Protein 5EP9 (pdb70)

Structure (mmCIF, N/CA/C/O backbone):
data_5EP9
#
_entry.id   5EP9
#
_cell.length_a   52.207
_cell.length_b   120.557
_cell.length_c   102.879
_cell.angle_alpha   90.00
_cell.angle_beta   92.54
_cell.angle_gamma   90.00
#
_symmetry.space_group_name_H-M   'P 1 21 1'
#
loop_
_entity.id
_entity.type
_entity.pdbx_description
1 polymer 'SnoN,Epimerase SnoN'
2 non-polymer '2-OXOGLUTARIC ACID'
3 non-polymer 'FE (III) ION'
4 non-polymer 'ACETATE ION'
5 water water
#
loop_
_atom_site.group_PDB
_atom_site.id
_atom_site.type_symbol
_atom_site.label_atom_id
_atom_site.label_alt_id
_atom_site.label_comp_id
_atom_site.label_asym_id
_atom_site.label_entity_id
_atom_site.label_seq_id
_atom_site.pdbx_PDB_ins_code
_atom_site.Cartn_x
_atom_site.Cartn_y
_atom_site.Cartn_z
_atom_site.occupancy
_atom_site.B_iso_or_equiv
_atom_site.auth_seq_id
_atom_site.auth_comp_id
_atom_site.auth_asym_id
_atom_site.auth_atom_id
_atom_site.pdbx_PDB_model_num
ATOM 1 N N . ASP A 1 29 ? 61.347 -15.716 115.218 1.00 90.82 17 ASP A N 1
ATOM 2 C CA . ASP A 1 29 ? 60.201 -16.625 115.554 1.00 93.16 17 ASP A CA 1
ATOM 3 C C . ASP A 1 29 ? 59.013 -16.308 114.613 1.00 94.61 17 ASP A C 1
ATOM 4 O O . ASP A 1 29 ? 58.212 -15.403 114.915 1.00 89.44 17 ASP A O 1
ATOM 9 N N . PRO A 1 30 ? 58.879 -17.052 113.479 1.00 96.10 18 PRO A N 1
ATOM 10 C CA . PRO A 1 30 ? 57.772 -16.752 112.515 1.00 91.31 18 PRO A CA 1
ATOM 11 C C . PRO A 1 30 ? 56.312 -16.806 113.105 1.00 82.54 18 PRO A C 1
ATOM 12 O O . PRO A 1 30 ? 55.477 -15.994 112.712 1.00 81.88 18 PRO A O 1
ATOM 16 N N . ALA A 1 31 ? 56.072 -17.690 114.077 1.00 75.29 19 ALA A N 1
ATOM 17 C CA . ALA A 1 31 ? 54.773 -17.803 114.809 1.00 70.63 19 ALA A CA 1
ATOM 18 C C . ALA A 1 31 ? 54.328 -16.516 115.525 1.00 63.93 19 ALA A C 1
ATOM 19 O O . ALA A 1 31 ? 53.187 -16.072 115.407 1.00 57.84 19 ALA A O 1
ATOM 21 N N . ALA A 1 32 ? 55.226 -16.011 116.354 1.00 60.39 20 ALA A N 1
ATOM 22 C CA . ALA A 1 32 ? 55.014 -14.763 117.118 1.00 61.02 20 ALA A CA 1
ATOM 23 C C . ALA A 1 32 ? 54.872 -13.514 116.205 1.00 55.83 20 ALA A C 1
ATOM 24 O O . ALA A 1 32 ? 54.109 -12.626 116.482 1.00 55.39 20 ALA A O 1
ATOM 26 N N . LEU A 1 33 ? 55.606 -13.529 115.104 1.00 55.11 21 LEU A N 1
ATOM 27 C CA . LEU A 1 33 ? 55.503 -12.511 114.074 1.00 51.53 21 LEU A CA 1
ATOM 28 C C . LEU A 1 33 ? 54.097 -12.586 113.339 1.00 47.31 21 LEU A C 1
ATOM 29 O O . LEU A 1 33 ? 53.493 -11.584 113.063 1.00 41.88 21 LEU A O 1
ATOM 34 N N . GLU A 1 34 ? 53.628 -13.776 113.079 1.00 46.52 22 GLU A N 1
ATOM 35 C CA . GLU A 1 34 ? 52.304 -13.978 112.494 1.00 51.57 22 GLU A CA 1
ATOM 36 C C . GLU A 1 34 ? 51.205 -13.471 113.419 1.00 47.34 22 GLU A C 1
ATOM 37 O O . GLU A 1 34 ? 50.251 -12.846 113.004 1.00 44.65 22 GLU A O 1
ATOM 43 N N . ARG A 1 35 ? 51.395 -13.717 114.699 1.00 49.23 23 ARG A N 1
ATOM 44 C CA . ARG A 1 35 ? 50.444 -13.268 115.765 1.00 50.83 23 ARG A CA 1
ATOM 45 C C . ARG A 1 35 ? 50.426 -11.785 115.894 1.00 43.24 23 ARG A C 1
ATOM 46 O O . ARG A 1 35 ? 49.374 -11.153 115.974 1.00 41.82 23 ARG A O 1
ATOM 54 N N . LEU A 1 36 ? 51.589 -11.250 115.765 1.00 40.48 24 LEU A N 1
ATOM 55 C CA . LEU A 1 36 ? 51.759 -9.797 115.797 1.00 39.89 24 LEU A CA 1
ATOM 56 C C . LEU A 1 36 ? 51.088 -9.084 114.625 1.00 37.61 24 LEU A C 1
ATOM 57 O O . LEU A 1 36 ? 50.396 -8.072 114.777 1.00 35.64 24 LEU A O 1
ATOM 62 N N . ALA A 1 37 ? 51.307 -9.635 113.432 1.00 37.40 25 ALA A N 1
ATOM 63 C CA . ALA A 1 37 ? 50.687 -9.111 112.216 1.00 35.92 25 ALA A CA 1
ATOM 64 C C . ALA A 1 37 ? 49.123 -9.229 112.318 1.00 33.57 25 ALA A C 1
ATOM 65 O O . ALA A 1 37 ? 48.410 -8.400 111.806 1.00 30.79 25 ALA A O 1
ATOM 67 N N . ALA A 1 38 ? 48.669 -10.326 112.844 1.00 33.20 26 ALA A N 1
ATOM 68 C CA . ALA A 1 38 ? 47.241 -10.585 112.942 1.00 35.09 26 ALA A CA 1
ATOM 69 C C . ALA A 1 38 ? 46.584 -9.555 113.894 1.00 36.12 26 ALA A C 1
ATOM 70 O O . ALA A 1 38 ? 45.543 -9.015 113.603 1.00 38.86 26 ALA A O 1
ATOM 72 N N . ARG A 1 39 ? 47.258 -9.265 114.987 1.00 37.82 27 ARG A N 1
ATOM 73 C CA . ARG A 1 39 ? 46.891 -8.175 115.879 1.00 38.86 27 ARG A CA 1
ATOM 74 C C . ARG A 1 39 ? 46.857 -6.843 115.177 1.00 35.72 27 ARG A C 1
ATOM 75 O O . ARG A 1 39 ? 45.853 -6.110 115.262 1.00 36.43 27 ARG A O 1
ATOM 83 N N . TYR A 1 40 ? 47.911 -6.540 114.442 1.00 33.51 28 TYR A N 1
ATOM 84 C CA . TYR A 1 40 ? 47.926 -5.292 113.602 1.00 31.65 28 TYR A CA 1
ATOM 85 C C . TYR A 1 40 ? 46.693 -5.193 112.629 1.00 30.06 28 TYR A C 1
ATOM 86 O O . TYR A 1 40 ? 46.033 -4.182 112.508 1.00 28.66 28 TYR A O 1
ATOM 95 N N . ARG A 1 41 ? 46.390 -6.270 111.952 1.00 31.75 29 ARG A N 1
ATOM 96 C CA . ARG A 1 41 ? 45.306 -6.283 110.986 1.00 33.18 29 ARG A CA 1
ATOM 97 C C . ARG A 1 41 ? 43.928 -6.116 111.665 1.00 33.34 29 ARG A C 1
ATOM 98 O O . ARG A 1 41 ? 43.100 -5.368 111.173 1.00 35.13 29 ARG A O 1
ATOM 106 N N . ARG A 1 42 ? 43.722 -6.819 112.761 1.00 34.21 30 ARG A N 1
ATOM 107 C CA . ARG A 1 42 ? 42.461 -6.787 113.557 1.00 36.59 30 ARG A CA 1
ATOM 108 C C . ARG A 1 42 ? 42.267 -5.445 114.251 1.00 32.34 30 ARG A C 1
ATOM 109 O O . ARG A 1 42 ? 41.265 -4.818 114.124 1.00 31.66 30 ARG A O 1
ATOM 117 N N . ASP A 1 43 ? 43.301 -4.939 114.826 1.00 29.80 31 ASP A N 1
ATOM 118 C CA . ASP A 1 43 ? 43.179 -3.723 115.633 1.00 29.13 31 ASP A CA 1
ATOM 119 C C . ASP A 1 43 ? 43.507 -2.430 114.985 1.00 26.32 31 ASP A C 1
ATOM 120 O O . ASP A 1 43 ? 43.047 -1.362 115.420 1.00 25.11 31 ASP A O 1
ATOM 125 N N . GLY A 1 44 ? 44.422 -2.477 114.031 1.00 26.01 32 GLY A N 1
ATOM 126 C CA . GLY A 1 44 ? 44.876 -1.263 113.337 1.00 24.99 32 GLY A CA 1
ATOM 127 C C . GLY A 1 44 ? 46.079 -0.615 113.974 1.00 25.52 32 GLY A C 1
ATOM 128 O O . GLY A 1 44 ? 46.483 0.467 113.565 1.00 24.32 32 GLY A O 1
ATOM 129 N N . TYR A 1 45 ? 46.585 -1.252 115.025 1.00 26.43 33 TYR A N 1
ATOM 130 C CA . TYR A 1 45 ? 47.819 -0.853 115.657 1.00 26.52 33 TYR A CA 1
ATOM 131 C C . TYR A 1 45 ? 48.422 -2.038 116.309 1.00 26.54 33 TYR A C 1
ATOM 132 O O . TYR A 1 45 ? 47.743 -3.001 116.602 1.00 26.59 33 TYR A O 1
ATOM 141 N N . VAL A 1 46 ? 49.691 -1.914 116.656 1.00 26.29 34 VAL A N 1
ATOM 142 C CA . VAL A 1 46 ? 50.322 -2.912 117.519 1.00 28.46 34 VAL A CA 1
ATOM 143 C C . VAL A 1 46 ? 51.451 -2.312 118.312 1.00 28.08 34 VAL A C 1
ATOM 144 O O . VAL A 1 46 ? 52.165 -1.372 117.814 1.00 30.29 34 VAL A O 1
ATOM 148 N N . HIS A 1 47 ? 51.643 -2.830 119.507 1.00 26.82 35 HIS A N 1
ATOM 149 C CA . HIS A 1 47 ? 52.736 -2.463 120.375 1.00 27.30 35 HIS A CA 1
ATOM 150 C C . HIS A 1 47 ? 53.842 -3.495 120.207 1.00 27.99 35 HIS A C 1
ATOM 151 O O . HIS A 1 47 ? 53.610 -4.680 120.364 1.00 27.92 35 HIS A O 1
ATOM 158 N N . VAL A 1 48 ? 55.065 -3.016 120.023 1.00 27.43 36 VAL A N 1
ATOM 159 C CA . VAL A 1 48 ? 56.260 -3.895 119.967 1.00 30.93 36 VAL A CA 1
ATOM 160 C C . VAL A 1 48 ? 57.265 -3.443 120.997 1.00 29.87 36 VAL A C 1
ATOM 161 O O . VAL A 1 48 ? 57.906 -2.423 120.804 1.00 32.09 36 VAL A O 1
ATOM 165 N N . PRO A 1 49 ? 57.423 -4.198 122.054 1.00 30.29 37 PRO A N 1
ATOM 166 C CA . PRO A 1 49 ? 58.456 -3.776 123.049 1.00 32.43 37 PRO A CA 1
ATOM 167 C C . PRO A 1 49 ? 59.928 -3.979 122.611 1.00 31.86 37 PRO A C 1
ATOM 168 O O . PRO A 1 49 ? 60.207 -4.847 121.849 1.00 31.98 37 PRO A O 1
ATOM 172 N N . GLY A 1 50 ? 60.803 -3.085 123.055 1.00 32.17 38 GLY A N 1
ATOM 173 C CA . GLY A 1 50 ? 62.252 -3.279 122.952 1.00 32.34 38 GLY A CA 1
ATOM 174 C C . GLY A 1 50 ? 62.701 -3.394 121.496 1.00 32.93 38 GLY A C 1
ATOM 175 O O .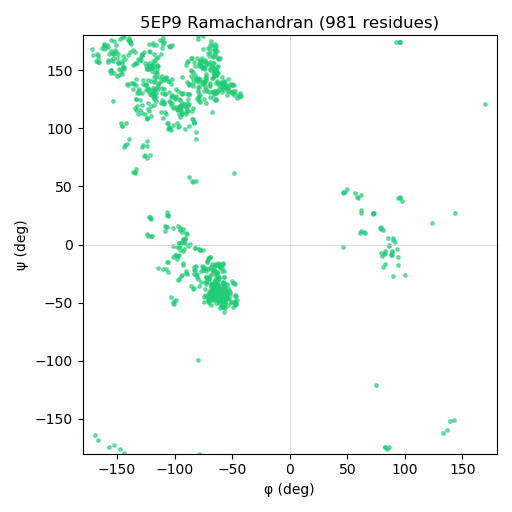 GLY A 1 50 ? 63.461 -4.209 121.138 1.00 31.07 38 GLY A O 1
ATOM 176 N N . VAL A 1 51 ? 62.144 -2.545 120.655 1.00 33.02 39 VAL A N 1
ATOM 177 C CA . VAL A 1 51 ? 62.556 -2.551 119.269 1.00 34.53 39 VAL A CA 1
ATOM 178 C C . VAL A 1 51 ? 63.997 -1.937 119.127 1.00 35.01 39 VAL A C 1
ATOM 179 O O . VAL A 1 51 ? 64.747 -2.333 118.262 1.00 36.37 39 VAL A O 1
ATOM 183 N N . LEU A 1 52 ? 64.314 -0.964 119.961 1.00 31.39 40 LEU A N 1
ATOM 184 C CA . LEU A 1 52 ? 65.638 -0.425 120.112 1.00 32.43 40 LEU A CA 1
ATOM 185 C C . LEU A 1 52 ? 66.277 -0.905 121.382 1.00 32.95 40 LEU A C 1
ATOM 186 O O . LEU A 1 52 ? 65.607 -1.055 122.420 1.00 31.82 40 LEU A O 1
ATOM 191 N N . ASP A 1 53 ? 67.576 -1.195 121.309 1.00 32.41 41 ASP A N 1
ATOM 192 C CA . ASP A 1 53 ? 68.270 -1.559 122.534 1.00 32.08 41 ASP A CA 1
ATOM 193 C C . ASP A 1 53 ? 68.595 -0.301 123.352 1.00 31.02 41 ASP A C 1
ATOM 194 O O . ASP A 1 53 ? 68.342 0.804 122.871 1.00 29.77 41 ASP A O 1
ATOM 199 N N . ALA A 1 54 ? 69.237 -0.461 124.515 1.00 31.37 42 ALA A N 1
ATOM 200 C CA . ALA A 1 54 ? 69.468 0.683 125.409 1.00 31.54 42 ALA A CA 1
ATOM 201 C C . ALA A 1 54 ? 70.498 1.703 124.772 1.00 32.35 42 ALA A C 1
ATOM 202 O O . ALA A 1 54 ? 70.318 2.916 124.920 1.00 32.50 42 ALA A O 1
ATOM 204 N N . GLY A 1 55 ? 71.537 1.174 124.153 1.00 32.46 43 GLY A N 1
ATOM 205 C CA . GLY A 1 55 ? 72.496 2.041 123.473 1.00 33.95 43 GLY A CA 1
ATOM 206 C C . GLY A 1 55 ? 71.904 2.879 122.329 1.00 32.99 43 GLY A C 1
ATOM 207 O O . GLY A 1 55 ? 72.233 4.071 122.140 1.00 33.01 43 GLY A O 1
ATOM 208 N N . GLU A 1 56 ? 71.040 2.234 121.574 1.00 32.14 44 GLU A N 1
ATOM 209 C CA . GLU A 1 56 ? 70.353 2.903 120.473 1.00 31.76 44 GLU A CA 1
ATOM 210 C C . GLU A 1 56 ? 69.470 3.957 120.970 1.00 31.53 44 GLU A C 1
ATOM 211 O O . GLU A 1 56 ? 69.447 5.081 120.432 1.00 31.12 44 GLU A O 1
ATOM 217 N N . VAL A 1 57 ? 68.689 3.620 122.011 1.00 30.25 45 VAL A N 1
ATOM 218 C CA . VAL A 1 57 ? 67.877 4.643 122.611 1.00 29.81 45 VAL A CA 1
ATOM 219 C C . VAL A 1 57 ? 68.754 5.892 123.012 1.00 30.34 45 VAL A C 1
ATOM 220 O O . VAL A 1 57 ? 68.476 7.046 122.726 1.00 30.66 45 VAL A O 1
ATOM 224 N N . ALA A 1 58 ? 69.796 5.638 123.740 1.00 33.09 46 ALA A N 1
ATOM 225 C CA . ALA A 1 58 ? 70.713 6.762 124.231 1.00 35.01 46 ALA A CA 1
ATOM 226 C C . ALA A 1 58 ? 71.376 7.591 123.102 1.00 35.09 46 ALA A C 1
ATOM 227 O O . ALA A 1 58 ? 71.308 8.851 123.122 1.00 33.75 46 ALA A O 1
ATOM 229 N N . GLU A 1 59 ? 71.775 6.898 122.076 1.00 33.95 47 GLU A N 1
ATOM 230 C CA . GLU A 1 59 ? 72.094 7.599 120.807 1.00 34.63 47 GLU A CA 1
ATOM 231 C C . GLU A 1 59 ? 70.972 8.480 120.107 1.00 31.99 47 GLU A C 1
ATOM 232 O O . GLU A 1 59 ? 71.170 9.703 119.860 1.00 31.13 47 GLU A O 1
ATOM 238 N N . TYR A 1 60 ? 69.809 7.887 119.855 1.00 29.75 48 TYR A N 1
ATOM 239 C CA . TYR A 1 60 ? 68.716 8.609 119.165 1.00 29.47 48 TYR A CA 1
ATOM 240 C C . TYR A 1 60 ? 68.175 9.707 120.082 1.00 30.69 48 TYR A C 1
ATOM 241 O O . TYR A 1 60 ? 67.814 10.756 119.646 1.00 29.94 48 TYR A O 1
ATOM 250 N N . LEU A 1 61 ? 68.136 9.458 121.382 1.00 32.60 49 LEU A N 1
ATOM 251 C CA . LEU A 1 61 ? 67.605 10.435 122.326 1.00 33.07 49 LEU A CA 1
ATOM 252 C C . LEU A 1 61 ? 68.474 11.678 122.308 1.00 34.13 49 LEU A C 1
ATOM 253 O O . LEU A 1 61 ? 67.987 12.782 122.230 1.00 33.57 49 LEU A O 1
ATOM 258 N N . ALA A 1 62 ? 69.796 11.494 122.343 1.00 35.05 50 ALA A N 1
ATOM 259 C CA . ALA A 1 62 ? 70.679 12.656 122.369 1.00 35.01 50 ALA A CA 1
ATOM 260 C C . ALA A 1 62 ? 70.476 13.434 121.117 1.00 35.16 50 ALA A C 1
ATOM 261 O O . ALA A 1 62 ? 70.618 14.655 121.113 1.00 36.03 50 ALA A O 1
ATOM 263 N N . GLU A 1 63 ? 70.382 12.734 120.018 1.00 34.75 51 GLU A N 1
ATOM 264 C CA . GLU A 1 63 ? 70.293 13.426 118.712 1.00 34.92 51 GLU A CA 1
ATOM 265 C C . GLU A 1 63 ? 68.874 14.169 118.655 1.00 33.76 51 GLU A C 1
ATOM 266 O O . GLU A 1 63 ? 68.788 15.285 118.180 1.00 32.48 51 GLU A O 1
ATOM 272 N N . ALA A 1 64 ? 67.845 13.523 119.154 1.00 32.24 52 ALA A N 1
ATOM 273 C CA . ALA A 1 64 ? 66.516 14.190 119.277 1.00 32.98 52 ALA A CA 1
ATOM 274 C C . ALA A 1 64 ? 66.608 15.474 120.052 1.00 34.09 52 ALA A C 1
ATOM 275 O O . ALA A 1 64 ? 66.153 16.532 119.568 1.00 32.59 52 ALA A O 1
ATOM 277 N N . ARG A 1 65 ? 67.315 15.410 121.175 1.00 35.25 53 ARG A N 1
ATOM 278 C CA . ARG A 1 65 ? 67.473 16.634 122.012 1.00 37.20 53 ARG A CA 1
ATOM 279 C C . ARG A 1 65 ? 68.283 17.724 121.345 1.00 35.99 53 ARG A C 1
ATOM 280 O O . ARG A 1 65 ? 67.938 18.907 121.431 1.00 35.57 53 ARG A O 1
ATOM 288 N N . ARG A 1 66 ? 69.337 17.295 120.671 1.00 34.27 54 ARG A N 1
ATOM 289 C CA . ARG A 1 66 ? 70.204 18.220 119.958 1.00 35.38 54 ARG A CA 1
ATOM 290 C C . ARG A 1 66 ? 69.438 18.965 118.860 1.00 33.84 54 ARG A C 1
ATOM 291 O O . ARG A 1 66 ? 69.561 20.148 118.721 1.00 32.89 54 ARG A O 1
ATOM 299 N N . LEU A 1 67 ? 68.650 18.230 118.100 1.00 32.93 55 LEU A N 1
ATOM 300 C CA . LEU A 1 67 ? 67.889 18.813 117.017 1.00 33.28 55 LEU A CA 1
ATOM 301 C C . LEU A 1 67 ? 66.838 19.839 117.568 1.00 34.76 55 LEU A C 1
ATOM 302 O O . LEU A 1 67 ? 66.701 20.925 117.059 1.00 33.98 55 LEU A O 1
ATOM 307 N N . LEU A 1 68 ? 66.119 19.434 118.598 1.00 34.07 56 LEU A N 1
ATOM 308 C CA . LEU A 1 68 ? 65.097 20.309 119.199 1.00 35.32 56 LEU A CA 1
ATOM 309 C C . LEU A 1 68 ? 65.664 21.573 119.753 1.00 38.84 56 LEU A C 1
ATOM 310 O O . LEU A 1 68 ? 65.075 22.634 119.617 1.00 40.07 56 LEU A O 1
ATOM 315 N N . ALA A 1 69 ? 66.859 21.482 120.340 1.00 40.94 57 ALA A N 1
ATOM 316 C CA . ALA A 1 69 ? 67.515 22.616 120.981 1.00 42.30 57 ALA A CA 1
ATOM 317 C C . ALA A 1 69 ? 68.291 23.491 120.010 1.00 44.56 57 ALA A C 1
ATOM 318 O O . ALA A 1 69 ? 68.260 24.696 120.131 1.00 46.98 57 ALA A O 1
ATOM 320 N N . HIS A 1 70 ? 68.948 22.906 119.030 1.00 45.95 58 HIS A N 1
ATOM 321 C CA . HIS A 1 70 ? 69.913 23.633 118.178 1.00 49.46 58 HIS A CA 1
ATOM 322 C C . HIS A 1 70 ? 69.444 23.908 116.760 1.00 47.83 58 HIS A C 1
ATOM 323 O O . HIS A 1 70 ? 69.944 24.793 116.100 1.00 46.97 58 HIS A O 1
ATOM 330 N N . GLU A 1 71 ? 68.480 23.148 116.280 1.00 45.80 59 GLU A N 1
ATOM 331 C CA . GLU A 1 71 ? 67.918 23.330 114.933 1.00 47.82 59 GLU A CA 1
ATOM 332 C C . GLU A 1 71 ? 66.467 23.887 114.996 1.00 47.31 59 GLU A C 1
ATOM 333 O O . GLU A 1 71 ? 65.866 24.057 116.021 1.00 46.03 59 GLU A O 1
ATOM 339 N N . GLU A 1 72 ? 65.916 24.111 113.826 1.00 47.53 60 GLU A N 1
ATOM 340 C CA . GLU A 1 72 ? 64.514 24.469 113.669 1.00 46.13 60 GLU A CA 1
ATOM 341 C C . GLU A 1 72 ? 63.558 23.408 114.021 1.00 42.12 60 GLU A C 1
ATOM 342 O O . GLU A 1 72 ? 63.629 22.321 113.497 1.00 39.97 60 GLU A O 1
ATOM 348 N N . SER A 1 73 ? 62.582 23.793 114.823 1.00 39.45 61 SER A N 1
ATOM 349 C CA . SER A 1 73 ? 61.424 22.989 115.041 1.00 37.42 61 SER A CA 1
ATOM 350 C C . SER A 1 73 ? 60.147 23.750 114.659 1.00 38.66 61 SER A C 1
ATOM 351 O O . SER A 1 73 ? 60.164 24.961 114.400 1.00 39.42 61 SER A O 1
ATOM 354 N N . VAL A 1 74 ? 59.054 23.023 114.680 1.00 37.97 62 VAL A N 1
ATOM 355 C CA . VAL A 1 74 ? 57.750 23.563 114.350 1.00 40.59 62 VAL A CA 1
ATOM 356 C C . VAL A 1 74 ? 56.776 23.359 115.539 1.00 38.85 62 VAL A C 1
ATOM 357 O O . VAL A 1 74 ? 56.715 22.327 116.166 1.00 37.43 62 VAL A O 1
ATOM 361 N N . ARG A 1 75 ? 56.095 24.433 115.901 1.00 40.00 63 ARG A N 1
ATOM 362 C CA . ARG A 1 75 ? 55.037 24.332 116.925 1.00 38.85 63 ARG A CA 1
ATOM 363 C C . ARG A 1 75 ? 53.663 23.947 116.249 1.00 38.11 63 ARG A C 1
ATOM 364 O O . ARG A 1 75 ? 53.176 24.661 115.416 1.00 36.56 63 ARG A O 1
ATOM 372 N N . TRP A 1 76 ? 53.114 22.826 116.670 1.00 37.00 64 TRP A N 1
ATOM 373 C CA . TRP A 1 76 ? 51.721 22.450 116.477 1.00 40.47 64 TRP A CA 1
ATOM 374 C C . TRP A 1 76 ? 50.890 22.940 117.683 1.00 40.79 64 TRP A C 1
ATOM 375 O O . TRP A 1 76 ? 50.917 22.395 118.787 1.00 37.08 64 TRP A O 1
ATOM 386 N N . GLY A 1 77 ? 50.243 24.056 117.444 1.00 44.53 65 GLY A N 1
ATOM 387 C CA . GLY A 1 77 ? 49.497 24.783 118.442 1.00 50.26 65 GLY A CA 1
ATOM 388 C C . GLY A 1 77 ? 48.037 24.642 118.033 1.00 54.59 65 GLY A C 1
ATOM 389 O O . GLY A 1 77 ? 47.706 24.214 116.955 1.00 53.18 65 GLY A O 1
ATOM 390 N N . SER A 1 78 ? 47.184 24.944 118.977 1.00 63.21 66 SER A N 1
ATOM 391 C CA . SER A 1 78 ? 45.704 25.049 118.770 1.00 68.03 66 SER A CA 1
ATOM 392 C C . SER A 1 78 ? 45.273 26.180 119.674 1.00 69.75 66 SER A C 1
ATOM 393 O O . SER A 1 78 ? 46.105 26.815 120.331 1.00 69.40 66 SER A O 1
ATOM 396 N N . GLY A 1 79 ? 43.990 26.457 119.681 1.00 78.77 67 GLY A N 1
ATOM 397 C CA . GLY A 1 79 ? 43.402 27.457 120.643 1.00 80.10 67 GLY A CA 1
ATOM 398 C C . GLY A 1 79 ? 43.618 26.991 122.069 1.00 77.39 67 GLY A C 1
ATOM 399 O O . GLY A 1 79 ? 44.037 27.770 122.925 1.00 77.67 67 GLY A O 1
ATOM 400 N N . ALA A 1 80 ? 43.414 25.679 122.259 1.00 76.83 68 ALA A N 1
ATOM 401 C CA . ALA A 1 80 ? 43.651 24.952 123.547 1.00 74.94 68 ALA A CA 1
ATOM 402 C C . ALA A 1 80 ? 45.074 25.137 124.120 1.00 71.40 68 ALA A C 1
ATOM 403 O O . ALA A 1 80 ? 45.253 25.173 125.367 1.00 72.52 68 ALA A O 1
ATOM 405 N N . GLY A 1 81 ? 46.067 25.256 123.220 1.00 62.13 69 GLY A N 1
ATOM 406 C CA . GLY A 1 81 ? 47.489 25.463 123.610 1.00 55.22 69 GLY A CA 1
ATOM 407 C C . GLY A 1 81 ? 48.420 24.641 122.743 1.00 46.57 69 GLY A C 1
ATOM 408 O O . GLY A 1 81 ? 48.084 24.277 121.641 1.00 42.85 69 GLY A O 1
ATOM 409 N N . THR A 1 82 ? 49.556 24.273 123.304 1.00 41.27 70 THR A N 1
ATOM 410 C CA . THR A 1 82 ? 50.550 23.548 122.563 1.00 36.90 70 THR A CA 1
ATOM 411 C C . THR A 1 82 ? 50.387 22.031 122.610 1.00 34.43 70 THR A C 1
ATOM 412 O O . THR A 1 82 ? 50.666 21.346 123.585 1.00 33.20 70 THR A O 1
ATOM 416 N N . VAL A 1 83 ? 50.121 21.545 121.421 1.00 32.89 71 VAL A N 1
ATOM 417 C CA . VAL A 1 83 ? 49.945 20.138 121.158 1.00 31.86 71 VAL A CA 1
ATOM 418 C C . VAL A 1 83 ? 51.302 19.487 121.191 1.00 33.04 71 VAL A C 1
ATOM 419 O O . VAL A 1 83 ? 51.490 18.451 121.818 1.00 31.52 71 VAL A O 1
ATOM 423 N N . MET A 1 84 ? 52.229 20.085 120.471 1.00 34.62 72 MET A N 1
ATOM 424 C CA . MET A 1 84 ? 53.597 19.589 120.408 1.00 36.57 72 MET A CA 1
ATOM 425 C C . MET A 1 84 ? 54.548 20.535 119.676 1.00 35.76 72 MET A C 1
ATOM 426 O O . MET A 1 84 ? 54.121 21.402 118.937 1.00 35.95 72 MET A O 1
ATOM 431 N N . ASP A 1 85 ? 55.831 20.235 119.823 1.00 34.43 73 ASP A N 1
ATOM 432 C CA . ASP A 1 85 ? 56.885 20.821 118.958 1.00 34.34 73 ASP A CA 1
ATOM 433 C C . ASP A 1 85 ? 57.465 19.632 118.219 1.00 32.73 73 ASP A C 1
ATOM 434 O O . ASP A 1 85 ? 57.581 18.533 118.809 1.00 30.77 73 ASP A O 1
ATOM 439 N N . TYR A 1 86 ? 57.832 19.842 116.962 1.00 30.81 74 TYR A N 1
ATOM 440 C CA . TYR A 1 86 ? 58.425 18.782 116.207 1.00 31.24 74 TYR A CA 1
ATOM 441 C C . TYR A 1 86 ? 59.452 19.281 115.239 1.00 31.23 74 TYR A C 1
ATOM 442 O O . TYR A 1 86 ? 59.441 20.448 114.778 1.00 31.29 74 TYR A O 1
ATOM 451 N N . VAL A 1 87 ? 60.382 18.421 115.000 1.00 29.78 75 VAL A N 1
ATOM 452 C CA . VAL A 1 87 ? 61.361 18.663 113.944 1.00 31.32 75 VAL A CA 1
ATOM 453 C C . VAL A 1 87 ? 60.823 17.947 112.720 1.00 30.61 75 VAL A C 1
ATOM 454 O O . VAL A 1 87 ? 60.722 16.727 112.721 1.00 29.35 75 VAL A O 1
ATOM 458 N N . ALA A 1 88 ? 60.561 18.714 111.665 1.00 32.09 76 ALA A N 1
ATOM 459 C CA . ALA A 1 88 ? 59.944 18.228 110.405 1.00 33.03 76 ALA A CA 1
ATOM 460 C C . ALA A 1 88 ? 61.017 17.644 109.498 1.00 34.06 76 ALA A C 1
ATOM 461 O O . ALA A 1 88 ? 62.142 18.133 109.461 1.00 31.93 76 ALA A O 1
ATOM 463 N N . ASP A 1 89 ? 60.668 16.536 108.875 1.00 34.74 77 ASP A N 1
ATOM 464 C CA . ASP A 1 89 ? 61.535 15.880 107.905 1.00 36.97 77 ASP A CA 1
ATOM 465 C C . ASP A 1 89 ? 62.970 15.690 108.467 1.00 35.99 77 ASP A C 1
ATOM 466 O O . ASP A 1 89 ? 63.965 16.035 107.813 1.00 34.97 77 ASP A O 1
ATOM 471 N N . ALA A 1 90 ? 63.037 15.189 109.687 1.00 33.08 78 ALA A N 1
ATOM 472 C CA . ALA A 1 90 ? 64.267 15.206 110.455 1.00 34.24 78 ALA A CA 1
ATOM 473 C C . ALA A 1 90 ? 65.385 14.383 109.837 1.00 35.01 78 ALA A C 1
ATOM 474 O O . ALA A 1 90 ? 66.570 14.737 109.951 1.00 36.57 78 ALA A O 1
ATOM 476 N N . GLN A 1 91 ? 64.969 13.407 109.058 1.00 34.54 79 GLN A N 1
ATOM 477 C CA . GLN A 1 91 ? 65.894 12.573 108.329 1.00 36.40 79 GLN A CA 1
ATOM 478 C C . GLN A 1 91 ? 66.670 13.253 107.253 1.00 38.47 79 GLN A C 1
ATOM 479 O O . GLN A 1 91 ? 67.649 12.765 106.879 1.00 38.42 79 GLN A O 1
ATOM 485 N N . LEU A 1 92 ? 66.190 14.354 106.746 1.00 40.95 80 LEU A N 1
ATOM 486 C CA . LEU A 1 92 ? 66.885 15.067 105.653 1.00 43.48 80 LEU A CA 1
ATOM 487 C C . LEU A 1 92 ? 68.112 15.780 106.143 1.00 45.12 80 LEU A C 1
ATOM 488 O O . LEU A 1 92 ? 69.055 15.835 105.445 1.00 46.46 80 LEU A O 1
ATOM 493 N N . GLY A 1 93 ? 68.064 16.353 107.322 1.00 44.14 81 GLY A N 1
ATOM 494 C CA . GLY A 1 93 ? 69.204 17.070 107.928 1.00 46.08 81 GLY A CA 1
ATOM 495 C C . GLY A 1 93 ? 70.073 16.273 108.936 1.00 44.07 81 GLY A C 1
ATOM 496 O O . GLY A 1 93 ? 71.168 16.641 109.209 1.00 49.66 81 GLY A O 1
ATOM 497 N N . SER A 1 94 ? 69.641 15.107 109.325 1.00 40.60 82 SER A N 1
ATOM 498 C CA . SER A 1 94 ? 70.354 14.309 110.293 1.00 39.54 82 SER A CA 1
ATOM 499 C C . SER A 1 94 ? 70.513 12.879 109.838 1.00 38.80 82 SER A C 1
ATOM 500 O O . SER A 1 94 ? 69.556 12.145 109.739 1.00 38.61 82 SER A O 1
ATOM 503 N N . ASP A 1 95 ? 71.712 12.504 109.561 1.00 41.19 83 ASP A N 1
ATOM 504 C CA . ASP A 1 95 ? 71.983 11.109 109.227 1.00 43.02 83 ASP A CA 1
ATOM 505 C C . ASP A 1 95 ? 71.413 10.157 110.419 1.00 42.07 83 ASP A C 1
ATOM 506 O O . ASP A 1 95 ? 71.032 9.035 110.143 1.00 38.67 83 ASP A O 1
ATOM 511 N N . THR A 1 96 ? 71.586 10.580 111.661 1.00 38.63 84 THR A N 1
ATOM 512 C CA . THR A 1 96 ? 71.419 9.763 112.763 1.00 36.30 84 THR A CA 1
ATOM 513 C C . THR A 1 96 ? 69.835 9.448 112.777 1.00 36.05 84 THR A C 1
ATOM 514 O O . THR A 1 96 ? 69.440 8.312 112.777 1.00 32.13 84 THR A O 1
ATOM 518 N N . MET A 1 97 ? 69.046 10.466 112.557 1.00 34.54 85 MET A N 1
ATOM 519 C CA . MET A 1 97 ? 67.696 10.253 112.315 1.00 38.08 85 MET A CA 1
ATOM 520 C C . MET A 1 97 ? 67.319 9.444 111.048 1.00 37.89 85 MET A C 1
ATOM 521 O O . MET A 1 97 ? 66.371 8.632 111.085 1.00 34.31 85 MET A O 1
ATOM 526 N N . ARG A 1 98 ? 68.067 9.588 109.992 1.00 35.85 86 ARG A N 1
ATOM 527 C CA . ARG A 1 98 ? 67.842 8.729 108.873 1.00 38.48 86 ARG A CA 1
ATOM 528 C C . ARG A 1 98 ? 68.122 7.287 109.213 1.00 38.18 86 ARG A C 1
ATOM 529 O O . ARG A 1 98 ? 67.446 6.400 108.634 1.00 37.71 86 ARG A O 1
ATOM 537 N N . ARG A 1 99 ? 69.163 7.032 110.012 1.00 36.80 87 ARG A N 1
ATOM 538 C CA . ARG A 1 99 ? 69.423 5.632 110.405 1.00 38.61 87 ARG A CA 1
ATOM 539 C C . ARG A 1 99 ? 68.248 5.086 111.200 1.00 35.08 87 ARG A C 1
ATOM 540 O O . ARG A 1 99 ? 67.891 3.926 111.095 1.00 33.92 87 ARG A O 1
ATOM 548 N N . LEU A 1 100 ? 67.670 5.909 112.038 1.00 33.20 88 LEU A N 1
ATOM 549 C CA . LEU A 1 100 ? 66.468 5.453 112.788 1.00 32.73 88 LEU A CA 1
ATOM 550 C C . LEU A 1 100 ? 65.266 5.187 111.851 1.00 32.84 88 LEU A C 1
ATOM 551 O O . LEU A 1 100 ? 64.509 4.230 112.035 1.00 32.68 88 LEU A O 1
ATOM 556 N N . ALA A 1 101 ? 65.058 6.100 110.916 1.00 32.25 89 ALA A N 1
ATOM 557 C CA . ALA A 1 101 ? 63.978 6.007 109.919 1.00 31.24 89 ALA A CA 1
ATOM 558 C C . ALA A 1 101 ? 64.033 4.747 109.073 1.00 31.43 89 ALA A C 1
ATOM 559 O O . ALA A 1 101 ? 63.010 4.157 108.737 1.00 31.55 89 ALA A O 1
ATOM 561 N N . THR A 1 102 ? 65.251 4.307 108.797 1.00 32.02 90 THR A N 1
ATOM 562 C CA . THR A 1 102 ? 65.519 3.083 108.049 1.00 32.86 90 THR A CA 1
ATOM 563 C C . THR A 1 102 ? 66.083 1.936 108.888 1.00 32.19 90 THR A C 1
ATOM 564 O O . THR A 1 102 ? 66.537 0.961 108.372 1.00 32.12 90 THR A O 1
ATOM 568 N N . HIS A 1 103 ? 65.978 2.034 110.202 1.00 32.77 91 HIS A N 1
ATOM 569 C CA . HIS A 1 103 ? 66.404 1.025 111.094 1.00 34.27 91 HIS A CA 1
ATOM 570 C C . HIS A 1 103 ? 66.003 -0.367 110.599 1.00 36.40 91 HIS A C 1
ATOM 571 O O . HIS A 1 103 ? 64.813 -0.622 110.328 1.00 38.23 91 HIS A O 1
ATOM 578 N N . PRO A 1 104 ? 66.917 -1.303 110.569 1.00 36.79 92 PRO A N 1
ATOM 579 C CA . PRO A 1 104 ? 66.562 -2.599 109.957 1.00 38.66 92 PRO A CA 1
ATOM 580 C C . PRO A 1 104 ? 65.434 -3.367 110.605 1.00 37.92 92 PRO A C 1
ATOM 581 O O . PRO A 1 104 ? 64.681 -4.038 109.915 1.00 37.43 92 PRO A O 1
ATOM 585 N N . ARG A 1 105 ? 65.407 -3.360 111.902 1.00 37.98 93 ARG A N 1
ATOM 586 C CA . ARG A 1 105 ? 64.382 -4.070 112.610 1.00 40.73 93 ARG A CA 1
ATOM 587 C C . ARG A 1 105 ? 63.004 -3.418 112.487 1.00 35.82 93 ARG A C 1
ATOM 588 O O . ARG A 1 105 ? 62.011 -4.089 112.313 1.00 34.08 93 ARG A O 1
ATOM 596 N N . ILE A 1 106 ? 62.954 -2.106 112.635 1.00 32.47 94 ILE A N 1
ATOM 597 C CA . ILE A 1 106 ? 61.728 -1.360 112.469 1.00 32.29 94 ILE A CA 1
ATOM 598 C C . ILE A 1 106 ? 61.176 -1.552 111.048 1.00 33.82 94 ILE A C 1
ATOM 599 O O . ILE A 1 106 ? 59.973 -1.786 110.816 1.00 32.13 94 ILE A O 1
ATOM 604 N N . ALA A 1 107 ? 62.109 -1.508 110.079 1.00 33.17 95 ALA A N 1
ATOM 605 C CA . ALA A 1 107 ? 61.748 -1.575 108.658 1.00 31.93 95 ALA A CA 1
ATOM 606 C C . ALA A 1 107 ? 61.220 -2.926 108.358 1.00 32.46 95 ALA A C 1
ATOM 607 O O . ALA A 1 107 ? 60.205 -3.081 107.628 1.00 30.40 95 ALA A O 1
ATOM 609 N N . ALA A 1 108 ? 61.925 -3.943 108.845 1.00 31.74 96 ALA A N 1
ATOM 610 C CA . ALA A 1 108 ? 61.450 -5.308 108.615 1.00 33.12 96 ALA A CA 1
ATOM 611 C C . ALA A 1 108 ? 60.013 -5.563 109.228 1.00 33.09 96 ALA A C 1
ATOM 612 O O . ALA A 1 108 ? 59.211 -6.244 108.608 1.00 32.89 96 ALA A O 1
ATOM 614 N N . LEU A 1 109 ? 59.775 -5.048 110.422 1.00 32.95 97 LEU A N 1
ATOM 615 C CA . LEU A 1 109 ? 58.491 -5.165 111.046 1.00 33.64 97 LEU A CA 1
ATOM 616 C C . LEU A 1 109 ? 57.416 -4.466 110.218 1.00 31.63 97 LEU A C 1
ATOM 617 O O . LEU A 1 109 ? 56.410 -5.031 109.965 1.00 30.04 97 LEU A O 1
ATOM 622 N N . ALA A 1 110 ? 57.686 -3.243 109.813 1.00 30.48 98 ALA A N 1
ATOM 623 C CA . ALA A 1 110 ? 56.778 -2.492 109.039 1.00 30.99 98 ALA A CA 1
ATOM 624 C C . ALA A 1 110 ? 56.363 -3.227 107.761 1.00 32.87 98 ALA A C 1
ATOM 625 O O . ALA A 1 110 ? 55.172 -3.268 107.407 1.00 31.08 98 ALA A O 1
ATOM 627 N N . GLU A 1 111 ? 57.338 -3.779 107.057 1.00 33.05 99 GLU A N 1
ATOM 628 C CA . GLU A 1 111 ? 57.045 -4.442 105.828 1.00 34.22 99 GLU A CA 1
ATOM 629 C C . GLU A 1 111 ? 56.263 -5.707 106.074 1.00 34.38 99 GLU A C 1
ATOM 630 O O . GLU A 1 111 ? 55.370 -6.008 105.260 1.00 35.68 99 GLU A O 1
ATOM 636 N N . TYR A 1 112 ? 56.595 -6.453 107.113 1.00 33.33 100 TYR A N 1
ATOM 637 C CA . TYR A 1 112 ? 55.856 -7.638 107.430 1.00 35.24 100 TYR A CA 1
ATOM 638 C C . TYR A 1 112 ? 54.383 -7.236 107.786 1.00 34.69 100 TYR A C 1
ATOM 639 O O . TYR A 1 112 ? 53.464 -7.827 107.345 1.00 35.07 100 TYR A O 1
ATOM 648 N N . LEU A 1 113 ? 54.194 -6.196 108.571 1.00 35.50 101 LEU A N 1
ATOM 649 C CA . LEU A 1 113 ? 52.858 -5.780 108.991 1.00 34.62 101 LEU A CA 1
ATOM 650 C C . LEU A 1 113 ? 52.029 -5.266 107.836 1.00 36.92 101 LEU A C 1
ATOM 651 O O . LEU A 1 113 ? 50.844 -5.572 107.724 1.00 35.26 101 LEU A O 1
ATOM 656 N N . ALA A 1 114 ? 52.656 -4.463 106.973 1.00 36.31 102 ALA A N 1
ATOM 657 C CA . ALA A 1 114 ? 51.975 -3.911 105.843 1.00 36.77 102 ALA A CA 1
ATOM 658 C C . ALA A 1 114 ? 51.665 -4.961 104.809 1.00 38.40 102 ALA A C 1
ATOM 659 O O . ALA A 1 114 ? 50.789 -4.788 104.035 1.00 40.16 102 ALA A O 1
ATOM 661 N N . GLY A 1 115 ? 52.485 -5.989 104.720 1.00 39.26 103 GLY A N 1
ATOM 662 C CA . GLY A 1 115 ? 52.342 -7.025 103.735 1.00 40.34 103 GLY A CA 1
ATOM 663 C C . GLY A 1 115 ? 52.895 -6.684 102.366 1.00 43.52 103 GLY A C 1
ATOM 664 O O . GLY A 1 115 ? 52.584 -7.375 101.421 1.00 47.05 103 GLY A O 1
ATOM 665 N N . SER A 1 116 ? 53.667 -5.618 102.225 1.00 42.73 104 SER A N 1
ATOM 666 C CA . SER A 1 116 ? 54.260 -5.234 100.908 1.00 43.45 104 SER A CA 1
ATOM 667 C C . SER A 1 116 ? 55.593 -4.475 101.105 1.00 39.60 104 SER A C 1
ATOM 668 O O . SER A 1 116 ? 55.879 -3.992 102.200 1.00 38.76 104 SER A O 1
ATOM 671 N N . PRO A 1 117 ? 56.348 -4.300 100.041 1.00 37.86 105 PRO A N 1
ATOM 672 C CA . PRO A 1 117 ? 57.511 -3.439 100.128 1.00 36.95 105 PRO A CA 1
ATOM 673 C C . PRO A 1 117 ? 57.095 -2.007 100.361 1.00 36.08 105 PRO A C 1
ATOM 674 O O . PRO A 1 117 ? 56.032 -1.581 99.901 1.00 36.19 105 PRO A O 1
ATOM 678 N N . LEU A 1 118 ? 57.934 -1.312 101.117 1.00 34.78 106 LEU A N 1
ATOM 679 C CA . LEU A 1 118 ? 57.674 -0.002 101.553 1.00 33.20 106 LEU A CA 1
ATOM 680 C C . LEU A 1 118 ? 58.815 0.944 101.244 1.00 33.76 106 LEU A C 1
ATOM 681 O O . LEU A 1 118 ? 59.933 0.542 101.043 1.00 35.09 106 LEU A O 1
ATOM 686 N N . ARG A 1 119 ? 58.469 2.218 101.294 1.00 33.62 107 ARG A N 1
ATOM 687 C CA . ARG A 1 119 ? 59.378 3.347 101.260 1.00 33.66 107 ARG A CA 1
ATOM 688 C C . ARG A 1 119 ? 59.160 4.248 102.454 1.00 32.69 107 ARG A C 1
ATOM 689 O O . ARG A 1 119 ? 58.075 4.295 103.044 1.00 30.62 107 ARG A O 1
ATOM 697 N N . LEU A 1 120 ? 60.218 4.953 102.820 1.00 32.09 108 LEU A N 1
ATOM 698 C CA . LEU A 1 120 ? 60.120 5.980 103.852 1.00 32.05 108 LEU A CA 1
ATOM 699 C C . LEU A 1 120 ? 59.542 7.218 103.197 1.00 31.94 108 LEU A C 1
ATOM 700 O O . LEU A 1 120 ? 59.997 7.631 102.161 1.00 30.46 108 LEU A O 1
ATOM 705 N N . PHE A 1 121 ? 58.565 7.844 103.903 1.00 30.64 109 PHE A N 1
ATOM 706 C CA . PHE A 1 121 ? 57.981 9.130 103.489 1.00 30.78 109 PHE A CA 1
ATOM 707 C C . PHE A 1 121 ? 58.537 10.270 104.278 1.00 30.89 109 PHE A C 1
ATOM 708 O O . PHE A 1 121 ? 58.971 11.296 103.746 1.00 33.37 109 PHE A O 1
ATOM 716 N N . LYS A 1 122 ? 58.516 10.095 105.569 1.00 32.12 110 LYS A N 1
ATOM 717 C CA . LYS A 1 122 ? 59.190 11.077 106.480 1.00 34.86 110 LYS A CA 1
ATOM 718 C C . LYS A 1 122 ? 59.381 10.561 107.900 1.00 33.13 110 LYS A C 1
ATOM 719 O O . LYS A 1 122 ? 58.684 9.607 108.347 1.00 32.37 110 LYS A O 1
ATOM 725 N N . LEU A 1 123 ? 60.362 11.149 108.589 1.00 30.69 111 LEU A N 1
ATOM 726 C CA . LEU A 1 123 ? 60.492 10.991 110.025 1.00 28.80 111 LEU A CA 1
ATOM 727 C C . LEU A 1 123 ? 60.373 12.329 110.702 1.00 29.32 111 LEU A C 1
ATOM 728 O O . LEU A 1 123 ? 61.041 13.284 110.299 1.00 29.08 111 LEU A O 1
ATOM 733 N N . GLU A 1 124 ? 59.594 12.367 111.769 1.00 29.40 112 GLU A N 1
ATOM 734 C CA . GLU A 1 124 ? 59.575 13.558 112.676 1.00 31.46 112 GLU A CA 1
ATOM 735 C C . GLU A 1 124 ? 60.052 13.286 114.080 1.00 29.94 112 GLU A C 1
ATOM 736 O O . GLU A 1 124 ? 59.840 12.213 114.589 1.00 30.25 112 GLU A O 1
ATOM 742 N N . VAL A 1 125 ? 60.666 14.270 114.727 1.00 29.90 113 VAL A N 1
ATOM 743 C CA . VAL A 1 125 ? 61.014 14.167 116.113 1.00 28.08 113 VAL A CA 1
ATOM 744 C C . VAL A 1 125 ? 59.944 14.892 116.905 1.00 28.52 113 VAL A C 1
ATOM 745 O O . VAL A 1 125 ? 59.759 16.059 116.658 1.00 28.80 113 VAL A O 1
ATOM 749 N N . LEU A 1 126 ? 59.341 14.246 117.913 1.00 27.53 114 LEU A N 1
ATOM 750 C CA . LEU A 1 126 ? 58.204 14.840 118.611 1.00 29.44 114 LEU A CA 1
ATOM 751 C C . LEU A 1 126 ? 58.542 15.141 120.044 1.00 29.35 114 LEU A C 1
ATOM 752 O O . LEU A 1 126 ? 59.129 14.332 120.704 1.00 27.93 114 LEU A O 1
ATOM 757 N N . LEU A 1 127 ? 58.134 16.316 120.492 1.00 29.54 115 LEU A N 1
ATOM 758 C CA . LEU A 1 127 ? 58.279 16.760 121.870 1.00 30.04 115 LEU A CA 1
ATOM 759 C C . LEU A 1 127 ? 56.935 17.301 122.435 1.00 29.19 115 LEU A C 1
ATOM 760 O O . LEU A 1 127 ? 56.356 18.208 121.878 1.00 29.40 115 LEU A O 1
ATOM 765 N N . LYS A 1 128 ? 56.511 16.731 123.535 1.00 29.07 116 LYS A N 1
ATOM 766 C CA . LYS A 1 128 ? 55.523 17.337 124.421 1.00 31.65 116 LYS A CA 1
ATOM 767 C C . LYS A 1 128 ? 56.092 17.593 125.752 1.00 30.98 116 LYS A C 1
ATOM 768 O O . LYS A 1 128 ? 56.613 16.715 126.399 1.00 31.70 116 LYS A O 1
ATOM 774 N N . GLU A 1 129 ? 55.989 18.823 126.160 1.00 33.97 117 GLU A N 1
ATOM 775 C CA . GLU A 1 129 ? 56.463 19.233 127.445 1.00 37.69 117 GLU A CA 1
ATOM 776 C C . GLU A 1 129 ? 55.799 20.478 127.916 1.00 39.00 117 GLU A C 1
ATOM 777 O O . GLU A 1 129 ? 55.236 21.226 127.145 1.00 38.79 117 GLU A O 1
ATOM 783 N N . ASN A 1 130 ? 55.833 20.637 129.232 1.00 44.31 118 ASN A N 1
ATOM 784 C CA . ASN A 1 130 ? 55.360 21.882 129.907 1.00 49.40 118 ASN A CA 1
ATOM 785 C C . ASN A 1 130 ? 56.478 22.930 130.025 1.00 55.31 118 ASN A C 1
ATOM 786 O O . ASN A 1 130 ? 57.555 22.631 130.498 1.00 55.54 118 ASN A O 1
ATOM 791 N N . LYS A 1 131 ? 56.218 24.114 129.534 1.00 62.05 119 LYS A N 1
ATOM 792 C CA . LYS A 1 131 ? 57.153 25.226 129.644 1.00 71.02 119 LYS A CA 1
ATOM 793 C C . LYS A 1 131 ? 56.456 26.196 130.562 1.00 79.24 119 LYS A C 1
ATOM 794 O O . LYS A 1 131 ? 55.266 26.040 130.911 1.00 79.42 119 LYS A O 1
ATOM 800 N N . GLU A 1 132 ? 57.188 27.252 130.863 1.00 86.46 120 GLU A N 1
ATOM 801 C CA . GLU A 1 132 ? 56.633 28.393 131.545 1.00 92.47 120 GLU A CA 1
ATOM 802 C C . GLU A 1 132 ? 55.559 29.114 130.758 1.00 84.44 120 GLU A C 1
ATOM 803 O O . GLU A 1 132 ? 55.779 29.537 129.663 1.00 83.85 120 GLU A O 1
ATOM 809 N N . LYS A 1 133 ? 54.403 29.244 131.364 1.00 82.70 121 LYS A N 1
ATOM 810 C CA . LYS A 1 133 ? 53.219 29.873 130.735 1.00 84.75 121 LYS A CA 1
ATOM 811 C C . LYS A 1 133 ? 52.719 29.162 129.476 1.00 76.97 121 LYS A C 1
ATOM 812 O O . LYS A 1 133 ? 51.800 29.662 128.806 1.00 83.28 121 LYS A O 1
ATOM 818 N N . ASP A 1 134 ? 53.245 27.975 129.210 1.00 65.89 122 ASP A N 1
ATOM 819 C CA . ASP A 1 134 ? 52.820 27.182 128.067 1.00 56.46 122 ASP A CA 1
ATOM 820 C C . ASP A 1 134 ? 52.713 25.709 128.427 1.00 49.14 122 ASP A C 1
ATOM 821 O O . ASP A 1 134 ? 53.615 24.918 128.272 1.00 44.69 122 ASP A O 1
ATOM 826 N N . ALA A 1 135 ? 51.540 25.331 128.847 1.00 46.71 123 ALA A N 1
ATOM 827 C CA . ALA A 1 135 ? 51.252 23.945 129.206 1.00 43.28 123 ALA A CA 1
ATOM 828 C C . ALA A 1 135 ? 51.006 23.115 127.954 1.00 40.11 123 ALA A C 1
ATOM 829 O O . ALA A 1 135 ? 50.379 23.526 127.013 1.00 39.99 123 ALA A O 1
ATOM 831 N N . SER A 1 136 ? 51.535 21.923 128.007 1.00 38.38 124 SER A N 1
ATOM 832 C CA . SER A 1 136 ? 51.215 20.842 127.107 1.00 38.07 124 SER A CA 1
ATOM 833 C C . SER A 1 136 ? 49.687 20.571 127.125 1.00 37.29 124 SER A C 1
ATOM 834 O O . SER A 1 136 ? 49.108 20.469 128.169 1.00 37.50 124 SER A O 1
ATOM 837 N N . VAL A 1 137 ? 49.132 20.318 125.942 1.00 36.28 125 VAL A N 1
ATOM 838 C CA . VAL A 1 137 ? 47.752 19.888 125.760 1.00 36.03 125 VAL A CA 1
ATOM 839 C C . VAL A 1 137 ? 47.708 18.551 125.015 1.00 33.42 125 VAL A C 1
ATOM 840 O O . VAL A 1 137 ? 48.727 18.133 124.436 1.00 32.75 125 VAL A O 1
ATOM 844 N N . PRO A 1 138 ? 46.535 17.880 125.009 1.00 31.87 126 PRO A N 1
ATOM 845 C CA . PRO A 1 138 ? 46.433 16.598 124.290 1.00 30.89 126 PRO A CA 1
ATOM 846 C C . PRO A 1 138 ? 46.574 16.728 122.774 1.00 30.90 126 PRO A C 1
ATOM 847 O O . PRO A 1 138 ? 46.357 17.803 122.192 1.00 31.40 126 PRO A O 1
ATOM 851 N N . THR A 1 139 ? 46.864 15.636 122.158 1.00 28.66 127 THR A N 1
ATOM 852 C CA . THR A 1 139 ? 46.714 15.509 120.737 1.00 29.95 127 THR A CA 1
ATOM 853 C C . THR A 1 139 ? 45.271 14.995 120.472 1.00 32.13 127 THR A C 1
ATOM 854 O O . THR A 1 139 ? 44.976 13.875 120.813 1.00 30.73 127 THR A O 1
ATOM 858 N N . ALA A 1 140 ? 44.426 15.815 119.830 1.00 33.24 128 ALA A N 1
ATOM 859 C CA . ALA A 1 140 ? 43.064 15.462 119.520 1.00 32.70 128 ALA A CA 1
ATOM 860 C C . ALA A 1 140 ? 42.937 14.227 118.562 1.00 31.90 128 ALA A C 1
ATOM 861 O O . ALA A 1 140 ? 43.816 13.950 117.742 1.00 31.38 128 ALA A O 1
ATOM 863 N N . PRO A 1 141 ? 41.866 13.430 118.722 1.00 33.05 129 PRO A N 1
ATOM 864 C CA . PRO A 1 141 ? 41.657 12.237 117.913 1.00 30.95 129 PRO A CA 1
ATOM 865 C C . PRO A 1 141 ? 41.612 12.521 116.415 1.00 30.22 129 PRO A C 1
ATOM 866 O O . PRO A 1 141 ? 41.057 13.476 115.982 1.00 29.06 129 PRO A O 1
ATOM 870 N N . HIS A 1 142 ? 42.309 11.716 115.643 1.00 30.55 130 HIS A N 1
ATOM 871 C CA . HIS A 1 142 ? 42.314 11.869 114.230 1.00 29.79 130 HIS A CA 1
ATOM 872 C C . HIS A 1 142 ? 42.739 10.563 113.622 1.00 29.11 130 HIS A C 1
ATOM 873 O O . HIS A 1 142 ? 43.238 9.670 114.302 1.00 29.93 130 HIS A O 1
ATOM 880 N N . HIS A 1 143 ? 42.634 10.482 112.316 1.00 30.50 131 HIS A N 1
ATOM 881 C CA . HIS A 1 143 ? 43.403 9.504 111.542 1.00 33.12 131 HIS A CA 1
ATOM 882 C C . HIS A 1 143 ? 44.311 10.152 110.564 1.00 31.78 131 HIS A C 1
ATOM 883 O O . HIS A 1 143 ? 44.144 11.268 110.259 1.00 30.25 131 HIS A O 1
ATOM 890 N N . ASP A 1 144 ? 45.350 9.457 110.144 1.00 31.10 132 ASP A N 1
ATOM 891 C CA . ASP A 1 144 ? 46.465 10.197 109.510 1.00 32.12 132 ASP A CA 1
ATOM 892 C C . ASP A 1 144 ? 46.293 10.330 107.995 1.00 32.94 132 ASP A C 1
ATOM 893 O O . ASP A 1 144 ? 46.820 11.254 107.386 1.00 31.82 132 ASP A O 1
ATOM 898 N N . ALA A 1 145 ? 45.540 9.401 107.411 1.00 33.65 133 ALA A N 1
ATOM 899 C CA . ALA A 1 145 ? 45.494 9.243 105.932 1.00 36.33 133 ALA A CA 1
ATOM 900 C C . ALA A 1 145 ? 45.189 10.462 105.111 1.00 39.13 133 ALA A C 1
ATOM 901 O O . ALA A 1 145 ? 45.785 10.710 104.076 1.00 38.38 133 ALA A O 1
ATOM 903 N N . PHE A 1 146 ? 44.287 11.261 105.598 1.00 43.13 134 PHE A N 1
ATOM 904 C CA . PHE A 1 146 ? 43.814 12.395 104.822 1.00 50.05 134 PHE A CA 1
ATOM 905 C C . PHE A 1 146 ? 44.830 13.509 104.700 1.00 46.46 134 PHE A C 1
ATOM 906 O O . PHE A 1 146 ? 44.739 14.314 103.815 1.00 47.21 134 PHE A O 1
ATOM 914 N N . ALA A 1 147 ? 45.866 13.468 105.515 1.00 42.58 135 ALA A N 1
ATOM 915 C CA . ALA A 1 147 ? 46.915 14.437 105.426 1.00 42.54 135 ALA A CA 1
ATOM 916 C C . ALA A 1 147 ? 48.144 13.993 104.590 1.00 41.37 135 ALA A C 1
ATOM 917 O O . ALA A 1 147 ? 49.143 14.733 104.496 1.00 40.01 135 ALA A O 1
ATOM 919 N N . PHE A 1 148 ? 48.093 12.760 104.095 1.00 37.56 136 PHE A N 1
ATOM 920 C CA . PHE A 1 148 ? 49.193 12.154 103.296 1.00 34.80 136 PHE A CA 1
ATOM 921 C C . PHE A 1 148 ? 48.974 12.446 101.792 1.00 35.63 136 PHE A C 1
ATOM 922 O O . PHE A 1 148 ? 47.981 12.010 101.203 1.00 34.54 136 PHE A O 1
ATOM 930 N N . PRO A 1 149 ? 49.842 13.265 101.186 1.00 36.16 137 PRO A N 1
ATOM 931 C CA . PRO A 1 149 ? 49.730 13.566 99.795 1.00 37.62 137 PRO A CA 1
ATOM 932 C C . PRO A 1 149 ? 50.328 12.484 98.863 1.00 37.22 137 PRO A C 1
ATOM 933 O O . PRO A 1 149 ? 51.122 12.768 97.965 1.00 37.27 137 PRO A O 1
ATOM 937 N N . PHE A 1 150 ? 49.873 11.255 99.038 1.00 36.68 138 PHE A N 1
ATOM 938 C CA . PHE A 1 150 ? 50.233 10.213 98.099 1.00 36.27 138 PHE A CA 1
ATOM 939 C C . PHE A 1 150 ? 49.064 9.228 97.921 1.00 36.91 138 PHE A C 1
ATOM 940 O O . PHE A 1 150 ? 48.169 9.093 98.763 1.00 37.70 138 PHE A O 1
ATOM 948 N N . SER A 1 151 ? 49.175 8.498 96.844 1.00 36.33 139 SER A N 1
ATOM 949 C CA . SER A 1 151 ? 48.122 7.638 96.286 1.00 35.81 139 SER A CA 1
ATOM 950 C C . SER A 1 151 ? 47.739 6.490 97.197 1.00 33.94 139 SER A C 1
ATOM 951 O O . SER A 1 151 ? 46.617 6.096 97.221 1.00 33.33 139 SER A O 1
ATOM 954 N N . THR A 1 152 ? 48.687 6.011 98.009 1.00 32.92 140 THR A N 1
ATOM 955 C CA . THR A 1 152 ? 48.451 4.862 98.894 1.00 32.60 140 THR A CA 1
ATOM 956 C C . THR A 1 152 ? 48.291 5.246 100.359 1.00 31.45 140 THR A C 1
ATOM 957 O O . THR A 1 152 ? 48.560 4.488 101.246 1.00 31.82 140 THR A O 1
ATOM 961 N N . ALA A 1 153 ? 47.883 6.486 100.562 1.00 31.77 141 ALA A N 1
ATOM 962 C CA . ALA A 1 153 ? 47.663 7.039 101.891 1.00 32.77 141 ALA A CA 1
ATOM 963 C C . ALA A 1 153 ? 46.837 6.142 102.814 1.00 32.50 141 ALA A C 1
ATOM 964 O O . ALA A 1 153 ? 47.174 5.971 103.985 1.00 30.41 141 ALA A O 1
ATOM 966 N N . GLY A 1 154 ? 45.769 5.599 102.233 1.00 33.55 142 GLY A N 1
ATOM 967 C CA . GLY A 1 154 ? 44.862 4.691 102.870 1.00 33.35 142 GLY A CA 1
ATOM 968 C C . GLY A 1 154 ? 45.459 3.411 103.431 1.00 36.14 142 GLY A C 1
ATOM 969 O O . GLY A 1 154 ? 44.805 2.756 104.249 1.00 37.66 142 GLY A O 1
ATOM 970 N N . THR A 1 155 ? 46.697 3.038 103.037 1.00 33.72 143 THR A N 1
ATOM 971 C CA . THR A 1 155 ? 47.339 1.827 103.598 1.00 32.38 143 THR A CA 1
ATOM 972 C C . THR A 1 155 ? 48.716 2.127 104.230 1.00 31.13 143 THR A C 1
ATOM 973 O O . THR A 1 155 ? 49.411 1.223 104.645 1.00 28.52 143 THR A O 1
ATOM 977 N N . ALA A 1 156 ? 49.036 3.398 104.354 1.00 30.43 144 ALA A N 1
ATOM 978 C CA . ALA A 1 156 ? 50.269 3.782 105.010 1.00 29.47 144 ALA A CA 1
ATOM 979 C C . ALA A 1 156 ? 50.253 3.397 106.474 1.00 30.51 144 ALA A C 1
ATOM 980 O O . ALA A 1 156 ? 49.213 3.021 107.093 1.00 28.51 144 ALA A O 1
ATOM 982 N N . LEU A 1 157 ? 51.418 3.407 107.028 1.00 29.71 145 LEU A N 1
ATOM 983 C CA . LEU A 1 157 ? 51.568 3.135 108.485 1.00 29.69 145 LEU A CA 1
ATOM 984 C C . LEU A 1 157 ? 52.691 3.941 109.144 1.00 28.95 145 LEU A C 1
ATOM 985 O O . LEU A 1 157 ? 53.700 4.288 108.489 1.00 28.09 145 LEU A O 1
ATOM 990 N N . THR A 1 158 ? 52.508 4.166 110.440 1.00 27.63 146 THR A N 1
ATOM 991 C CA . THR A 1 158 ? 53.368 5.006 111.222 1.00 27.57 146 THR A CA 1
ATOM 992 C C . THR A 1 158 ? 54.041 4.211 112.382 1.00 27.29 146 THR A C 1
ATOM 993 O O . THR A 1 158 ? 53.374 3.551 113.105 1.00 28.84 146 THR A O 1
ATOM 997 N N . ALA A 1 159 ? 55.369 4.280 112.489 1.00 25.51 147 ALA A N 1
ATOM 998 C CA . ALA A 1 159 ? 56.132 3.772 113.636 1.00 25.26 147 ALA A CA 1
ATOM 999 C C . ALA A 1 159 ? 56.435 4.891 114.624 1.00 25.40 147 ALA A C 1
ATOM 1000 O O . ALA A 1 159 ? 57.078 5.871 114.267 1.00 26.14 147 ALA A O 1
ATOM 1002 N N . TRP A 1 160 ? 55.922 4.770 115.850 1.00 25.58 148 TRP A N 1
ATOM 1003 C CA . TRP A 1 160 ? 56.099 5.791 116.873 1.00 26.41 148 TRP A CA 1
ATOM 1004 C C . TRP A 1 160 ? 57.001 5.170 117.922 1.00 27.35 148 TRP A C 1
ATOM 1005 O O . TRP A 1 160 ? 56.634 4.186 118.566 1.00 27.50 148 TRP A O 1
ATOM 1016 N N . VAL A 1 161 ? 58.195 5.725 118.039 1.00 27.08 149 VAL A N 1
ATOM 1017 C CA . VAL A 1 161 ? 59.258 5.076 118.858 1.00 26.41 149 VAL A CA 1
ATOM 1018 C C . VAL A 1 161 ? 59.473 5.919 120.097 1.00 26.29 149 VAL A C 1
ATOM 1019 O O . VAL A 1 161 ? 59.823 7.124 119.970 1.00 26.48 149 VAL A O 1
ATOM 1023 N N . ALA A 1 162 ? 59.321 5.319 121.255 1.00 24.93 150 ALA A N 1
ATOM 1024 C CA . ALA A 1 162 ? 59.553 6.023 122.481 1.00 26.25 150 ALA A CA 1
ATOM 1025 C C . ALA A 1 162 ? 61.082 6.123 122.777 1.00 26.64 150 ALA A C 1
ATOM 1026 O O . ALA A 1 162 ? 61.732 5.111 122.807 1.00 26.52 150 ALA A O 1
ATOM 1028 N N . LEU A 1 163 ? 61.574 7.354 122.950 1.00 26.21 151 LEU A N 1
ATOM 1029 C CA . LEU A 1 163 ? 62.951 7.580 123.308 1.00 28.54 151 LEU A CA 1
ATOM 1030 C C . LEU A 1 163 ? 63.155 7.781 124.818 1.00 29.72 151 LEU A C 1
ATOM 1031 O O . LEU A 1 163 ? 64.276 7.812 125.278 1.00 31.13 151 LEU A O 1
ATOM 1036 N N . VAL A 1 164 ? 62.050 7.903 125.565 1.00 30.10 152 VAL A N 1
ATOM 1037 C CA . VAL A 1 164 ? 62.035 7.878 127.005 1.00 31.39 152 VAL A CA 1
ATOM 1038 C C . VAL A 1 164 ? 60.837 7.055 127.421 1.00 30.09 152 VAL A C 1
ATOM 1039 O O . VAL A 1 164 ? 60.018 6.683 126.608 1.00 29.83 152 VAL A O 1
ATOM 1043 N N . ASP A 1 165 ? 60.719 6.827 128.718 1.00 29.31 153 ASP A N 1
ATOM 1044 C CA . ASP A 1 165 ? 59.527 6.171 129.297 1.00 29.39 153 ASP A CA 1
ATOM 1045 C C . ASP A 1 165 ? 58.316 7.076 129.099 1.00 29.10 153 ASP A C 1
ATOM 1046 O O . ASP A 1 165 ? 58.363 8.275 129.321 1.00 28.99 153 ASP A O 1
ATOM 1051 N N . VAL A 1 166 ? 57.230 6.509 128.568 1.00 29.99 154 VAL A N 1
ATOM 1052 C CA . VAL A 1 166 ? 56.009 7.265 128.285 1.00 29.69 154 VAL A CA 1
ATOM 1053 C C . VAL A 1 166 ? 54.817 6.616 128.988 1.00 29.14 154 VAL A C 1
ATOM 1054 O O . VAL A 1 166 ? 54.068 5.883 128.388 1.00 28.45 154 VAL A O 1
ATOM 1058 N N . PRO A 1 167 ? 54.715 6.783 130.277 1.00 29.56 155 PRO A N 1
ATOM 1059 C CA . PRO A 1 167 ? 53.528 6.310 130.920 1.00 30.51 155 PRO A CA 1
ATOM 1060 C C . PRO A 1 167 ? 52.357 7.177 130.462 1.00 29.68 155 PRO A C 1
ATOM 1061 O O . PRO A 1 167 ? 52.559 8.228 129.876 1.00 28.94 155 PRO A O 1
ATOM 1065 N N . VAL A 1 168 ? 51.186 6.792 130.903 1.00 30.19 156 VAL A N 1
ATOM 1066 C CA . VAL A 1 168 ? 49.958 7.503 130.598 1.00 30.53 156 VAL A CA 1
ATOM 1067 C C . VAL A 1 168 ? 50.120 8.985 130.832 1.00 30.37 156 VAL A C 1
ATOM 1068 O O . VAL A 1 168 ? 49.809 9.791 129.936 1.00 31.07 156 VAL A O 1
ATOM 1072 N N . GLU A 1 169 ? 50.574 9.350 131.986 1.00 31.83 157 GLU A N 1
ATOM 1073 C CA . GLU A 1 169 ? 50.570 10.752 132.331 1.00 35.64 157 GLU A CA 1
ATOM 1074 C C . GLU A 1 169 ? 51.572 11.625 131.579 1.00 34.73 157 GLU A C 1
ATOM 1075 O O . GLU A 1 169 ? 51.509 12.876 131.629 1.00 33.65 157 GLU A O 1
ATOM 1081 N N . ARG A 1 170 ? 52.489 10.980 130.876 1.00 32.95 158 ARG A N 1
ATOM 1082 C CA . ARG A 1 170 ? 53.479 11.708 130.050 1.00 32.63 158 ARG A CA 1
ATOM 1083 C C . ARG A 1 170 ? 53.010 11.884 128.610 1.00 31.30 158 ARG A C 1
ATOM 1084 O O . ARG A 1 170 ? 53.694 12.456 127.783 1.00 30.82 158 ARG A O 1
ATOM 1092 N N . GLY A 1 171 ? 51.763 11.441 128.330 1.00 31.17 159 GLY A N 1
ATOM 1093 C CA . GLY A 1 171 ? 51.101 11.664 127.032 1.00 29.05 159 GLY A CA 1
ATOM 1094 C C . GLY A 1 171 ? 51.171 10.531 126.049 1.00 27.58 159 GLY A C 1
ATOM 1095 O O . GLY A 1 171 ? 51.463 10.759 124.855 1.00 28.14 159 GLY A O 1
ATOM 1096 N N . CYS A 1 172 ? 51.076 9.310 126.503 1.00 26.48 160 CYS A N 1
ATOM 1097 C CA . CYS A 1 172 ? 51.106 8.194 125.597 1.00 27.17 160 CYS A CA 1
ATOM 1098 C C . CYS A 1 172 ? 49.890 8.278 124.718 1.00 27.61 160 CYS A C 1
ATOM 1099 O O . CYS A 1 172 ? 48.959 9.060 124.966 1.00 28.47 160 CYS A O 1
ATOM 1102 N N . MET A 1 173 ? 49.867 7.399 123.735 1.00 27.90 161 MET A N 1
ATOM 1103 C CA . MET A 1 173 ? 48.759 7.344 122.743 1.00 29.47 161 MET A CA 1
ATOM 1104 C C . MET A 1 173 ? 47.612 6.433 123.159 1.00 28.21 161 MET A C 1
ATOM 1105 O O . MET A 1 173 ? 47.810 5.482 123.901 1.00 28.34 161 MET A O 1
ATOM 1110 N N . THR A 1 174 ? 46.467 6.737 122.564 1.00 27.12 162 THR A N 1
ATOM 1111 C CA . THR A 1 174 ? 45.246 5.927 122.618 1.00 26.87 162 THR A CA 1
ATOM 1112 C C . THR A 1 174 ? 44.813 5.639 121.197 1.00 26.81 162 THR A C 1
ATOM 1113 O O . THR A 1 174 ? 44.857 6.516 120.347 1.00 28.09 162 THR A O 1
ATOM 1117 N N . PHE A 1 175 ? 44.383 4.401 120.956 1.00 26.13 163 PHE A N 1
ATOM 1118 C CA . PHE A 1 175 ? 43.957 3.958 119.671 1.00 26.20 163 PHE A CA 1
ATOM 1119 C C . PHE A 1 175 ? 42.550 3.403 119.745 1.00 26.98 163 PHE A C 1
ATOM 1120 O O . PHE A 1 175 ? 42.123 2.904 120.811 1.00 25.71 163 PHE A O 1
ATOM 1128 N N . VAL A 1 176 ? 41.787 3.491 118.654 1.00 27.91 164 VAL A N 1
ATOM 1129 C CA . VAL A 1 176 ? 40.395 2.873 118.650 1.00 27.54 164 VAL A CA 1
ATOM 1130 C C . VAL A 1 176 ? 40.459 1.636 117.811 1.00 28.33 164 VAL A C 1
ATOM 1131 O O . VAL A 1 176 ? 40.562 1.726 116.583 1.00 29.88 164 VAL A O 1
ATOM 1135 N N . PRO A 1 177 ? 40.474 0.460 118.435 1.00 28.41 165 PRO A N 1
ATOM 1136 C CA . PRO A 1 177 ? 40.799 -0.722 117.659 1.00 28.18 165 PRO A CA 1
ATOM 1137 C C . PRO A 1 177 ? 39.712 -0.982 116.662 1.00 28.53 165 PRO A C 1
ATOM 1138 O O . PRO A 1 177 ? 38.505 -0.800 116.992 1.00 28.54 165 PRO A O 1
ATOM 1142 N N . GLY A 1 178 ? 40.096 -1.452 115.472 1.00 26.04 166 GLY A N 1
ATOM 1143 C CA . GLY A 1 178 ? 39.091 -1.702 114.413 1.00 26.10 166 GLY A CA 1
ATOM 1144 C C . GLY A 1 178 ? 38.653 -0.464 113.654 1.00 26.38 166 GLY A C 1
ATOM 1145 O O . GLY A 1 178 ? 37.938 -0.578 112.667 1.00 28.79 166 GLY A O 1
ATOM 1146 N N . SER A 1 179 ? 39.030 0.726 114.097 1.00 25.83 167 SER A N 1
ATOM 1147 C CA . SER A 1 179 ? 38.518 1.959 113.475 1.00 27.26 167 SER A CA 1
ATOM 1148 C C . SER A 1 179 ? 39.064 2.161 112.050 1.00 27.86 167 SER A C 1
ATOM 1149 O O . SER A 1 179 ? 38.491 2.835 111.221 1.00 29.75 167 SER A O 1
ATOM 1152 N N . HIS A 1 180 ? 40.159 1.503 111.768 1.00 27.51 168 HIS A N 1
ATOM 1153 C CA . HIS A 1 180 ? 40.749 1.477 110.415 1.00 28.81 168 HIS A CA 1
ATOM 1154 C C . HIS A 1 180 ? 39.932 0.740 109.380 1.00 31.39 168 HIS A C 1
ATOM 1155 O O . HIS A 1 180 ? 40.195 0.857 108.210 1.00 30.94 168 HIS A O 1
ATOM 1162 N N . LEU A 1 181 ? 38.980 -0.081 109.844 1.00 33.61 169 LEU A N 1
ATOM 1163 C CA . LEU A 1 181 ? 38.088 -0.839 108.960 1.00 34.56 169 LEU A CA 1
ATOM 1164 C C . LEU A 1 181 ? 36.767 -0.174 108.714 1.00 35.59 169 LEU A C 1
ATOM 1165 O O . LEU A 1 181 ? 35.943 -0.716 108.043 1.00 35.89 169 LEU A O 1
ATOM 1170 N N . LEU A 1 182 ? 36.565 0.996 109.275 1.00 37.68 170 LEU A N 1
ATOM 1171 C CA . LEU A 1 182 ? 35.330 1.732 109.137 1.00 38.82 170 LEU A CA 1
ATOM 1172 C C . LEU A 1 182 ? 35.349 2.410 107.767 1.00 42.60 170 LEU A C 1
ATOM 1173 O O . LEU A 1 182 ? 36.411 2.671 107.238 1.00 41.42 170 LEU A O 1
ATOM 1178 N N . PRO A 1 183 ? 34.142 2.692 107.173 1.00 45.79 171 PRO A N 1
ATOM 1179 C CA . PRO A 1 183 ? 34.075 3.494 105.978 1.00 46.27 171 PRO A CA 1
ATOM 1180 C C . PRO A 1 183 ? 34.519 4.913 106.225 1.00 46.31 171 PRO A C 1
ATOM 1181 O O . PRO A 1 183 ? 34.648 5.333 107.345 1.00 45.06 171 PRO A O 1
ATOM 1185 N N . ASP A 1 184 ? 34.746 5.657 105.153 1.00 50.10 172 ASP A N 1
ATOM 1186 C CA . ASP A 1 184 ? 35.114 7.094 105.252 1.00 54.25 172 ASP A CA 1
ATOM 1187 C C . ASP A 1 184 ? 34.105 7.946 105.960 1.00 58.23 172 ASP A C 1
ATOM 1188 O O . ASP A 1 184 ? 32.923 7.753 105.800 1.00 54.88 172 ASP A O 1
ATOM 1193 N N . PRO A 1 185 ? 34.603 8.944 106.707 1.00 64.56 173 PRO A N 1
ATOM 1194 C CA . PRO A 1 185 ? 33.675 9.948 107.197 1.00 71.07 173 PRO A CA 1
ATOM 1195 C C . PRO A 1 185 ? 33.175 10.626 105.956 1.00 77.00 173 PRO A C 1
ATOM 1196 O O . PRO A 1 185 ? 33.926 10.658 104.966 1.00 85.54 173 PRO A O 1
ATOM 1200 N N . ASP A 1 186 ? 31.956 11.141 105.972 1.00 87.06 174 ASP A N 1
ATOM 1201 C CA . ASP A 1 186 ? 31.377 11.776 104.750 1.00 100.69 174 ASP A CA 1
ATOM 1202 C C . ASP A 1 186 ? 31.984 13.192 104.486 1.00 108.22 174 ASP A C 1
ATOM 1203 O O . ASP A 1 186 ? 31.690 13.829 103.463 1.00 118.86 174 ASP A O 1
ATOM 1208 N N . THR A 1 187 ? 32.828 13.639 105.430 1.00 110.78 175 THR A N 1
ATOM 1209 C CA . THR A 1 187 ? 33.755 14.781 105.303 1.00 108.37 175 THR A CA 1
ATOM 1210 C C . THR A 1 187 ? 35.013 14.336 104.515 1.00 103.67 175 THR A C 1
ATOM 1211 O O . THR A 1 187 ? 35.048 14.338 103.298 1.00 95.65 175 THR A O 1
ATOM 1215 N N . GLY A 1 194 ? 37.466 13.926 110.528 1.00 65.48 182 GLY A N 1
ATOM 1216 C CA . GLY A 1 194 ? 36.240 13.155 110.827 1.00 67.04 182 GLY A CA 1
ATOM 1217 C C . GLY A 1 194 ? 36.277 11.959 111.798 1.00 65.17 182 GLY A C 1
ATOM 1218 O O . GLY A 1 194 ? 35.398 11.075 111.735 1.00 68.66 182 GLY A O 1
ATOM 1219 N N . ALA A 1 195 ? 37.213 11.964 112.753 1.00 62.73 183 ALA A N 1
ATOM 1220 C CA . ALA A 1 195 ? 37.155 11.048 113.883 1.00 56.21 183 ALA A CA 1
ATOM 1221 C C . ALA A 1 195 ? 35.872 11.211 114.710 1.00 54.86 183 ALA A C 1
ATOM 1222 O O . ALA A 1 195 ? 35.418 12.317 115.053 1.00 50.63 183 ALA A O 1
ATOM 1224 N N . PHE A 1 196 ? 35.349 10.051 115.083 1.00 50.83 184 PHE A N 1
ATOM 1225 C CA . PHE A 1 196 ? 34.097 9.924 115.905 1.00 49.90 184 PHE A CA 1
ATOM 1226 C C . PHE A 1 196 ? 32.875 10.481 115.242 1.00 48.41 184 PHE A C 1
ATOM 1227 O O . PHE A 1 196 ? 31.993 10.875 115.922 1.00 51.93 184 PHE A O 1
ATOM 1235 N N . THR A 1 197 ? 32.837 10.503 113.902 1.00 49.00 185 THR A N 1
ATOM 1236 C CA . THR A 1 197 ? 31.616 10.985 113.134 1.00 50.43 185 THR A CA 1
ATOM 1237 C C . THR A 1 197 ? 30.821 9.846 112.492 1.00 48.52 185 THR A C 1
ATOM 1238 O O . THR A 1 197 ? 29.780 10.038 112.083 1.00 50.61 185 THR A O 1
ATOM 1242 N N . ARG A 1 198 ? 31.350 8.654 112.377 1.00 48.71 186 ARG A N 1
ATOM 1243 C CA . ARG A 1 198 ? 30.641 7.561 111.761 1.00 47.61 186 ARG A CA 1
ATOM 1244 C C . ARG A 1 198 ? 29.701 6.912 112.768 1.00 49.53 186 ARG A C 1
ATOM 1245 O O . ARG A 1 198 ? 29.889 7.027 113.973 1.00 49.89 186 ARG A O 1
ATOM 1253 N N . PRO A 1 199 ? 28.620 6.295 112.266 1.00 54.08 187 PRO A N 1
ATOM 1254 C CA . PRO A 1 199 ? 27.573 5.838 113.208 1.00 55.94 187 PRO A CA 1
ATOM 1255 C C . PRO A 1 199 ? 28.096 4.675 114.053 1.00 53.35 187 PRO A C 1
ATOM 1256 O O . PRO A 1 199 ? 28.882 3.848 113.576 1.00 52.12 187 PRO A O 1
ATOM 1260 N N . GLY A 1 200 ? 27.814 4.729 115.342 1.00 54.22 188 GLY A N 1
ATOM 1261 C CA . GLY A 1 200 ? 28.405 3.744 116.280 1.00 53.77 188 GLY A CA 1
ATOM 1262 C C . GLY A 1 200 ? 29.836 3.992 116.750 1.00 50.55 188 GLY A C 1
ATOM 1263 O O . GLY A 1 200 ? 30.264 3.405 117.713 1.00 54.30 188 GLY A O 1
ATOM 1264 N N . GLU A 1 201 ? 30.613 4.809 116.039 1.00 46.28 189 GLU A N 1
ATOM 1265 C CA . GLU A 1 201 ? 32.048 5.003 116.375 1.00 40.76 189 GLU A CA 1
ATOM 1266 C C . GLU A 1 201 ? 32.333 5.467 117.822 1.00 36.85 189 GLU A C 1
ATOM 1267 O O . GLU A 1 201 ? 33.274 5.038 118.392 1.00 34.57 189 GLU A O 1
ATOM 1273 N N . ILE A 1 202 ? 31.529 6.381 118.363 1.00 38.09 190 ILE A N 1
ATOM 1274 C CA . ILE A 1 202 ? 31.759 6.868 119.710 1.00 38.07 190 ILE A CA 1
ATOM 1275 C C . ILE A 1 202 ? 31.661 5.705 120.759 1.00 38.08 190 ILE A C 1
ATOM 1276 O O . ILE A 1 202 ? 32.183 5.856 121.896 1.00 36.89 190 ILE A O 1
ATOM 1281 N N . TRP A 1 203 ? 30.834 4.643 120.413 1.00 37.33 191 TRP A N 1
ATOM 1282 C CA . TRP A 1 203 ? 30.580 3.474 121.314 1.00 36.73 191 TRP A CA 1
ATOM 1283 C C . TRP A 1 203 ? 31.808 2.462 121.278 1.00 36.67 191 TRP A C 1
ATOM 1284 O O . TRP A 1 203 ? 31.816 1.494 122.000 1.00 37.00 191 TRP A O 1
ATOM 1295 N N . MET A 1 204 ? 32.766 2.697 120.452 1.00 33.32 192 MET A N 1
ATOM 1296 C CA . MET A 1 204 ? 33.901 1.784 120.319 1.00 35.41 192 MET A CA 1
ATOM 1297 C C . MET A 1 204 ? 35.102 1.933 121.331 1.00 32.64 192 MET A C 1
ATOM 1298 O O . MET A 1 204 ? 35.437 3.012 121.715 1.00 32.74 192 MET A O 1
ATOM 1303 N N . PRO A 1 205 ? 35.576 0.811 121.814 1.00 33.16 193 PRO A N 1
ATOM 1304 C CA . PRO A 1 205 ? 36.385 0.969 122.951 1.00 33.92 193 PRO A CA 1
ATOM 1305 C C . PRO A 1 205 ? 37.716 1.540 122.572 1.00 32.74 193 PRO A C 1
ATOM 1306 O O . PRO A 1 205 ? 38.086 1.530 121.382 1.00 31.84 193 PRO A O 1
ATOM 1310 N N . ARG A 1 206 ? 38.382 2.136 123.516 1.00 31.07 194 ARG A N 1
ATOM 1311 C CA . ARG A 1 206 ? 39.643 2.775 123.261 1.00 31.01 194 ARG A CA 1
ATOM 1312 C C . ARG A 1 206 ? 40.737 2.245 124.125 1.00 30.12 194 ARG A C 1
ATOM 1313 O O . ARG A 1 206 ? 40.500 2.002 125.256 1.00 31.92 194 ARG A O 1
ATOM 1321 N N . VAL A 1 207 ? 41.925 2.105 123.578 1.00 27.64 195 VAL A N 1
ATOM 1322 C CA . VAL A 1 207 ? 43.021 1.453 124.245 1.00 28.56 195 VAL A CA 1
ATOM 1323 C C . VAL A 1 207 ? 44.213 2.380 124.327 1.00 26.84 195 VAL A C 1
ATOM 1324 O O . VAL A 1 207 ? 44.716 2.837 123.353 1.00 26.71 195 VAL A O 1
ATOM 1328 N N . THR A 1 208 ? 44.559 2.703 125.551 1.00 27.86 196 THR A N 1
ATOM 1329 C CA . THR A 1 208 ? 45.631 3.564 125.899 1.00 28.02 196 THR A CA 1
ATOM 1330 C C . THR A 1 208 ? 46.825 2.671 126.150 1.00 27.52 196 THR A C 1
ATOM 1331 O O . THR A 1 208 ? 46.799 1.732 126.913 1.00 26.83 196 THR A O 1
ATOM 1335 N N . VAL A 1 209 ? 47.932 3.051 125.515 1.00 28.18 197 VAL A N 1
ATOM 1336 C CA . VAL A 1 209 ? 49.139 2.221 125.447 1.00 28.63 197 VAL A CA 1
ATOM 1337 C C . VAL A 1 209 ? 50.363 2.924 125.967 1.00 28.05 197 VAL A C 1
ATOM 1338 O O . VAL A 1 209 ? 51.134 3.489 125.198 1.00 28.29 197 VAL A O 1
ATOM 1342 N N . PRO A 1 210 ? 50.599 2.804 127.237 1.00 28.17 198 PRO A N 1
ATOM 1343 C CA . PRO A 1 210 ? 51.895 3.306 127.721 1.00 27.90 198 PRO A CA 1
ATOM 1344 C C . PRO A 1 210 ? 53.073 2.481 127.166 1.00 28.45 198 PRO A C 1
ATOM 1345 O O . PRO A 1 210 ? 52.928 1.291 126.893 1.00 29.86 198 PRO A O 1
ATOM 1349 N N . LEU A 1 211 ? 54.198 3.152 127.046 1.00 28.39 199 LEU A N 1
ATOM 1350 C CA . LEU A 1 211 ? 55.393 2.555 126.393 1.00 29.95 199 LEU A CA 1
ATOM 1351 C C . LEU A 1 211 ? 56.611 2.808 127.245 1.00 29.39 199 LEU A C 1
ATOM 1352 O O . LEU A 1 211 ? 56.816 3.936 127.676 1.00 28.51 199 LEU A O 1
ATOM 1357 N N . ARG A 1 212 ? 57.438 1.791 127.392 1.00 29.99 200 ARG A N 1
ATOM 1358 C CA . ARG A 1 212 ? 58.808 2.013 127.885 1.00 32.93 200 ARG A CA 1
ATOM 1359 C C . ARG A 1 212 ? 59.743 2.570 126.802 1.00 30.37 200 ARG A C 1
ATOM 1360 O O . ARG A 1 212 ? 59.515 2.361 125.600 1.00 27.39 200 ARG A O 1
ATOM 1368 N N . ALA A 1 213 ? 60.820 3.238 127.238 1.00 30.25 201 ALA A N 1
ATOM 1369 C CA . ALA A 1 213 ? 61.859 3.672 126.316 1.00 29.45 201 ALA A CA 1
ATOM 1370 C C . ALA A 1 213 ? 62.261 2.508 125.446 1.00 28.98 201 ALA A C 1
ATOM 1371 O O . ALA A 1 213 ? 62.530 1.420 125.946 1.00 29.25 201 ALA A O 1
ATOM 1373 N N . GLY A 1 214 ? 62.334 2.747 124.130 1.00 29.28 202 GLY A N 1
ATOM 1374 C CA . GLY A 1 214 ? 62.780 1.751 123.133 1.00 30.55 202 GLY A CA 1
ATOM 1375 C C . GLY A 1 214 ? 61.688 0.878 122.588 1.00 29.83 202 GLY A C 1
ATOM 1376 O O . GLY A 1 214 ? 61.932 0.063 121.708 1.00 29.18 202 GLY A O 1
ATOM 1377 N N . ASP A 1 215 ? 60.507 0.973 123.181 1.00 29.87 203 ASP A N 1
ATOM 1378 C CA . ASP A 1 215 ? 59.287 0.348 122.591 1.00 28.71 203 ASP A CA 1
ATOM 1379 C C . ASP A 1 215 ? 58.807 1.175 121.453 1.00 27.45 203 ASP A C 1
ATOM 1380 O O . ASP A 1 215 ? 59.085 2.406 121.355 1.00 27.43 203 ASP A O 1
ATOM 1385 N N . CYS A 1 216 ? 58.049 0.545 120.564 1.00 27.54 204 CYS A N 1
ATOM 1386 C CA . CYS A 1 216 ? 57.284 1.342 119.593 1.00 26.77 204 CYS A CA 1
ATOM 1387 C C . CYS A 1 216 ? 55.878 0.823 119.448 1.00 26.40 204 CYS A C 1
ATOM 1388 O O . CYS A 1 216 ? 55.516 -0.303 119.887 1.00 25.24 204 CYS A O 1
ATOM 1391 N N . THR A 1 217 ? 55.099 1.663 118.808 1.00 25.19 205 THR A N 1
ATOM 1392 C CA . THR A 1 217 ? 53.860 1.238 118.186 1.00 26.25 205 THR A CA 1
ATOM 1393 C C . THR A 1 217 ? 53.972 1.394 116.666 1.00 26.23 205 THR A C 1
ATOM 1394 O O . THR A 1 217 ? 54.735 2.227 116.178 1.00 23.29 205 THR A O 1
ATOM 1398 N N . PHE A 1 218 ? 53.188 0.563 115.973 1.00 26.52 206 PHE A N 1
ATOM 1399 C CA . PHE A 1 218 ? 52.812 0.785 114.602 1.00 27.61 206 PHE A CA 1
ATOM 1400 C C . PHE A 1 218 ? 51.333 1.021 114.536 1.00 29.05 206 PHE A C 1
ATOM 1401 O O . PHE A 1 218 ? 50.549 0.312 115.185 1.00 31.62 206 PHE A O 1
ATOM 1409 N N . HIS A 1 219 ? 50.926 2.051 113.798 1.00 28.63 207 HIS A N 1
ATOM 1410 C CA . HIS A 1 219 ? 49.499 2.229 113.500 1.00 27.75 207 HIS A CA 1
ATOM 1411 C C . HIS A 1 219 ? 49.211 2.533 112.044 1.00 27.19 207 HIS A C 1
ATOM 1412 O O . HIS A 1 219 ? 49.870 3.351 111.366 1.00 24.94 207 HIS A O 1
ATOM 1419 N N . HIS A 1 220 ? 48.118 1.952 111.628 1.00 26.20 208 HIS A N 1
ATOM 1420 C CA . HIS A 1 220 ? 47.532 2.150 110.286 1.00 26.91 208 HIS A CA 1
ATOM 1421 C C . HIS A 1 220 ? 47.023 3.576 110.096 1.00 26.06 208 HIS A C 1
ATOM 1422 O O . HIS A 1 220 ? 46.561 4.234 110.987 1.00 25.23 208 HIS A O 1
ATOM 1429 N N . ALA A 1 221 ? 47.112 4.038 108.877 1.00 27.44 209 ALA A N 1
ATOM 1430 C CA . ALA A 1 221 ? 46.748 5.406 108.494 1.00 28.38 209 ALA A CA 1
ATOM 1431 C C . ALA A 1 221 ? 45.253 5.737 108.652 1.00 30.05 209 ALA A C 1
ATOM 1432 O O . ALA A 1 221 ? 44.892 6.909 108.618 1.00 29.40 209 ALA A O 1
ATOM 1434 N N . ARG A 1 222 ? 44.435 4.710 108.729 1.00 30.32 210 ARG A N 1
ATOM 1435 C CA A ARG A 1 222 ? 42.990 4.868 108.999 0.50 32.04 210 ARG A CA 1
ATOM 1436 C CA B ARG A 1 222 ? 42.995 4.872 109.007 0.50 32.00 210 ARG A CA 1
ATOM 1437 C C . ARG A 1 222 ? 42.594 4.650 110.483 1.00 32.33 210 ARG A C 1
ATOM 1438 O O . ARG A 1 222 ? 41.445 4.861 110.856 1.00 30.20 210 ARG A O 1
ATOM 1453 N N . THR A 1 223 ? 43.570 4.283 111.338 1.00 30.33 211 THR A N 1
ATOM 1454 C CA . THR A 1 223 ? 43.249 4.063 112.753 1.00 28.50 211 THR A CA 1
ATOM 1455 C C . THR A 1 223 ? 43.105 5.382 113.491 1.00 29.39 211 THR A C 1
ATOM 1456 O O . THR A 1 223 ? 43.990 6.219 113.421 1.00 28.01 211 THR A O 1
ATOM 1460 N N . VAL A 1 224 ? 41.998 5.561 114.201 1.00 29.12 212 VAL A N 1
ATOM 1461 C CA . VAL A 1 224 ? 41.804 6.743 115.000 1.00 28.23 212 VAL A CA 1
ATOM 1462 C C . VAL A 1 224 ? 42.686 6.641 116.244 1.00 27.41 212 VAL A C 1
ATOM 1463 O O . VAL A 1 224 ? 42.736 5.609 116.895 1.00 27.06 212 VAL A O 1
ATOM 1467 N N . HIS A 1 225 ? 43.404 7.718 116.518 1.00 26.67 213 HIS A N 1
ATOM 1468 C CA . HIS A 1 225 ? 44.328 7.783 117.603 1.00 25.67 213 HIS A CA 1
ATOM 1469 C C . HIS A 1 225 ? 44.422 9.189 118.126 1.00 25.31 213 HIS A C 1
ATOM 1470 O O . HIS A 1 225 ? 44.089 10.168 117.491 1.00 26.03 213 HIS A O 1
ATOM 1477 N N . SER A 1 226 ? 44.826 9.250 119.379 1.00 26.38 214 SER A N 1
ATOM 1478 C CA . SER A 1 226 ? 45.014 10.501 120.089 1.00 26.78 214 SER A CA 1
ATOM 1479 C C . SER A 1 226 ? 46.152 10.345 121.082 1.00 26.93 214 SER A C 1
ATOM 1480 O O . SER A 1 226 ? 46.725 9.272 121.212 1.00 29.43 214 SER A O 1
ATOM 1483 N N . ALA A 1 227 ? 46.403 11.367 121.876 1.00 27.11 215 ALA A N 1
ATOM 1484 C CA . ALA A 1 227 ? 47.406 11.281 122.899 1.00 27.87 215 ALA A CA 1
ATOM 1485 C C . ALA A 1 227 ? 47.105 12.238 123.987 1.00 28.96 215 ALA A C 1
ATOM 1486 O O . ALA A 1 227 ? 46.536 13.344 123.753 1.00 30.34 215 ALA A O 1
ATOM 1488 N N . GLY A 1 228 ? 47.529 11.866 125.179 1.00 29.14 216 GLY A N 1
ATOM 1489 C CA . GLY A 1 228 ? 47.291 12.748 126.357 1.00 29.96 216 GLY A CA 1
ATOM 1490 C C . GLY A 1 228 ? 48.218 13.937 126.354 1.00 30.32 216 GLY A C 1
ATOM 1491 O O . GLY A 1 228 ? 49.195 14.031 125.590 1.00 28.32 216 GLY A O 1
ATOM 1492 N N . ALA A 1 229 ? 47.895 14.885 127.224 1.00 31.56 217 ALA A N 1
ATOM 1493 C CA . ALA A 1 229 ? 48.823 15.965 127.577 1.00 33.77 217 ALA A CA 1
ATOM 1494 C C . ALA A 1 229 ? 49.976 15.338 128.322 1.00 34.49 217 ALA A C 1
ATOM 1495 O O . ALA A 1 229 ? 49.836 14.298 128.977 1.00 36.28 217 ALA A O 1
ATOM 1497 N N . ASN A 1 230 ? 51.128 15.959 128.252 1.00 33.36 218 ASN A N 1
ATOM 1498 C CA . ASN A 1 230 ? 52.156 15.620 129.219 1.00 34.25 218 ASN A CA 1
ATOM 1499 C C . ASN A 1 230 ? 51.907 16.415 130.502 1.00 37.15 218 ASN A C 1
ATOM 1500 O O . ASN A 1 230 ? 52.114 17.627 130.506 1.00 39.31 218 ASN A O 1
ATOM 1505 N N . SER A 1 231 ? 51.413 15.748 131.545 1.00 36.66 219 SER A N 1
ATOM 1506 C CA . SER A 1 231 ? 51.272 16.396 132.834 1.00 39.50 219 SER A CA 1
ATOM 1507 C C . SER A 1 231 ? 52.440 16.178 133.815 1.00 40.22 219 SER A C 1
ATOM 1508 O O . SER A 1 231 ? 52.343 16.511 134.895 1.00 40.60 219 SER A O 1
ATOM 1511 N N . THR A 1 232 ? 53.579 15.685 133.355 1.00 39.68 220 THR A N 1
ATOM 1512 C CA . THR A 1 232 ? 54.764 15.544 134.175 1.00 39.60 220 THR A CA 1
ATOM 1513 C C . THR A 1 232 ? 55.788 16.642 133.853 1.00 41.49 220 THR A C 1
ATOM 1514 O O . THR A 1 232 ? 55.695 17.344 132.859 1.00 41.36 220 THR A O 1
ATOM 1518 N N . ASP A 1 233 ? 56.805 16.690 134.683 1.00 44.72 221 ASP A N 1
ATOM 1519 C CA . ASP A 1 233 ? 57.968 17.546 134.500 1.00 48.37 221 ASP A CA 1
ATOM 1520 C C . ASP A 1 233 ? 59.019 17.018 133.570 1.00 46.14 221 ASP A C 1
ATOM 1521 O O . ASP A 1 233 ? 59.967 17.653 133.439 1.00 47.60 221 ASP A O 1
ATOM 1526 N N . GLU A 1 234 ? 58.887 15.834 133.036 1.00 45.31 222 GLU A N 1
ATOM 1527 C CA . GLU A 1 234 ? 59.900 15.217 132.180 1.00 46.34 222 GLU A CA 1
ATOM 1528 C C . GLU A 1 234 ? 59.322 15.244 130.747 1.00 42.95 222 GLU A C 1
ATOM 1529 O O . GLU A 1 234 ? 58.199 14.839 130.502 1.00 38.36 222 GLU A O 1
ATOM 1535 N N . PRO A 1 235 ? 60.114 15.744 129.800 1.00 40.26 223 PRO A N 1
ATOM 1536 C CA . PRO A 1 235 ? 59.594 15.837 128.445 1.00 36.49 223 PRO A CA 1
ATOM 1537 C C . PRO A 1 235 ? 59.285 14.505 127.818 1.00 32.94 223 PRO A C 1
ATOM 1538 O O . PRO A 1 235 ? 59.890 13.487 128.117 1.00 36.08 223 PRO A O 1
ATOM 1542 N N . ARG A 1 236 ? 58.261 14.486 127.002 1.00 30.76 224 ARG A N 1
ATOM 1543 C CA . ARG A 1 236 ? 57.914 13.321 126.219 1.00 28.55 224 ARG A CA 1
ATOM 1544 C C . ARG A 1 236 ? 58.704 13.464 124.875 1.00 28.15 224 ARG A C 1
ATOM 1545 O O . ARG A 1 236 ? 58.492 14.413 124.126 1.00 27.62 224 ARG A O 1
ATOM 1553 N N . LEU A 1 237 ? 59.530 12.484 124.575 1.00 27.99 225 LEU A N 1
ATOM 1554 C CA . LEU A 1 237 ? 60.376 12.506 123.381 1.00 28.49 225 LEU A CA 1
ATOM 1555 C C . LEU A 1 237 ? 60.279 11.202 122.649 1.00 27.55 225 LEU A C 1
ATOM 1556 O O . LEU A 1 237 ? 60.346 10.098 123.282 1.00 25.96 225 LEU A O 1
ATOM 1561 N N . SER A 1 238 ? 60.070 11.332 121.333 1.00 26.42 226 SER A N 1
ATOM 1562 C CA . SER A 1 238 ? 59.821 10.170 120.499 1.00 26.73 226 SER A CA 1
ATOM 1563 C C . SER A 1 238 ? 60.081 10.554 119.090 1.00 26.64 226 SER A C 1
ATOM 1564 O O . SER A 1 238 ? 60.199 11.762 118.756 1.00 26.51 226 SER A O 1
ATOM 1567 N N . THR A 1 239 ? 60.048 9.557 118.247 1.00 25.84 227 THR A N 1
ATOM 1568 C CA . THR A 1 239 ? 59.981 9.816 116.837 1.00 27.58 227 THR A CA 1
ATOM 1569 C C . THR A 1 239 ? 58.769 9.163 116.222 1.00 27.41 227 THR A C 1
ATOM 1570 O O . THR A 1 239 ? 58.406 8.096 116.653 1.00 27.31 227 THR A O 1
ATOM 1574 N N . SER A 1 240 ? 58.347 9.730 115.091 1.00 27.24 228 SER A N 1
ATOM 1575 C CA . SER A 1 240 ? 57.251 9.210 114.293 1.00 28.86 228 SER A CA 1
ATOM 1576 C C . SER A 1 240 ? 57.599 9.175 112.828 1.00 28.59 228 SER A C 1
ATOM 1577 O O . SER A 1 240 ? 57.929 10.186 112.240 1.00 28.88 228 SER A O 1
ATOM 1580 N N . ALA A 1 241 ? 57.614 7.977 112.278 1.00 27.42 229 ALA A N 1
ATOM 1581 C CA . ALA A 1 241 ? 57.986 7.772 110.924 1.00 28.89 229 ALA A CA 1
ATOM 1582 C C . ALA A 1 241 ? 56.832 7.177 110.136 1.00 28.04 229 ALA A C 1
ATOM 1583 O O . ALA A 1 241 ? 56.267 6.181 110.535 1.00 29.04 229 ALA A O 1
ATOM 1585 N N . VAL A 1 242 ? 56.570 7.754 108.982 1.00 28.08 230 VAL A N 1
ATOM 1586 C CA . VAL A 1 242 ? 55.529 7.301 108.044 1.00 27.73 230 VAL A CA 1
ATOM 1587 C C . VAL A 1 242 ? 56.183 6.533 106.884 1.00 28.02 230 VAL A C 1
ATOM 1588 O O . VAL A 1 242 ? 57.109 7.003 106.274 1.00 29.00 230 VAL A O 1
ATOM 1592 N N . TYR A 1 243 ? 55.754 5.314 106.756 1.00 27.41 231 TYR A N 1
ATOM 1593 C CA . TYR A 1 243 ? 56.089 4.417 105.677 1.00 28.25 231 TYR A CA 1
ATOM 1594 C C . TYR A 1 243 ? 54.875 4.206 104.711 1.00 29.18 231 TYR A C 1
ATOM 1595 O O . TYR A 1 243 ? 53.690 4.167 105.123 1.00 27.09 231 TYR A O 1
ATOM 1604 N N . MET A 1 244 ? 55.205 4.083 103.451 1.00 28.70 232 MET A N 1
ATOM 1605 C CA . MET A 1 244 ? 54.234 4.035 102.378 1.00 30.27 232 MET A CA 1
ATOM 1606 C C . MET A 1 244 ? 54.604 2.917 101.461 1.00 32.78 232 MET A C 1
ATOM 1607 O O . MET A 1 244 ? 55.748 2.555 101.321 1.00 32.91 232 MET A O 1
ATOM 1612 N N . ASP A 1 245 ? 53.597 2.436 100.762 1.00 34.83 233 ASP A N 1
ATOM 1613 C CA . ASP A 1 245 ? 53.782 1.456 99.688 1.00 37.88 233 ASP A CA 1
ATOM 1614 C C . ASP A 1 245 ? 54.851 1.905 98.718 1.00 37.85 233 ASP A C 1
ATOM 1615 O O . ASP A 1 245 ? 54.885 3.078 98.332 1.00 38.08 233 ASP A O 1
ATOM 1620 N N . ALA A 1 246 ? 55.695 0.978 98.316 1.00 37.09 234 ALA A N 1
ATOM 1621 C CA . ALA A 1 246 ? 56.743 1.299 97.370 1.00 39.76 234 ALA A CA 1
ATOM 1622 C C . ALA A 1 246 ? 56.229 1.806 95.998 1.00 41.09 234 ALA A C 1
ATOM 1623 O O . ALA A 1 246 ? 56.964 2.431 95.285 1.00 42.54 234 ALA A O 1
ATOM 1625 N N . THR A 1 247 ? 54.986 1.526 95.667 1.00 40.41 235 THR A N 1
ATOM 1626 C CA . THR A 1 247 ? 54.368 2.096 94.456 1.00 42.93 235 THR A CA 1
ATOM 1627 C C . THR A 1 247 ? 53.656 3.447 94.654 1.00 41.79 235 THR A C 1
ATOM 1628 O O . THR A 1 247 ? 52.938 3.893 93.815 1.00 42.39 235 THR A O 1
ATOM 1632 N N . ALA A 1 248 ? 53.818 4.052 95.802 1.00 40.17 236 ALA A N 1
ATOM 1633 C CA . ALA A 1 248 ? 53.230 5.342 96.046 1.00 39.08 236 ALA A CA 1
ATOM 1634 C C . ALA A 1 248 ? 53.570 6.393 94.997 1.00 39.91 236 ALA A C 1
ATOM 1635 O O . ALA A 1 248 ? 54.706 6.560 94.633 1.00 41.99 236 ALA A O 1
ATOM 1637 N N . ALA A 1 249 ? 52.531 7.113 94.614 1.00 38.96 237 ALA A N 1
ATOM 1638 C CA . ALA A 1 249 ? 52.621 8.270 93.773 1.00 41.13 237 ALA A CA 1
ATOM 1639 C C . ALA A 1 249 ? 52.059 9.515 94.399 1.00 40.30 237 ALA A C 1
ATOM 1640 O O . ALA A 1 249 ? 51.143 9.458 95.188 1.00 39.07 237 ALA A O 1
ATOM 1642 N N . TYR A 1 250 ? 52.607 10.655 93.936 1.00 41.11 238 TYR A N 1
ATOM 1643 C CA . TYR A 1 250 ? 52.205 11.948 94.478 1.00 41.55 238 TYR A CA 1
ATOM 1644 C C . TYR A 1 250 ? 50.700 12.187 94.220 1.00 41.14 238 TYR A C 1
ATOM 1645 O O . TYR A 1 250 ? 50.245 12.046 93.093 1.00 43.18 238 TYR A O 1
ATOM 1654 N N . ARG A 1 251 ? 50.021 12.625 95.249 1.00 38.97 239 ARG A N 1
ATOM 1655 C CA . ARG A 1 251 ? 48.609 12.990 95.149 1.00 40.44 239 ARG A CA 1
ATOM 1656 C C . ARG A 1 251 ? 48.289 14.148 96.059 1.00 40.80 239 ARG A C 1
ATOM 1657 O O . ARG A 1 251 ? 48.148 13.944 97.254 1.00 39.64 239 ARG A O 1
ATOM 1665 N N . PRO A 1 252 ? 48.174 15.369 95.532 1.00 44.71 240 PRO A N 1
ATOM 1666 C CA . PRO A 1 252 ? 47.953 16.502 96.424 1.00 47.15 240 PRO A CA 1
ATOM 1667 C C . PRO A 1 252 ? 46.640 16.405 97.232 1.00 47.93 240 PRO A C 1
ATOM 1668 O O . PRO A 1 252 ? 45.653 15.928 96.739 1.00 47.59 240 PRO A O 1
ATOM 1672 N N . THR A 1 253 ? 46.720 16.747 98.492 1.00 46.97 241 THR A N 1
ATOM 1673 C CA . THR A 1 253 ? 45.531 16.875 99.354 1.00 49.06 241 THR A CA 1
ATOM 1674 C C . THR A 1 253 ? 44.777 18.143 99.053 1.00 53.62 241 THR A C 1
ATOM 1675 O O . THR A 1 253 ? 43.615 18.252 99.359 1.00 57.99 241 THR A O 1
ATOM 1679 N N . GLY A 1 254 ? 45.428 19.107 98.416 1.00 58.33 242 GLY A N 1
ATOM 1680 C CA . GLY A 1 254 ? 44.855 20.447 98.188 1.00 60.38 242 GLY A CA 1
ATOM 1681 C C . GLY A 1 254 ? 45.150 21.411 99.329 1.00 61.80 242 GLY A C 1
ATOM 1682 O O . GLY A 1 254 ? 44.808 22.575 99.265 1.00 68.18 242 GLY A O 1
ATOM 1683 N N . ILE A 1 255 ? 45.747 20.909 100.393 1.00 63.21 243 ILE A N 1
ATOM 1684 C CA . ILE A 1 255 ? 46.254 21.753 101.473 1.00 64.05 243 ILE A CA 1
ATOM 1685 C C . ILE A 1 255 ? 47.730 22.047 101.205 1.00 62.56 243 ILE A C 1
ATOM 1686 O O . ILE A 1 255 ? 48.565 21.159 101.346 1.00 60.75 243 ILE A O 1
ATOM 1691 N N . ALA A 1 256 ? 48.038 23.298 100.932 1.00 63.45 244 ALA A N 1
ATOM 1692 C CA . ALA A 1 256 ? 49.408 23.760 100.586 1.00 63.08 244 ALA A CA 1
ATOM 1693 C C . ALA A 1 256 ? 50.479 23.249 101.539 1.00 59.88 244 ALA A C 1
ATOM 1694 O O . ALA A 1 256 ? 51.464 22.673 101.131 1.00 56.41 244 ALA A O 1
ATOM 1696 N N . PHE A 1 257 ? 50.231 23.416 102.818 1.00 59.79 245 PHE A N 1
ATOM 1697 C CA . PHE A 1 257 ? 51.156 23.022 103.871 1.00 59.38 245 PHE A CA 1
ATOM 1698 C C . PHE A 1 257 ? 51.510 21.516 103.845 1.00 56.70 245 PHE A C 1
ATOM 1699 O O . PHE A 1 257 ? 52.644 21.123 104.075 1.00 55.01 245 PHE A O 1
ATOM 1707 N N . LEU A 1 258 ? 50.540 20.677 103.545 1.00 54.98 246 LEU A N 1
ATOM 1708 C CA . LEU A 1 258 ? 50.770 19.204 103.451 1.00 52.00 246 LEU A CA 1
ATOM 1709 C C . LEU A 1 258 ? 51.330 18.746 102.089 1.00 50.96 246 LEU A C 1
ATOM 1710 O O . LEU A 1 258 ? 52.021 17.767 101.966 1.00 47.82 246 LEU A O 1
ATOM 1715 N N . ASP A 1 259 ? 51.058 19.516 101.057 1.00 50.82 247 ASP A N 1
ATOM 1716 C CA . ASP A 1 259 ? 51.436 19.139 99.680 1.00 50.56 247 ASP A CA 1
ATOM 1717 C C . ASP A 1 259 ? 52.873 19.470 99.321 1.00 51.61 247 ASP A C 1
ATOM 1718 O O . ASP A 1 259 ? 53.408 18.900 98.410 1.00 52.03 247 ASP A O 1
ATOM 1723 N N . ASP A 1 260 ? 53.458 20.408 100.050 1.00 54.84 248 ASP A N 1
ATOM 1724 C CA . ASP A 1 260 ? 54.790 20.986 99.753 1.00 57.59 248 ASP A CA 1
ATOM 1725 C C . ASP A 1 260 ? 55.833 20.121 100.406 1.00 54.25 248 ASP A C 1
ATOM 1726 O O . ASP A 1 260 ? 55.951 20.114 101.592 1.00 57.37 248 ASP A O 1
ATOM 1731 N N . LEU A 1 261 ? 56.484 19.287 99.637 1.00 52.79 249 LEU A N 1
ATOM 1732 C CA . LEU A 1 261 ? 57.380 18.286 100.197 1.00 48.16 249 LEU A CA 1
ATOM 1733 C C . LEU A 1 261 ? 58.773 18.864 100.011 1.00 49.64 249 LEU A C 1
ATOM 1734 O O . LEU A 1 261 ? 59.227 19.074 98.880 1.00 51.50 249 LEU A O 1
ATOM 1739 N N . PRO A 1 262 ? 59.488 19.099 101.116 1.00 48.65 250 PRO A N 1
ATOM 1740 C CA . PRO A 1 262 ? 60.865 19.577 100.972 1.00 48.37 250 PRO A CA 1
ATOM 1741 C C . PRO A 1 262 ? 61.792 18.462 100.460 1.00 47.95 250 PRO A C 1
ATOM 1742 O O . PRO A 1 262 ? 61.495 17.266 100.561 1.00 45.26 250 PRO A O 1
ATOM 1746 N N . GLY A 1 263 ? 62.875 18.915 99.853 1.00 51.84 251 GLY A N 1
ATOM 1747 C CA . GLY A 1 263 ? 63.956 18.048 99.345 1.00 52.00 251 GLY A CA 1
ATOM 1748 C C . GLY A 1 263 ? 63.592 17.267 98.096 1.00 52.52 251 GLY A C 1
ATOM 1749 O O . GLY A 1 263 ? 64.113 16.180 97.896 1.00 55.29 251 GLY A O 1
ATOM 1750 N N . THR A 1 264 ? 62.669 17.796 97.294 1.00 52.68 252 THR A N 1
ATOM 1751 C CA . THR A 1 264 ? 62.141 17.104 96.099 1.00 55.26 252 THR A CA 1
ATOM 1752 C C . THR A 1 264 ? 62.378 17.880 94.842 1.00 61.79 252 THR A C 1
ATOM 1753 O O . THR A 1 264 ? 61.641 17.688 93.899 1.00 66.25 252 THR A O 1
ATOM 1757 N N . GLY A 1 265 ? 63.361 18.786 94.848 1.00 64.90 253 GLY A N 1
ATOM 1758 C CA . GLY A 1 265 ? 63.659 19.653 93.698 1.00 70.03 253 GLY A CA 1
ATOM 1759 C C . GLY A 1 265 ? 63.027 21.037 93.702 1.00 73.36 253 GLY A C 1
ATOM 1760 O O . GLY A 1 265 ? 62.220 21.383 94.553 1.00 74.29 253 GLY A O 1
ATOM 1761 N N . ALA A 1 266 ? 63.407 21.836 92.716 1.00 81.58 254 ALA A N 1
ATOM 1762 C CA . ALA A 1 266 ? 62.921 23.246 92.594 1.00 85.03 254 ALA A CA 1
ATOM 1763 C C . ALA A 1 266 ? 61.432 23.288 92.203 1.00 86.64 254 ALA A C 1
ATOM 1764 O O . ALA A 1 266 ? 60.649 24.015 92.817 1.00 85.12 254 ALA A O 1
ATOM 1766 N N . ASP A 1 267 ? 61.071 22.471 91.202 1.00 88.88 255 ASP A N 1
ATOM 1767 C CA . ASP A 1 267 ? 59.691 22.418 90.630 1.00 91.41 255 ASP A CA 1
ATOM 1768 C C . ASP A 1 267 ? 58.698 21.715 91.557 1.00 87.50 255 ASP A C 1
ATOM 1769 O O . ASP A 1 267 ? 59.065 20.687 92.143 1.00 80.37 255 ASP A O 1
ATOM 1774 N N . PRO A 1 268 ? 57.436 22.257 91.706 1.00 86.59 256 PRO A N 1
ATOM 1775 C CA . PRO A 1 268 ? 56.490 21.428 92.497 1.00 80.62 256 PRO A CA 1
ATOM 1776 C C . PRO A 1 268 ? 56.269 20.027 91.817 1.00 76.64 256 PRO A C 1
ATOM 1777 O O . PRO A 1 268 ? 56.562 19.847 90.621 1.00 74.47 256 PRO A O 1
ATOM 1781 N N . LEU A 1 269 ? 55.788 19.056 92.588 1.00 70.83 257 LEU A N 1
ATOM 1782 C CA . LEU A 1 269 ? 55.569 17.729 92.045 1.00 68.05 257 LEU A CA 1
ATOM 1783 C C . LEU A 1 269 ? 54.242 17.662 91.326 1.00 66.97 257 LEU A C 1
ATOM 1784 O O . LEU A 1 269 ? 53.270 18.310 91.703 1.00 62.72 257 LEU A O 1
ATOM 1789 N N . ARG A 1 270 ? 54.227 16.864 90.276 1.00 67.44 258 ARG A N 1
ATOM 1790 C CA . ARG A 1 270 ? 53.020 16.677 89.478 1.00 70.78 258 ARG A CA 1
ATOM 1791 C C . ARG A 1 270 ? 52.225 15.483 90.130 1.00 64.57 258 ARG A C 1
ATOM 1792 O O . ARG A 1 270 ? 52.804 14.476 90.548 1.00 59.32 258 ARG A O 1
ATOM 1800 N N . GLU A 1 271 ? 50.901 15.620 90.188 1.00 61.02 259 GLU A N 1
ATOM 1801 C CA . GLU A 1 271 ? 50.028 14.475 90.473 1.00 57.90 259 GLU A CA 1
ATOM 1802 C C . GLU A 1 271 ? 50.341 13.238 89.622 1.00 56.06 259 GLU A C 1
ATOM 1803 O O . GLU A 1 271 ? 50.456 13.331 88.388 1.00 58.79 259 GLU A O 1
ATOM 1809 N N . GLY A 1 272 ? 50.506 12.104 90.291 1.00 51.74 260 GLY A N 1
ATOM 1810 C CA . GLY A 1 272 ? 50.857 10.818 89.711 1.00 53.39 260 GLY A CA 1
ATOM 1811 C C . GLY A 1 272 ? 52.328 10.432 89.650 1.00 54.05 260 GLY A C 1
ATOM 1812 O O . GLY A 1 272 ? 52.710 9.303 89.438 1.00 56.26 260 GLY A O 1
ATOM 1813 N N . ALA A 1 273 ? 53.172 11.481 90.112 1.00 52.94 261 ALA A N 1
ATOM 1814 C CA . ALA A 1 273 ? 54.652 11.349 89.952 1.00 52.86 261 ALA A CA 1
ATOM 1815 C C . ALA A 1 273 ? 55.110 10.357 90.932 1.00 50.97 261 ALA A C 1
ATOM 1816 O O . ALA A 1 273 ? 54.692 10.443 92.063 1.00 48.37 261 ALA A O 1
ATOM 1818 N N . PRO A 1 274 ? 55.969 9.390 90.541 1.00 52.50 262 PRO A N 1
ATOM 1819 C CA . PRO A 1 274 ? 56.275 8.405 91.535 1.00 49.75 262 PRO A CA 1
ATOM 1820 C C . PRO A 1 274 ? 57.196 9.004 92.590 1.00 49.53 262 PRO A C 1
ATOM 1821 O O . PRO A 1 274 ? 57.903 9.976 92.331 1.00 46.29 262 PRO A O 1
ATOM 1825 N N . LEU A 1 275 ? 57.088 8.475 93.821 1.00 46.61 263 LEU A N 1
ATOM 1826 C CA . LEU A 1 275 ? 57.937 8.926 94.871 1.00 45.43 263 LEU A CA 1
ATOM 1827 C C . LEU A 1 275 ? 59.011 7.853 94.993 1.00 45.55 263 LEU A C 1
ATOM 1828 O O . LEU A 1 275 ? 58.781 6.797 95.613 1.00 43.88 263 LEU A O 1
ATOM 1833 N N . THR A 1 276 ? 60.188 8.172 94.457 1.00 48.54 264 THR A N 1
ATOM 1834 C CA . THR A 1 276 ? 61.324 7.234 94.395 1.00 49.54 264 THR A CA 1
ATOM 1835 C C . THR A 1 276 ? 62.659 7.925 94.668 1.00 50.23 264 THR A C 1
ATOM 1836 O O . THR A 1 276 ? 62.713 9.132 94.919 1.00 52.35 264 THR A O 1
ATOM 1840 N N . GLY A 1 277 ? 63.718 7.111 94.713 1.00 50.49 265 GLY A N 1
ATOM 1841 C CA . GLY A 1 277 ? 65.046 7.589 94.992 1.00 50.18 265 GLY A CA 1
ATOM 1842 C C . GLY A 1 277 ? 65.352 7.713 96.480 1.00 50.26 265 GLY A C 1
ATOM 1843 O O . GLY A 1 277 ? 64.548 7.337 97.348 1.00 49.09 265 GLY A O 1
ATOM 1844 N N . ASP A 1 278 ? 66.527 8.226 96.754 1.00 50.24 266 ASP A N 1
ATOM 1845 C CA . ASP A 1 278 ? 67.077 8.622 98.077 1.00 51.73 266 ASP A CA 1
ATOM 1846 C C . ASP A 1 278 ? 66.201 9.443 98.942 1.00 45.55 266 ASP A C 1
ATOM 1847 O O . ASP A 1 278 ? 66.267 9.338 100.143 1.00 46.92 266 ASP A O 1
ATOM 1852 N N . ARG A 1 279 ? 65.414 10.294 98.345 1.00 44.08 267 ARG A N 1
ATOM 1853 C CA . ARG A 1 279 ? 64.466 11.121 99.094 1.00 43.75 267 ARG A CA 1
ATOM 1854 C C . ARG A 1 279 ? 63.285 10.312 99.725 1.00 40.69 267 ARG A C 1
ATOM 1855 O O . ARG A 1 279 ? 62.720 10.674 100.714 1.00 39.75 267 ARG A O 1
ATOM 1863 N N . PHE A 1 280 ? 62.966 9.180 99.101 1.00 41.16 268 PHE A N 1
ATOM 1864 C CA . PHE A 1 280 ? 61.817 8.291 99.500 1.00 38.51 268 PHE A CA 1
ATOM 1865 C C . PHE A 1 280 ? 62.256 6.858 99.464 1.00 39.27 268 PHE A C 1
ATOM 1866 O O . PHE A 1 280 ? 61.784 6.074 98.651 1.00 39.58 268 PHE A O 1
ATOM 1874 N N . PRO A 1 281 ? 63.240 6.512 100.311 1.00 39.47 269 PRO A N 1
ATOM 1875 C CA . PRO A 1 281 ? 64.008 5.298 100.023 1.00 40.11 269 PRO A CA 1
ATOM 1876 C C . PRO A 1 281 ? 63.219 4.050 100.289 1.00 38.92 269 PRO A C 1
ATOM 1877 O O . PRO A 1 281 ? 62.518 3.942 101.315 1.00 36.83 269 PRO A O 1
ATOM 1881 N N . LEU A 1 282 ? 63.467 3.060 99.468 1.00 39.21 270 LEU A N 1
ATOM 1882 C CA . LEU A 1 282 ? 63.075 1.711 99.753 1.00 40.37 270 LEU A CA 1
ATOM 1883 C C . LEU A 1 282 ? 63.640 1.282 101.131 1.00 41.66 270 LEU A C 1
ATOM 1884 O O . LEU A 1 282 ? 64.773 1.529 101.427 1.00 40.54 270 LEU A O 1
ATOM 1889 N N . LEU A 1 283 ? 62.828 0.636 101.964 1.00 40.56 271 LEU A N 1
ATOM 1890 C CA . LEU A 1 283 ? 63.309 0.098 103.223 1.00 41.78 271 LEU A CA 1
ATOM 1891 C C . LEU A 1 283 ? 64.143 -1.143 103.084 1.00 48.05 271 LEU A C 1
ATOM 1892 O O . LEU A 1 283 ? 64.835 -1.510 103.982 1.00 50.34 271 LEU A O 1
ATOM 1897 N N . ARG A 1 284 ? 64.039 -1.850 101.987 1.00 56.41 272 ARG A N 1
ATOM 1898 C CA . ARG A 1 284 ? 64.857 -3.029 101.780 1.00 64.70 272 ARG A CA 1
ATOM 1899 C C . ARG A 1 284 ? 65.466 -2.983 100.370 1.00 66.97 272 ARG A C 1
ATOM 1900 O O . ARG A 1 284 ? 64.772 -2.756 99.427 1.00 62.07 272 ARG A O 1
ATOM 1908 N N . ARG A 1 285 ? 66.775 -3.190 100.253 1.00 73.22 273 ARG A N 1
ATOM 1909 C CA . ARG A 1 285 ? 67.459 -3.154 98.952 1.00 79.98 273 ARG A CA 1
ATOM 1910 C C . ARG A 1 285 ? 66.750 -4.142 97.976 1.00 82.86 273 ARG A C 1
ATOM 1911 O O . ARG A 1 285 ? 66.501 -5.300 98.343 1.00 81.03 273 ARG A O 1
ATOM 1919 N N . PRO A 1 286 ? 66.364 -3.684 96.752 1.00 89.19 274 PRO A N 1
ATOM 1920 C CA . PRO A 1 286 ? 65.692 -4.669 95.877 1.00 92.58 274 PRO A CA 1
ATOM 1921 C C . PRO A 1 286 ? 66.763 -5.644 95.269 1.00 93.27 274 PRO A C 1
ATOM 1922 O O . PRO A 1 286 ? 67.923 -5.244 94.952 1.00 85.87 274 PRO A O 1
ATOM 1926 N N . GLN A 1 287 ? 66.386 -6.923 95.206 1.00 94.70 275 GLN A N 1
ATOM 1927 C CA . GLN A 1 287 ? 67.352 -8.009 94.949 1.00 100.06 275 GLN A CA 1
ATOM 1928 C C . GLN A 1 287 ? 67.719 -8.035 93.469 1.00 97.57 275 GLN A C 1
ATOM 1929 O O . GLN A 1 287 ? 66.878 -7.831 92.605 1.00 92.47 275 GLN A O 1
ATOM 1935 N N . THR A 1 288 ? 68.987 -8.235 93.178 1.00 99.12 276 THR A N 1
ATOM 1936 C CA . THR A 1 288 ? 69.393 -8.453 91.793 1.00 103.06 276 THR A CA 1
ATOM 1937 C C . THR A 1 288 ? 69.622 -9.952 91.580 1.00 101.71 276 THR A C 1
ATOM 1938 O O . THR A 1 288 ? 69.722 -10.407 90.397 1.00 100.67 276 THR A O 1
ATOM 1942 N N . ARG A 1 289 ? 69.624 -10.689 92.721 1.00 98.01 277 ARG A N 1
ATOM 1943 C CA . ARG A 1 289 ? 70.130 -12.082 92.859 1.00 101.31 277 ARG A CA 1
ATOM 1944 C C . ARG A 1 289 ? 68.992 -13.064 93.109 1.00 100.85 277 ARG A C 1
ATOM 1945 O O . ARG A 1 289 ? 68.247 -12.927 94.097 1.00 99.09 277 ARG A O 1
ATOM 1953 N N . GLN A 1 290 ? 68.932 -14.074 92.240 1.00 102.28 278 GLN A N 1
ATOM 1954 C CA . GLN A 1 290 ? 67.762 -14.902 92.032 1.00 102.60 278 GLN A CA 1
ATOM 1955 C C . GLN A 1 290 ? 68.224 -16.281 91.527 1.00 99.78 278 GLN A C 1
ATOM 1956 O O . GLN A 1 290 ? 68.903 -16.341 90.510 1.00 97.26 278 GLN A O 1
ATOM 1962 N N . PRO A 1 291 ? 67.848 -17.386 92.225 1.00 95.94 279 PRO A N 1
ATOM 1963 C CA . PRO A 1 291 ? 68.033 -18.773 91.665 1.00 95.83 279 PRO A CA 1
ATOM 1964 C C . PRO A 1 291 ? 67.557 -19.013 90.225 1.00 93.35 279 PRO A C 1
ATOM 1965 O O . PRO A 1 291 ? 68.376 -19.329 89.359 1.00 92.99 279 PRO A O 1
ATOM 1969 N N . ASP B 1 29 ? 59.547 -17.945 90.255 1.00 89.42 17 ASP B N 1
ATOM 1970 C CA . ASP B 1 29 ? 60.388 -16.747 89.939 1.00 91.34 17 ASP B CA 1
ATOM 1971 C C . ASP B 1 29 ? 59.978 -15.585 90.877 1.00 91.59 17 ASP B C 1
ATOM 1972 O O . ASP B 1 29 ? 59.022 -14.852 90.574 1.00 93.66 17 ASP B O 1
ATOM 1977 N N . PRO B 1 30 ? 60.692 -15.397 92.016 1.00 88.12 18 PRO B N 1
ATOM 1978 C CA . PRO B 1 30 ? 60.277 -14.329 92.986 1.00 83.25 18 PRO B CA 1
ATOM 1979 C C . PRO B 1 30 ? 60.214 -12.874 92.409 1.00 76.73 18 PRO B C 1
ATOM 1980 O O . PRO B 1 30 ? 59.363 -12.077 92.814 1.00 70.30 18 PRO B O 1
ATOM 1984 N N . ALA B 1 31 ? 61.098 -12.568 91.458 1.00 72.68 19 ALA B N 1
ATOM 1985 C CA . ALA B 1 31 ? 61.138 -11.240 90.754 1.00 69.51 19 ALA B CA 1
ATOM 1986 C C . ALA B 1 31 ? 59.817 -10.897 90.029 1.00 64.92 19 ALA B C 1
ATOM 1987 O O . ALA B 1 31 ? 59.325 -9.789 90.098 1.00 56.59 19 ALA B O 1
ATOM 1989 N N . ALA B 1 32 ? 59.384 -11.837 89.208 1.00 63.48 20 ALA B N 1
ATOM 1990 C CA . ALA B 1 32 ? 58.180 -11.687 88.370 1.00 61.47 20 ALA B CA 1
ATOM 1991 C C . ALA B 1 32 ? 56.926 -11.639 89.250 1.00 54.83 20 ALA B C 1
ATOM 1992 O O . ALA B 1 32 ? 55.989 -10.967 88.943 1.00 50.92 20 ALA B O 1
ATOM 1994 N N . LEU B 1 33 ? 56.972 -12.383 90.343 1.00 54.03 21 LEU B N 1
ATOM 1995 C CA . LEU B 1 33 ? 55.929 -12.414 91.352 1.00 53.72 21 LEU B CA 1
ATOM 1996 C C . LEU B 1 33 ? 55.863 -11.022 92.071 1.00 52.00 21 LEU B C 1
ATOM 1997 O O . LEU B 1 33 ? 54.821 -10.451 92.315 1.00 46.98 21 LEU B O 1
ATOM 2002 N N . GLU B 1 34 ? 57.002 -10.446 92.333 1.00 52.70 22 GLU B N 1
ATOM 2003 C CA . GLU B 1 34 ? 57.070 -9.084 92.902 1.00 55.69 22 GLU B CA 1
ATOM 2004 C C . GLU B 1 34 ? 56.498 -8.041 91.959 1.00 50.78 22 GLU B C 1
ATOM 2005 O O . GLU B 1 34 ? 55.798 -7.112 92.376 1.00 46.55 22 GLU B O 1
ATOM 2011 N N . ARG B 1 35 ? 56.827 -8.197 90.687 1.00 47.82 23 ARG B N 1
ATOM 2012 C CA . ARG B 1 35 ? 56.331 -7.301 89.650 1.00 49.46 23 ARG B CA 1
ATOM 2013 C C . ARG B 1 35 ? 54.792 -7.408 89.535 1.00 45.57 23 ARG B C 1
ATOM 2014 O O . ARG B 1 35 ? 54.106 -6.410 89.390 1.00 40.56 23 ARG B O 1
ATOM 2022 N N . LEU B 1 36 ? 54.317 -8.633 89.608 1.00 41.46 24 LEU B N 1
ATOM 2023 C CA . LEU B 1 36 ? 52.928 -8.934 89.554 1.00 42.04 24 LEU B CA 1
ATOM 2024 C C . LEU B 1 36 ? 52.125 -8.288 90.730 1.00 38.73 24 LEU B C 1
ATOM 2025 O O . LEU B 1 36 ? 51.100 -7.685 90.543 1.00 38.56 24 LEU B O 1
ATOM 2030 N N . ALA B 1 37 ? 52.660 -8.433 91.913 1.00 37.37 25 ALA B N 1
ATOM 2031 C CA . ALA B 1 37 ? 52.107 -7.837 93.125 1.00 36.50 25 ALA B CA 1
ATOM 2032 C C . ALA B 1 37 ? 52.145 -6.311 93.042 1.00 36.48 25 ALA B C 1
ATOM 2033 O O . ALA B 1 37 ? 51.216 -5.622 93.514 1.00 34.29 25 ALA B O 1
ATOM 2035 N N . ALA B 1 38 ? 53.234 -5.771 92.509 1.00 34.88 26 ALA B N 1
ATOM 2036 C CA A ALA B 1 38 ? 53.348 -4.309 92.387 0.50 36.25 26 ALA B CA 1
ATOM 2037 C CA B ALA B 1 38 ? 53.348 -4.308 92.387 0.50 36.25 26 ALA B CA 1
ATOM 2038 C C . ALA B 1 38 ? 52.273 -3.794 91.403 1.00 36.03 26 ALA B C 1
ATOM 2039 O O . ALA B 1 38 ? 51.627 -2.748 91.640 1.00 34.18 26 ALA B O 1
ATOM 2042 N N . ARG B 1 39 ? 52.063 -4.532 90.319 1.00 37.24 27 ARG B N 1
ATOM 2043 C CA . ARG B 1 39 ? 50.933 -4.229 89.360 1.00 39.67 27 ARG B CA 1
ATOM 2044 C C . ARG B 1 39 ? 49.604 -4.265 90.074 1.00 35.83 27 ARG B C 1
ATOM 2045 O O . ARG B 1 39 ? 48.781 -3.353 89.953 1.00 35.83 27 ARG B O 1
ATOM 2053 N N . TYR B 1 40 ? 49.391 -5.300 90.865 1.00 35.10 28 TYR B N 1
ATOM 2054 C CA . TYR B 1 40 ? 48.125 -5.398 91.648 1.00 34.09 28 TYR B CA 1
ATOM 2055 C C . TYR B 1 40 ? 47.907 -4.198 92.572 1.00 34.06 28 TYR B C 1
ATOM 2056 O O . TYR B 1 40 ? 46.820 -3.638 92.665 1.00 34.62 28 TYR B O 1
ATOM 2065 N N . ARG B 1 41 ? 48.934 -3.795 93.254 1.00 35.05 29 ARG B N 1
ATOM 2066 C CA . ARG B 1 41 ? 48.856 -2.688 94.185 1.00 37.17 29 ARG B CA 1
ATOM 2067 C C . ARG B 1 41 ? 48.592 -1.343 93.514 1.00 36.98 29 ARG B C 1
ATOM 2068 O O . ARG B 1 41 ? 47.725 -0.580 93.953 1.00 35.01 29 ARG B O 1
ATOM 2076 N N . ARG B 1 42 ? 49.275 -1.106 92.398 1.00 37.21 30 ARG B N 1
ATOM 2077 C CA A ARG B 1 42 ? 49.097 0.096 91.562 0.50 38.62 30 ARG B CA 1
ATOM 2078 C CA B ARG B 1 42 ? 49.111 0.092 91.568 0.50 37.59 30 ARG B CA 1
ATOM 2079 C C . ARG B 1 42 ? 47.736 0.113 90.863 1.00 36.35 30 ARG B C 1
ATOM 2080 O O . ARG B 1 42 ? 47.022 1.095 90.922 1.00 37.25 30 ARG B O 1
ATOM 2095 N N . ASP B 1 43 ? 47.365 -0.982 90.230 1.00 34.10 31 ASP B N 1
ATOM 2096 C CA . ASP B 1 43 ? 46.171 -0.980 89.396 1.00 34.57 31 ASP B CA 1
ATOM 2097 C C . ASP B 1 43 ? 44.867 -1.428 90.064 1.00 33.84 31 ASP B C 1
ATOM 2098 O O . ASP B 1 43 ? 43.772 -1.078 89.597 1.00 34.44 31 ASP B O 1
ATOM 2103 N N . GLY B 1 44 ? 44.971 -2.255 91.084 1.00 32.63 32 GLY B N 1
ATOM 2104 C CA . GLY B 1 44 ? 43.809 -2.826 91.735 1.00 31.30 32 GLY B CA 1
ATOM 2105 C C . GLY B 1 44 ? 43.258 -4.074 91.094 1.00 30.48 32 GLY B C 1
ATOM 2106 O O . GLY B 1 44 ? 42.232 -4.605 91.513 1.00 31.52 32 GLY B O 1
ATOM 2107 N N . TYR B 1 45 ? 43.948 -4.561 90.107 1.00 30.13 33 TYR B N 1
ATOM 2108 C CA . TYR B 1 45 ? 43.653 -5.856 89.499 1.00 29.93 33 TYR B CA 1
ATOM 2109 C C . TYR B 1 45 ? 44.937 -6.375 88.816 1.00 28.79 33 TYR B C 1
ATOM 2110 O O . TYR B 1 45 ? 45.823 -5.599 88.555 1.00 27.83 33 TYR B O 1
ATOM 2119 N N . VAL B 1 46 ? 44.950 -7.660 88.501 1.00 28.13 34 VAL B N 1
ATOM 2120 C CA . VAL B 1 46 ? 45.997 -8.254 87.677 1.00 30.66 34 VAL B CA 1
ATOM 2121 C C . VAL B 1 46 ? 45.493 -9.531 86.981 1.00 31.48 34 VAL B C 1
ATOM 2122 O O . VAL B 1 46 ? 44.598 -10.239 87.461 1.00 32.98 34 VAL B O 1
ATOM 2126 N N . HIS B 1 47 ? 46.021 -9.768 85.802 1.00 32.69 35 HIS B N 1
ATOM 2127 C CA . HIS B 1 47 ? 45.729 -10.883 84.941 1.00 33.17 35 HIS B CA 1
ATOM 2128 C C . HIS B 1 47 ? 46.847 -11.878 85.066 1.00 33.54 35 HIS B C 1
ATOM 2129 O O . HIS B 1 47 ? 48.011 -11.503 84.931 1.00 34.25 35 HIS B O 1
ATOM 2136 N N . VAL B 1 48 ? 46.508 -13.116 85.322 1.00 33.47 36 VAL B N 1
ATOM 2137 C CA . VAL B 1 48 ? 47.482 -14.196 85.404 1.00 34.24 36 VAL B CA 1
ATOM 2138 C C . VAL B 1 48 ? 47.118 -15.318 84.432 1.00 36.12 36 VAL B C 1
ATOM 2139 O O . VAL B 1 48 ? 46.143 -16.024 84.632 1.00 36.40 36 VAL B O 1
ATOM 2143 N N . PRO B 1 49 ? 47.884 -15.473 83.369 1.00 38.02 37 PRO B N 1
ATOM 2144 C CA . PRO B 1 49 ? 47.521 -16.489 82.422 1.00 39.11 37 PRO B CA 1
ATOM 2145 C C . PRO B 1 49 ? 47.857 -17.887 82.902 1.00 39.17 37 PRO B C 1
ATOM 2146 O O . PRO B 1 49 ? 48.763 -18.070 83.657 1.00 39.49 37 PRO B O 1
ATOM 2150 N N . GLY B 1 50 ? 47.093 -18.869 82.435 1.00 39.96 38 GLY B N 1
ATOM 2151 C CA . GLY B 1 50 ? 47.456 -20.270 82.627 1.00 40.01 38 GLY B CA 1
ATOM 2152 C C . GLY B 1 50 ? 47.578 -20.655 84.097 1.00 40.65 38 GLY B C 1
ATOM 2153 O O . GLY B 1 50 ? 48.446 -21.369 84.482 1.00 40.86 38 GLY B O 1
ATOM 2154 N N . VAL B 1 51 ? 46.697 -20.163 84.924 1.00 38.07 39 VAL B N 1
ATOM 2155 C CA . VAL B 1 51 ? 46.711 -20.552 86.313 1.00 39.20 39 VAL B CA 1
ATOM 2156 C C . VAL B 1 51 ? 46.199 -22.009 86.503 1.00 38.95 39 VAL B C 1
ATOM 2157 O O . VAL B 1 51 ? 46.681 -22.727 87.383 1.00 40.06 39 VAL B O 1
ATOM 2161 N N . LEU B 1 52 ? 45.267 -22.434 85.638 1.00 36.47 40 LEU B N 1
ATOM 2162 C CA . LEU B 1 52 ? 44.882 -23.828 85.482 1.00 35.29 40 LEU B CA 1
ATOM 2163 C C . LEU B 1 52 ? 45.494 -24.439 84.255 1.00 36.39 40 LEU B C 1
ATOM 2164 O O . LEU B 1 52 ? 45.511 -23.805 83.223 1.00 36.18 40 LEU B O 1
ATOM 2169 N N . ASP B 1 53 ? 45.899 -25.709 84.324 1.00 37.75 41 ASP B N 1
ATOM 2170 C CA . ASP B 1 53 ? 46.298 -26.426 83.101 1.00 39.86 41 ASP B CA 1
ATOM 2171 C C . ASP B 1 53 ? 45.059 -26.917 82.346 1.00 39.96 41 ASP B C 1
ATOM 2172 O O . ASP B 1 53 ? 43.910 -26.724 82.822 1.00 41.39 41 ASP B O 1
ATOM 2177 N N . ALA B 1 54 ? 45.250 -27.522 81.180 1.00 39.07 42 ALA B N 1
ATOM 2178 C CA . ALA B 1 54 ? 44.119 -27.927 80.282 1.00 39.78 42 ALA B CA 1
ATOM 2179 C C . ALA B 1 54 ? 43.190 -29.003 80.903 1.00 40.50 42 ALA B C 1
ATOM 2180 O O . ALA B 1 54 ? 41.954 -28.947 80.791 1.00 40.50 42 ALA B O 1
ATOM 2182 N N . GLY B 1 55 ? 43.807 -29.960 81.593 1.00 41.15 43 GLY B N 1
ATOM 2183 C CA . GLY B 1 55 ? 43.077 -31.028 82.306 1.00 41.74 43 GLY B CA 1
ATOM 2184 C C . GLY B 1 55 ? 42.203 -30.453 83.453 1.00 40.63 43 GLY B C 1
ATOM 2185 O O . GLY B 1 55 ? 41.033 -30.887 83.664 1.00 40.93 43 GLY B O 1
ATOM 2186 N N . GLU B 1 56 ? 42.757 -29.477 84.164 1.00 38.04 44 GLU B N 1
ATOM 2187 C CA . GLU B 1 56 ? 42.057 -28.822 85.251 1.00 38.10 44 GLU B CA 1
ATOM 2188 C C . GLU B 1 56 ? 40.867 -28.036 84.741 1.00 37.27 44 GLU B C 1
ATOM 2189 O O . GLU B 1 56 ? 39.782 -28.100 85.295 1.00 34.86 44 GLU B O 1
ATOM 2195 N N . VAL B 1 57 ? 41.094 -27.334 83.651 1.00 37.19 45 VAL B N 1
ATOM 2196 C CA . VAL B 1 57 ? 40.025 -26.608 83.023 1.00 37.53 45 VAL B CA 1
ATOM 2197 C C . VAL B 1 57 ? 38.881 -27.557 82.649 1.00 37.11 45 VAL B C 1
ATOM 2198 O O . VAL B 1 57 ? 37.715 -27.347 82.983 1.00 37.45 45 VAL B O 1
ATOM 2202 N N . ALA B 1 58 ? 39.208 -28.616 81.991 1.00 36.36 46 ALA B N 1
ATOM 2203 C CA . ALA B 1 58 ? 38.174 -29.561 81.607 1.00 37.06 46 ALA B CA 1
ATOM 2204 C C . ALA B 1 58 ? 37.381 -30.102 82.815 1.00 36.86 46 ALA B C 1
ATOM 2205 O O . ALA B 1 58 ? 36.188 -30.311 82.746 1.00 35.98 46 ALA B O 1
ATOM 2207 N N . GLU B 1 59 ? 38.105 -30.462 83.859 1.00 37.84 47 GLU B N 1
ATOM 2208 C CA . GLU B 1 59 ? 37.500 -30.920 85.110 1.00 38.65 47 GLU B CA 1
ATOM 2209 C C . GLU B 1 59 ? 36.515 -29.875 85.680 1.00 37.44 47 GLU B C 1
ATOM 2210 O O . GLU B 1 59 ? 35.355 -30.181 86.011 1.00 36.27 47 GLU B O 1
ATOM 2216 N N . TYR B 1 60 ? 37.021 -28.664 85.855 1.00 35.29 48 TYR B N 1
ATOM 2217 C CA . TYR B 1 60 ? 36.216 -27.635 86.514 1.00 35.51 48 TYR B CA 1
ATOM 2218 C C . TYR B 1 60 ? 35.050 -27.208 85.590 1.00 35.91 48 TYR B C 1
ATOM 2219 O O . TYR B 1 60 ? 33.960 -26.962 86.066 1.00 36.19 48 TYR B O 1
ATOM 2228 N N . LEU B 1 61 ? 35.282 -27.242 84.292 1.00 36.71 49 LEU B N 1
ATOM 2229 C CA . LEU B 1 61 ? 34.270 -26.868 83.351 1.00 36.14 49 LEU B CA 1
ATOM 2230 C C . LEU B 1 61 ? 33.133 -27.864 83.432 1.00 37.19 49 LEU B C 1
ATOM 2231 O O . LEU B 1 61 ? 31.978 -27.471 83.506 1.00 35.95 49 LEU B O 1
ATOM 2236 N N . ALA B 1 62 ? 33.458 -29.163 83.443 1.00 37.73 50 ALA B N 1
ATOM 2237 C CA . ALA B 1 62 ? 32.423 -30.169 83.505 1.00 39.70 50 ALA B CA 1
ATOM 2238 C C . ALA B 1 62 ? 31.602 -30.018 84.749 1.00 40.13 50 ALA B C 1
ATOM 2239 O O . ALA B 1 62 ? 30.403 -30.225 84.743 1.00 41.41 50 ALA B O 1
ATOM 2241 N N . GLU B 1 63 ? 32.279 -29.789 85.852 1.00 40.04 51 GLU B N 1
ATOM 2242 C CA . GLU B 1 63 ? 31.588 -29.631 87.127 1.00 40.06 51 GLU B CA 1
ATOM 2243 C C . GLU B 1 63 ? 30.702 -28.359 87.104 1.00 38.41 51 GLU B C 1
ATOM 2244 O O . GLU B 1 63 ? 29.576 -28.370 87.638 1.00 38.34 51 GLU B O 1
ATOM 2250 N N . ALA B 1 64 ? 31.217 -27.281 86.535 1.00 36.08 52 ALA B N 1
ATOM 2251 C CA . ALA B 1 64 ? 30.405 -26.065 86.401 1.00 36.05 52 ALA B CA 1
ATOM 2252 C C . ALA B 1 64 ? 29.130 -26.342 85.660 1.00 37.70 52 ALA B C 1
ATOM 2253 O O . ALA B 1 64 ? 28.031 -25.955 86.097 1.00 37.55 52 ALA B O 1
ATOM 2255 N N . ARG B 1 65 ? 29.246 -27.082 84.583 1.00 38.63 53 ARG B N 1
ATOM 2256 C CA . ARG B 1 65 ? 28.066 -27.414 83.747 1.00 41.73 53 ARG B CA 1
ATOM 2257 C C . ARG B 1 65 ? 27.072 -28.311 84.506 1.00 44.20 53 ARG B C 1
ATOM 2258 O O . ARG B 1 65 ? 25.830 -28.103 84.403 1.00 45.33 53 ARG B O 1
ATOM 2266 N N . ARG B 1 66 ? 27.627 -29.274 85.263 1.00 42.91 54 ARG B N 1
ATOM 2267 C CA . ARG B 1 66 ? 26.873 -30.228 86.035 1.00 43.88 54 ARG B CA 1
ATOM 2268 C C . ARG B 1 66 ? 26.064 -29.511 87.108 1.00 43.76 54 ARG B C 1
ATOM 2269 O O . ARG B 1 66 ? 24.867 -29.735 87.294 1.00 43.50 54 ARG B O 1
ATOM 2277 N N . LEU B 1 67 ? 26.697 -28.568 87.759 1.00 43.50 55 LEU B N 1
ATOM 2278 C CA . LEU B 1 67 ? 25.985 -27.787 88.792 1.00 44.72 55 LEU B CA 1
ATOM 2279 C C . LEU B 1 67 ? 24.869 -26.885 88.222 1.00 46.07 55 LEU B C 1
ATOM 2280 O O . LEU B 1 67 ? 23.766 -26.824 88.761 1.00 46.59 55 LEU B O 1
ATOM 2285 N N . LEU B 1 68 ? 25.166 -26.207 87.124 1.00 45.65 56 LEU B N 1
ATOM 2286 C CA . LEU B 1 68 ? 24.208 -25.338 86.471 1.00 47.19 56 LEU B CA 1
ATOM 2287 C C . LEU B 1 68 ? 22.998 -26.169 85.988 1.00 51.64 56 LEU B C 1
ATOM 2288 O O . LEU B 1 68 ? 21.886 -25.702 86.061 1.00 54.34 56 LEU B O 1
ATOM 2293 N N . ALA B 1 69 ? 23.214 -27.397 85.568 1.00 53.37 57 ALA B N 1
ATOM 2294 C CA . ALA B 1 69 ? 22.135 -28.234 85.068 1.00 56.20 57 ALA B CA 1
ATOM 2295 C C . ALA B 1 69 ? 21.372 -29.009 86.133 1.00 60.25 57 ALA B C 1
ATOM 2296 O O . ALA B 1 69 ? 20.192 -29.215 86.002 1.00 60.71 57 ALA B O 1
ATOM 2298 N N . HIS B 1 70 ? 22.049 -29.464 87.159 1.00 64.75 58 HIS B N 1
ATOM 2299 C CA . HIS B 1 70 ? 21.477 -30.432 88.141 1.00 69.12 58 HIS B CA 1
ATOM 2300 C C . HIS B 1 70 ? 21.126 -29.787 89.468 1.00 70.37 58 HIS B C 1
ATOM 2301 O O . HIS B 1 70 ? 20.307 -30.286 90.177 1.00 73.47 58 HIS B O 1
ATOM 2308 N N . GLU B 1 71 ? 21.748 -28.680 89.794 1.00 72.35 59 GLU B N 1
ATOM 2309 C CA . GLU B 1 71 ? 21.513 -27.981 91.089 1.00 76.21 59 GLU B CA 1
ATOM 2310 C C . GLU B 1 71 ? 20.767 -26.648 90.890 1.00 73.50 59 GLU B C 1
ATOM 2311 O O . GLU B 1 71 ? 20.566 -26.158 89.776 1.00 69.77 59 GLU B O 1
ATOM 2317 N N . GLU B 1 72 ? 20.404 -26.063 92.011 1.00 73.14 60 GLU B N 1
ATOM 2318 C CA . GLU B 1 72 ? 19.720 -24.813 92.003 1.00 75.11 60 GLU B CA 1
ATOM 2319 C C . GLU B 1 72 ? 20.658 -23.577 91.825 1.00 69.73 60 GLU B C 1
ATOM 2320 O O . GLU B 1 72 ? 21.816 -23.496 92.251 1.00 68.81 60 GLU B O 1
ATOM 2326 N N . SER B 1 73 ? 20.117 -22.661 91.060 1.00 66.44 61 SER B N 1
ATOM 2327 C CA . SER B 1 73 ? 20.833 -21.570 90.488 1.00 66.40 61 SER B CA 1
ATOM 2328 C C . SER B 1 73 ? 20.054 -20.321 90.738 1.00 63.79 61 SER B C 1
ATOM 2329 O O . SER B 1 73 ? 18.889 -20.388 91.018 1.00 66.68 61 SER B O 1
ATOM 2332 N N . VAL B 1 74 ? 20.723 -19.184 90.656 1.00 59.30 62 VAL B N 1
ATOM 2333 C CA . VAL B 1 74 ? 20.110 -17.905 90.890 1.00 57.50 62 VAL B CA 1
ATOM 2334 C C . VAL B 1 74 ? 20.227 -17.058 89.623 1.00 55.69 62 VAL B C 1
ATOM 2335 O O . VAL B 1 74 ? 21.308 -16.919 89.024 1.00 55.97 62 VAL B O 1
ATOM 2339 N N . ARG B 1 75 ? 19.109 -16.505 89.206 1.00 53.23 63 ARG B N 1
ATOM 2340 C CA . ARG B 1 75 ? 19.073 -15.573 88.107 1.00 55.51 63 ARG B CA 1
ATOM 2341 C C . ARG B 1 75 ? 19.130 -14.127 88.620 1.00 55.51 63 ARG B C 1
ATOM 2342 O O . ARG B 1 75 ? 18.282 -13.659 89.362 1.00 52.89 63 ARG B O 1
ATOM 2350 N N . TRP B 1 76 ? 20.186 -13.447 88.195 1.00 55.62 64 TRP B N 1
ATOM 2351 C CA . TRP B 1 76 ? 20.339 -11.991 88.351 1.00 57.26 64 TRP B CA 1
ATOM 2352 C C . TRP B 1 76 ? 19.879 -11.388 87.023 1.00 61.67 64 TRP B C 1
ATOM 2353 O O . TRP B 1 76 ? 20.569 -11.417 86.012 1.00 58.90 64 TRP B O 1
ATOM 2364 N N . GLY B 1 77 ? 18.660 -10.898 87.069 1.00 69.38 65 GLY B N 1
ATOM 2365 C CA . GLY B 1 77 ? 17.966 -10.382 85.942 1.00 76.75 65 GLY B CA 1
ATOM 2366 C C . GLY B 1 77 ? 17.833 -8.895 86.135 1.00 82.68 65 GLY B C 1
ATOM 2367 O O . GLY B 1 77 ? 18.172 -8.316 87.180 1.00 80.77 65 GLY B O 1
ATOM 2368 N N . SER B 1 78 ? 17.402 -8.297 85.042 1.00 88.93 66 SER B N 1
ATOM 2369 C CA . SER B 1 78 ? 17.045 -6.875 84.969 1.00 90.20 66 SER B CA 1
ATOM 2370 C C . SER B 1 78 ? 15.891 -6.830 83.991 1.00 88.59 66 SER B C 1
ATOM 2371 O O . SER B 1 78 ? 15.449 -7.868 83.458 1.00 88.06 66 SER B O 1
ATOM 2374 N N . GLY B 1 79 ? 15.375 -5.642 83.772 1.00 94.07 67 GLY B N 1
ATOM 2375 C CA . GLY B 1 79 ? 14.309 -5.435 82.721 1.00 100.05 67 GLY B CA 1
ATOM 2376 C C . GLY B 1 79 ? 14.815 -5.825 81.314 1.00 98.54 67 GLY B C 1
ATOM 2377 O O . GLY B 1 79 ? 14.094 -6.440 80.529 1.00 94.06 67 GLY B O 1
ATOM 2378 N N . ALA B 1 80 ? 16.085 -5.484 81.052 1.00 94.76 68 ALA B N 1
ATOM 2379 C CA . ALA B 1 80 ? 16.809 -5.754 79.768 1.00 90.86 68 ALA B CA 1
ATOM 2380 C C . ALA B 1 80 ? 16.902 -7.253 79.330 1.00 86.93 68 ALA B C 1
ATOM 2381 O O . ALA B 1 80 ? 16.980 -7.579 78.139 1.00 83.32 68 ALA B O 1
ATOM 2383 N N . GLY B 1 81 ? 16.961 -8.130 80.327 1.00 81.22 69 GLY B N 1
ATOM 2384 C CA . GLY B 1 81 ? 17.362 -9.528 80.156 1.00 74.71 69 GLY B CA 1
ATOM 2385 C C . GLY B 1 81 ? 18.182 -9.961 81.369 1.00 67.43 69 GLY B C 1
ATOM 2386 O O . GLY B 1 81 ? 18.039 -9.465 82.475 1.00 63.15 69 GLY B O 1
ATOM 2387 N N . THR B 1 82 ? 19.068 -10.895 81.142 1.00 62.58 70 THR B N 1
ATOM 2388 C CA . THR B 1 82 ? 19.731 -11.579 82.244 1.00 59.39 70 THR B CA 1
ATOM 2389 C C . THR B 1 82 ? 21.182 -11.073 82.402 1.00 54.47 70 THR B C 1
ATOM 2390 O O . THR B 1 82 ? 21.968 -11.157 81.475 1.00 53.04 70 THR B O 1
ATOM 2394 N N . VAL B 1 83 ? 21.534 -10.581 83.577 1.00 51.94 71 VAL B N 1
ATOM 2395 C CA . VAL B 1 83 ? 22.913 -10.179 83.846 1.00 49.90 71 VAL B CA 1
ATOM 2396 C C . VAL B 1 83 ? 23.740 -11.460 83.908 1.00 47.93 71 VAL B C 1
ATOM 2397 O O . VAL B 1 83 ? 24.828 -11.550 83.310 1.00 48.13 71 VAL B O 1
ATOM 2401 N N . MET B 1 84 ? 23.240 -12.410 84.674 1.00 47.03 72 MET B N 1
ATOM 2402 C CA . MET B 1 84 ? 23.838 -13.722 84.780 1.00 46.11 72 MET B CA 1
ATOM 2403 C C . MET B 1 84 ? 22.969 -14.705 85.543 1.00 45.31 72 MET B C 1
ATOM 2404 O O . MET B 1 84 ? 22.126 -14.349 86.318 1.00 42.98 72 MET B O 1
ATOM 2409 N N . ASP B 1 85 ? 23.309 -15.970 85.355 1.00 46.33 73 ASP B N 1
ATOM 2410 C CA . ASP B 1 85 ? 22.901 -17.029 86.249 1.00 45.81 73 ASP B CA 1
ATOM 2411 C C . ASP B 1 85 ? 24.114 -17.456 87.024 1.00 41.62 73 ASP B C 1
ATOM 2412 O O . ASP B 1 85 ? 25.221 -17.532 86.490 1.00 40.08 73 ASP B O 1
ATOM 2417 N N . TYR B 1 86 ? 23.907 -17.776 88.280 1.00 41.42 74 TYR B N 1
ATOM 2418 C CA . TYR B 1 86 ? 24.974 -18.268 89.115 1.00 42.31 74 TYR B CA 1
ATOM 2419 C C . TYR B 1 86 ? 24.569 -19.329 90.108 1.00 41.92 74 TYR B C 1
ATOM 2420 O O . TYR B 1 86 ? 23.412 -19.392 90.575 1.00 42.76 74 TYR B O 1
ATOM 2429 N N . VAL B 1 87 ? 25.549 -20.177 90.425 1.00 38.80 75 VAL B N 1
ATOM 2430 C CA . VAL B 1 87 ? 25.392 -21.120 91.512 1.00 39.83 75 VAL B CA 1
ATOM 2431 C C . VAL B 1 87 ? 26.039 -20.477 92.734 1.00 38.80 75 VAL B C 1
ATOM 2432 O O . VAL B 1 87 ? 27.244 -20.242 92.739 1.00 36.91 75 VAL B O 1
ATOM 2436 N N . ALA B 1 88 ? 25.234 -20.215 93.742 1.00 37.94 76 ALA B N 1
ATOM 2437 C CA . ALA B 1 88 ? 25.667 -19.521 94.945 1.00 37.98 76 ALA B CA 1
ATOM 2438 C C . ALA B 1 88 ? 26.378 -20.489 95.892 1.00 38.05 76 ALA B C 1
ATOM 2439 O O . ALA B 1 88 ? 25.981 -21.654 96.006 1.00 36.81 76 ALA B O 1
ATOM 2441 N N . ASP B 1 89 ? 27.419 -20.009 96.544 1.00 38.06 77 ASP B N 1
ATOM 2442 C CA . ASP B 1 89 ? 28.130 -20.813 97.585 1.00 39.62 77 ASP B CA 1
ATOM 2443 C C . ASP B 1 89 ? 28.387 -22.235 97.071 1.00 38.25 77 ASP B C 1
ATOM 2444 O O . ASP B 1 89 ? 28.243 -23.213 97.744 1.00 36.05 77 ASP B O 1
ATOM 2449 N N . ALA B 1 90 ? 28.845 -22.299 95.825 1.00 37.34 78 ALA B N 1
ATOM 2450 C CA . ALA B 1 90 ? 28.993 -23.569 95.128 1.00 38.96 78 ALA B CA 1
ATOM 2451 C C . ALA B 1 90 ? 29.916 -24.559 95.853 1.00 38.39 78 ALA B C 1
ATOM 2452 O O . ALA B 1 90 ? 29.775 -25.766 95.724 1.00 40.15 78 ALA B O 1
ATOM 2454 N N . GLN B 1 91 ? 30.903 -24.010 96.541 1.00 36.90 79 GLN B N 1
ATOM 2455 C CA . GLN B 1 91 ? 31.866 -24.810 97.292 1.00 38.57 79 GLN B CA 1
ATOM 2456 C C . GLN B 1 91 ? 31.254 -25.601 98.408 1.00 41.09 79 GLN B C 1
ATOM 2457 O O . GLN B 1 91 ? 31.850 -26.561 98.816 1.00 44.66 79 GLN B O 1
ATOM 2463 N N . LEU B 1 92 ? 30.104 -25.191 98.925 1.00 41.32 80 LEU B N 1
ATOM 2464 C CA . LEU B 1 92 ? 29.440 -25.969 100.017 1.00 43.89 80 LEU B CA 1
ATOM 2465 C C . LEU B 1 92 ? 28.882 -27.283 99.561 1.00 43.51 80 LEU B C 1
ATOM 2466 O O . LEU B 1 92 ? 28.971 -28.233 100.283 1.00 43.06 80 LEU B O 1
ATOM 2471 N N . GLY B 1 93 ? 28.246 -27.296 98.387 1.00 43.44 81 GLY B N 1
ATOM 2472 C CA . GLY B 1 93 ? 27.640 -28.521 97.893 1.00 44.47 81 GLY B CA 1
ATOM 2473 C C . GLY B 1 93 ? 28.580 -29.318 96.987 1.00 44.46 81 GLY B C 1
ATOM 2474 O O . GLY B 1 93 ? 28.386 -30.495 96.790 1.00 44.72 81 GLY B O 1
ATOM 2475 N N . SER B 1 94 ? 29.642 -28.705 96.492 1.00 42.08 82 SER B N 1
ATOM 2476 C CA . SER B 1 94 ? 30.545 -29.414 95.561 1.00 42.88 82 SER B CA 1
ATOM 2477 C C . SER B 1 94 ? 31.983 -29.429 96.106 1.00 41.18 82 SER B C 1
ATOM 2478 O O . SER B 1 94 ? 32.655 -28.439 96.106 1.00 37.31 82 SER B O 1
ATOM 2481 N N . ASP B 1 95 ? 32.479 -30.601 96.427 1.00 43.47 83 ASP B N 1
ATOM 2482 C CA . ASP B 1 95 ? 33.946 -30.786 96.723 1.00 44.28 83 ASP B CA 1
ATOM 2483 C C . ASP B 1 95 ? 34.846 -30.314 95.587 1.00 41.68 83 ASP B C 1
ATOM 2484 O O . ASP B 1 95 ? 35.901 -29.739 95.801 1.00 40.22 83 ASP B O 1
ATOM 2489 N N . THR B 1 96 ? 34.435 -30.598 94.367 1.00 41.02 84 THR B N 1
ATOM 2490 C CA . THR B 1 96 ? 35.226 -30.219 93.197 1.00 38.87 84 THR B CA 1
ATOM 2491 C C . THR B 1 96 ? 35.386 -28.698 93.167 1.00 38.12 84 THR B C 1
ATOM 2492 O O . THR B 1 96 ? 36.521 -28.153 93.063 1.00 34.95 84 THR B O 1
ATOM 2496 N N . MET B 1 97 ? 34.296 -28.002 93.359 1.00 36.32 85 MET B N 1
ATOM 2497 C CA . MET B 1 97 ? 34.397 -26.537 93.432 1.00 36.82 85 MET B CA 1
ATOM 2498 C C . MET B 1 97 ? 35.177 -26.047 94.637 1.00 35.81 85 MET B C 1
ATOM 2499 O O . MET B 1 97 ? 35.892 -25.053 94.578 1.00 34.05 85 MET B O 1
ATOM 2504 N N . ARG B 1 98 ? 35.122 -26.768 95.723 1.00 36.84 86 ARG B N 1
ATOM 2505 C CA . ARG B 1 98 ? 35.909 -26.382 96.899 1.00 38.89 86 ARG B CA 1
ATOM 2506 C C . ARG B 1 98 ? 37.389 -26.587 96.576 1.00 39.78 86 ARG B C 1
ATOM 2507 O O . ARG B 1 98 ? 38.196 -25.828 97.071 1.00 37.59 86 ARG B O 1
ATOM 2515 N N . ARG B 1 99 ? 37.750 -27.636 95.796 1.00 39.55 87 ARG B N 1
ATOM 2516 C CA . ARG B 1 99 ? 39.188 -27.803 95.373 1.00 39.75 87 ARG B CA 1
ATOM 2517 C C . ARG B 1 99 ? 39.631 -26.634 94.510 1.00 38.24 87 ARG B C 1
ATOM 2518 O O . ARG B 1 99 ? 40.735 -26.146 94.620 1.00 37.39 87 ARG B O 1
ATOM 2526 N N . LEU B 1 100 ? 38.741 -26.128 93.677 1.00 36.65 88 LEU B N 1
ATOM 2527 C CA . LEU B 1 100 ? 39.085 -24.944 92.886 1.00 35.48 88 LEU B CA 1
ATOM 2528 C C . LEU B 1 100 ? 39.233 -23.682 93.750 1.00 35.53 88 LEU B C 1
ATOM 2529 O O . LEU B 1 100 ? 40.103 -22.850 93.556 1.00 34.02 88 LEU B O 1
ATOM 2534 N N . ALA B 1 101 ? 38.279 -23.506 94.657 1.00 37.78 89 ALA B N 1
ATOM 2535 C CA . ALA B 1 101 ? 38.252 -22.373 95.624 1.00 36.99 89 ALA B CA 1
ATOM 2536 C C . ALA B 1 101 ? 39.542 -22.318 96.483 1.00 36.08 89 ALA B C 1
ATOM 2537 O O . ALA B 1 101 ? 40.017 -21.241 96.792 1.00 33.69 89 ALA B O 1
ATOM 2539 N N . THR B 1 102 ? 40.062 -23.495 96.809 1.00 34.90 90 THR B N 1
ATOM 2540 C CA . THR B 1 102 ? 41.315 -23.640 97.596 1.00 37.11 90 THR B CA 1
ATOM 2541 C C . THR B 1 102 ? 42.538 -24.103 96.773 1.00 37.93 90 THR B C 1
ATOM 2542 O O . THR B 1 102 ? 43.540 -24.479 97.306 1.00 38.61 90 THR B O 1
ATOM 2546 N N . HIS B 1 103 ? 42.424 -24.021 95.464 1.00 38.29 91 HIS B N 1
ATOM 2547 C CA . HIS B 1 103 ? 43.511 -24.384 94.575 1.00 39.58 91 HIS B CA 1
ATOM 2548 C C . HIS B 1 103 ? 44.860 -23.838 95.067 1.00 39.47 91 HIS B C 1
ATOM 2549 O O . HIS B 1 103 ? 44.968 -22.654 95.289 1.00 37.05 91 HIS B O 1
ATOM 2556 N N . PRO B 1 104 ? 45.867 -24.684 95.206 1.00 40.91 92 PRO B N 1
ATOM 2557 C CA . PRO B 1 104 ? 47.119 -24.192 95.787 1.00 44.00 92 PRO B CA 1
ATOM 2558 C C . PRO B 1 104 ? 47.794 -23.034 95.089 1.00 43.36 92 PRO B C 1
ATOM 2559 O O . PRO B 1 104 ? 48.348 -22.187 95.732 1.00 42.20 92 PRO B O 1
ATOM 2563 N N . ARG B 1 105 ? 47.788 -23.045 93.770 1.00 43.03 93 ARG B N 1
ATOM 2564 C CA . ARG B 1 105 ? 48.411 -21.987 92.996 1.00 43.26 93 ARG B CA 1
ATOM 2565 C C . ARG B 1 105 ? 47.623 -20.658 93.055 1.00 39.76 93 ARG B C 1
ATOM 2566 O O . ARG B 1 105 ? 48.169 -19.609 93.230 1.00 37.59 93 ARG B O 1
ATOM 2574 N N . ILE B 1 106 ? 46.316 -20.737 92.911 1.00 37.59 94 ILE B N 1
ATOM 2575 C CA . ILE B 1 106 ? 45.446 -19.586 93.056 1.00 37.04 94 ILE B CA 1
ATOM 2576 C C . ILE B 1 106 ? 45.576 -18.982 94.473 1.00 33.69 94 ILE B C 1
ATOM 2577 O O . ILE B 1 106 ? 45.659 -17.772 94.665 1.00 31.33 94 ILE B O 1
ATOM 2582 N N . ALA B 1 107 ? 45.591 -19.865 95.441 1.00 33.08 95 ALA B N 1
ATOM 2583 C CA . ALA B 1 107 ? 45.629 -19.485 96.858 1.00 33.96 95 ALA B CA 1
ATOM 2584 C C . ALA B 1 107 ? 46.929 -18.821 97.200 1.00 34.62 95 ALA B C 1
ATOM 2585 O O . ALA B 1 107 ? 46.953 -17.785 97.858 1.00 35.30 95 ALA B O 1
ATOM 2587 N N . ALA B 1 108 ? 48.015 -19.419 96.733 1.00 35.62 96 ALA B N 1
ATOM 2588 C CA . ALA B 1 108 ? 49.370 -18.793 96.952 1.00 37.62 96 ALA B CA 1
ATOM 2589 C C . ALA B 1 108 ? 49.492 -17.426 96.292 1.00 36.45 96 ALA B C 1
ATOM 2590 O O . ALA B 1 108 ? 50.008 -16.515 96.878 1.00 37.31 96 ALA B O 1
ATOM 2592 N N . LEU B 1 109 ? 48.960 -17.295 95.079 1.00 35.73 97 LEU B N 1
ATOM 2593 C CA . LEU B 1 109 ? 48.902 -15.991 94.391 1.00 35.52 97 LEU B CA 1
ATOM 2594 C C . LEU B 1 109 ? 48.059 -14.969 95.156 1.00 33.26 97 LEU B C 1
ATOM 2595 O O . LEU B 1 109 ? 48.513 -13.889 95.403 1.00 32.76 97 LEU B O 1
ATOM 2600 N N . ALA B 1 110 ? 46.879 -15.362 95.564 1.00 31.71 98 ALA B N 1
ATOM 2601 C CA . ALA B 1 110 ? 46.006 -14.439 96.336 1.00 32.98 98 ALA B CA 1
ATOM 2602 C C . ALA B 1 110 ? 46.695 -13.928 97.606 1.00 32.85 98 ALA B C 1
ATOM 2603 O O . ALA B 1 110 ? 46.651 -12.742 97.920 1.00 32.41 98 ALA B O 1
ATOM 2605 N N . GLU B 1 111 ? 47.332 -14.837 98.331 1.00 34.00 99 GLU B N 1
ATOM 2606 C CA . GLU B 1 111 ? 47.970 -14.432 99.576 1.00 35.18 99 GLU B CA 1
ATOM 2607 C C . GLU B 1 111 ? 49.150 -13.522 99.294 1.00 36.01 99 GLU B C 1
ATOM 2608 O O . GLU B 1 111 ? 49.372 -12.582 100.058 1.00 36.59 99 GLU B O 1
ATOM 2614 N N . TYR B 1 112 ? 49.899 -13.816 98.240 1.00 34.78 100 TYR B N 1
ATOM 2615 C CA . TYR B 1 112 ? 51.012 -12.973 97.891 1.00 36.53 100 TYR B CA 1
ATOM 2616 C C . TYR B 1 112 ? 50.533 -11.589 97.474 1.00 35.73 100 TYR B C 1
ATOM 2617 O O . TYR B 1 112 ? 51.046 -10.588 97.940 1.00 35.62 100 TYR B O 1
ATOM 2626 N N . LEU B 1 113 ? 49.499 -11.527 96.689 1.00 32.87 101 LEU B N 1
ATOM 2627 C CA . LEU B 1 113 ? 48.958 -10.250 96.306 1.00 33.48 101 LEU B CA 1
ATOM 2628 C C . LEU B 1 113 ? 48.380 -9.456 97.461 1.00 34.32 101 LEU B C 1
ATOM 2629 O O . LEU B 1 113 ? 48.516 -8.240 97.543 1.00 32.41 101 LEU B O 1
ATOM 2634 N N . ALA B 1 114 ? 47.648 -10.139 98.288 1.00 34.16 102 ALA B N 1
ATOM 2635 C CA . ALA B 1 114 ? 46.986 -9.457 99.410 1.00 36.59 102 ALA B CA 1
ATOM 2636 C C . ALA B 1 114 ? 48.001 -9.052 100.476 1.00 39.21 102 ALA B C 1
ATOM 2637 O O . ALA B 1 114 ? 47.751 -8.150 101.208 1.00 39.61 102 ALA B O 1
ATOM 2639 N N . GLY B 1 115 ? 49.107 -9.783 100.582 1.00 40.07 103 GLY B N 1
ATOM 2640 C CA . GLY B 1 115 ? 50.127 -9.502 101.561 1.00 42.59 103 GLY B CA 1
ATOM 2641 C C . GLY B 1 115 ? 49.811 -10.009 102.972 1.00 43.95 103 GLY B C 1
ATOM 2642 O O . GLY B 1 115 ? 50.472 -9.615 103.897 1.00 43.72 103 GLY B O 1
ATOM 2643 N N . SER B 1 116 ? 48.833 -10.883 103.115 1.00 40.67 104 SER B N 1
ATOM 2644 C CA . SER B 1 116 ? 48.465 -11.430 104.410 1.00 42.88 104 SER B CA 1
ATOM 2645 C C . SER B 1 116 ? 47.849 -12.834 104.236 1.00 39.62 104 SER B C 1
ATOM 2646 O O . SER B 1 116 ? 47.395 -13.190 103.146 1.00 40.20 104 SER B O 1
ATOM 2649 N N . PRO B 1 117 ? 47.765 -13.594 105.319 1.00 37.04 105 PRO B N 1
ATOM 2650 C CA . PRO B 1 117 ? 47.010 -14.833 105.280 1.00 37.96 105 PRO B CA 1
ATOM 2651 C C . PRO B 1 117 ? 45.530 -14.552 105.025 1.00 36.75 105 PRO B C 1
ATOM 2652 O O . PRO B 1 117 ? 44.988 -13.512 105.432 1.00 34.94 105 PRO B O 1
ATOM 2656 N N . LEU B 1 118 ? 44.939 -15.481 104.299 1.00 37.68 106 LEU B N 1
ATOM 2657 C CA . LEU B 1 118 ? 43.574 -15.357 103.794 1.00 37.81 106 LEU B CA 1
ATOM 2658 C C . LEU B 1 118 ? 42.735 -16.561 104.114 1.00 37.35 106 LEU B C 1
ATOM 2659 O O . LEU B 1 118 ? 43.266 -17.634 104.402 1.00 37.85 106 LEU B O 1
ATOM 2664 N N . ARG B 1 119 ? 41.430 -16.307 104.084 1.00 36.44 107 ARG B N 1
ATOM 2665 C CA . ARG B 1 119 ? 40.426 -17.314 104.157 1.00 36.51 107 ARG B CA 1
ATOM 2666 C C . ARG B 1 119 ? 39.535 -17.218 102.936 1.00 36.18 107 ARG B C 1
ATOM 2667 O O . ARG B 1 119 ? 39.355 -16.170 102.333 1.00 34.01 107 ARG B O 1
ATOM 2675 N N . LEU B 1 120 ? 38.938 -18.339 102.595 1.00 36.71 108 LEU B N 1
ATOM 2676 C CA . LEU B 1 120 ? 37.866 -18.386 101.571 1.00 35.34 108 LEU B CA 1
ATOM 2677 C C . LEU B 1 120 ? 36.541 -17.934 102.195 1.00 35.18 108 LEU B C 1
ATOM 2678 O O . LEU B 1 120 ? 36.200 -18.398 103.264 1.00 35.55 108 LEU B O 1
ATOM 2683 N N . PHE B 1 121 ? 35.852 -17.053 101.501 1.00 33.60 109 PHE B N 1
ATOM 2684 C CA . PHE B 1 121 ? 34.508 -16.551 101.922 1.00 34.07 109 PHE B CA 1
ATOM 2685 C C . PHE B 1 121 ? 33.434 -17.283 101.119 1.00 34.09 109 PHE B C 1
ATOM 2686 O O . PHE B 1 121 ? 32.483 -17.783 101.640 1.00 34.67 109 PHE B O 1
ATOM 2694 N N . LYS B 1 122 ? 33.617 -17.279 99.810 1.00 34.22 110 LYS B N 1
ATOM 2695 C CA . LYS B 1 122 ? 32.720 -18.012 98.921 1.00 35.79 110 LYS B CA 1
ATOM 2696 C C . LYS B 1 122 ? 33.270 -18.158 97.476 1.00 34.28 110 LYS B C 1
ATOM 2697 O O . LYS B 1 122 ? 34.134 -17.442 97.048 1.00 32.63 110 LYS B O 1
ATOM 2703 N N . LEU B 1 123 ? 32.748 -19.184 96.809 1.00 34.91 111 LEU B N 1
ATOM 2704 C CA . LEU B 1 123 ? 32.933 -19.385 95.376 1.00 34.95 111 LEU B CA 1
ATOM 2705 C C . LEU B 1 123 ? 31.614 -19.459 94.701 1.00 34.22 111 LEU B C 1
ATOM 2706 O O . LEU B 1 123 ? 30.716 -20.162 95.167 1.00 35.92 111 LEU B O 1
ATOM 2711 N N . GLU B 1 124 ? 31.502 -18.732 93.600 1.00 34.62 112 GLU B N 1
ATOM 2712 C CA . GLU B 1 124 ? 30.300 -18.808 92.724 1.00 38.01 112 GLU B CA 1
ATOM 2713 C C . GLU B 1 124 ? 30.598 -19.299 91.336 1.00 36.76 112 GLU B C 1
ATOM 2714 O O . GLU B 1 124 ? 31.669 -19.020 90.825 1.00 36.93 112 GLU B O 1
ATOM 2720 N N . VAL B 1 125 ? 29.687 -20.068 90.747 1.00 35.58 113 VAL B N 1
ATOM 2721 C CA . VAL B 1 125 ? 29.802 -20.486 89.340 1.00 34.43 113 VAL B CA 1
ATOM 2722 C C . VAL B 1 125 ? 28.990 -19.546 88.503 1.00 34.32 113 VAL B C 1
ATOM 2723 O O . VAL B 1 125 ? 27.839 -19.397 88.760 1.00 36.24 113 VAL B O 1
ATOM 2727 N N . LEU B 1 126 ? 29.574 -18.924 87.493 1.00 35.30 114 LEU B N 1
ATOM 2728 C CA . LEU B 1 126 ? 28.918 -17.816 86.751 1.00 36.14 114 LEU B CA 1
ATOM 2729 C C . LEU B 1 126 ? 28.668 -18.174 85.319 1.00 37.70 114 LEU B C 1
ATOM 2730 O O . LEU B 1 126 ? 29.549 -18.744 84.676 1.00 36.73 114 LEU B O 1
ATOM 2735 N N . LEU B 1 127 ? 27.462 -17.858 84.845 1.00 37.71 115 LEU B N 1
ATOM 2736 C CA . LEU B 1 127 ? 27.021 -18.159 83.487 1.00 39.28 115 LEU B CA 1
ATOM 2737 C C . LEU B 1 127 ? 26.376 -16.932 82.846 1.00 41.28 115 LEU B C 1
ATOM 2738 O O . LEU B 1 127 ? 25.407 -16.398 83.387 1.00 39.83 115 LEU B O 1
ATOM 2743 N N . LYS B 1 128 ? 26.955 -16.463 81.731 1.00 41.85 116 LYS B N 1
ATOM 2744 C CA . LYS B 1 128 ? 26.290 -15.487 80.852 1.00 43.17 116 LYS B CA 1
ATOM 2745 C C . LYS B 1 128 ? 26.077 -16.170 79.515 1.00 45.73 116 LYS B C 1
ATOM 2746 O O . LYS B 1 128 ? 27.002 -16.654 78.902 1.00 44.96 116 LYS B O 1
ATOM 2752 N N . GLU B 1 129 ? 24.837 -16.201 79.090 1.00 47.23 117 GLU B N 1
ATOM 2753 C CA . GLU B 1 129 ? 24.481 -16.755 77.806 1.00 51.43 117 GLU B CA 1
ATOM 2754 C C . GLU B 1 129 ? 23.200 -16.130 77.289 1.00 53.30 117 GLU B C 1
ATOM 2755 O O . GLU B 1 129 ? 22.375 -15.655 78.081 1.00 53.29 117 GLU B O 1
ATOM 2761 N N . ASN B 1 130 ? 23.033 -16.213 75.980 1.00 54.88 118 ASN B N 1
ATOM 2762 C CA . ASN B 1 130 ? 21.738 -15.873 75.323 1.00 60.20 118 ASN B CA 1
ATOM 2763 C C . ASN B 1 130 ? 20.791 -17.042 75.247 1.00 65.41 118 ASN B C 1
ATOM 2764 O O . ASN B 1 130 ? 21.168 -18.123 74.812 1.00 67.38 118 ASN B O 1
ATOM 2769 N N . LYS B 1 131 ? 19.559 -16.822 75.686 1.00 71.51 119 LYS B N 1
ATOM 2770 C CA . LYS B 1 131 ? 18.472 -17.799 75.536 1.00 76.27 119 LYS B CA 1
ATOM 2771 C C . LYS B 1 131 ? 17.440 -17.131 74.633 1.00 82.62 119 LYS B C 1
ATOM 2772 O O . LYS B 1 131 ? 17.539 -15.925 74.311 1.00 79.23 119 LYS B O 1
ATOM 2778 N N . GLU B 1 132 ? 16.449 -17.930 74.232 1.00 89.89 120 GLU B N 1
ATOM 2779 C CA . GLU B 1 132 ? 15.295 -17.426 73.474 1.00 93.68 120 GLU B CA 1
ATOM 2780 C C . GLU B 1 132 ? 14.474 -16.437 74.345 1.00 88.48 120 GLU B C 1
ATOM 2781 O O . GLU B 1 132 ? 14.120 -16.716 75.485 1.00 84.32 120 GLU B O 1
ATOM 2787 N N . LYS B 1 133 ? 14.282 -15.237 73.811 1.00 89.50 121 LYS B N 1
ATOM 2788 C CA . LYS B 1 133 ? 13.573 -14.112 74.494 1.00 93.68 121 LYS B CA 1
ATOM 2789 C C . LYS B 1 133 ? 14.245 -13.565 75.746 1.00 90.14 121 LYS B C 1
ATOM 2790 O O . LYS B 1 133 ? 13.648 -12.784 76.471 1.00 90.58 121 LYS B O 1
ATOM 2796 N N . ASP B 1 134 ? 15.488 -13.968 75.996 1.00 84.97 122 ASP B N 1
ATOM 2797 C CA . ASP B 1 134 ? 16.201 -13.579 77.228 1.00 78.23 122 ASP B CA 1
ATOM 2798 C C . ASP B 1 134 ? 17.687 -13.371 76.890 1.00 72.17 122 ASP B C 1
ATOM 2799 O O . ASP B 1 134 ? 18.527 -14.288 76.963 1.00 74.51 122 ASP B O 1
ATOM 2804 N N . ALA B 1 135 ? 17.966 -12.175 76.420 1.00 65.84 123 ALA B N 1
ATOM 2805 C CA . ALA B 1 135 ? 19.299 -11.843 75.982 1.00 63.68 123 ALA B CA 1
ATOM 2806 C C . ALA B 1 135 ? 20.160 -11.567 77.202 1.00 59.15 123 ALA B C 1
ATOM 2807 O O . ALA B 1 135 ? 19.715 -11.035 78.214 1.00 60.10 123 ALA B O 1
ATOM 2809 N N . SER B 1 136 ? 21.391 -12.006 77.088 1.00 54.98 124 SER B N 1
ATOM 2810 C CA . SER B 1 136 ? 22.497 -11.611 77.977 1.00 50.68 124 SER B CA 1
ATOM 2811 C C . SER B 1 136 ? 22.679 -10.106 77.950 1.00 49.05 124 SER B C 1
ATOM 2812 O O . SER B 1 136 ? 22.674 -9.506 76.886 1.00 48.92 124 SER B O 1
ATOM 2815 N N . VAL B 1 137 ? 22.895 -9.538 79.117 1.00 46.68 125 VAL B N 1
ATOM 2816 C CA . VAL B 1 137 ? 23.131 -8.092 79.240 1.00 47.55 125 VAL B CA 1
ATOM 2817 C C . VAL B 1 137 ? 24.438 -7.893 80.016 1.00 44.75 125 VAL B C 1
ATOM 2818 O O . VAL B 1 137 ? 24.931 -8.847 80.622 1.00 44.03 125 VAL B O 1
ATOM 2822 N N . PRO B 1 138 ? 24.986 -6.661 79.983 1.00 45.09 126 PRO B N 1
ATOM 2823 C CA . PRO B 1 138 ? 26.214 -6.403 80.711 1.00 43.66 126 PRO B CA 1
ATOM 2824 C C . PRO B 1 138 ? 26.067 -6.498 82.214 1.00 42.35 126 PRO B C 1
ATOM 2825 O O . PRO B 1 138 ? 24.970 -6.408 82.780 1.00 43.06 126 PRO B O 1
ATOM 2829 N N . THR B 1 139 ? 27.194 -6.763 82.876 1.00 41.15 127 THR B N 1
ATOM 2830 C CA . THR B 1 139 ? 27.298 -6.543 84.337 1.00 38.43 127 THR B CA 1
ATOM 2831 C C . THR B 1 139 ? 27.655 -5.051 84.532 1.00 38.81 127 THR B C 1
ATOM 2832 O O . THR B 1 139 ? 28.728 -4.619 84.129 1.00 38.06 127 THR B O 1
ATOM 2836 N N . ALA B 1 140 ? 26.797 -4.303 85.180 1.00 38.38 128 ALA B N 1
ATOM 2837 C CA . ALA B 1 140 ? 27.006 -2.848 85.423 1.00 39.47 128 ALA B CA 1
ATOM 2838 C C . ALA B 1 140 ? 28.218 -2.535 86.335 1.00 38.04 128 ALA B C 1
ATOM 2839 O O . ALA B 1 140 ? 28.581 -3.348 87.156 1.00 37.25 128 ALA B O 1
ATOM 2841 N N . PRO B 1 141 ? 28.877 -1.378 86.102 1.00 38.46 129 PRO B N 1
ATOM 2842 C CA . PRO B 1 141 ? 30.054 -1.053 86.871 1.00 37.57 129 PRO B CA 1
ATOM 2843 C C . PRO B 1 141 ? 29.772 -0.991 88.354 1.00 35.89 129 PRO B C 1
ATOM 2844 O O . PRO B 1 141 ? 28.812 -0.446 88.785 1.00 35.88 129 PRO B O 1
ATOM 2848 N N . HIS B 1 142 ? 30.633 -1.561 89.133 1.00 34.46 130 HIS B N 1
ATOM 2849 C CA . HIS B 1 142 ? 30.476 -1.508 90.577 1.00 34.37 130 HIS B CA 1
ATOM 2850 C C . HIS B 1 142 ? 31.811 -1.828 91.219 1.00 34.61 130 HIS B C 1
ATOM 2851 O O . HIS B 1 142 ? 32.779 -2.250 90.552 1.00 32.95 130 HIS B O 1
ATOM 2858 N N . HIS B 1 143 ? 31.879 -1.638 92.515 1.00 35.98 131 HIS B N 1
ATOM 2859 C CA . HIS B 1 143 ? 32.929 -2.333 93.297 1.00 40.37 131 HIS B CA 1
ATOM 2860 C C . HIS B 1 143 ? 32.332 -3.292 94.290 1.00 39.68 131 HIS B C 1
ATOM 2861 O O . HIS B 1 143 ? 31.221 -3.163 94.616 1.00 37.36 131 HIS B O 1
ATOM 2868 N N . ASP B 1 144 ? 33.101 -4.237 94.769 1.00 37.80 132 ASP B N 1
ATOM 2869 C CA . ASP B 1 144 ? 32.492 -5.343 95.428 1.00 36.10 132 ASP B CA 1
ATOM 2870 C C . ASP B 1 144 ? 32.289 -5.107 96.954 1.00 36.61 132 ASP B C 1
ATOM 2871 O O . ASP B 1 144 ? 31.445 -5.744 97.568 1.00 35.04 132 ASP B O 1
ATOM 2876 N N . ALA B 1 145 ? 33.105 -4.240 97.538 1.00 36.49 133 ALA B N 1
ATOM 2877 C CA . ALA B 1 145 ? 33.276 -4.207 99.006 1.00 39.13 133 ALA B CA 1
ATOM 2878 C C . ALA B 1 145 ? 31.984 -4.025 99.806 1.00 41.25 133 ALA B C 1
ATOM 2879 O O . ALA B 1 145 ? 31.805 -4.594 100.846 1.00 39.88 133 ALA B O 1
ATOM 2881 N N . PHE B 1 146 ? 31.105 -3.197 99.295 1.00 44.88 134 PHE B N 1
ATOM 2882 C CA . PHE B 1 146 ? 29.902 -2.824 100.046 1.00 51.00 134 PHE B CA 1
ATOM 2883 C C . PHE B 1 146 ? 28.908 -3.948 100.155 1.00 46.30 134 PHE B C 1
ATOM 2884 O O . PHE B 1 146 ? 28.101 -3.946 101.019 1.00 52.59 134 PHE B O 1
ATOM 2892 N N . ALA B 1 147 ? 29.074 -4.986 99.390 1.00 42.77 135 ALA B N 1
ATOM 2893 C CA . ALA B 1 147 ? 28.255 -6.168 99.499 1.00 43.15 135 ALA B CA 1
ATOM 2894 C C . ALA B 1 147 ? 28.832 -7.300 100.344 1.00 40.38 135 ALA B C 1
ATOM 2895 O O . ALA B 1 147 ? 28.203 -8.385 100.500 1.00 42.32 135 ALA B O 1
ATOM 2897 N N . PHE B 1 148 ? 29.997 -7.073 100.894 1.00 36.38 136 PHE B N 1
ATOM 2898 C CA . PHE B 1 148 ? 30.648 -8.087 101.720 1.00 35.25 136 PHE B CA 1
ATOM 2899 C C . PHE B 1 148 ? 30.323 -7.875 103.194 1.00 35.86 136 PHE B C 1
ATOM 2900 O O . PHE B 1 148 ? 30.659 -6.817 103.754 1.00 36.23 136 PHE B O 1
ATOM 2908 N N . PRO B 1 149 ? 29.622 -8.839 103.825 1.00 35.88 137 PRO B N 1
ATOM 2909 C CA . PRO B 1 149 ? 29.223 -8.684 105.222 1.00 36.52 137 PRO B CA 1
ATOM 2910 C C . PRO B 1 149 ? 30.360 -9.122 106.211 1.00 36.12 137 PRO B C 1
ATOM 2911 O O . PRO B 1 149 ? 30.196 -9.962 107.085 1.00 34.84 137 PRO B O 1
ATOM 2915 N N . PHE B 1 150 ? 31.521 -8.533 106.024 1.00 34.16 138 PHE B N 1
ATOM 2916 C CA . PHE B 1 150 ? 32.613 -8.809 106.936 1.00 34.85 138 PHE B CA 1
ATOM 2917 C C . PHE B 1 150 ? 33.548 -7.599 107.080 1.00 33.57 138 PHE B C 1
ATOM 2918 O O . PHE B 1 150 ? 33.561 -6.699 106.225 1.00 32.24 138 PHE B O 1
ATOM 2926 N N . SER B 1 151 ? 34.250 -7.606 108.209 1.00 32.86 139 SER B N 1
ATOM 2927 C CA . SER B 1 151 ? 34.957 -6.432 108.755 1.00 33.41 139 SER B CA 1
ATOM 2928 C C . SER B 1 151 ? 36.031 -5.985 107.796 1.00 33.41 139 SER B C 1
ATOM 2929 O O . SER B 1 151 ? 36.336 -4.790 107.713 1.00 34.35 139 SER B O 1
ATOM 2932 N N . THR B 1 152 ? 36.605 -6.924 107.055 1.00 32.03 140 THR B N 1
ATOM 2933 C CA . THR B 1 152 ? 37.756 -6.585 106.170 1.00 32.39 140 THR B CA 1
ATOM 2934 C C . THR B 1 152 ? 37.380 -6.565 104.704 1.00 31.79 140 THR B C 1
ATOM 2935 O O . THR B 1 152 ? 38.225 -6.695 103.808 1.00 30.95 140 THR B O 1
ATOM 2939 N N . ALA B 1 153 ? 36.127 -6.265 104.484 1.00 33.06 141 ALA B N 1
ATOM 2940 C CA . ALA B 1 153 ? 35.583 -6.073 103.128 1.00 33.30 141 ALA B CA 1
ATOM 2941 C C . ALA B 1 153 ? 36.460 -5.211 102.227 1.00 31.26 141 ALA B C 1
ATOM 2942 O O . ALA B 1 153 ? 36.652 -5.519 101.038 1.00 30.71 141 ALA B O 1
ATOM 2944 N N . GLY B 1 154 ? 36.881 -4.092 102.785 1.00 31.02 142 GLY B N 1
ATOM 2945 C CA . GLY B 1 154 ? 37.699 -3.089 102.099 1.00 32.02 142 GLY B CA 1
ATOM 2946 C C . GLY B 1 154 ? 39.037 -3.584 101.540 1.00 33.36 142 GLY B C 1
ATOM 2947 O O . GLY B 1 154 ? 39.653 -2.887 100.722 1.00 34.43 142 GLY B O 1
ATOM 2948 N N . THR B 1 155 ? 39.523 -4.744 101.986 1.00 32.21 143 THR B N 1
ATOM 2949 C CA . THR B 1 155 ? 40.767 -5.270 101.436 1.00 31.83 143 THR B CA 1
ATOM 2950 C C . THR B 1 155 ? 40.607 -6.626 100.805 1.00 31.08 143 THR B C 1
ATOM 2951 O O . THR B 1 155 ? 41.569 -7.294 100.478 1.00 29.32 143 THR B O 1
ATOM 2955 N N . ALA B 1 156 ? 39.376 -7.092 100.686 1.00 29.72 144 ALA B N 1
ATOM 2956 C CA . ALA B 1 156 ? 39.166 -8.368 100.112 1.00 28.63 144 ALA B CA 1
ATOM 2957 C C . ALA B 1 156 ? 39.576 -8.406 98.640 1.00 28.50 144 ALA B C 1
ATOM 2958 O O . ALA B 1 156 ? 39.806 -7.387 98.009 1.00 28.40 144 ALA B O 1
ATOM 2960 N N . LEU B 1 157 ? 39.652 -9.604 98.112 1.00 28.66 145 LEU B N 1
ATOM 2961 C CA . LEU B 1 157 ? 39.949 -9.778 96.723 1.00 29.39 145 LEU B CA 1
ATOM 2962 C C . LEU B 1 157 ? 39.307 -10.985 96.123 1.00 29.43 145 LEU B C 1
ATOM 2963 O O . LEU B 1 157 ? 39.014 -11.989 96.779 1.00 30.95 145 LEU B O 1
ATOM 2968 N N . THR B 1 158 ? 39.054 -10.847 94.828 1.00 30.54 146 THR B N 1
ATOM 2969 C CA . THR B 1 158 ? 38.281 -11.855 94.059 1.00 30.27 146 THR B CA 1
ATOM 2970 C C . THR B 1 158 ? 39.138 -12.473 92.936 1.00 30.15 146 THR B C 1
ATOM 2971 O O . THR B 1 158 ? 39.725 -11.741 92.160 1.00 30.39 146 THR B O 1
ATOM 2975 N N . ALA B 1 159 ? 39.161 -13.793 92.876 1.00 29.75 147 ALA B N 1
ATOM 2976 C CA . ALA B 1 159 ? 39.734 -14.533 91.767 1.00 30.99 147 ALA B CA 1
ATOM 2977 C C . ALA B 1 159 ? 38.648 -14.957 90.793 1.00 30.79 147 ALA B C 1
ATOM 2978 O O . ALA B 1 159 ? 37.746 -15.709 91.126 1.00 30.60 147 ALA B O 1
ATOM 2980 N N . TRP B 1 160 ? 38.741 -14.440 89.588 1.00 30.37 148 TRP B N 1
ATOM 2981 C CA . TRP B 1 160 ? 37.815 -14.785 88.508 1.00 31.74 148 TRP B CA 1
ATOM 2982 C C . TRP B 1 160 ? 38.502 -15.665 87.489 1.00 30.14 148 TRP B C 1
ATOM 2983 O O . TRP B 1 160 ? 39.418 -15.221 86.836 1.00 30.24 148 TRP B O 1
ATOM 2994 N N . VAL B 1 161 ? 38.068 -16.911 87.406 1.00 30.20 149 VAL B N 1
ATOM 2995 C CA . VAL B 1 161 ? 38.756 -17.955 86.645 1.00 30.67 149 VAL B CA 1
ATOM 2996 C C . VAL B 1 161 ? 37.927 -18.292 85.412 1.00 31.86 149 VAL B C 1
ATOM 2997 O O . VAL B 1 161 ? 36.781 -18.732 85.515 1.00 30.72 149 VAL B O 1
ATOM 3001 N N . ALA B 1 162 ? 38.518 -18.132 84.231 1.00 29.79 150 ALA B N 1
ATOM 3002 C CA . ALA B 1 162 ? 37.849 -18.470 82.959 1.00 30.38 150 ALA B CA 1
ATOM 3003 C C . ALA B 1 162 ? 37.883 -19.961 82.725 1.00 30.47 150 ALA B C 1
ATOM 3004 O O . ALA B 1 162 ? 38.967 -20.555 82.770 1.00 32.33 150 ALA B O 1
ATOM 3006 N N . LEU B 1 163 ? 36.711 -20.546 82.513 1.00 30.66 151 LEU B N 1
ATOM 3007 C CA . LEU B 1 163 ? 36.604 -21.985 82.222 1.00 32.39 151 LEU B CA 1
ATOM 3008 C C . LEU B 1 163 ? 36.442 -22.286 80.737 1.00 33.62 151 LEU B C 1
ATOM 3009 O O . LEU B 1 163 ? 36.542 -23.422 80.331 1.00 33.74 151 LEU B O 1
ATOM 3014 N N . VAL B 1 164 ? 36.227 -21.244 79.950 1.00 34.58 152 VAL B N 1
ATOM 3015 C CA . VAL B 1 164 ? 36.258 -21.285 78.490 1.00 36.52 152 VAL B CA 1
ATOM 3016 C C . VAL B 1 164 ? 36.992 -20.036 78.065 1.00 37.78 152 VAL B C 1
ATOM 3017 O O . VAL B 1 164 ? 37.273 -19.134 78.878 1.00 39.30 152 VAL B O 1
ATOM 3021 N N . ASP B 1 165 ? 37.274 -19.947 76.791 1.00 37.71 153 ASP B N 1
ATOM 3022 C CA . ASP B 1 165 ? 37.801 -18.720 76.205 1.00 37.45 153 ASP B CA 1
ATOM 3023 C C . ASP B 1 165 ? 36.773 -17.550 76.361 1.00 36.59 153 ASP B C 1
ATOM 3024 O O . ASP B 1 165 ? 35.593 -17.701 76.100 1.00 35.92 153 ASP B O 1
ATOM 3029 N N . VAL B 1 166 ? 37.254 -16.415 76.823 1.00 35.62 154 VAL B N 1
ATOM 3030 C CA . VAL B 1 166 ? 36.424 -15.285 77.038 1.00 36.69 154 VAL B CA 1
ATOM 3031 C C . VAL B 1 166 ? 37.026 -14.087 76.284 1.00 37.78 154 VAL B C 1
ATOM 3032 O O . VAL B 1 166 ? 37.614 -13.203 76.884 1.00 37.21 154 VAL B O 1
ATOM 3036 N N . PRO B 1 167 ? 36.843 -14.034 74.958 1.00 39.91 155 PRO B N 1
ATOM 3037 C CA . PRO B 1 167 ? 37.153 -12.794 74.294 1.00 41.87 155 PRO B CA 1
ATOM 3038 C C . PRO B 1 167 ? 36.185 -11.692 74.697 1.00 42.37 155 PRO B C 1
ATOM 3039 O O . PRO B 1 167 ? 35.163 -11.946 75.349 1.00 42.11 155 PRO B O 1
ATOM 3043 N N . VAL B 1 168 ? 36.510 -10.480 74.271 1.00 42.09 156 VAL B N 1
ATOM 3044 C CA . VAL B 1 168 ? 35.712 -9.293 74.575 1.00 41.88 156 VAL B CA 1
ATOM 3045 C C . VAL B 1 168 ? 34.183 -9.531 74.334 1.00 44.74 156 VAL B C 1
ATOM 3046 O O . VAL B 1 168 ? 33.367 -9.322 75.223 1.00 41.94 156 VAL B O 1
ATOM 3050 N N . GLU B 1 169 ? 33.843 -10.040 73.153 1.00 46.32 157 GLU B N 1
ATOM 3051 C CA . GLU B 1 169 ? 32.444 -10.192 72.789 1.00 49.01 157 GLU B CA 1
ATOM 3052 C C . GLU B 1 169 ? 31.694 -11.280 73.581 1.00 46.80 157 GLU B C 1
ATOM 3053 O O . GLU B 1 169 ? 30.439 -11.348 73.544 1.00 46.08 157 GLU B O 1
ATOM 3059 N N . ARG B 1 170 ? 32.441 -12.097 74.332 1.00 43.72 158 ARG B N 1
ATOM 3060 C CA . ARG B 1 170 ? 31.820 -13.116 75.181 1.00 42.58 158 ARG B CA 1
ATOM 3061 C C . ARG B 1 170 ? 31.536 -12.624 76.628 1.00 40.88 158 ARG B C 1
ATOM 3062 O O . ARG B 1 170 ? 31.021 -13.366 77.458 1.00 39.90 158 ARG B O 1
ATOM 3070 N N . GLY B 1 171 ? 31.850 -11.366 76.880 1.00 40.10 159 GLY B N 1
ATOM 3071 C CA . GLY B 1 171 ? 31.559 -10.710 78.134 1.00 39.16 159 GLY B CA 1
ATOM 3072 C C . GLY B 1 171 ? 32.714 -10.718 79.128 1.00 38.38 159 GLY B C 1
ATOM 3073 O O . GLY B 1 171 ? 32.503 -10.918 80.317 1.00 36.47 159 GLY B O 1
ATOM 3074 N N . CYS B 1 172 ? 33.946 -10.521 78.645 1.00 37.14 160 CYS B N 1
ATOM 3075 C CA . CYS B 1 172 ? 35.058 -10.388 79.561 1.00 36.88 160 CYS B CA 1
ATOM 3076 C C . CYS B 1 172 ? 34.876 -9.113 80.395 1.00 36.87 160 CYS B C 1
ATOM 3077 O O . CYS B 1 172 ? 33.980 -8.261 80.127 1.00 37.65 160 CYS B O 1
ATOM 3080 N N . MET B 1 173 ? 35.706 -8.997 81.396 1.00 34.74 161 MET B N 1
ATOM 3081 C CA . MET B 1 173 ? 35.637 -7.866 82.335 1.00 35.35 161 MET B CA 1
ATOM 3082 C C . MET B 1 173 ? 36.455 -6.642 81.887 1.00 34.75 161 MET B C 1
ATOM 3083 O O . MET B 1 173 ? 37.431 -6.743 81.145 1.00 32.64 161 MET B O 1
ATOM 3088 N N . THR B 1 174 ? 36.053 -5.511 82.434 1.00 34.36 162 THR B N 1
ATOM 3089 C CA . THR B 1 174 ? 36.735 -4.227 82.347 1.00 34.88 162 THR B CA 1
ATOM 3090 C C . THR B 1 174 ? 36.998 -3.674 83.763 1.00 34.94 162 THR B C 1
ATOM 3091 O O . THR B 1 174 ? 36.107 -3.775 84.599 1.00 33.44 162 THR B O 1
ATOM 3095 N N . PHE B 1 175 ? 38.207 -3.128 83.996 1.00 32.23 163 PHE B N 1
ATOM 3096 C CA . PHE B 1 175 ? 38.616 -2.629 85.271 1.00 30.19 163 PHE B CA 1
ATOM 3097 C C . PHE B 1 175 ? 39.025 -1.184 85.104 1.00 31.45 163 PHE B C 1
ATOM 3098 O O . PHE B 1 175 ? 39.525 -0.786 84.095 1.00 30.83 163 PHE B O 1
ATOM 3106 N N . VAL B 1 176 ? 38.860 -0.403 86.158 1.00 32.16 164 VAL B N 1
ATOM 3107 C CA . VAL B 1 176 ? 39.358 0.986 86.158 1.00 33.53 164 VAL B CA 1
ATOM 3108 C C . VAL B 1 176 ? 40.633 1.013 87.065 1.00 32.59 164 VAL B C 1
ATOM 3109 O O . VAL B 1 176 ? 40.502 1.033 88.273 1.00 30.69 164 VAL B O 1
ATOM 3113 N N . PRO B 1 177 ? 41.837 1.077 86.461 1.00 31.30 165 PRO B N 1
ATOM 3114 C CA . PRO B 1 177 ? 43.029 1.005 87.261 1.00 31.53 165 PRO B CA 1
ATOM 3115 C C . PRO B 1 177 ? 43.151 2.175 88.187 1.00 31.23 165 PRO B C 1
ATOM 3116 O O . PRO B 1 177 ? 42.824 3.289 87.849 1.00 31.06 165 PRO B O 1
ATOM 3120 N N . GLY B 1 178 ? 43.583 1.874 89.393 1.00 30.97 166 GLY B N 1
ATOM 3121 C CA . GLY B 1 178 ? 43.744 2.898 90.414 1.00 31.78 166 GLY B CA 1
ATOM 3122 C C . GLY B 1 178 ? 42.464 3.258 91.172 1.00 32.68 166 GLY B C 1
ATOM 3123 O O . GLY B 1 178 ? 42.506 4.018 92.145 1.00 34.16 166 GLY B O 1
ATOM 3124 N N . SER B 1 179 ? 41.326 2.725 90.744 1.00 31.82 167 SER B N 1
ATOM 3125 C CA . SER B 1 179 ? 40.055 3.177 91.292 1.00 32.36 167 SER B CA 1
ATOM 3126 C C . SER B 1 179 ? 39.903 2.693 92.750 1.00 33.68 167 SER B C 1
ATOM 3127 O O . SER B 1 179 ? 39.128 3.227 93.522 1.00 33.69 167 SER B O 1
ATOM 3130 N N . HIS B 1 180 ? 40.659 1.635 93.098 1.00 34.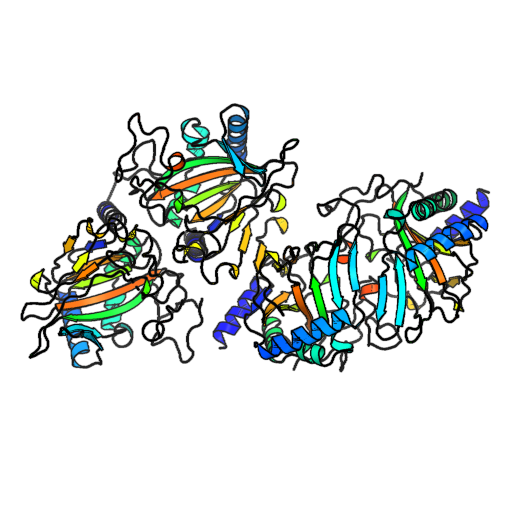49 168 HIS B N 1
ATOM 3131 C CA . HIS B 1 180 ? 40.719 1.097 94.456 1.00 33.22 168 HIS B CA 1
ATOM 3132 C C . HIS B 1 180 ? 41.333 2.021 95.489 1.00 34.41 168 HIS B C 1
ATOM 3133 O O . HIS B 1 180 ? 41.149 1.811 96.657 1.00 33.58 168 HIS B O 1
ATOM 3140 N N . LEU B 1 181 ? 42.059 3.023 95.032 1.00 35.48 169 LEU B N 1
ATOM 3141 C CA . LEU B 1 181 ? 42.698 4.039 95.894 1.00 36.18 169 LEU B CA 1
ATOM 3142 C C . LEU B 1 181 ? 41.878 5.312 96.056 1.00 37.03 169 LEU B C 1
ATOM 3143 O O . LEU B 1 181 ? 42.327 6.225 96.682 1.00 36.41 169 LEU B O 1
ATOM 3148 N N . LEU B 1 182 ? 40.724 5.384 95.420 1.00 37.19 170 LEU B N 1
ATOM 3149 C CA . LEU B 1 182 ? 39.877 6.554 95.508 1.00 40.49 170 LEU B CA 1
ATOM 3150 C C . LEU B 1 182 ? 39.127 6.548 96.876 1.00 39.80 170 LEU B C 1
ATOM 3151 O O . LEU B 1 182 ? 38.940 5.504 97.435 1.00 35.90 170 LEU B O 1
ATOM 3156 N N . PRO B 1 183 ? 38.682 7.696 97.340 1.00 43.23 171 PRO B N 1
ATOM 3157 C CA . PRO B 1 183 ? 37.816 7.715 98.531 1.00 47.16 171 PRO B CA 1
ATOM 3158 C C . PRO B 1 183 ? 36.484 7.067 98.267 1.00 48.43 171 PRO B C 1
ATOM 3159 O O . PRO B 1 183 ? 36.104 6.909 97.137 1.00 47.90 171 PRO B O 1
ATOM 3163 N N . ASP B 1 184 ? 35.776 6.708 99.320 1.00 53.31 172 ASP B N 1
ATOM 3164 C CA . ASP B 1 184 ? 34.392 6.230 99.208 1.00 54.28 172 ASP B CA 1
ATOM 3165 C C . ASP B 1 184 ? 33.455 7.146 98.475 1.00 57.69 172 ASP B C 1
ATOM 3166 O O . ASP B 1 184 ? 33.536 8.370 98.622 1.00 60.92 172 ASP B O 1
ATOM 3171 N N . PRO B 1 185 ? 32.538 6.566 97.693 1.00 59.89 173 PRO B N 1
ATOM 3172 C CA . PRO B 1 185 ? 31.476 7.393 97.167 1.00 67.76 173 PRO B CA 1
ATOM 3173 C C . PRO B 1 185 ? 30.700 7.850 98.396 1.00 76.13 173 PRO B C 1
ATOM 3174 O O . PRO B 1 185 ? 30.723 7.144 99.404 1.00 71.04 173 PRO B O 1
ATOM 3178 N N . ASP B 1 186 ? 30.084 9.031 98.350 1.00 93.80 174 ASP B N 1
ATOM 3179 C CA . ASP B 1 186 ? 29.364 9.573 99.554 1.00 110.30 174 ASP B CA 1
ATOM 3180 C C . ASP B 1 186 ? 27.966 8.905 99.738 1.00 116.68 174 ASP B C 1
ATOM 3181 O O . ASP B 1 186 ? 27.282 9.133 100.735 1.00 130.78 174 ASP B O 1
ATOM 3186 N N . THR B 1 187 ? 27.598 8.049 98.781 1.00 113.01 175 THR B N 1
ATOM 3187 C CA . THR B 1 187 ? 26.407 7.178 98.870 1.00 110.44 175 THR B CA 1
ATOM 3188 C C . THR B 1 187 ? 26.414 6.126 100.053 1.00 112.67 175 THR B C 1
ATOM 3189 O O . THR B 1 187 ? 25.352 5.594 100.395 1.00 110.04 175 THR B O 1
ATOM 3193 N N . GLY B 1 188 ? 27.572 5.846 100.679 1.00 113.37 176 GLY B N 1
ATOM 3194 C CA . GLY B 1 188 ? 27.654 4.975 101.891 1.00 114.13 176 GLY B CA 1
ATOM 3195 C C . GLY B 1 188 ? 27.500 3.454 101.682 1.00 112.88 176 GLY B C 1
ATOM 3196 O O . GLY B 1 188 ? 28.255 2.886 100.953 1.00 111.61 176 GLY B O 1
ATOM 3197 N N . ASP B 1 189 ? 26.506 2.820 102.326 1.00 116.30 177 ASP B N 1
ATOM 3198 C CA . ASP B 1 189 ? 26.208 1.308 102.291 1.00 110.77 177 ASP B CA 1
ATOM 3199 C C . ASP B 1 189 ? 26.103 0.445 100.968 1.00 107.16 177 ASP B C 1
ATOM 3200 O O . ASP B 1 189 ? 26.734 -0.594 100.928 1.00 104.91 177 ASP B O 1
ATOM 3205 N N . GLU B 1 190 ? 25.281 0.783 99.959 1.00 105.42 178 GLU B N 1
ATOM 3206 C CA . GLU B 1 190 ? 25.022 -0.142 98.791 1.00 99.46 178 GLU B CA 1
ATOM 3207 C C . GLU B 1 190 ? 25.792 0.278 97.520 1.00 95.56 178 GLU B C 1
ATOM 3208 O O . GLU B 1 190 ? 25.765 -0.414 96.494 1.00 93.77 178 GLU B O 1
ATOM 3214 N N . GLY B 1 194 ? 27.650 3.401 93.875 1.00 64.21 182 GLY B N 1
ATOM 3215 C CA . GLY B 1 194 ? 28.513 4.605 93.565 1.00 69.49 182 GLY B CA 1
ATOM 3216 C C . GLY B 1 194 ? 29.744 4.633 92.573 1.00 64.87 182 GLY B C 1
ATOM 3217 O O . GLY B 1 194 ? 30.600 5.553 92.648 1.00 64.88 182 GLY B O 1
ATOM 3218 N N . ALA B 1 195 ? 29.845 3.655 91.664 1.00 59.47 183 ALA B N 1
ATOM 3219 C CA . ALA B 1 195 ? 30.848 3.710 90.571 1.00 57.45 183 ALA B CA 1
ATOM 3220 C C . ALA B 1 195 ? 30.591 4.915 89.659 1.00 56.01 183 ALA B C 1
ATOM 3221 O O . ALA B 1 195 ? 29.455 5.283 89.318 1.00 54.31 183 ALA B O 1
ATOM 3223 N N . PHE B 1 196 ? 31.692 5.536 89.296 1.00 52.94 184 PHE B N 1
ATOM 3224 C CA . PHE B 1 196 ? 31.725 6.763 88.461 1.00 51.55 184 PHE B CA 1
ATOM 3225 C C . PHE B 1 196 ? 31.034 7.966 89.055 1.00 53.23 184 PHE B C 1
ATOM 3226 O O . PHE B 1 196 ? 30.613 8.806 88.324 1.00 56.26 184 PHE B O 1
ATOM 3234 N N . THR B 1 197 ? 31.012 8.060 90.387 1.00 54.41 185 THR B N 1
ATOM 3235 C CA . THR B 1 197 ? 30.451 9.224 91.102 1.00 56.06 185 THR B CA 1
ATOM 3236 C C . THR B 1 197 ? 31.526 10.125 91.731 1.00 57.84 185 THR B C 1
ATOM 3237 O O . THR B 1 197 ? 31.222 11.232 92.142 1.00 63.83 185 THR B O 1
ATOM 3241 N N . ARG B 1 198 ? 32.760 9.679 91.857 1.00 54.57 186 ARG B N 1
ATOM 3242 C CA . ARG B 1 198 ? 33.760 10.511 92.500 1.00 54.63 186 ARG B CA 1
ATOM 3243 C C . ARG B 1 198 ? 34.399 11.478 91.498 1.00 54.49 186 ARG B C 1
ATOM 3244 O O . ARG B 1 198 ? 34.263 11.285 90.292 1.00 53.28 186 ARG B O 1
ATOM 3252 N N . PRO B 1 199 ? 35.033 12.553 92.007 1.00 54.88 187 PRO B N 1
ATOM 3253 C CA . PRO B 1 199 ? 35.388 13.635 91.077 1.00 55.84 187 PRO B CA 1
ATOM 3254 C C . PRO B 1 199 ? 36.540 13.137 90.256 1.00 53.81 187 PRO B C 1
ATOM 3255 O O . PRO B 1 199 ? 37.410 12.407 90.761 1.00 54.19 187 PRO B O 1
ATOM 3259 N N . GLY B 1 200 ? 36.463 13.375 88.957 1.00 52.94 188 GLY B N 1
ATOM 3260 C CA . GLY B 1 200 ? 37.508 12.836 88.043 1.00 50.92 188 GLY B CA 1
ATOM 3261 C C . GLY B 1 200 ? 37.340 11.395 87.587 1.00 48.20 188 GLY B C 1
ATOM 3262 O O . GLY B 1 200 ? 37.987 10.974 86.652 1.00 49.32 188 GLY B O 1
ATOM 3263 N N . GLU B 1 201 ? 36.507 10.616 88.263 1.00 45.70 189 GLU B N 1
ATOM 3264 C CA . GLU B 1 201 ? 36.446 9.160 87.971 1.00 43.02 189 GLU B CA 1
ATOM 3265 C C . GLU B 1 201 ? 36.113 8.833 86.535 1.00 41.40 189 GLU B C 1
ATOM 3266 O O . GLU B 1 201 ? 36.603 7.862 86.015 1.00 39.48 189 GLU B O 1
ATOM 3272 N N . ILE B 1 202 ? 35.195 9.586 85.946 1.00 42.01 190 ILE B N 1
ATOM 3273 C CA . ILE B 1 202 ? 34.737 9.263 84.566 1.00 43.36 190 ILE B CA 1
ATOM 3274 C C . ILE B 1 202 ? 35.881 9.454 83.527 1.00 43.12 190 ILE B C 1
ATOM 3275 O O . ILE B 1 202 ? 35.814 8.885 82.455 1.00 43.70 190 ILE B O 1
ATOM 3280 N N . TRP B 1 203 ? 36.877 10.259 83.895 1.00 43.08 191 TRP B N 1
ATOM 3281 C CA . TRP B 1 203 ? 38.052 10.580 83.063 1.00 43.62 191 TRP B CA 1
ATOM 3282 C C . TRP B 1 203 ? 39.177 9.558 83.228 1.00 42.58 191 TRP B C 1
ATOM 3283 O O . TRP B 1 203 ? 40.172 9.610 82.556 1.00 44.17 191 TRP B O 1
ATOM 3294 N N . MET B 1 204 ? 38.973 8.560 84.042 1.00 42.67 192 MET B N 1
ATOM 3295 C CA . MET B 1 204 ? 40.000 7.554 84.248 1.00 41.21 192 MET B CA 1
ATOM 3296 C C . MET B 1 204 ? 39.938 6.482 83.140 1.00 41.63 192 MET B C 1
ATOM 3297 O O . MET B 1 204 ? 38.869 5.977 82.771 1.00 39.64 192 MET B O 1
ATOM 3302 N N . PRO B 1 205 ? 41.114 6.006 82.710 1.00 40.71 193 PRO B N 1
ATOM 3303 C CA . PRO B 1 205 ? 41.118 4.981 81.722 1.00 39.85 193 PRO B CA 1
ATOM 3304 C C . PRO B 1 205 ? 40.559 3.681 82.225 1.00 36.95 193 PRO B C 1
ATOM 3305 O O . PRO B 1 205 ? 40.506 3.401 83.381 1.00 34.92 193 PRO B O 1
ATOM 3309 N N . ARG B 1 206 ? 40.084 2.874 81.287 1.00 36.65 194 ARG B N 1
ATOM 3310 C CA . ARG B 1 206 ? 39.497 1.610 81.599 1.00 35.06 194 ARG B CA 1
ATOM 3311 C C . ARG B 1 206 ? 40.139 0.549 80.794 1.00 35.23 194 ARG B C 1
ATOM 3312 O O . ARG B 1 206 ? 40.394 0.773 79.629 1.00 37.30 194 ARG B O 1
ATOM 3320 N N . VAL B 1 207 ? 40.346 -0.618 81.380 1.00 33.69 195 VAL B N 1
ATOM 3321 C CA . VAL B 1 207 ? 41.107 -1.656 80.730 1.00 32.89 195 VAL B CA 1
ATOM 3322 C C . VAL B 1 207 ? 40.247 -2.872 80.635 1.00 32.52 195 VAL B C 1
ATOM 3323 O O . VAL B 1 207 ? 39.820 -3.416 81.638 1.00 31.82 195 VAL B O 1
ATOM 3327 N N . THR B 1 208 ? 40.049 -3.331 79.404 1.00 33.35 196 THR B N 1
ATOM 3328 C CA . THR B 1 208 ? 39.261 -4.489 79.103 1.00 33.57 196 THR B CA 1
ATOM 3329 C C . THR B 1 208 ? 40.203 -5.666 78.908 1.00 33.49 196 THR B C 1
ATOM 3330 O O . THR B 1 208 ? 41.155 -5.566 78.196 1.00 35.32 196 THR B O 1
ATOM 3334 N N . VAL B 1 209 ? 39.866 -6.785 79.525 1.00 33.00 197 VAL B N 1
ATOM 3335 C CA . VAL B 1 209 ? 40.780 -7.894 79.719 1.00 33.48 197 VAL B CA 1
ATOM 3336 C C . VAL B 1 209 ? 40.185 -9.187 79.243 1.00 34.60 197 VAL B C 1
ATOM 3337 O O . VAL B 1 209 ? 39.720 -9.960 80.015 1.00 35.02 197 VAL B O 1
ATOM 3341 N N . PRO B 1 210 ? 40.288 -9.468 77.967 1.00 37.37 198 PRO B N 1
ATOM 3342 C CA . PRO B 1 210 ? 39.959 -10.810 77.555 1.00 38.22 198 PRO B CA 1
ATOM 3343 C C . PRO B 1 210 ? 40.877 -11.877 78.158 1.00 38.21 198 PRO B C 1
ATOM 3344 O O . PRO B 1 210 ? 42.046 -11.637 78.429 1.00 38.12 198 PRO B O 1
ATOM 3348 N N . LEU B 1 211 ? 40.310 -13.058 78.287 1.00 38.54 199 LEU B N 1
ATOM 3349 C CA . LEU B 1 211 ? 40.957 -14.158 78.960 1.00 39.78 199 LEU B CA 1
ATOM 3350 C C . LEU B 1 211 ? 40.815 -15.439 78.192 1.00 37.75 199 LEU B C 1
ATOM 3351 O O . LEU B 1 211 ? 39.756 -15.738 77.741 1.00 40.60 199 LEU B O 1
ATOM 3356 N N . ARG B 1 212 ? 41.881 -16.205 78.117 1.00 36.64 200 ARG B N 1
ATOM 3357 C CA A ARG B 1 212 ? 41.809 -17.572 77.650 0.50 36.55 200 ARG B CA 1
ATOM 3358 C CA B ARG B 1 212 ? 41.808 -17.574 77.640 0.50 37.60 200 ARG B CA 1
ATOM 3359 C C . ARG B 1 212 ? 41.377 -18.506 78.762 1.00 35.59 200 ARG B C 1
ATOM 3360 O O . ARG B 1 212 ? 41.547 -18.222 79.933 1.00 33.24 200 ARG B O 1
ATOM 3375 N N . ALA B 1 213 ? 40.806 -19.624 78.373 1.00 36.27 201 ALA B N 1
ATOM 3376 C CA . ALA B 1 213 ? 40.461 -20.720 79.297 1.00 36.27 201 ALA B CA 1
ATOM 3377 C C . ALA B 1 213 ? 41.651 -21.084 80.178 1.00 35.68 201 ALA B C 1
ATOM 3378 O O . ALA B 1 213 ? 42.750 -21.165 79.679 1.00 36.23 201 ALA B O 1
ATOM 3380 N N . GLY B 1 214 ? 41.399 -21.155 81.493 1.00 35.26 202 GLY B N 1
ATOM 3381 C CA . GLY B 1 214 ? 42.452 -21.362 82.483 1.00 34.13 202 GLY B CA 1
ATOM 3382 C C . GLY B 1 214 ? 43.271 -20.131 82.954 1.00 33.20 202 GLY B C 1
ATOM 3383 O O . GLY B 1 214 ? 44.043 -20.255 83.854 1.00 34.41 202 GLY B O 1
ATOM 3384 N N . ASP B 1 215 ? 43.070 -18.970 82.363 1.00 32.67 203 ASP B N 1
ATOM 3385 C CA . ASP B 1 215 ? 43.528 -17.738 82.922 1.00 32.99 203 ASP B CA 1
ATOM 3386 C C . ASP B 1 215 ? 42.629 -17.284 84.085 1.00 35.06 203 ASP B C 1
ATOM 3387 O O . ASP B 1 215 ? 41.422 -17.637 84.144 1.00 32.81 203 ASP B O 1
ATOM 3392 N N . CYS B 1 216 ? 43.179 -16.400 84.920 1.00 34.23 204 CYS B N 1
ATOM 3393 C CA . CYS B 1 216 ? 42.346 -15.685 85.854 1.00 34.79 204 CYS B CA 1
ATOM 3394 C C . CYS B 1 216 ? 42.747 -14.224 85.968 1.00 33.87 204 CYS B C 1
ATOM 3395 O O . CYS B 1 216 ? 43.806 -13.781 85.506 1.00 31.35 204 CYS B O 1
ATOM 3398 N N . THR B 1 217 ? 41.828 -13.493 86.574 1.00 32.56 205 THR B N 1
ATOM 3399 C CA . THR B 1 217 ? 42.134 -12.186 87.110 1.00 32.98 205 THR B CA 1
ATOM 3400 C C . THR B 1 217 ? 41.961 -12.242 88.639 1.00 31.58 205 THR B C 1
ATOM 3401 O O . THR B 1 217 ? 41.225 -13.083 89.159 1.00 30.18 205 THR B O 1
ATOM 3405 N N . PHE B 1 218 ? 42.691 -11.346 89.302 1.00 30.00 206 PHE B N 1
ATOM 3406 C CA . PHE B 1 218 ? 42.453 -10.957 90.692 1.00 30.24 206 PHE B CA 1
ATOM 3407 C C . PHE B 1 218 ? 42.094 -9.488 90.709 1.00 31.41 206 PHE B C 1
ATOM 3408 O O . PHE B 1 218 ? 42.760 -8.682 90.019 1.00 29.68 206 PHE B O 1
ATOM 3416 N N . HIS B 1 219 ? 41.022 -9.154 91.444 1.00 29.25 207 HIS B N 1
ATOM 3417 C CA . HIS B 1 219 ? 40.702 -7.756 91.659 1.00 28.87 207 HIS B CA 1
ATOM 3418 C C . HIS B 1 219 ? 40.327 -7.432 93.089 1.00 30.43 207 HIS B C 1
ATOM 3419 O O . HIS B 1 219 ? 39.610 -8.164 93.799 1.00 28.96 207 HIS B O 1
ATOM 3426 N N . HIS B 1 220 ? 40.838 -6.303 93.488 1.00 30.29 208 HIS B N 1
ATOM 3427 C CA . HIS B 1 220 ? 40.555 -5.732 94.824 1.00 30.41 208 HIS B CA 1
ATOM 3428 C C . HIS B 1 220 ? 39.077 -5.375 94.956 1.00 29.81 208 HIS B C 1
ATOM 3429 O O . HIS B 1 220 ? 38.440 -4.930 94.032 1.00 30.61 208 HIS B O 1
ATOM 3436 N N . ALA B 1 221 ? 38.587 -5.482 96.179 1.00 31.69 209 ALA B N 1
ATOM 3437 C CA . ALA B 1 221 ? 37.224 -5.173 96.538 1.00 31.86 209 ALA B CA 1
ATOM 3438 C C . ALA B 1 221 ? 36.798 -3.718 96.344 1.00 31.68 209 ALA B C 1
ATOM 3439 O O . ALA B 1 221 ? 35.598 -3.435 96.345 1.00 31.12 209 ALA B O 1
ATOM 3441 N N . ARG B 1 222 ? 37.742 -2.835 96.222 1.00 30.88 210 ARG B N 1
ATOM 3442 C CA . ARG B 1 222 ? 37.471 -1.405 95.873 1.00 33.40 210 ARG B CA 1
ATOM 3443 C C . ARG B 1 222 ? 37.744 -1.017 94.386 1.00 33.59 210 ARG B C 1
ATOM 3444 O O . ARG B 1 222 ? 37.361 0.093 93.956 1.00 34.62 210 ARG B O 1
ATOM 3452 N N . THR B 1 223 ? 38.213 -1.971 93.589 1.00 30.36 211 THR B N 1
ATOM 3453 C CA . THR B 1 223 ? 38.342 -1.717 92.169 1.00 30.48 211 THR B CA 1
ATOM 3454 C C . THR B 1 223 ? 37.027 -1.708 91.397 1.00 30.09 211 THR B C 1
ATOM 3455 O O . THR B 1 223 ? 36.278 -2.651 91.468 1.00 33.07 211 THR B O 1
ATOM 3459 N N . VAL B 1 224 ? 36.751 -0.627 90.682 1.00 30.10 212 VAL B N 1
ATOM 3460 C CA . VAL B 1 224 ? 35.581 -0.541 89.806 1.00 31.29 212 VAL B CA 1
ATOM 3461 C C . VAL B 1 224 ? 35.755 -1.461 88.615 1.00 31.72 212 VAL B C 1
ATOM 3462 O O . VAL B 1 224 ? 36.815 -1.471 87.954 1.00 31.28 212 VAL B O 1
ATOM 3466 N N . HIS B 1 225 ? 34.764 -2.304 88.399 1.00 31.74 213 HIS B N 1
ATOM 3467 C CA . HIS B 1 225 ? 34.778 -3.270 87.307 1.00 32.85 213 HIS B CA 1
ATOM 3468 C C . HIS B 1 225 ? 33.387 -3.499 86.750 1.00 35.89 213 HIS B C 1
ATOM 3469 O O . HIS B 1 225 ? 32.369 -3.245 87.394 1.00 35.35 213 HIS B O 1
ATOM 3476 N N . SER B 1 226 ? 33.365 -3.975 85.512 1.00 36.90 214 SER B N 1
ATOM 3477 C CA . SER B 1 226 ? 32.129 -4.268 84.798 1.00 37.81 214 SER B CA 1
ATOM 3478 C C . SER B 1 226 ? 32.401 -5.449 83.872 1.00 37.48 214 SER B C 1
ATOM 3479 O O . SER B 1 226 ? 33.524 -5.928 83.778 1.00 35.83 214 SER B O 1
ATOM 3482 N N . ALA B 1 227 ? 31.379 -5.899 83.200 1.00 38.15 215 ALA B N 1
ATOM 3483 C CA . ALA B 1 227 ? 31.551 -6.933 82.206 1.00 39.72 215 ALA B CA 1
ATOM 3484 C C . ALA B 1 227 ? 30.564 -6.705 81.066 1.00 41.92 215 ALA B C 1
ATOM 3485 O O . ALA B 1 227 ? 29.446 -6.234 81.271 1.00 41.67 215 ALA B O 1
ATOM 3487 N N . GLY B 1 228 ? 30.999 -7.053 79.860 1.00 42.18 216 GLY B N 1
ATOM 3488 C CA . GLY B 1 228 ? 30.143 -6.973 78.687 1.00 41.62 216 GLY B CA 1
ATOM 3489 C C . GLY B 1 228 ? 29.029 -8.027 78.731 1.00 42.31 216 GLY B C 1
ATOM 3490 O O . GLY B 1 228 ? 29.048 -8.984 79.504 1.00 39.34 216 GLY B O 1
ATOM 3491 N N . ALA B 1 229 ? 28.040 -7.815 77.879 1.00 44.15 217 ALA B N 1
ATOM 3492 C CA . ALA B 1 229 ? 27.096 -8.855 77.498 1.00 45.49 217 ALA B CA 1
ATOM 3493 C C . ALA B 1 229 ? 27.834 -9.967 76.761 1.00 46.41 217 ALA B C 1
ATOM 3494 O O . ALA B 1 229 ? 28.860 -9.747 76.126 1.00 48.15 217 ALA B O 1
ATOM 3496 N N . ASN B 1 230 ? 27.325 -11.178 76.883 1.00 46.68 218 ASN B N 1
ATOM 3497 C CA . ASN B 1 230 ? 27.744 -12.228 75.967 1.00 47.11 218 ASN B CA 1
ATOM 3498 C C . ASN B 1 230 ? 26.922 -12.079 74.708 1.00 51.25 218 ASN B C 1
ATOM 3499 O O . ASN B 1 230 ? 25.739 -12.388 74.671 1.00 52.31 218 ASN B O 1
ATOM 3504 N N . SER B 1 231 ? 27.547 -11.565 73.668 1.00 53.86 219 SER B N 1
ATOM 3505 C CA . SER B 1 231 ? 26.860 -11.476 72.391 1.00 55.93 219 SER B CA 1
ATOM 3506 C C . SER B 1 231 ? 27.165 -12.666 71.460 1.00 55.80 219 SER B C 1
ATOM 3507 O O . SER B 1 231 ? 26.894 -12.585 70.296 1.00 57.04 219 SER B O 1
ATOM 3510 N N . THR B 1 232 ? 27.771 -13.733 71.957 1.00 53.56 220 THR B N 1
ATOM 3511 C CA . THR B 1 232 ? 28.069 -14.909 71.126 1.00 53.21 220 THR B CA 1
ATOM 3512 C C . THR B 1 232 ? 27.070 -15.981 71.471 1.00 55.01 220 THR B C 1
ATOM 3513 O O . THR B 1 232 ? 26.353 -15.910 72.455 1.00 55.44 220 THR B O 1
ATOM 3517 N N . ASP B 1 233 ? 27.073 -17.017 70.675 1.00 58.27 221 ASP B N 1
ATOM 3518 C CA . ASP B 1 233 ? 26.220 -18.159 70.935 1.00 61.19 221 ASP B CA 1
ATOM 3519 C C . ASP B 1 233 ? 26.947 -19.228 71.745 1.00 59.75 221 ASP B C 1
ATOM 3520 O O . ASP B 1 233 ? 26.453 -20.276 71.853 1.00 62.84 221 ASP B O 1
ATOM 3525 N N . GLU B 1 234 ? 28.127 -18.959 72.307 1.00 58.77 222 GLU B N 1
ATOM 3526 C CA . GLU B 1 234 ? 28.829 -19.903 73.205 1.00 59.13 222 GLU B CA 1
ATOM 3527 C C . GLU B 1 234 ? 28.741 -19.323 74.622 1.00 54.38 222 GLU B C 1
ATOM 3528 O O . GLU B 1 234 ? 29.059 -18.155 74.863 1.00 51.70 222 GLU B O 1
ATOM 3534 N N . PRO B 1 235 ? 28.318 -20.136 75.582 1.00 51.52 223 PRO B N 1
ATOM 3535 C CA . PRO B 1 235 ? 28.182 -19.580 76.928 1.00 48.98 223 PRO B CA 1
ATOM 3536 C C . PRO B 1 235 ? 29.476 -19.136 77.574 1.00 43.70 223 PRO B C 1
ATOM 3537 O O . PRO B 1 235 ? 30.517 -19.676 77.304 1.00 42.35 223 PRO B O 1
ATOM 3541 N N . ARG B 1 236 ? 29.382 -18.102 78.395 1.00 40.64 224 ARG B N 1
ATOM 3542 C CA . ARG B 1 236 ? 30.495 -17.628 79.202 1.00 38.43 224 ARG B CA 1
ATOM 3543 C C . ARG B 1 236 ? 30.402 -18.340 80.530 1.00 38.05 224 ARG B C 1
ATOM 3544 O O . ARG B 1 236 ? 29.419 -18.246 81.240 1.00 38.85 224 ARG B O 1
ATOM 3552 N N . LEU B 1 237 ? 31.445 -19.068 80.856 1.00 38.12 225 LEU B N 1
ATOM 3553 C CA . LEU B 1 237 ? 31.496 -19.895 82.060 1.00 37.93 225 LEU B CA 1
ATOM 3554 C C . LEU B 1 237 ? 32.783 -19.593 82.779 1.00 36.47 225 LEU B C 1
ATOM 3555 O O . LEU B 1 237 ? 33.881 -19.660 82.179 1.00 36.97 225 LEU B O 1
ATOM 3560 N N . SER B 1 238 ? 32.633 -19.341 84.080 1.00 34.75 226 SER B N 1
ATOM 3561 C CA . SER B 1 238 ? 33.739 -18.997 84.929 1.00 32.17 226 SER B CA 1
ATOM 3562 C C . SER B 1 238 ? 33.362 -19.218 86.352 1.00 32.76 226 SER B C 1
ATOM 3563 O O . SER B 1 238 ? 32.177 -19.504 86.685 1.00 32.52 226 SER B O 1
ATOM 3566 N N . THR B 1 239 ? 34.358 -19.096 87.222 1.00 32.65 227 THR B N 1
ATOM 3567 C CA . THR B 1 239 ? 34.093 -19.062 88.648 1.00 33.66 227 THR B CA 1
ATOM 3568 C C . THR B 1 239 ? 34.617 -17.802 89.223 1.00 34.03 227 THR B C 1
ATOM 3569 O O . THR B 1 239 ? 35.646 -17.296 88.743 1.00 36.22 227 THR B O 1
ATOM 3573 N N . SER B 1 240 ? 34.010 -17.381 90.319 1.00 32.21 228 SER B N 1
ATOM 3574 C CA . SER B 1 240 ? 34.423 -16.163 91.040 1.00 32.79 228 SER B CA 1
ATOM 3575 C C . SER B 1 240 ? 34.496 -16.458 92.535 1.00 34.05 228 SER B C 1
ATOM 3576 O O . SER B 1 240 ? 33.498 -16.855 93.133 1.00 32.20 228 SER B O 1
ATOM 3579 N N . ALA B 1 241 ? 35.719 -16.370 93.107 1.00 32.35 229 ALA B N 1
ATOM 3580 C CA . ALA B 1 241 ? 35.955 -16.682 94.480 1.00 33.60 229 ALA B CA 1
ATOM 3581 C C . ALA B 1 241 ? 36.425 -15.440 95.242 1.00 34.31 229 ALA B C 1
ATOM 3582 O O . ALA B 1 241 ? 37.361 -14.781 94.834 1.00 34.94 229 ALA B O 1
ATOM 3584 N N . VAL B 1 242 ? 35.784 -15.184 96.364 1.00 33.34 230 VAL B N 1
ATOM 3585 C CA . VAL B 1 242 ? 36.144 -14.070 97.270 1.00 33.16 230 VAL B CA 1
ATOM 3586 C C . VAL B 1 242 ? 36.959 -14.594 98.420 1.00 31.50 230 VAL B C 1
ATOM 3587 O O . VAL B 1 242 ? 36.599 -15.577 99.059 1.00 30.75 230 VAL B O 1
ATOM 3591 N N . TYR B 1 243 ? 38.108 -13.963 98.583 1.00 30.56 231 TYR B N 1
ATOM 3592 C CA . TYR B 1 243 ? 39.025 -14.233 99.645 1.00 30.67 231 TYR B CA 1
ATOM 3593 C C . TYR B 1 243 ? 39.086 -13.038 100.550 1.00 30.01 231 TYR B C 1
ATOM 3594 O O . TYR B 1 243 ? 39.098 -11.866 100.116 1.00 31.56 231 TYR B O 1
ATOM 3603 N N . MET B 1 244 ? 39.229 -13.341 101.825 1.00 30.30 232 MET B N 1
ATOM 3604 C CA . MET B 1 244 ? 39.213 -12.319 102.875 1.00 31.39 232 MET B CA 1
ATOM 3605 C C . MET B 1 244 ? 40.341 -12.555 103.847 1.00 31.40 232 MET B C 1
ATOM 3606 O O . MET B 1 244 ? 40.834 -13.657 104.005 1.00 33.27 232 MET B O 1
ATOM 3611 N N . ASP B 1 245 ? 40.719 -11.498 104.493 1.00 32.05 233 ASP B N 1
ATOM 3612 C CA . ASP B 1 245 ? 41.723 -11.551 105.548 1.00 34.05 233 ASP B CA 1
ATOM 3613 C C . ASP B 1 245 ? 41.360 -12.626 106.576 1.00 35.25 233 ASP B C 1
ATOM 3614 O O . ASP B 1 245 ? 40.200 -12.742 106.965 1.00 33.04 233 ASP B O 1
ATOM 3619 N N . ALA B 1 246 ? 42.346 -13.378 107.009 1.00 34.88 234 ALA B N 1
ATOM 3620 C CA . ALA B 1 246 ? 42.150 -14.403 107.967 1.00 36.61 234 ALA B CA 1
ATOM 3621 C C . ALA B 1 246 ? 41.629 -13.892 109.338 1.00 39.12 234 ALA B C 1
ATOM 3622 O O . ALA B 1 246 ? 41.036 -14.675 110.074 1.00 38.08 234 ALA B O 1
ATOM 3624 N N . THR B 1 247 ? 41.767 -12.599 109.636 1.00 37.31 235 THR B N 1
ATOM 3625 C CA . THR B 1 247 ? 41.111 -12.039 110.822 1.00 39.11 235 THR B CA 1
ATOM 3626 C C . THR B 1 247 ? 39.657 -11.470 110.617 1.00 37.14 235 THR B C 1
ATOM 3627 O O . THR B 1 247 ? 39.146 -10.749 111.438 1.00 38.04 235 THR B O 1
ATOM 3631 N N . ALA B 1 248 ? 39.077 -11.722 109.483 1.00 34.53 236 ALA B N 1
ATOM 3632 C CA . ALA B 1 248 ? 37.733 -11.248 109.168 1.00 34.15 236 ALA B CA 1
ATOM 3633 C C . ALA B 1 248 ? 36.729 -11.662 110.202 1.00 35.13 236 ALA B C 1
ATOM 3634 O O . ALA B 1 248 ? 36.702 -12.814 110.614 1.00 34.96 236 ALA B O 1
ATOM 3636 N N . ALA B 1 249 ? 35.953 -10.675 110.605 1.00 34.17 237 ALA B N 1
ATOM 3637 C CA . ALA B 1 249 ? 34.803 -10.896 111.418 1.00 36.40 237 ALA B CA 1
ATOM 3638 C C . ALA B 1 249 ? 33.483 -10.492 110.709 1.00 36.10 237 ALA B C 1
ATOM 3639 O O . ALA B 1 249 ? 33.440 -9.571 109.912 1.00 34.76 237 ALA B O 1
ATOM 3641 N N . TYR B 1 250 ? 32.397 -11.098 111.214 1.00 38.41 238 TYR B N 1
ATOM 3642 C CA . TYR B 1 250 ? 31.035 -10.848 110.656 1.00 37.98 238 TYR B CA 1
ATOM 3643 C C . TYR B 1 250 ? 30.618 -9.420 110.848 1.00 37.50 238 TYR B C 1
ATOM 3644 O O . TYR B 1 250 ? 30.735 -8.866 111.940 1.00 37.13 238 TYR B O 1
ATOM 3653 N N . ARG B 1 251 ? 30.146 -8.820 109.755 1.00 37.08 239 ARG B N 1
ATOM 3654 C CA . ARG B 1 251 ? 29.649 -7.417 109.816 1.00 39.53 239 ARG B CA 1
ATOM 3655 C C . ARG B 1 251 ? 28.482 -7.250 108.863 1.00 39.34 239 ARG B C 1
ATOM 3656 O O . ARG B 1 251 ? 28.698 -7.099 107.679 1.00 37.06 239 ARG B O 1
ATOM 3664 N N . PRO B 1 252 ? 27.244 -7.242 109.369 1.00 43.34 240 PRO B N 1
ATOM 3665 C CA . PRO B 1 252 ? 26.122 -7.153 108.445 1.00 43.42 240 PRO B CA 1
ATOM 3666 C C . PRO B 1 252 ? 26.174 -5.882 107.601 1.00 44.29 240 PRO B C 1
ATOM 3667 O O . PRO B 1 252 ? 26.453 -4.822 108.069 1.00 44.62 240 PRO B O 1
ATOM 3671 N N . THR B 1 253 ? 25.846 -6.023 106.328 1.00 45.76 241 THR B N 1
ATOM 3672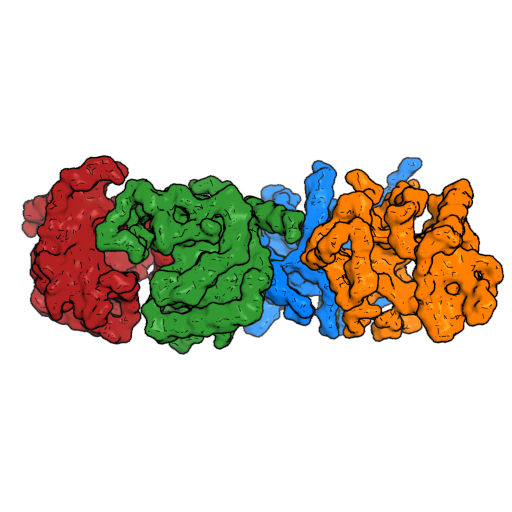 C CA . THR B 1 253 ? 25.547 -4.865 105.424 1.00 47.84 241 THR B CA 1
ATOM 3673 C C . THR B 1 253 ? 24.186 -4.218 105.684 1.00 52.64 241 THR B C 1
ATOM 3674 O O . THR B 1 253 ? 23.970 -3.103 105.314 1.00 54.71 241 THR B O 1
ATOM 3678 N N . GLY B 1 254 ? 23.261 -4.944 106.326 1.00 55.09 242 GLY B N 1
ATOM 3679 C CA . GLY B 1 254 ? 21.868 -4.512 106.448 1.00 58.01 242 GLY B CA 1
ATOM 3680 C C . GLY B 1 254 ? 20.970 -4.961 105.289 1.00 59.96 242 GLY B C 1
ATOM 3681 O O . GLY B 1 254 ? 19.785 -4.779 105.318 1.00 66.93 242 GLY B O 1
ATOM 3682 N N . ILE B 1 255 ? 21.559 -5.560 104.284 1.00 60.47 243 ILE B N 1
ATOM 3683 C CA . ILE B 1 255 ? 20.847 -6.226 103.213 1.00 59.80 243 ILE B CA 1
ATOM 3684 C C . ILE B 1 255 ? 20.727 -7.724 103.539 1.00 57.19 243 ILE B C 1
ATOM 3685 O O . ILE B 1 255 ? 21.701 -8.456 103.467 1.00 52.09 243 ILE B O 1
ATOM 3690 N N . ALA B 1 256 ? 19.513 -8.182 103.792 1.00 57.56 244 ALA B N 1
ATOM 3691 C CA . ALA B 1 256 ? 19.205 -9.556 104.240 1.00 56.84 244 ALA B CA 1
ATOM 3692 C C . ALA B 1 256 ? 19.850 -10.594 103.349 1.00 57.45 244 ALA B C 1
ATOM 3693 O O . ALA B 1 256 ? 20.528 -11.501 103.836 1.00 55.32 244 ALA B O 1
ATOM 3695 N N . PHE B 1 257 ? 19.677 -10.438 102.037 1.00 56.12 245 PHE B N 1
ATOM 3696 C CA . PHE B 1 257 ? 20.158 -11.439 101.086 1.00 54.87 245 PHE B CA 1
ATOM 3697 C C . PHE B 1 257 ? 21.714 -11.587 101.124 1.00 53.88 245 PHE B C 1
ATOM 3698 O O . PHE B 1 257 ? 22.281 -12.673 100.972 1.00 50.31 245 PHE B O 1
ATOM 3706 N N . LEU B 1 258 ? 22.401 -10.490 101.366 1.00 53.24 246 LEU B N 1
ATOM 3707 C CA . LEU B 1 258 ? 23.875 -10.528 101.547 1.00 51.00 246 LEU B CA 1
ATOM 3708 C C . LEU B 1 258 ? 24.348 -10.984 102.937 1.00 49.29 246 LEU B C 1
ATOM 3709 O O . LEU B 1 258 ? 25.410 -11.542 103.102 1.00 49.84 246 LEU B O 1
ATOM 3714 N N . ASP B 1 259 ? 23.560 -10.718 103.943 1.00 48.89 247 ASP B N 1
ATOM 3715 C CA . ASP B 1 259 ? 23.967 -10.982 105.328 1.00 47.06 247 ASP B CA 1
ATOM 3716 C C . ASP B 1 259 ? 23.732 -12.397 105.742 1.00 49.83 247 ASP B C 1
ATOM 3717 O O . ASP B 1 259 ? 24.330 -12.872 106.691 1.00 52.63 247 ASP B O 1
ATOM 3722 N N . ASP B 1 260 ? 22.827 -13.066 105.054 1.00 52.76 248 ASP B N 1
ATOM 3723 C CA . ASP B 1 260 ? 22.430 -14.394 105.401 1.00 56.27 248 ASP B CA 1
ATOM 3724 C C . ASP B 1 260 ? 23.415 -15.332 104.802 1.00 54.59 248 ASP B C 1
ATOM 3725 O O . ASP B 1 260 ? 23.443 -15.524 103.619 1.00 57.72 248 ASP B O 1
ATOM 3730 N N . LEU B 1 261 ? 24.246 -15.922 105.628 1.00 54.47 249 LEU B N 1
ATOM 3731 C CA . LEU B 1 261 ? 25.309 -16.795 105.159 1.00 51.74 249 LEU B CA 1
ATOM 3732 C C . LEU B 1 261 ? 24.932 -18.245 105.384 1.00 51.79 249 LEU B C 1
ATOM 3733 O O . LEU B 1 261 ? 24.723 -18.669 106.523 1.00 51.09 249 LEU B O 1
ATOM 3738 N N . PRO B 1 262 ? 24.865 -19.015 104.319 1.00 50.08 250 PRO B N 1
ATOM 3739 C CA . PRO B 1 262 ? 24.459 -20.394 104.507 1.00 52.33 250 PRO B CA 1
ATOM 3740 C C . PRO B 1 262 ? 25.609 -21.187 105.032 1.00 50.75 250 PRO B C 1
ATOM 3741 O O . PRO B 1 262 ? 26.753 -20.774 104.902 1.00 50.25 250 PRO B O 1
ATOM 3745 N N . GLY B 1 263 ? 25.270 -22.285 105.668 1.00 51.43 251 GLY B N 1
ATOM 3746 C CA . GLY B 1 263 ? 26.234 -23.242 106.188 1.00 52.29 251 GLY B CA 1
ATOM 3747 C C . GLY B 1 263 ? 26.986 -22.754 107.420 1.00 54.01 251 GLY B C 1
ATOM 3748 O O . GLY B 1 263 ? 28.090 -23.186 107.663 1.00 53.97 251 GLY B O 1
ATOM 3749 N N . THR B 1 264 ? 26.356 -21.864 108.196 1.00 53.74 252 THR B N 1
ATOM 3750 C CA . THR B 1 264 ? 26.964 -21.242 109.380 1.00 53.71 252 THR B CA 1
ATOM 3751 C C . THR B 1 264 ? 26.177 -21.503 110.659 1.00 60.41 252 THR B C 1
ATOM 3752 O O . THR B 1 264 ? 26.285 -20.718 111.571 1.00 62.84 252 THR B O 1
ATOM 3756 N N . GLY B 1 265 ? 25.387 -22.583 110.707 1.00 63.88 253 GLY B N 1
ATOM 3757 C CA . GLY B 1 265 ? 24.583 -22.942 111.882 1.00 66.98 253 GLY B CA 1
ATOM 3758 C C . GLY B 1 265 ? 23.130 -22.468 111.864 1.00 70.15 253 GLY B C 1
ATOM 3759 O O . GLY B 1 265 ? 22.690 -21.723 110.992 1.00 66.25 253 GLY B O 1
ATOM 3760 N N . ALA B 1 266 ? 22.389 -22.902 112.885 1.00 78.92 254 ALA B N 1
ATOM 3761 C CA . ALA B 1 266 ? 20.943 -22.566 113.024 1.00 82.75 254 ALA B CA 1
ATOM 3762 C C . ALA B 1 266 ? 20.771 -21.078 113.381 1.00 86.70 254 ALA B C 1
ATOM 3763 O O . ALA B 1 266 ? 19.952 -20.375 112.765 1.00 92.70 254 ALA B O 1
ATOM 3765 N N . ASP B 1 267 ? 21.557 -20.612 114.355 1.00 86.32 255 ASP B N 1
ATOM 3766 C CA . ASP B 1 267 ? 21.461 -19.215 114.902 1.00 87.25 255 ASP B CA 1
ATOM 3767 C C . ASP B 1 267 ? 22.055 -18.165 113.922 1.00 84.25 255 ASP B C 1
ATOM 3768 O O . ASP B 1 267 ? 23.104 -18.454 113.325 1.00 75.21 255 ASP B O 1
ATOM 3773 N N . PRO B 1 268 ? 21.402 -16.955 113.767 1.00 82.54 256 PRO B N 1
ATOM 3774 C CA . PRO B 1 268 ? 22.097 -15.963 112.916 1.00 76.41 256 PRO B CA 1
ATOM 3775 C C . PRO B 1 268 ? 23.449 -15.569 113.558 1.00 71.87 256 PRO B C 1
ATOM 3776 O O . PRO B 1 268 ? 23.701 -15.835 114.749 1.00 68.28 256 PRO B O 1
ATOM 3780 N N . LEU B 1 269 ? 24.335 -15.011 112.749 1.00 67.31 257 LEU B N 1
ATOM 3781 C CA . LEU B 1 269 ? 25.665 -14.643 113.247 1.00 63.41 257 LEU B CA 1
ATOM 3782 C C . LEU B 1 269 ? 25.622 -13.293 113.853 1.00 59.88 257 LEU B C 1
ATOM 3783 O O . LEU B 1 269 ? 24.846 -12.437 113.458 1.00 58.51 257 LEU B O 1
ATOM 3788 N N . ARG B 1 270 ? 26.412 -13.154 114.889 1.00 60.37 258 ARG B N 1
ATOM 3789 C CA . ARG B 1 270 ? 26.475 -11.914 115.625 1.00 61.11 258 ARG B CA 1
ATOM 3790 C C . ARG B 1 270 ? 27.534 -11.066 114.904 1.00 56.21 258 ARG B C 1
ATOM 3791 O O . ARG B 1 270 ? 28.604 -11.544 114.594 1.00 51.97 258 ARG B O 1
ATOM 3799 N N . GLU B 1 271 ? 27.244 -9.791 114.749 1.00 53.10 259 GLU B N 1
ATOM 3800 C CA . GLU B 1 271 ? 28.268 -8.814 114.497 1.00 51.24 259 GLU B CA 1
ATOM 3801 C C . GLU B 1 271 ? 29.535 -8.961 115.401 1.00 50.51 259 GLU B C 1
ATOM 3802 O O . GLU B 1 271 ? 29.465 -9.015 116.632 1.00 49.44 259 GLU B O 1
ATOM 3808 N N . GLY B 1 272 ? 30.704 -8.986 114.714 1.00 50.01 260 GLY B N 1
ATOM 3809 C CA . GLY B 1 272 ? 32.026 -9.205 115.309 1.00 50.54 260 GLY B CA 1
ATOM 3810 C C . GLY B 1 272 ? 32.527 -10.674 115.311 1.00 50.42 260 GLY B C 1
ATOM 3811 O O . GLY B 1 272 ? 33.660 -10.943 115.559 1.00 50.54 260 GLY B O 1
ATOM 3812 N N . ALA B 1 273 ? 31.593 -11.623 115.114 1.00 51.17 261 ALA B N 1
ATOM 3813 C CA . ALA B 1 273 ? 31.894 -13.085 115.219 1.00 50.09 261 ALA B CA 1
ATOM 3814 C C . ALA B 1 273 ? 32.926 -13.465 114.295 1.00 50.36 261 ALA B C 1
ATOM 3815 O O . ALA B 1 273 ? 32.821 -13.098 113.141 1.00 46.40 261 ALA B O 1
ATOM 3817 N N . PRO B 1 274 ? 33.945 -14.196 114.742 1.00 53.10 262 PRO B N 1
ATOM 3818 C CA . PRO B 1 274 ? 34.960 -14.455 113.732 1.00 51.10 262 PRO B CA 1
ATOM 3819 C C . PRO B 1 274 ? 34.439 -15.464 112.712 1.00 49.27 262 PRO B C 1
ATOM 3820 O O . PRO B 1 274 ? 33.587 -16.256 113.012 1.00 46.78 262 PRO B O 1
ATOM 3824 N N . LEU B 1 275 ? 34.992 -15.403 111.497 1.00 45.52 263 LEU B N 1
ATOM 3825 C CA . LEU B 1 275 ? 34.646 -16.315 110.438 1.00 42.19 263 LEU B CA 1
ATOM 3826 C C . LEU B 1 275 ? 35.809 -17.273 110.319 1.00 43.46 263 LEU B C 1
ATOM 3827 O O . LEU B 1 275 ? 36.881 -16.902 109.765 1.00 41.35 263 LEU B O 1
ATOM 3832 N N . THR B 1 276 ? 35.636 -18.448 110.902 1.00 43.39 264 THR B N 1
ATOM 3833 C CA . THR B 1 276 ? 36.665 -19.441 111.018 1.00 46.21 264 THR B CA 1
ATOM 3834 C C . THR B 1 276 ? 36.124 -20.833 110.778 1.00 48.44 264 THR B C 1
ATOM 3835 O O . THR B 1 276 ? 34.936 -21.034 110.581 1.00 49.33 264 THR B O 1
ATOM 3839 N N . GLY B 1 277 ? 37.040 -21.804 110.782 1.00 50.76 265 GLY B N 1
ATOM 3840 C CA . GLY B 1 277 ? 36.697 -23.197 110.592 1.00 51.38 265 GLY B CA 1
ATOM 3841 C C . GLY B 1 277 ? 36.635 -23.559 109.096 1.00 51.33 265 GLY B C 1
ATOM 3842 O O . GLY B 1 277 ? 36.953 -22.757 108.226 1.00 49.18 265 GLY B O 1
ATOM 3843 N N . ASP B 1 278 ? 36.212 -24.797 108.876 1.00 52.56 266 ASP B N 1
ATOM 3844 C CA . ASP B 1 278 ? 35.917 -25.426 107.585 1.00 54.19 266 ASP B CA 1
ATOM 3845 C C . ASP B 1 278 ? 35.043 -24.596 106.675 1.00 48.89 266 ASP B C 1
ATOM 3846 O O . ASP B 1 278 ? 35.142 -24.715 105.476 1.00 44.16 266 ASP B O 1
ATOM 3851 N N . ARG B 1 279 ? 34.142 -23.835 107.252 1.00 45.21 267 ARG B N 1
ATOM 3852 C CA . ARG B 1 279 ? 33.213 -23.046 106.453 1.00 44.75 267 ARG B CA 1
ATOM 3853 C C . ARG B 1 279 ? 33.904 -21.862 105.800 1.00 42.86 267 ARG B C 1
ATOM 3854 O O . ARG B 1 279 ? 33.457 -21.348 104.785 1.00 42.54 267 ARG B O 1
ATOM 3862 N N . PHE B 1 280 ? 34.957 -21.398 106.453 1.00 42.25 268 PHE B N 1
ATOM 3863 C CA . PHE B 1 280 ? 35.714 -20.212 106.013 1.00 40.04 268 PHE B CA 1
ATOM 3864 C C . PHE B 1 280 ? 37.192 -20.541 106.084 1.00 41.43 268 PHE B C 1
ATOM 3865 O O . PHE B 1 280 ? 37.927 -19.920 106.852 1.00 42.55 268 PHE B O 1
ATOM 3873 N N . PRO B 1 281 ? 37.640 -21.496 105.259 1.00 42.09 269 PRO B N 1
ATOM 3874 C CA . PRO B 1 281 ? 38.926 -22.095 105.512 1.00 42.39 269 PRO B CA 1
ATOM 3875 C C . PRO B 1 281 ? 40.119 -21.234 105.192 1.00 40.94 269 PRO B C 1
ATOM 3876 O O . PRO B 1 281 ? 40.140 -20.522 104.212 1.00 38.03 269 PRO B O 1
ATOM 3880 N N . LEU B 1 282 ? 41.120 -21.373 106.043 1.00 42.15 270 LEU B N 1
ATOM 3881 C CA . LEU B 1 282 ? 42.412 -20.834 105.795 1.00 44.48 270 LEU B CA 1
ATOM 3882 C C . LEU B 1 282 ? 42.935 -21.379 104.444 1.00 46.38 270 LEU B C 1
ATOM 3883 O O . LEU B 1 282 ? 42.776 -22.536 104.162 1.00 49.04 270 LEU B O 1
ATOM 3888 N N . LEU B 1 283 ? 43.498 -20.527 103.616 1.00 45.93 271 LEU B N 1
ATOM 3889 C CA . LEU B 1 283 ? 44.100 -20.997 102.351 1.00 49.88 271 LEU B CA 1
ATOM 3890 C C . LEU B 1 283 ? 45.472 -21.686 102.534 1.00 52.12 271 LEU B C 1
ATOM 3891 O O . LEU B 1 283 ? 45.877 -22.367 101.677 1.00 54.31 271 LEU B O 1
ATOM 3896 N N . ARG B 1 284 ? 46.139 -21.479 103.637 1.00 59.60 272 ARG B N 1
ATOM 3897 C CA . ARG B 1 284 ? 47.423 -22.122 103.964 1.00 73.33 272 ARG B CA 1
ATOM 3898 C C . ARG B 1 284 ? 47.464 -22.441 105.478 1.00 78.78 272 ARG B C 1
ATOM 3899 O O . ARG B 1 284 ? 46.790 -21.811 106.287 1.00 73.22 272 ARG B O 1
ATOM 3907 N N . ARG B 1 285 ? 48.319 -23.359 105.884 1.00 92.47 273 ARG B N 1
ATOM 3908 C CA . ARG B 1 285 ? 48.396 -23.789 107.316 1.00 99.52 273 ARG B CA 1
ATOM 3909 C C . ARG B 1 285 ? 48.675 -22.781 108.466 1.00 90.75 273 ARG B C 1
ATOM 3910 O O . ARG B 1 285 ? 49.562 -21.955 108.361 1.00 83.35 273 ARG B O 1
ATOM 3918 N N . ASP C 1 29 ? 22.824 -18.570 122.904 1.00 99.71 17 ASP C N 1
ATOM 3919 C CA . ASP C 1 29 ? 23.964 -18.975 122.020 1.00 103.86 17 ASP C CA 1
ATOM 3920 C C . ASP C 1 29 ? 25.163 -19.405 122.896 1.00 103.08 17 ASP C C 1
ATOM 3921 O O . ASP C 1 29 ? 25.972 -18.542 123.296 1.00 97.05 17 ASP C O 1
ATOM 3926 N N . PRO C 1 30 ? 25.298 -20.733 123.186 1.00 105.49 18 PRO C N 1
ATOM 3927 C CA . PRO C 1 30 ? 26.423 -21.194 124.057 1.00 104.03 18 PRO C CA 1
ATOM 3928 C C . PRO C 1 30 ? 27.879 -20.802 123.572 1.00 100.98 18 PRO C C 1
ATOM 3929 O O . PRO C 1 30 ? 28.723 -20.508 124.402 1.00 92.83 18 PRO C O 1
ATOM 3933 N N . ALA C 1 31 ? 28.106 -20.748 122.250 1.00 99.82 19 ALA C N 1
ATOM 3934 C CA . ALA C 1 31 ? 29.414 -20.323 121.594 1.00 95.06 19 ALA C CA 1
ATOM 3935 C C . ALA C 1 31 ? 29.874 -18.901 121.920 1.00 87.68 19 ALA C C 1
ATOM 3936 O O . ALA C 1 31 ? 30.983 -18.677 122.372 1.00 85.40 19 ALA C O 1
ATOM 3938 N N . ALA C 1 32 ? 28.971 -17.955 121.697 1.00 82.25 20 ALA C N 1
ATOM 3939 C CA . ALA C 1 32 ? 29.171 -16.542 122.064 1.00 75.10 20 ALA C CA 1
ATOM 3940 C C . ALA C 1 32 ? 29.285 -16.320 123.620 1.00 72.24 20 ALA C C 1
ATOM 3941 O O . ALA C 1 32 ? 30.044 -15.476 124.080 1.00 64.98 20 ALA C O 1
ATOM 3943 N N . LEU C 1 33 ? 28.544 -17.094 124.405 1.00 72.75 21 LEU C N 1
ATOM 3944 C CA . LEU C 1 33 ? 28.664 -17.074 125.889 1.00 70.06 21 LEU C CA 1
ATOM 3945 C C . LEU C 1 33 ? 30.068 -17.610 126.319 1.00 70.99 21 LEU C C 1
ATOM 3946 O O . LEU C 1 33 ? 30.707 -17.128 127.243 1.00 71.01 21 LEU C O 1
ATOM 3951 N N . GLU C 1 34 ? 30.536 -18.638 125.633 1.00 75.60 22 GLU C N 1
ATOM 3952 C CA . GLU C 1 34 ? 31.884 -19.205 125.914 1.00 77.87 22 GLU C CA 1
ATOM 3953 C C . GLU C 1 34 ? 32.989 -18.190 125.596 1.00 73.13 22 GLU C C 1
ATOM 3954 O O . GLU C 1 34 ? 33.936 -18.051 126.351 1.00 70.85 22 GLU C O 1
ATOM 3960 N N . ARG C 1 35 ? 32.814 -17.480 124.485 1.00 71.07 23 ARG C N 1
ATOM 3961 C CA . ARG C 1 35 ? 33.764 -16.432 124.050 1.00 71.05 23 ARG C CA 1
ATOM 3962 C C . ARG C 1 35 ? 33.761 -15.320 125.088 1.00 64.76 23 ARG C C 1
ATOM 3963 O O . ARG C 1 35 ? 34.797 -14.782 125.436 1.00 61.94 23 ARG C O 1
ATOM 3971 N N . LEU C 1 36 ? 32.574 -14.995 125.552 1.00 58.58 24 LEU C N 1
ATOM 3972 C CA . LEU C 1 36 ? 32.378 -13.972 126.554 1.00 56.17 24 LEU C CA 1
ATOM 3973 C C . LEU C 1 36 ? 33.066 -14.282 127.924 1.00 53.02 24 LEU C C 1
ATOM 3974 O O . LEU C 1 36 ? 33.779 -13.445 128.468 1.00 49.87 24 LEU C O 1
ATOM 3979 N N . ALA C 1 37 ? 32.863 -15.494 128.401 1.00 51.44 25 ALA C N 1
ATOM 3980 C CA . ALA C 1 37 ? 33.549 -16.007 129.574 1.00 52.32 25 ALA C CA 1
ATOM 3981 C C . ALA C 1 37 ? 35.108 -16.077 129.414 1.00 51.95 25 ALA C C 1
ATOM 3982 O O . ALA C 1 37 ? 35.843 -15.755 130.331 1.00 49.64 25 ALA C O 1
ATOM 3984 N N . ALA C 1 38 ? 35.557 -16.453 128.228 1.00 52.65 26 ALA C N 1
ATOM 3985 C CA . ALA C 1 38 ? 36.974 -16.506 127.942 1.00 53.95 26 ALA C CA 1
ATOM 3986 C C . ALA C 1 38 ? 37.610 -15.095 127.943 1.00 53.08 26 ALA C C 1
ATOM 3987 O O . ALA C 1 38 ? 38.683 -14.891 128.524 1.00 53.31 26 ALA C O 1
ATOM 3989 N N . ARG C 1 39 ? 36.902 -14.127 127.379 1.00 49.94 27 ARG C N 1
ATOM 3990 C CA . ARG C 1 39 ? 37.282 -12.713 127.505 1.00 50.57 27 ARG C CA 1
ATOM 3991 C C . ARG C 1 39 ? 37.354 -12.296 128.988 1.00 46.18 27 ARG C C 1
ATOM 3992 O O . ARG C 1 39 ? 38.302 -11.649 129.392 1.00 41.99 27 ARG C O 1
ATOM 4000 N N . TYR C 1 40 ? 36.336 -12.645 129.763 1.00 41.99 28 TYR C N 1
ATOM 4001 C CA . TYR C 1 40 ? 36.335 -12.263 131.184 1.00 39.71 28 TYR C CA 1
ATOM 4002 C C . TYR C 1 40 ? 37.565 -12.845 131.921 1.00 40.69 28 TYR C C 1
ATOM 4003 O O . TYR C 1 40 ? 38.178 -12.167 132.713 1.00 40.09 28 TYR C O 1
ATOM 4012 N N . ARG C 1 41 ? 37.905 -14.071 131.623 1.00 43.33 29 ARG C N 1
ATOM 4013 C CA . ARG C 1 41 ? 38.996 -14.774 132.305 1.00 46.38 29 ARG C CA 1
ATOM 4014 C C . ARG C 1 41 ? 40.344 -14.193 131.925 1.00 45.76 29 ARG C C 1
ATOM 4015 O O . ARG C 1 41 ? 41.125 -13.897 132.808 1.00 43.63 29 ARG C O 1
ATOM 4023 N N . ARG C 1 42 ? 40.511 -13.873 130.651 1.00 45.00 30 ARG C N 1
ATOM 4024 C CA . ARG C 1 42 ? 41.695 -13.208 130.142 1.00 46.28 30 ARG C CA 1
ATOM 4025 C C . ARG C 1 42 ? 41.844 -11.739 130.594 1.00 41.49 30 ARG C C 1
ATOM 4026 O O . ARG C 1 42 ? 42.861 -11.360 131.099 1.00 39.37 30 ARG C O 1
ATOM 4034 N N . ASP C 1 43 ? 40.801 -10.960 130.483 1.00 37.22 31 ASP C N 1
ATOM 4035 C CA . ASP C 1 43 ? 40.885 -9.545 130.714 1.00 35.07 31 ASP C CA 1
ATOM 4036 C C . ASP C 1 43 ? 40.504 -9.069 132.083 1.00 33.40 31 ASP C C 1
ATOM 4037 O O . ASP C 1 43 ? 40.915 -7.988 132.497 1.00 32.20 31 ASP C O 1
ATOM 4042 N N . GLY C 1 44 ? 39.600 -9.776 132.743 1.00 33.24 32 GLY C N 1
ATOM 4043 C CA . GLY C 1 44 ? 39.155 -9.357 134.067 1.00 31.96 32 GLY C CA 1
ATOM 4044 C C . GLY C 1 44 ? 37.980 -8.438 134.064 1.00 32.53 32 GLY C C 1
ATOM 4045 O O . GLY C 1 44 ? 37.545 -7.939 135.128 1.00 31.18 32 GLY C O 1
ATOM 4046 N N . TYR C 1 45 ? 37.435 -8.215 132.877 1.00 33.71 33 TYR C N 1
ATOM 4047 C CA . TYR C 1 45 ? 36.166 -7.513 132.722 1.00 32.68 33 TYR C CA 1
ATOM 4048 C C . TYR C 1 45 ? 35.569 -7.950 131.421 1.00 32.98 33 TYR C C 1
ATOM 4049 O O . TYR C 1 45 ? 36.277 -8.438 130.553 1.00 34.39 33 TYR C O 1
ATOM 4058 N N . VAL C 1 46 ? 34.296 -7.630 131.250 1.00 32.91 34 VAL C N 1
ATOM 4059 C CA . VAL C 1 46 ? 33.621 -7.798 129.977 1.00 34.01 34 VAL C CA 1
ATOM 4060 C C . VAL C 1 46 ? 32.418 -6.867 129.865 1.00 33.58 34 VAL C C 1
ATOM 4061 O O . VAL C 1 46 ? 31.795 -6.487 130.856 1.00 33.51 34 VAL C O 1
ATOM 4065 N N . HIS C 1 47 ? 32.138 -6.471 128.639 1.00 32.32 35 HIS C N 1
ATOM 4066 C CA . HIS C 1 47 ? 31.080 -5.567 128.267 1.00 31.46 35 HIS C CA 1
ATOM 4067 C C . HIS C 1 47 ? 29.983 -6.441 127.686 1.00 33.43 35 HIS C C 1
ATOM 4068 O O . HIS C 1 47 ? 30.235 -7.196 126.760 1.00 33.77 35 HIS C O 1
ATOM 4075 N N . VAL C 1 48 ? 28.768 -6.281 128.215 1.00 33.49 36 VAL C N 1
ATOM 4076 C CA . VAL C 1 48 ? 27.591 -6.975 127.674 1.00 35.40 36 VAL C CA 1
ATOM 4077 C C . VAL C 1 48 ? 26.567 -5.971 127.239 1.00 34.32 36 VAL C C 1
ATOM 4078 O O . VAL C 1 48 ? 25.932 -5.336 128.070 1.00 35.33 36 VAL C O 1
ATOM 4082 N N . PRO C 1 49 ? 26.359 -5.864 125.947 1.00 34.60 37 PRO C N 1
ATOM 4083 C CA . PRO C 1 49 ? 25.352 -4.869 125.551 1.00 36.76 37 PRO C CA 1
ATOM 4084 C C . PRO C 1 49 ? 23.895 -5.322 125.766 1.00 35.41 37 PRO C C 1
ATOM 4085 O O . PRO C 1 49 ? 23.621 -6.460 125.706 1.00 37.04 37 PRO C O 1
ATOM 4089 N N . GLY C 1 50 ? 23.020 -4.375 125.957 1.00 34.62 38 GLY C N 1
ATOM 4090 C CA . GLY C 1 50 ? 21.558 -4.632 125.980 1.00 36.77 38 GLY C CA 1
ATOM 4091 C C . GLY C 1 50 ? 21.149 -5.662 127.006 1.00 37.63 38 GLY C C 1
ATOM 4092 O O . GLY C 1 50 ? 20.389 -6.539 126.733 1.00 40.25 38 GLY C O 1
ATOM 4093 N N . VAL C 1 51 ? 21.676 -5.574 128.200 1.00 37.81 39 VAL C N 1
ATOM 4094 C CA . VAL C 1 51 ? 21.318 -6.562 129.204 1.00 39.48 39 VAL C CA 1
ATOM 4095 C C . VAL C 1 51 ? 19.905 -6.259 129.782 1.00 39.81 39 VAL C C 1
ATOM 4096 O O . VAL C 1 51 ? 19.179 -7.148 130.150 1.00 39.14 39 VAL C O 1
ATOM 4100 N N . LEU C 1 52 ? 19.573 -4.976 129.835 1.00 36.94 40 LEU C N 1
ATOM 4101 C CA . LEU C 1 52 ? 18.238 -4.483 130.109 1.00 37.00 40 LEU C CA 1
ATOM 4102 C C . LEU C 1 52 ? 17.545 -4.016 128.846 1.00 36.91 40 LEU C C 1
ATOM 4103 O O . LEU C 1 52 ? 18.192 -3.424 127.969 1.00 37.68 40 LEU C O 1
ATOM 4108 N N . ASP C 1 53 ? 16.263 -4.322 128.667 1.00 35.97 41 ASP C N 1
ATOM 4109 C CA . ASP C 1 53 ? 15.555 -3.785 127.521 1.00 35.51 41 ASP C CA 1
ATOM 4110 C C . ASP C 1 53 ? 15.245 -2.290 127.798 1.00 34.98 41 ASP C C 1
ATOM 4111 O O . ASP C 1 53 ? 15.443 -1.804 128.930 1.00 33.08 41 ASP C O 1
ATOM 4116 N N . ALA C 1 54 ? 14.604 -1.621 126.843 1.00 37.39 42 ALA C N 1
ATOM 4117 C CA . ALA C 1 54 ? 14.254 -0.193 127.015 1.00 38.89 42 ALA C CA 1
ATOM 4118 C C . ALA C 1 54 ? 13.208 0.103 128.250 1.00 41.33 42 ALA C C 1
ATOM 4119 O O . ALA C 1 54 ? 13.353 1.103 128.945 1.00 39.73 42 ALA C O 1
ATOM 4121 N N . GLY C 1 55 ? 12.227 -0.756 128.401 1.00 43.26 43 GLY C N 1
ATOM 4122 C CA . GLY C 1 55 ? 11.171 -0.580 129.480 1.00 47.67 43 GLY C CA 1
ATOM 4123 C C . GLY C 1 55 ? 11.794 -0.750 130.891 1.00 45.45 43 GLY C C 1
ATOM 4124 O O . GLY C 1 55 ? 11.498 -0.002 131.802 1.00 42.99 43 GLY C O 1
ATOM 4125 N N . GLU C 1 56 ? 12.722 -1.710 130.965 1.00 43.33 44 GLU C N 1
ATOM 4126 C CA . GLU C 1 56 ? 13.452 -1.986 132.206 1.00 41.32 44 GLU C CA 1
ATOM 4127 C C . GLU C 1 56 ? 14.307 -0.824 132.556 1.00 39.25 44 GLU C C 1
ATOM 4128 O O . GLU C 1 56 ? 14.340 -0.369 133.671 1.00 38.76 44 GLU C O 1
ATOM 4134 N N . VAL C 1 57 ? 15.032 -0.320 131.573 1.00 38.61 45 VAL C N 1
ATOM 4135 C CA . VAL C 1 57 ? 15.848 0.864 131.798 1.00 36.84 45 VAL C CA 1
ATOM 4136 C C . VAL C 1 57 ? 14.941 2.009 132.333 1.00 37.54 45 VAL C C 1
ATOM 4137 O O . VAL C 1 57 ? 15.259 2.660 133.292 1.00 37.24 45 VAL C O 1
ATOM 4141 N N . ALA C 1 58 ? 13.853 2.311 131.648 1.00 39.05 46 ALA C N 1
ATOM 4142 C CA . ALA C 1 58 ? 12.983 3.450 132.054 1.00 41.39 46 ALA C CA 1
ATOM 4143 C C . ALA C 1 58 ? 12.344 3.302 133.484 1.00 42.44 46 ALA C C 1
ATOM 4144 O O . ALA C 1 58 ? 12.415 4.223 134.269 1.00 42.04 46 ALA C O 1
ATOM 4146 N N . GLU C 1 59 ? 11.966 2.079 133.815 1.00 42.81 47 GLU C N 1
ATOM 4147 C CA . GLU C 1 59 ? 11.677 1.702 135.180 1.00 44.54 47 GLU C CA 1
ATOM 4148 C C . GLU C 1 59 ? 12.823 1.906 136.270 1.00 43.27 47 GLU C C 1
ATOM 4149 O O . GLU C 1 59 ? 12.650 2.637 137.247 1.00 41.05 47 GLU C O 1
ATOM 4155 N N . TYR C 1 60 ? 14.002 1.265 136.048 1.00 40.49 48 TYR C N 1
ATOM 4156 C CA . TYR C 1 60 ? 15.128 1.396 136.947 1.00 38.13 48 TYR C CA 1
ATOM 4157 C C . TYR C 1 60 ? 15.656 2.802 136.979 1.00 37.83 48 TYR C C 1
ATOM 4158 O O . TYR C 1 60 ? 16.021 3.324 138.038 1.00 39.71 48 TYR C O 1
ATOM 4167 N N . LEU C 1 61 ? 15.664 3.490 135.840 1.00 38.68 49 LEU C N 1
ATOM 4168 C CA . LEU C 1 61 ? 16.169 4.884 135.818 1.00 38.13 49 LEU C CA 1
ATOM 4169 C C . LEU C 1 61 ? 15.261 5.780 136.719 1.00 41.34 49 LEU C C 1
ATOM 4170 O O . LEU C 1 61 ? 15.763 6.553 137.516 1.00 41.14 49 LEU C O 1
ATOM 4175 N N . ALA C 1 62 ? 13.928 5.626 136.616 1.00 41.89 50 ALA C N 1
ATOM 4176 C CA . ALA C 1 62 ? 12.981 6.491 137.418 1.00 45.43 50 ALA C CA 1
ATOM 4177 C C . ALA C 1 62 ? 13.032 6.223 138.897 1.00 46.41 50 ALA C C 1
ATOM 4178 O O . ALA C 1 62 ? 13.151 7.130 139.669 1.00 47.44 50 ALA C O 1
ATOM 4180 N N . GLU C 1 63 ? 13.153 4.960 139.264 1.00 46.22 51 GLU C N 1
ATOM 4181 C CA . GLU C 1 63 ? 13.510 4.597 140.632 1.00 45.37 51 GLU C CA 1
ATOM 4182 C C . GLU C 1 63 ? 14.961 5.122 141.106 1.00 43.11 51 GLU C C 1
ATOM 4183 O O . GLU C 1 63 ? 15.097 5.620 142.224 1.00 41.89 51 GLU C O 1
ATOM 4189 N N . ALA C 1 64 ? 15.994 5.019 140.252 1.00 39.77 52 ALA C N 1
ATOM 4190 C CA . ALA C 1 64 ? 17.348 5.605 140.631 1.00 38.61 52 ALA C CA 1
ATOM 4191 C C . ALA C 1 64 ? 17.291 7.086 140.903 1.00 40.34 52 ALA C C 1
ATOM 4192 O O . ALA C 1 64 ? 17.695 7.556 141.972 1.00 40.06 52 ALA C O 1
ATOM 4194 N N . ARG C 1 65 ? 16.606 7.795 140.035 1.00 42.68 53 ARG C N 1
ATOM 4195 C CA . ARG C 1 65 ? 16.370 9.256 140.286 1.00 47.68 53 ARG C CA 1
ATOM 4196 C C . ARG C 1 65 ? 15.576 9.545 141.602 1.00 49.21 53 ARG C C 1
ATOM 4197 O O . ARG C 1 65 ? 15.843 10.509 142.308 1.00 50.72 53 ARG C O 1
ATOM 4205 N N . ARG C 1 66 ? 14.554 8.734 141.837 1.00 49.64 54 ARG C N 1
ATOM 4206 C CA . ARG C 1 66 ? 13.611 8.922 143.021 1.00 52.50 54 ARG C CA 1
ATOM 4207 C C . ARG C 1 66 ? 14.412 8.714 144.318 1.00 50.57 54 ARG C C 1
ATOM 4208 O O . ARG C 1 66 ? 14.335 9.497 145.215 1.00 49.89 54 ARG C O 1
ATOM 4216 N N . LEU C 1 67 ? 15.233 7.678 144.321 1.00 48.55 55 LEU C N 1
ATOM 4217 C CA . LEU C 1 67 ? 16.095 7.413 145.457 1.00 48.58 55 LEU C CA 1
ATOM 4218 C C . LEU C 1 67 ? 17.124 8.498 145.710 1.00 47.35 55 LEU C C 1
ATOM 4219 O O . LEU C 1 67 ? 17.269 8.980 146.838 1.00 49.35 55 LEU C O 1
ATOM 4224 N N . LEU C 1 68 ? 17.748 8.960 144.654 1.00 47.64 56 LEU C N 1
ATOM 4225 C CA . LEU C 1 68 ? 18.732 10.076 144.771 1.00 49.24 56 LEU C CA 1
ATOM 4226 C C . LEU C 1 68 ? 18.100 11.344 145.257 1.00 53.30 56 LEU C C 1
ATOM 4227 O O . LEU C 1 68 ? 18.680 12.066 146.071 1.00 56.32 56 LEU C O 1
ATOM 4232 N N . ALA C 1 69 ? 16.914 11.619 144.779 1.00 55.77 57 ALA C N 1
ATOM 4233 C CA . ALA C 1 69 ? 16.249 12.872 145.171 1.00 62.45 57 ALA C CA 1
ATOM 4234 C C . ALA C 1 69 ? 15.599 12.836 146.560 1.00 64.00 57 ALA C C 1
ATOM 4235 O O . ALA C 1 69 ? 15.550 13.810 147.254 1.00 64.86 57 ALA C O 1
ATOM 4237 N N . HIS C 1 70 ? 15.051 11.700 146.925 1.00 66.85 58 HIS C N 1
ATOM 4238 C CA . HIS C 1 70 ? 14.083 11.614 148.102 1.00 73.50 58 HIS C CA 1
ATOM 4239 C C . HIS C 1 70 ? 14.583 10.812 149.282 1.00 73.52 58 HIS C C 1
ATOM 4240 O O . HIS C 1 70 ? 14.118 10.981 150.377 1.00 82.81 58 HIS C O 1
ATOM 4247 N N . GLU C 1 71 ? 15.561 9.960 149.050 1.00 73.05 59 GLU C N 1
ATOM 4248 C CA . GLU C 1 71 ? 16.194 9.146 150.117 1.00 73.79 59 GLU C CA 1
ATOM 4249 C C . GLU C 1 71 ? 17.646 9.613 150.420 1.00 70.31 59 GLU C C 1
ATOM 4250 O O . GLU C 1 71 ? 18.200 10.510 149.758 1.00 69.61 59 GLU C O 1
ATOM 4256 N N . GLU C 1 72 ? 18.187 8.985 151.459 1.00 68.57 60 GLU C N 1
ATOM 4257 C CA . GLU C 1 72 ? 19.492 9.232 152.024 1.00 66.24 60 GLU C CA 1
ATOM 4258 C C . GLU C 1 72 ? 20.537 8.796 150.979 1.00 61.69 60 GLU C C 1
ATOM 4259 O O . GLU C 1 72 ? 20.559 7.647 150.573 1.00 59.88 60 GLU C O 1
ATOM 4265 N N . SER C 1 73 ? 21.289 9.759 150.452 1.00 57.18 61 SER C N 1
ATOM 4266 C CA . SER C 1 73 ? 22.434 9.506 149.606 1.00 51.46 61 SER C CA 1
ATOM 4267 C C . SER C 1 73 ? 23.655 10.065 150.295 1.00 50.92 61 SER C C 1
ATOM 4268 O O . SER C 1 73 ? 23.593 10.801 151.252 1.00 52.66 61 SER C O 1
ATOM 4271 N N . VAL C 1 74 ? 24.789 9.622 149.808 1.00 48.79 62 VAL C N 1
ATOM 4272 C CA . VAL C 1 74 ? 26.068 9.952 150.359 1.00 47.80 62 VAL C CA 1
ATOM 4273 C C . VAL C 1 74 ? 26.896 10.624 149.256 1.00 44.97 62 VAL C C 1
ATOM 4274 O O . VAL C 1 74 ? 27.023 10.125 148.111 1.00 41.40 62 VAL C O 1
ATOM 4278 N N . ARG C 1 75 ? 27.455 11.764 149.610 1.00 45.03 63 ARG C N 1
ATOM 4279 C CA . ARG C 1 75 ? 28.436 12.437 148.793 1.00 44.68 63 ARG C CA 1
ATOM 4280 C C . ARG C 1 75 ? 29.907 11.987 149.131 1.00 42.17 63 ARG C C 1
ATOM 4281 O O . ARG C 1 75 ? 30.414 12.167 150.210 1.00 44.76 63 ARG C O 1
ATOM 4289 N N . TRP C 1 76 ? 30.551 11.419 148.136 1.00 41.63 64 TRP C N 1
ATOM 4290 C CA . TRP C 1 76 ? 32.037 11.191 148.100 1.00 41.28 64 TRP C CA 1
ATOM 4291 C C . TRP C 1 76 ? 32.645 12.352 147.322 1.00 42.17 64 TRP C C 1
ATOM 4292 O O . TRP C 1 76 ? 32.559 12.417 146.107 1.00 43.06 64 TRP C O 1
ATOM 4303 N N . GLY C 1 77 ? 33.204 13.283 148.053 1.00 45.33 65 GLY C N 1
ATOM 4304 C CA . GLY C 1 77 ? 33.855 14.449 147.473 1.00 47.50 65 GLY C CA 1
ATOM 4305 C C . GLY C 1 77 ? 34.720 15.261 148.422 1.00 51.34 65 GLY C C 1
ATOM 4306 O O . GLY C 1 77 ? 34.923 14.918 149.581 1.00 54.18 65 GLY C O 1
ATOM 4307 N N . SER C 1 78 ? 35.123 16.441 147.973 1.00 53.87 66 SER C N 1
ATOM 4308 C CA . SER C 1 78 ? 36.060 17.324 148.717 1.00 56.45 66 SER C CA 1
ATOM 4309 C C . SER C 1 78 ? 35.774 18.753 148.297 1.00 58.15 66 SER C C 1
ATOM 4310 O O . SER C 1 78 ? 34.825 18.999 147.554 1.00 55.46 66 SER C O 1
ATOM 4313 N N . GLY C 1 79 ? 36.599 19.688 148.734 1.00 61.76 67 GLY C N 1
ATOM 4314 C CA . GLY C 1 79 ? 36.618 21.053 148.115 1.00 65.49 67 GLY C CA 1
ATOM 4315 C C . GLY C 1 79 ? 36.759 21.045 146.558 1.00 64.82 67 GLY C C 1
ATOM 4316 O O . GLY C 1 79 ? 36.091 21.817 145.883 1.00 69.45 67 GLY C O 1
ATOM 4317 N N . ALA C 1 80 ? 37.632 20.185 146.020 1.00 62.17 68 ALA C N 1
ATOM 4318 C CA . ALA C 1 80 ? 37.887 20.027 144.540 1.00 62.94 68 ALA C CA 1
ATOM 4319 C C . ALA C 1 80 ? 36.624 19.685 143.688 1.00 62.25 68 ALA C C 1
ATOM 4320 O O . ALA C 1 80 ? 36.559 19.989 142.499 1.00 64.03 68 ALA C O 1
ATOM 4322 N N . GLY C 1 81 ? 35.677 19.020 144.339 1.00 57.67 69 GLY C N 1
ATOM 4323 C CA . GLY C 1 81 ? 34.424 18.613 143.786 1.00 53.53 69 GLY C CA 1
ATOM 4324 C C . GLY C 1 81 ? 34.045 17.195 144.174 1.00 49.25 69 GLY C C 1
ATOM 4325 O O . GLY C 1 81 ? 34.617 16.567 145.073 1.00 52.21 69 GLY C O 1
ATOM 4326 N N . THR C 1 82 ? 33.161 16.633 143.390 1.00 45.26 70 THR C N 1
ATOM 4327 C CA . THR C 1 82 ? 32.450 15.438 143.780 1.00 42.35 70 THR C CA 1
ATOM 4328 C C . THR C 1 82 ? 32.848 14.221 142.952 1.00 40.05 70 THR C C 1
ATOM 4329 O O . THR C 1 82 ? 32.746 14.247 141.745 1.00 41.45 70 THR C O 1
ATOM 4333 N N . VAL C 1 83 ? 33.328 13.163 143.592 1.00 39.02 71 VAL C N 1
ATOM 4334 C CA . VAL C 1 83 ? 33.658 11.931 142.898 1.00 37.34 71 VAL C CA 1
ATOM 4335 C C . VAL C 1 83 ? 32.362 11.302 142.454 1.00 37.48 71 VAL C C 1
ATOM 4336 O O . VAL C 1 83 ? 32.184 10.894 141.297 1.00 35.85 71 VAL C O 1
ATOM 4340 N N . MET C 1 84 ? 31.468 11.194 143.416 1.00 39.53 72 MET C N 1
ATOM 4341 C CA . MET C 1 84 ? 30.114 10.727 143.136 1.00 39.72 72 MET C CA 1
ATOM 4342 C C . MET C 1 84 ? 29.150 10.968 144.293 1.00 40.50 72 MET C C 1
ATOM 4343 O O . MET C 1 84 ? 29.562 11.125 145.442 1.00 40.27 72 MET C O 1
ATOM 4348 N N . ASP C 1 85 ? 27.865 10.895 143.956 1.00 40.84 73 ASP C N 1
ATOM 4349 C CA . ASP C 1 85 ? 26.828 10.718 144.970 1.00 42.69 73 ASP C CA 1
ATOM 4350 C C . ASP C 1 85 ? 26.316 9.325 144.786 1.00 40.97 73 ASP C C 1
ATOM 4351 O O . ASP C 1 85 ? 26.239 8.825 143.658 1.00 42.31 73 ASP C O 1
ATOM 4356 N N . TYR C 1 86 ? 26.023 8.658 145.885 1.00 41.15 74 TYR C N 1
ATOM 4357 C CA . TYR C 1 86 ? 25.489 7.302 145.817 1.00 41.63 74 TYR C CA 1
ATOM 4358 C C . TYR C 1 86 ? 24.450 6.991 146.899 1.00 40.50 74 TYR C C 1
ATOM 4359 O O . TYR C 1 86 ? 24.523 7.519 148.006 1.00 41.31 74 TYR C O 1
ATOM 4368 N N . VAL C 1 87 ? 23.580 6.065 146.538 1.00 37.52 75 VAL C N 1
ATOM 4369 C CA . VAL C 1 87 ? 22.659 5.484 147.462 1.00 40.13 75 VAL C CA 1
ATOM 4370 C C . VAL C 1 87 ? 23.209 4.150 147.840 1.00 39.15 75 VAL C C 1
ATOM 4371 O O . VAL C 1 87 ? 23.361 3.255 147.023 1.00 38.09 75 VAL C O 1
ATOM 4375 N N . ALA C 1 88 ? 23.507 4.010 149.100 1.00 39.75 76 ALA C N 1
ATOM 4376 C CA . ALA C 1 88 ? 24.162 2.825 149.616 1.00 39.88 76 ALA C CA 1
ATOM 4377 C C . ALA C 1 88 ? 23.145 1.735 149.836 1.00 41.76 76 ALA C C 1
ATOM 4378 O O . ALA C 1 88 ? 22.035 2.002 150.347 1.00 44.95 76 ALA C O 1
ATOM 4380 N N . ASP C 1 89 ? 23.540 0.504 149.578 1.00 41.17 77 ASP C N 1
ATOM 4381 C CA . ASP C 1 89 ? 22.683 -0.665 149.948 1.00 46.37 77 ASP C CA 1
ATOM 4382 C C . ASP C 1 89 ? 21.220 -0.404 149.513 1.00 45.65 77 ASP C C 1
ATOM 4383 O O . ASP C 1 89 ? 20.278 -0.695 150.197 1.00 45.89 77 ASP C O 1
ATOM 4388 N N . ALA C 1 90 ? 21.106 0.091 148.292 1.00 44.19 78 ALA C N 1
ATOM 4389 C CA . ALA C 1 90 ? 19.835 0.585 147.744 1.00 43.62 78 ALA C CA 1
ATOM 4390 C C . ALA C 1 90 ? 18.760 -0.520 147.666 1.00 45.36 78 ALA C C 1
ATOM 4391 O O . ALA C 1 90 ? 17.582 -0.258 147.833 1.00 45.53 78 ALA C O 1
ATOM 4393 N N . GLN C 1 91 ? 19.220 -1.768 147.513 1.00 44.47 79 GLN C N 1
ATOM 4394 C CA . GLN C 1 91 ? 18.335 -2.924 147.513 1.00 46.30 79 GLN C CA 1
ATOM 4395 C C . GLN C 1 91 ? 17.557 -3.172 148.815 1.00 48.63 79 GLN C C 1
ATOM 4396 O O . GLN C 1 91 ? 16.601 -3.825 148.764 1.00 46.16 79 GLN C O 1
ATOM 4402 N N . LEU C 1 92 ? 18.113 -2.743 149.953 1.00 52.46 80 LEU C N 1
ATOM 4403 C CA . LEU C 1 92 ? 17.473 -2.933 151.247 1.00 55.43 80 LEU C CA 1
ATOM 4404 C C . LEU C 1 92 ? 16.176 -2.111 151.381 1.00 58.05 80 LEU C C 1
ATOM 4405 O O . LEU C 1 92 ? 15.258 -2.591 151.937 1.00 58.27 80 LEU C O 1
ATOM 4410 N N . GLY C 1 93 ? 16.152 -0.886 150.891 1.00 57.55 81 GLY C N 1
ATOM 4411 C CA . GLY C 1 93 ? 14.991 -0.005 150.993 1.00 58.29 81 GLY C CA 1
ATOM 4412 C C . GLY C 1 93 ? 14.098 0.022 149.746 1.00 59.37 81 GLY C C 1
ATOM 4413 O O . GLY C 1 93 ? 13.002 0.497 149.779 1.00 61.56 81 GLY C O 1
ATOM 4414 N N . SER C 1 94 ? 14.551 -0.521 148.647 1.00 56.42 82 SER C N 1
ATOM 4415 C CA . SER C 1 94 ? 13.799 -0.453 147.373 1.00 55.39 82 SER C CA 1
ATOM 4416 C C . SER C 1 94 ? 13.643 -1.808 146.759 1.00 54.16 82 SER C C 1
ATOM 4417 O O . SER C 1 94 ? 14.618 -2.415 146.301 1.00 51.86 82 SER C O 1
ATOM 4420 N N . ASP C 1 95 ? 12.440 -2.282 146.709 1.00 54.18 83 ASP C N 1
ATOM 4421 C CA . ASP C 1 95 ? 12.173 -3.556 146.030 1.00 56.44 83 ASP C CA 1
ATOM 4422 C C . ASP C 1 95 ? 12.724 -3.509 144.522 1.00 53.40 83 ASP C C 1
ATOM 4423 O O . ASP C 1 95 ? 13.092 -4.508 143.969 1.00 48.91 83 ASP C O 1
ATOM 4428 N N . THR C 1 96 ? 12.480 -2.373 143.881 1.00 51.04 84 THR C N 1
ATOM 4429 C CA . THR C 1 96 ? 12.673 -2.182 142.509 1.00 48.35 84 THR C CA 1
ATOM 4430 C C . THR C 1 96 ? 14.200 -2.401 142.290 1.00 47.96 84 THR C C 1
ATOM 4431 O O . THR C 1 96 ? 14.599 -3.194 141.464 1.00 46.49 84 THR C O 1
ATOM 4435 N N . MET C 1 97 ? 15.009 -1.793 143.146 1.00 45.64 85 MET C N 1
ATOM 4436 C CA . MET C 1 97 ? 16.412 -2.004 143.115 1.00 44.61 85 MET C CA 1
ATOM 4437 C C . MET C 1 97 ? 16.799 -3.445 143.453 1.00 44.13 85 MET C C 1
ATOM 4438 O O . MET C 1 97 ? 17.717 -4.004 142.856 1.00 42.16 85 MET C O 1
ATOM 4443 N N . ARG C 1 98 ? 16.056 -4.076 144.331 1.00 47.39 86 ARG C N 1
ATOM 4444 C CA . ARG C 1 98 ? 16.305 -5.498 144.633 1.00 50.08 86 ARG C CA 1
ATOM 4445 C C . ARG C 1 98 ? 16.024 -6.370 143.419 1.00 49.54 86 ARG C C 1
ATOM 4446 O O . ARG C 1 98 ? 16.746 -7.330 143.180 1.00 49.66 86 ARG C O 1
ATOM 4454 N N . ARG C 1 99 ? 15.035 -5.997 142.618 1.00 49.44 87 ARG C N 1
ATOM 4455 C CA . ARG C 1 99 ? 14.784 -6.745 141.387 1.00 48.96 87 ARG C CA 1
ATOM 4456 C C . ARG C 1 99 ? 15.939 -6.566 140.419 1.00 45.61 87 ARG C C 1
ATOM 4457 O O . ARG C 1 99 ? 16.284 -7.466 139.688 1.00 46.75 87 ARG C O 1
ATOM 4465 N N . LEU C 1 100 ? 16.450 -5.371 140.313 1.00 42.27 88 LEU C N 1
ATOM 4466 C CA . LEU C 1 100 ? 17.594 -5.156 139.456 1.00 41.51 88 LEU C CA 1
ATOM 4467 C C . LEU C 1 100 ? 18.890 -5.909 139.945 1.00 40.89 88 LEU C C 1
ATOM 4468 O O . LEU C 1 100 ? 19.596 -6.518 139.152 1.00 38.26 88 LEU C O 1
ATOM 4473 N N . ALA C 1 101 ? 19.104 -5.8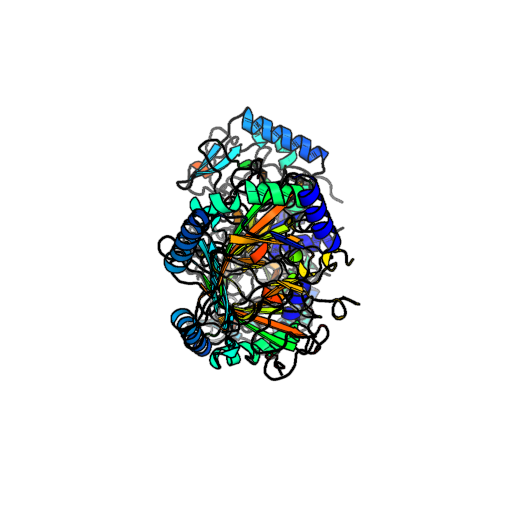90 141.245 1.00 41.10 89 ALA C N 1
ATOM 4474 C CA . ALA C 1 101 ? 20.209 -6.614 141.875 1.00 42.24 89 ALA C CA 1
ATOM 4475 C C . ALA C 1 101 ? 20.174 -8.118 141.590 1.00 43.33 89 ALA C C 1
ATOM 4476 O O . ALA C 1 101 ? 21.209 -8.770 141.445 1.00 39.68 89 ALA C O 1
ATOM 4478 N N . THR C 1 102 ? 18.957 -8.655 141.521 1.00 45.87 90 THR C N 1
ATOM 4479 C CA . THR C 1 102 ? 18.737 -10.111 141.290 1.00 46.95 90 THR C CA 1
ATOM 4480 C C . THR C 1 102 ? 18.200 -10.409 139.906 1.00 48.19 90 THR C C 1
ATOM 4481 O O . THR C 1 102 ? 17.720 -11.497 139.642 1.00 49.40 90 THR C O 1
ATOM 4485 N N . HIS C 1 103 ? 18.233 -9.413 139.027 1.00 47.22 91 HIS C N 1
ATOM 4486 C CA . HIS C 1 103 ? 17.751 -9.567 137.661 1.00 48.52 91 HIS C CA 1
ATOM 4487 C C . HIS C 1 103 ? 18.197 -10.917 137.042 1.00 49.02 91 HIS C C 1
ATOM 4488 O O . HIS C 1 103 ? 19.369 -11.264 137.091 1.00 50.12 91 HIS C O 1
ATOM 4495 N N . PRO C 1 104 ? 17.280 -11.700 136.489 1.00 51.81 92 PRO C N 1
ATOM 4496 C CA . PRO C 1 104 ? 17.649 -13.068 136.091 1.00 53.62 92 PRO C CA 1
ATOM 4497 C C . PRO C 1 104 ? 18.734 -13.156 135.030 1.00 51.94 92 PRO C C 1
ATOM 4498 O O . PRO C 1 104 ? 19.528 -14.073 135.044 1.00 52.46 92 PRO C O 1
ATOM 4502 N N . ARG C 1 105 ? 18.738 -12.218 134.124 1.00 49.28 93 ARG C N 1
ATOM 4503 C CA . ARG C 1 105 ? 19.718 -12.232 133.072 1.00 53.21 93 ARG C CA 1
ATOM 4504 C C . ARG C 1 105 ? 21.136 -11.811 133.553 1.00 47.07 93 ARG C C 1
ATOM 4505 O O . ARG C 1 105 ? 22.127 -12.408 133.214 1.00 45.47 93 ARG C O 1
ATOM 4513 N N . ILE C 1 106 ? 21.176 -10.762 134.319 1.00 44.57 94 ILE C N 1
ATOM 4514 C CA . ILE C 1 106 ? 22.412 -10.280 134.935 1.00 42.14 94 ILE C CA 1
ATOM 4515 C C . ILE C 1 106 ? 22.995 -11.379 135.840 1.00 43.87 94 ILE C C 1
ATOM 4516 O O . ILE C 1 106 ? 24.195 -11.687 135.818 1.00 44.60 94 ILE C O 1
ATOM 4521 N N . ALA C 1 107 ? 22.118 -11.947 136.620 1.00 43.70 95 ALA C N 1
ATOM 4522 C CA . ALA C 1 107 ? 22.513 -13.008 137.553 1.00 46.52 95 ALA C CA 1
ATOM 4523 C C . ALA C 1 107 ? 23.078 -14.241 136.854 1.00 47.10 95 ALA C C 1
ATOM 4524 O O . ALA C 1 107 ? 24.071 -14.808 137.269 1.00 48.14 95 ALA C O 1
ATOM 4526 N N . ALA C 1 108 ? 22.381 -14.702 135.828 1.00 46.84 96 ALA C N 1
ATOM 4527 C CA . ALA C 1 108 ? 22.862 -15.861 135.054 1.00 47.70 96 ALA C CA 1
ATOM 4528 C C . ALA C 1 108 ? 24.237 -15.578 134.403 1.00 46.55 96 ALA C C 1
ATOM 4529 O O . ALA C 1 108 ? 25.077 -16.438 134.355 1.00 47.13 96 ALA C O 1
ATOM 4531 N N . LEU C 1 109 ? 24.422 -14.373 133.890 1.00 46.12 97 LEU C N 1
ATOM 4532 C CA . LEU C 1 109 ? 25.711 -13.984 133.302 1.00 46.15 97 LEU C CA 1
ATOM 4533 C C . LEU C 1 109 ? 26.783 -14.024 134.351 1.00 44.17 97 LEU C C 1
ATOM 4534 O O . LEU C 1 109 ? 27.825 -14.571 134.133 1.00 42.49 97 LEU C O 1
ATOM 4539 N N . ALA C 1 110 ? 26.483 -13.443 135.506 1.00 43.19 98 ALA C N 1
ATOM 4540 C CA . ALA C 1 110 ? 27.447 -13.362 136.603 1.00 41.92 98 ALA C CA 1
ATOM 4541 C C . ALA C 1 110 ? 27.910 -14.738 137.023 1.00 44.86 98 ALA C C 1
ATOM 4542 O O . ALA C 1 110 ? 29.120 -14.983 137.181 1.00 45.17 98 ALA C O 1
ATOM 4544 N N . GLU C 1 111 ? 26.965 -15.625 137.217 1.00 46.27 99 GLU C N 1
ATOM 4545 C CA . GLU C 1 111 ? 27.316 -16.956 137.625 1.00 50.04 99 GLU C CA 1
ATOM 4546 C C . GLU C 1 111 ? 28.129 -17.676 136.545 1.00 51.44 99 GLU C C 1
ATOM 4547 O O . GLU C 1 111 ? 29.045 -18.422 136.875 1.00 56.03 99 GLU C O 1
ATOM 4553 N N . TYR C 1 112 ? 27.780 -17.508 135.286 1.00 51.81 100 TYR C N 1
ATOM 4554 C CA . TYR C 1 112 ? 28.539 -18.170 134.198 1.00 54.03 100 TYR C CA 1
ATOM 4555 C C . TYR C 1 112 ? 29.977 -17.610 134.183 1.00 51.03 100 TYR C C 1
ATOM 4556 O O . TYR C 1 112 ? 30.906 -18.335 134.077 1.00 51.70 100 TYR C O 1
ATOM 4565 N N . LEU C 1 113 ? 30.120 -16.311 134.289 1.00 46.79 101 LEU C N 1
ATOM 4566 C CA . LEU C 1 113 ? 31.444 -15.681 134.269 1.00 46.10 101 LEU C CA 1
ATOM 4567 C C . LEU C 1 113 ? 32.289 -16.065 135.486 1.00 47.82 101 LEU C C 1
ATOM 4568 O O . LEU C 1 113 ? 33.459 -16.363 135.349 1.00 46.51 101 LEU C O 1
ATOM 4573 N N . ALA C 1 114 ? 31.672 -16.062 136.663 1.00 46.91 102 ALA C N 1
ATOM 4574 C CA . ALA C 1 114 ? 32.380 -16.411 137.867 1.00 48.51 102 ALA C CA 1
ATOM 4575 C C . ALA C 1 114 ? 32.721 -17.895 137.917 1.00 52.92 102 ALA C C 1
ATOM 4576 O O . ALA C 1 114 ? 33.633 -18.289 138.575 1.00 53.90 102 ALA C O 1
ATOM 4578 N N . GLY C 1 115 ? 31.915 -18.730 137.279 1.00 56.83 103 GLY C N 1
ATOM 4579 C CA . GLY C 1 115 ? 32.110 -20.189 137.291 1.00 57.61 103 GLY C CA 1
ATOM 4580 C C . GLY C 1 115 ? 31.643 -20.861 138.555 1.00 59.74 103 GLY C C 1
ATOM 4581 O O . GLY C 1 115 ? 31.964 -22.004 138.765 1.00 61.93 103 GLY C O 1
ATOM 4582 N N . SER C 1 116 ? 30.861 -20.175 139.385 1.00 60.14 104 SER C N 1
ATOM 4583 C CA . SER C 1 116 ? 30.291 -20.765 140.622 1.00 63.96 104 SER C CA 1
ATOM 4584 C C . SER C 1 116 ? 28.948 -20.125 141.000 1.00 62.62 104 SER C C 1
ATOM 4585 O O . SER C 1 116 ? 28.591 -19.057 140.507 1.00 60.82 104 SER C O 1
ATOM 4588 N N . PRO C 1 117 ? 28.195 -20.772 141.922 1.00 63.34 105 PRO C N 1
ATOM 4589 C CA . PRO C 1 117 ? 27.022 -20.101 142.456 1.00 61.71 105 PRO C CA 1
ATOM 4590 C C . PRO C 1 117 ? 27.431 -18.886 143.239 1.00 56.74 105 PRO C C 1
ATOM 4591 O O . PRO C 1 117 ? 28.470 -18.862 143.853 1.00 57.44 105 PRO C O 1
ATOM 4595 N N . LEU C 1 118 ? 26.583 -17.896 143.161 1.00 53.60 106 LEU C N 1
ATOM 4596 C CA . LEU C 1 118 ? 26.799 -16.619 143.759 1.00 50.96 106 LEU C CA 1
ATOM 4597 C C . LEU C 1 118 ? 25.648 -16.152 144.631 1.00 51.60 106 LEU C C 1
ATOM 4598 O O . LEU C 1 118 ? 24.502 -16.604 144.521 1.00 52.36 106 LEU C O 1
ATOM 4603 N N . ARG C 1 119 ? 25.986 -15.157 145.433 1.00 50.79 107 ARG C N 1
ATOM 4604 C CA . ARG C 1 119 ? 25.039 -14.374 146.243 1.00 50.14 107 ARG C CA 1
ATOM 4605 C C . ARG C 1 119 ? 25.213 -12.906 145.945 1.00 48.10 107 ARG C C 1
ATOM 4606 O O . ARG C 1 119 ? 26.303 -12.449 145.575 1.00 45.37 107 ARG C O 1
ATOM 4614 N N . LEU C 1 120 ? 24.157 -12.157 146.194 1.00 47.02 108 LEU C N 1
ATOM 4615 C CA . LEU C 1 120 ? 24.243 -10.712 146.176 1.00 44.60 108 LEU C CA 1
ATOM 4616 C C . LEU C 1 120 ? 24.850 -10.246 147.464 1.00 45.12 108 LEU C C 1
ATOM 4617 O O . LEU C 1 120 ? 24.398 -10.649 148.539 1.00 47.74 108 LEU C O 1
ATOM 4622 N N . PHE C 1 121 ? 25.783 -9.301 147.353 1.00 42.49 109 PHE C N 1
ATOM 4623 C CA . PHE C 1 121 ? 26.360 -8.614 148.544 1.00 43.09 109 PHE C CA 1
ATOM 4624 C C . PHE C 1 121 ? 25.721 -7.249 148.743 1.00 41.84 109 PHE C C 1
ATOM 4625 O O . PHE C 1 121 ? 25.335 -6.871 149.846 1.00 43.15 109 PHE C O 1
ATOM 4633 N N . LYS C 1 122 ? 25.667 -6.511 147.680 1.00 38.66 110 LYS C N 1
ATOM 4634 C CA . LYS C 1 122 ? 25.051 -5.200 147.685 1.00 41.04 110 LYS C CA 1
ATOM 4635 C C . LYS C 1 122 ? 24.820 -4.598 146.298 1.00 39.34 110 LYS C C 1
ATOM 4636 O O . LYS C 1 122 ? 25.494 -4.946 145.335 1.00 37.63 110 LYS C O 1
ATOM 4642 N N . LEU C 1 123 ? 23.891 -3.663 146.250 1.00 38.91 111 LEU C N 1
ATOM 4643 C CA . LEU C 1 123 ? 23.730 -2.797 145.093 1.00 37.35 111 LEU C CA 1
ATOM 4644 C C . LEU C 1 123 ? 23.789 -1.353 145.527 1.00 35.85 111 LEU C C 1
ATOM 4645 O O . LEU C 1 123 ? 23.101 -0.956 146.453 1.00 37.57 111 LEU C O 1
ATOM 4650 N N . GLU C 1 124 ? 24.489 -0.563 144.773 1.00 34.08 112 GLU C N 1
ATOM 4651 C CA . GLU C 1 124 ? 24.476 0.890 144.918 1.00 35.99 112 GLU C CA 1
ATOM 4652 C C . GLU C 1 124 ? 23.970 1.651 143.667 1.00 35.03 112 GLU C C 1
ATOM 4653 O O . GLU C 1 124 ? 24.151 1.213 142.567 1.00 33.41 112 GLU C O 1
ATOM 4659 N N . VAL C 1 125 ? 23.401 2.817 143.857 1.00 35.16 113 VAL C N 1
ATOM 4660 C CA . VAL C 1 125 ? 22.993 3.649 142.775 1.00 34.71 113 VAL C CA 1
ATOM 4661 C C . VAL C 1 125 ? 24.010 4.767 142.700 1.00 35.76 113 VAL C C 1
ATOM 4662 O O . VAL C 1 125 ? 24.187 5.458 143.658 1.00 36.77 113 VAL C O 1
ATOM 4666 N N . LEU C 1 126 ? 24.536 5.040 141.521 1.00 33.21 114 LEU C N 1
ATOM 4667 C CA . LEU C 1 126 ? 25.603 5.967 141.384 1.00 32.90 114 LEU C CA 1
ATOM 4668 C C . LEU C 1 126 ? 25.213 7.150 140.527 1.00 32.29 114 LEU C C 1
ATOM 4669 O O . LEU C 1 126 ? 24.665 6.953 139.482 1.00 34.08 114 LEU C O 1
ATOM 4674 N N . LEU C 1 127 ? 25.652 8.332 140.935 1.00 32.08 115 LEU C N 1
ATOM 4675 C CA . LEU C 1 127 ? 25.429 9.553 140.196 1.00 32.50 115 LEU C CA 1
ATOM 4676 C C . LEU C 1 127 ? 26.721 10.370 140.088 1.00 32.67 115 LEU C C 1
ATOM 4677 O O . LEU C 1 127 ? 27.366 10.681 141.131 1.00 32.31 115 LEU C O 1
ATOM 4682 N N . LYS C 1 128 ? 27.084 10.701 138.854 1.00 32.31 116 LYS C N 1
ATOM 4683 C CA . LYS C 1 128 ? 28.078 11.767 138.622 1.00 34.84 116 LYS C CA 1
ATOM 4684 C C . LYS C 1 128 ? 27.436 12.858 137.854 1.00 36.50 116 LYS C C 1
ATOM 4685 O O . LYS C 1 128 ? 26.933 12.596 136.785 1.00 37.49 116 LYS C O 1
ATOM 4691 N N . GLU C 1 129 ? 27.546 14.068 138.343 1.00 39.43 117 GLU C N 1
ATOM 4692 C CA . GLU C 1 129 ? 27.036 15.214 137.648 1.00 44.18 117 GLU C CA 1
ATOM 4693 C C . GLU C 1 129 ? 27.711 16.463 138.079 1.00 46.51 117 GLU C C 1
ATOM 4694 O O . GLU C 1 129 ? 28.272 16.532 139.165 1.00 50.33 117 GLU C O 1
ATOM 4700 N N . ASN C 1 130 ? 27.631 17.461 137.220 1.00 49.79 118 ASN C N 1
ATOM 4701 C CA . ASN C 1 130 ? 28.063 18.844 137.548 1.00 54.34 118 ASN C CA 1
ATOM 4702 C C . ASN C 1 130 ? 26.950 19.691 138.166 1.00 58.87 118 ASN C C 1
ATOM 4703 O O . ASN C 1 130 ? 25.862 19.730 137.649 1.00 56.69 118 ASN C O 1
ATOM 4708 N N . LYS C 1 131 ? 27.250 20.328 139.287 1.00 62.87 119 LYS C N 1
ATOM 4709 C CA . LYS C 1 131 ? 26.376 21.305 139.900 1.00 68.53 119 LYS C CA 1
ATOM 4710 C C . LYS C 1 131 ? 27.164 22.615 139.909 1.00 73.45 119 LYS C C 1
ATOM 4711 O O . LYS C 1 131 ? 28.366 22.668 139.572 1.00 71.56 119 LYS C O 1
ATOM 4717 N N . GLU C 1 132 ? 26.479 23.672 140.317 1.00 79.50 120 GLU C N 1
ATOM 4718 C CA . GLU C 1 132 ? 27.133 24.979 140.524 1.00 86.06 120 GLU C CA 1
ATOM 4719 C C . GLU C 1 132 ? 28.130 24.932 141.688 1.00 83.96 120 GLU C C 1
ATOM 4720 O O . GLU C 1 132 ? 27.812 24.464 142.782 1.00 79.93 120 GLU C O 1
ATOM 4726 N N . LYS C 1 133 ? 29.352 25.346 141.378 1.00 82.55 121 LYS C N 1
ATOM 4727 C CA . LYS C 1 133 ? 30.492 25.320 142.312 1.00 82.93 121 LYS C CA 1
ATOM 4728 C C . LYS C 1 133 ? 30.894 23.935 142.802 1.00 76.87 121 LYS C C 1
ATOM 4729 O O . LYS C 1 133 ? 31.716 23.812 143.707 1.00 81.10 121 LYS C O 1
ATOM 4735 N N . ASP C 1 134 ? 30.362 22.901 142.176 1.00 71.78 122 ASP C N 1
ATOM 4736 C CA . ASP C 1 134 ? 30.669 21.539 142.552 1.00 65.22 122 ASP C CA 1
ATOM 4737 C C . ASP C 1 134 ? 30.787 20.679 141.284 1.00 59.50 122 ASP C C 1
ATOM 4738 O O . ASP C 1 134 ? 29.845 20.034 140.813 1.00 57.94 122 ASP C O 1
ATOM 4743 N N . ALA C 1 135 ? 31.986 20.675 140.725 1.00 55.56 123 ALA C N 1
ATOM 4744 C CA . ALA C 1 135 ? 32.247 19.938 139.483 1.00 51.12 123 ALA C CA 1
ATOM 4745 C C . ALA C 1 135 ? 32.437 18.462 139.797 1.00 47.28 123 ALA C C 1
ATOM 4746 O O . ALA C 1 135 ? 32.997 18.093 140.812 1.00 46.69 123 ALA C O 1
ATOM 4748 N N . SER C 1 136 ? 31.939 17.645 138.897 1.00 43.22 124 SER C N 1
ATOM 4749 C CA . SER C 1 136 ? 32.261 16.234 138.796 1.00 39.62 124 SER C CA 1
ATOM 4750 C C . SER C 1 136 ? 33.793 15.998 138.574 1.00 40.87 124 SER C C 1
ATOM 4751 O O . SER C 1 136 ? 34.394 16.720 137.813 1.00 40.37 124 SER C O 1
ATOM 4754 N N . VAL C 1 137 ? 34.363 15.029 139.305 1.00 38.41 125 VAL C N 1
ATOM 4755 C CA . VAL C 1 137 ? 35.789 14.688 139.244 1.00 37.24 125 VAL C CA 1
ATOM 4756 C C . VAL C 1 137 ? 35.899 13.186 139.014 1.00 33.63 125 VAL C C 1
ATOM 4757 O O . VAL C 1 137 ? 34.867 12.470 139.094 1.00 32.40 125 VAL C O 1
ATOM 4761 N N . PRO C 1 138 ? 37.089 12.701 138.607 1.00 31.72 126 PRO C N 1
ATOM 4762 C CA . PRO C 1 138 ? 37.171 11.298 138.247 1.00 28.91 126 PRO C CA 1
ATOM 4763 C C . PRO C 1 138 ? 37.043 10.406 139.459 1.00 29.37 126 PRO C C 1
ATOM 4764 O O . PRO C 1 138 ? 37.269 10.824 140.567 1.00 31.83 126 PRO C O 1
ATOM 4768 N N . THR C 1 139 ? 36.741 9.157 139.213 1.00 28.82 127 THR C N 1
ATOM 4769 C CA . THR C 1 139 ? 36.986 8.087 140.130 1.00 29.54 127 THR C CA 1
ATOM 4770 C C . THR C 1 139 ? 38.396 7.496 139.940 1.00 30.27 127 THR C C 1
ATOM 4771 O O . THR C 1 139 ? 38.712 6.971 138.915 1.00 32.06 127 THR C O 1
ATOM 4775 N N . ALA C 1 140 ? 39.237 7.634 140.944 1.00 31.16 128 ALA C N 1
ATOM 4776 C CA . ALA C 1 140 ? 40.612 7.226 140.874 1.00 33.10 128 ALA C CA 1
ATOM 4777 C C . ALA C 1 140 ? 40.779 5.703 140.695 1.00 32.28 128 ALA C C 1
ATOM 4778 O O . ALA C 1 140 ? 39.945 4.932 141.163 1.00 35.15 128 ALA C O 1
ATOM 4780 N N . PRO C 1 141 ? 41.863 5.256 140.008 1.00 31.17 129 PRO C N 1
ATOM 4781 C CA . PRO C 1 141 ? 42.110 3.830 139.811 1.00 29.54 129 PRO C CA 1
ATOM 4782 C C . PRO C 1 141 ? 42.184 3.018 141.095 1.00 29.67 129 PRO C C 1
ATOM 4783 O O . PRO C 1 141 ? 42.770 3.452 142.084 1.00 28.43 129 PRO C O 1
ATOM 4787 N N . HIS C 1 142 ? 41.571 1.857 141.098 1.00 27.54 130 HIS C N 1
ATOM 4788 C CA . HIS C 1 142 ? 41.618 1.025 142.279 1.00 29.04 130 HIS C CA 1
ATOM 4789 C C . HIS C 1 142 ? 41.213 -0.367 141.872 1.00 29.92 130 HIS C C 1
ATOM 4790 O O . HIS C 1 142 ? 40.689 -0.569 140.770 1.00 30.13 130 HIS C O 1
ATOM 4797 N N . HIS C 1 143 ? 41.411 -1.311 142.761 1.00 32.73 131 HIS C N 1
ATOM 4798 C CA . HIS C 1 143 ? 40.618 -2.530 142.664 1.00 38.56 131 HIS C CA 1
ATOM 4799 C C . HIS C 1 143 ? 39.673 -2.712 143.841 1.00 34.44 131 HIS C C 1
ATOM 4800 O O . HIS C 1 143 ? 39.878 -2.122 144.824 1.00 36.92 131 HIS C O 1
ATOM 4807 N N . ASP C 1 144 ? 38.667 -3.528 143.701 1.00 32.12 132 ASP C N 1
ATOM 4808 C CA . ASP C 1 144 ? 37.567 -3.437 144.662 1.00 32.31 132 ASP C CA 1
ATOM 4809 C C . ASP C 1 144 ? 37.796 -4.353 145.846 1.00 33.15 132 ASP C C 1
ATOM 4810 O O . ASP C 1 144 ? 37.231 -4.148 146.940 1.00 35.70 132 ASP C O 1
ATOM 4815 N N . ALA C 1 145 ? 38.622 -5.389 145.665 1.00 33.88 133 ALA C N 1
ATOM 4816 C CA . ALA C 1 145 ? 38.689 -6.528 146.600 1.00 34.95 133 ALA C CA 1
ATOM 4817 C C . ALA C 1 145 ? 39.046 -6.134 148.068 1.00 39.07 133 ALA C C 1
ATOM 4818 O O . ALA C 1 145 ? 38.489 -6.719 149.010 1.00 37.45 133 ALA C O 1
ATOM 4820 N N . PHE C 1 146 ? 39.909 -5.148 148.206 1.00 39.13 134 PHE C N 1
ATOM 4821 C CA . PHE C 1 146 ? 40.410 -4.703 149.467 1.00 45.15 134 PHE C CA 1
ATOM 4822 C C . PHE C 1 146 ? 39.279 -4.137 150.334 1.00 42.91 134 PHE C C 1
ATOM 4823 O O . PHE C 1 146 ? 39.416 -4.145 151.550 1.00 42.35 134 PHE C O 1
ATOM 4831 N N . ALA C 1 147 ? 38.217 -3.661 149.734 1.00 37.48 135 ALA C N 1
ATOM 4832 C CA . ALA C 1 147 ? 37.142 -3.030 150.508 1.00 39.45 135 ALA C CA 1
ATOM 4833 C C . ALA C 1 147 ? 35.986 -4.006 150.872 1.00 40.42 135 ALA C C 1
ATOM 4834 O O . ALA C 1 147 ? 35.021 -3.627 151.497 1.00 43.07 135 ALA C O 1
ATOM 4836 N N . PHE C 1 148 ? 36.135 -5.262 150.462 1.00 40.20 136 PHE C N 1
ATOM 4837 C CA . PHE C 1 148 ? 35.126 -6.288 150.666 1.00 41.58 136 PHE C CA 1
ATOM 4838 C C . PHE C 1 148 ? 35.374 -7.135 151.918 1.00 41.78 136 PHE C C 1
ATOM 4839 O O . PHE C 1 148 ? 36.346 -7.851 151.987 1.00 41.49 136 PHE C O 1
ATOM 4847 N N . PRO C 1 149 ? 34.443 -7.057 152.925 1.00 42.99 137 PRO C N 1
ATOM 4848 C CA . PRO C 1 149 ? 34.654 -7.720 154.168 1.00 44.11 137 PRO C CA 1
ATOM 4849 C C . PRO C 1 149 ? 34.143 -9.149 154.144 1.00 44.42 137 PRO C C 1
ATOM 4850 O O . PRO C 1 149 ? 33.347 -9.572 154.977 1.00 45.53 137 PRO C O 1
ATOM 4854 N N . PHE C 1 150 ? 34.663 -9.923 153.219 1.00 43.38 138 PHE C N 1
ATOM 4855 C CA . PHE C 1 150 ? 34.330 -11.325 153.171 1.00 44.85 138 PHE C CA 1
ATOM 4856 C C . PHE C 1 150 ? 35.471 -12.148 152.629 1.00 45.03 138 PHE C C 1
ATOM 4857 O O . PHE C 1 150 ? 36.303 -11.664 151.858 1.00 43.52 138 PHE C O 1
ATOM 4865 N N . SER C 1 151 ? 35.341 -13.434 152.888 1.00 47.01 139 SER C N 1
ATOM 4866 C CA . SER C 1 151 ? 36.378 -14.441 152.659 1.00 49.01 139 SER C CA 1
ATOM 4867 C C . SER C 1 151 ? 36.741 -14.652 151.217 1.00 48.25 139 SER C C 1
ATOM 4868 O O . SER C 1 151 ? 37.900 -14.861 150.906 1.00 50.77 139 SER C O 1
ATOM 4871 N N . THR C 1 152 ? 35.787 -14.470 150.307 1.00 46.86 140 THR C N 1
ATOM 4872 C CA . THR C 1 152 ? 36.044 -14.693 148.876 1.00 45.43 140 THR C CA 1
ATOM 4873 C C . THR C 1 152 ? 36.168 -13.386 148.082 1.00 44.25 140 THR C C 1
ATOM 4874 O O . THR C 1 152 ? 35.845 -13.325 146.886 1.00 42.62 140 THR C O 1
ATOM 4878 N N . ALA C 1 153 ? 36.552 -12.313 148.775 1.00 43.22 141 ALA C N 1
ATOM 4879 C CA . ALA C 1 153 ? 36.680 -10.970 148.203 1.00 39.91 141 ALA C CA 1
ATOM 4880 C C . ALA C 1 153 ? 37.449 -11.016 146.852 1.00 39.66 141 ALA C C 1
ATOM 4881 O O . ALA C 1 153 ? 37.112 -10.324 145.908 1.00 36.22 141 ALA C O 1
ATOM 4883 N N . GLY C 1 154 ? 38.539 -11.794 146.875 1.00 41.55 142 GLY C N 1
ATOM 4884 C CA . GLY C 1 154 ? 39.466 -11.923 145.757 1.00 42.08 142 GLY C CA 1
ATOM 4885 C C . GLY C 1 154 ? 38.864 -12.470 144.475 1.00 43.02 142 GLY C C 1
ATOM 4886 O O . GLY C 1 154 ? 39.461 -12.427 143.453 1.00 46.08 142 GLY C O 1
ATOM 4887 N N . THR C 1 155 ? 37.714 -13.083 144.565 1.00 43.00 143 THR C N 1
ATOM 4888 C CA . THR C 1 155 ? 37.044 -13.623 143.388 1.00 42.64 143 THR C CA 1
ATOM 4889 C C . THR C 1 155 ? 35.662 -13.018 143.140 1.00 40.08 143 THR C C 1
ATOM 4890 O O . THR C 1 155 ? 34.956 -13.427 142.226 1.00 41.22 143 THR C O 1
ATOM 4894 N N . ALA C 1 156 ? 35.306 -12.014 143.895 1.00 37.59 144 ALA C N 1
ATOM 4895 C CA . ALA C 1 156 ? 34.066 -11.341 143.688 1.00 37.27 144 ALA C CA 1
ATOM 4896 C C . ALA C 1 156 ? 34.008 -10.618 142.330 1.00 35.43 144 ALA C C 1
ATOM 4897 O O . ALA C 1 156 ? 35.001 -10.458 141.651 1.00 34.39 144 ALA C O 1
ATOM 4899 N N . LEU C 1 157 ? 32.805 -10.246 141.929 1.00 33.59 145 LEU C N 1
ATOM 4900 C CA . LEU C 1 157 ? 32.606 -9.478 140.715 1.00 33.11 145 LEU C CA 1
ATOM 4901 C C . LEU C 1 157 ? 31.467 -8.476 140.794 1.00 32.72 145 LEU C C 1
ATOM 4902 O O . LEU C 1 157 ? 30.501 -8.657 141.550 1.00 35.40 145 LEU C O 1
ATOM 4907 N N . THR C 1 158 ? 31.608 -7.426 140.006 1.00 29.09 146 THR C N 1
ATOM 4908 C CA . THR C 1 158 ? 30.699 -6.273 140.056 1.00 29.29 146 THR C CA 1
ATOM 4909 C C . THR C 1 158 ? 30.026 -6.063 138.714 1.00 28.95 146 THR C C 1
ATOM 4910 O O . THR C 1 158 ? 30.682 -6.034 137.661 1.00 29.97 146 THR C O 1
ATOM 4914 N N . ALA C 1 159 ? 28.707 -5.959 138.717 1.00 28.76 147 ALA C N 1
ATOM 4915 C CA . ALA C 1 159 ? 27.927 -5.562 137.499 1.00 28.36 147 ALA C CA 1
ATOM 4916 C C . ALA C 1 159 ? 27.600 -4.096 137.549 1.00 26.78 147 ALA C C 1
ATOM 4917 O O . ALA C 1 159 ? 26.943 -3.629 138.454 1.00 27.76 147 ALA C O 1
ATOM 4919 N N . TRP C 1 160 ? 28.082 -3.367 136.590 1.00 26.33 148 TRP C N 1
ATOM 4920 C CA . TRP C 1 160 ? 27.868 -1.897 136.506 1.00 26.63 148 TRP C CA 1
ATOM 4921 C C . TRP C 1 160 ? 26.933 -1.649 135.328 1.00 28.25 148 TRP C C 1
ATOM 4922 O O . TRP C 1 160 ? 27.285 -1.942 134.167 1.00 29.64 148 TRP C O 1
ATOM 4933 N N . VAL C 1 161 ? 25.678 -1.251 135.630 1.00 28.44 149 VAL C N 1
ATOM 4934 C CA . VAL C 1 161 ? 24.624 -1.153 134.671 1.00 28.52 149 VAL C CA 1
ATOM 4935 C C . VAL C 1 161 ? 24.370 0.305 134.313 1.00 27.66 149 VAL C C 1
ATOM 4936 O O . VAL C 1 161 ? 24.039 1.084 135.174 1.00 28.30 149 VAL C O 1
ATOM 4940 N N . ALA C 1 162 ? 24.480 0.622 133.032 1.00 26.71 150 ALA C N 1
ATOM 4941 C CA . ALA C 1 162 ? 24.235 1.994 132.577 1.00 27.73 150 ALA C CA 1
ATOM 4942 C C . ALA C 1 162 ? 22.714 2.206 132.451 1.00 29.35 150 ALA C C 1
ATOM 4943 O O . ALA C 1 162 ? 22.043 1.448 131.744 1.00 28.11 150 ALA C O 1
ATOM 4945 N N . LEU C 1 163 ? 22.218 3.230 133.123 1.00 30.54 151 LEU C N 1
ATOM 4946 C CA . LEU C 1 163 ? 20.775 3.569 133.043 1.00 34.06 151 LEU C CA 1
ATOM 4947 C C . LEU C 1 163 ? 20.508 4.684 132.059 1.00 33.68 151 LEU C C 1
ATOM 4948 O O . LEU C 1 163 ? 19.374 5.031 131.796 1.00 35.63 151 LEU C O 1
ATOM 4953 N N . VAL C 1 164 ? 21.580 5.306 131.598 1.00 31.86 152 VAL C N 1
ATOM 4954 C CA . VAL C 1 164 ? 21.544 6.300 130.510 1.00 31.93 152 VAL C CA 1
ATOM 4955 C C . VAL C 1 164 ? 22.755 6.034 129.605 1.00 32.13 152 VAL C C 1
ATOM 4956 O O . VAL C 1 164 ? 23.650 5.215 129.949 1.00 30.28 152 VAL C O 1
ATOM 4960 N N . ASP C 1 165 ? 22.847 6.751 128.489 1.00 31.63 153 ASP C N 1
ATOM 4961 C CA . ASP C 1 165 ? 24.045 6.660 127.593 1.00 30.99 153 ASP C CA 1
ATOM 4962 C C . ASP C 1 165 ? 25.244 7.190 128.386 1.00 29.69 153 ASP C C 1
ATOM 4963 O O . ASP C 1 165 ? 25.189 8.244 128.997 1.00 29.27 153 ASP C O 1
ATOM 4968 N N . VAL C 1 166 ? 26.325 6.429 128.397 1.00 28.78 154 VAL C N 1
ATOM 4969 C CA . VAL C 1 166 ? 27.540 6.853 129.064 1.00 27.55 154 VAL C CA 1
ATOM 4970 C C . VAL C 1 166 ? 28.686 6.887 128.052 1.00 27.21 154 VAL C C 1
ATOM 4971 O O . VAL C 1 166 ? 29.520 5.955 128.010 1.00 25.73 154 VAL C O 1
ATOM 4975 N N . PRO C 1 167 ? 28.737 7.892 127.214 1.00 28.23 155 PRO C N 1
ATOM 4976 C CA . PRO C 1 167 ? 29.939 8.012 126.389 1.00 28.84 155 PRO C CA 1
ATOM 4977 C C . PRO C 1 167 ? 31.129 8.406 127.293 1.00 29.03 155 PRO C C 1
ATOM 4978 O O . PRO C 1 167 ? 30.958 8.720 128.484 1.00 27.26 155 PRO C O 1
ATOM 4982 N N . VAL C 1 168 ? 32.307 8.383 126.712 1.00 28.60 156 VAL C N 1
ATOM 4983 C CA . VAL C 1 168 ? 33.554 8.708 127.411 1.00 29.91 156 VAL C CA 1
ATOM 4984 C C . VAL C 1 168 ? 33.509 9.980 128.243 1.00 29.82 156 VAL C C 1
ATOM 4985 O O . VAL C 1 168 ? 33.733 9.966 129.439 1.00 29.53 156 VAL C O 1
ATOM 4989 N N . GLU C 1 169 ? 33.069 11.041 127.630 1.00 32.22 157 GLU C N 1
ATOM 4990 C CA . GLU C 1 169 ? 33.020 12.318 128.337 1.00 34.80 157 GLU C CA 1
ATOM 4991 C C . GLU C 1 169 ? 31.953 12.395 129.477 1.00 34.84 157 GLU C C 1
ATOM 4992 O O . GLU C 1 169 ? 31.942 13.366 130.263 1.00 37.25 157 GLU C O 1
ATOM 4998 N N . ARG C 1 170 ? 31.052 11.409 129.558 1.00 32.23 158 ARG C N 1
ATOM 4999 C CA . ARG C 1 170 ? 30.068 11.397 130.660 1.00 33.30 158 ARG C CA 1
ATOM 5000 C C . ARG C 1 170 ? 30.582 10.581 131.855 1.00 31.72 158 ARG C C 1
ATOM 5001 O O . ARG C 1 170 ? 29.891 10.421 132.860 1.00 33.53 158 ARG C O 1
ATOM 5009 N N . GLY C 1 171 ? 31.843 10.094 131.773 1.00 29.95 159 GLY C N 1
ATOM 5010 C CA . GLY C 1 171 ? 32.493 9.410 132.856 1.00 26.49 159 GLY C CA 1
ATOM 5011 C C . GLY C 1 171 ? 32.373 7.895 132.823 1.00 25.80 159 GLY C C 1
ATOM 5012 O O . GLY C 1 171 ? 32.194 7.248 133.861 1.00 24.65 159 GLY C O 1
ATOM 5013 N N . CYS C 1 172 ? 32.481 7.300 131.655 1.00 26.59 160 CYS C N 1
ATOM 5014 C CA . CYS C 1 172 ? 32.527 5.833 131.568 1.00 25.94 160 CYS C CA 1
ATOM 5015 C C . CYS C 1 172 ? 33.795 5.330 132.237 1.00 25.32 160 CYS C C 1
ATOM 5016 O O . CYS C 1 172 ? 34.699 6.109 132.618 1.00 24.64 160 CYS C O 1
ATOM 5019 N N . MET C 1 173 ? 33.815 4.025 132.435 1.00 24.87 161 MET C N 1
ATOM 5020 C CA . MET C 1 173 ? 34.924 3.391 133.079 1.00 27.06 161 MET C CA 1
ATOM 5021 C C . MET C 1 173 ? 36.118 3.038 132.108 1.00 25.60 161 MET C C 1
ATOM 5022 O O . MET C 1 173 ? 35.931 2.770 130.939 1.00 25.02 161 MET C O 1
ATOM 5027 N N . THR C 1 174 ? 37.264 2.836 132.746 1.00 26.56 162 THR C N 1
ATOM 5028 C CA . THR C 1 174 ? 38.507 2.288 132.136 1.00 25.19 162 THR C CA 1
ATOM 5029 C C . THR C 1 174 ? 38.973 1.099 133.010 1.00 25.73 162 THR C C 1
ATOM 5030 O O . THR C 1 174 ? 38.961 1.195 134.231 1.00 24.92 162 THR C O 1
ATOM 5034 N N . PHE C 1 175 ? 39.402 0.020 132.340 1.00 25.56 163 PHE C N 1
ATOM 5035 C CA . PHE C 1 175 ? 39.872 -1.175 132.976 1.00 26.75 163 PHE C CA 1
ATOM 5036 C C . PHE C 1 175 ? 41.298 -1.477 132.522 1.00 28.05 163 PHE C C 1
ATOM 5037 O O . PHE C 1 175 ? 41.678 -1.123 131.400 1.00 30.27 163 PHE C O 1
ATOM 5045 N N . VAL C 1 176 ? 42.079 -2.125 133.369 1.00 28.78 164 VAL C N 1
ATOM 5046 C CA . VAL C 1 176 ? 43.413 -2.610 132.990 1.00 29.66 164 VAL C CA 1
ATOM 5047 C C . VAL C 1 176 ? 43.322 -4.126 132.767 1.00 30.46 164 VAL C C 1
ATOM 5048 O O . VAL C 1 176 ? 43.311 -4.887 133.699 1.00 31.81 164 VAL C O 1
ATOM 5052 N N . PRO C 1 177 ? 43.237 -4.565 131.498 1.00 31.22 165 PRO C N 1
ATOM 5053 C CA . PRO C 1 177 ? 43.057 -5.989 131.264 1.00 32.44 165 PRO C CA 1
ATOM 5054 C C . PRO C 1 177 ? 44.235 -6.832 131.775 1.00 34.93 165 PRO C C 1
ATOM 5055 O O . PRO C 1 177 ? 45.382 -6.443 131.669 1.00 34.53 165 PRO C O 1
ATOM 5059 N N . GLY C 1 178 ? 43.907 -7.983 132.341 1.00 35.79 166 GLY C N 1
ATOM 5060 C CA . GLY C 1 178 ? 44.891 -8.870 132.938 1.00 36.05 166 GLY C CA 1
ATOM 5061 C C . GLY C 1 178 ? 45.365 -8.481 134.321 1.00 34.56 166 GLY C C 1
ATOM 5062 O O . GLY C 1 178 ? 46.041 -9.258 134.981 1.00 35.83 166 GLY C O 1
ATOM 5063 N N . SER C 1 179 ? 44.973 -7.306 134.802 1.00 34.09 167 SER C N 1
ATOM 5064 C CA . SER C 1 179 ? 45.467 -6.792 136.114 1.00 33.36 167 SER C CA 1
ATOM 5065 C C . SER C 1 179 ? 44.955 -7.672 137.281 1.00 35.26 167 SER C C 1
ATOM 5066 O O . SER C 1 179 ? 45.532 -7.718 138.345 1.00 37.06 167 SER C O 1
ATOM 5069 N N . HIS C 1 180 ? 43.862 -8.381 137.039 1.00 35.91 168 HIS C N 1
ATOM 5070 C CA . HIS C 1 180 ? 43.259 -9.299 138.002 1.00 37.56 168 HIS C CA 1
ATOM 5071 C C . HIS C 1 180 ? 44.024 -10.575 138.248 1.00 39.98 168 HIS C C 1
ATOM 5072 O O . HIS C 1 180 ? 43.811 -11.225 139.251 1.00 38.21 168 HIS C O 1
ATOM 5079 N N . LEU C 1 181 ? 44.960 -10.871 137.380 1.00 43.05 169 LEU C N 1
ATOM 5080 C CA . LEU C 1 181 ? 45.905 -11.998 137.556 1.00 48.65 169 LEU C CA 1
ATOM 5081 C C . LEU C 1 181 ? 47.213 -11.654 138.218 1.00 52.88 169 LEU C C 1
ATOM 5082 O O . LEU C 1 181 ? 48.005 -12.504 138.432 1.00 64.60 169 LEU C O 1
ATOM 5087 N N . LEU C 1 182 ? 47.462 -10.408 138.489 1.00 59.45 170 LEU C N 1
ATOM 5088 C CA . LEU C 1 182 ? 48.726 -9.964 139.100 1.00 67.18 170 LEU C CA 1
ATOM 5089 C C . LEU C 1 182 ? 48.793 -10.454 140.580 1.00 73.54 170 LEU C C 1
ATOM 5090 O O . LEU C 1 182 ? 47.755 -10.450 141.253 1.00 73.35 170 LEU C O 1
ATOM 5095 N N . PRO C 1 183 ? 49.989 -10.939 141.055 1.00 81.41 171 PRO C N 1
ATOM 5096 C CA . PRO C 1 183 ? 50.175 -11.268 142.503 1.00 86.58 171 PRO C CA 1
ATOM 5097 C C . PRO C 1 183 ? 50.367 -9.944 143.284 1.00 92.83 171 PRO C C 1
ATOM 5098 O O . PRO C 1 183 ? 50.783 -8.982 142.663 1.00 100.18 171 PRO C O 1
ATOM 5102 N N . ASP C 1 184 ? 50.051 -9.878 144.583 1.00 99.24 172 ASP C N 1
ATOM 5103 C CA . ASP C 1 184 ? 50.248 -8.615 145.423 1.00 102.23 172 ASP C CA 1
ATOM 5104 C C . ASP C 1 184 ? 51.636 -7.892 145.344 1.00 97.80 172 ASP C C 1
ATOM 5105 O O . ASP C 1 184 ? 52.416 -7.854 146.310 1.00 97.17 172 ASP C O 1
ATOM 5110 N N . GLY C 1 200 ? 54.982 -4.173 136.891 1.00 63.67 188 GLY C N 1
ATOM 5111 C CA . GLY C 1 200 ? 54.728 -3.891 135.476 1.00 61.77 188 GLY C CA 1
ATOM 5112 C C . GLY C 1 200 ? 53.345 -3.261 135.251 1.00 56.31 188 GLY C C 1
ATOM 5113 O O . GLY C 1 200 ? 53.064 -2.899 134.144 1.00 53.90 188 GLY C O 1
ATOM 5114 N N . GLU C 1 201 ? 52.509 -3.075 136.281 1.00 53.40 189 GLU C N 1
ATOM 5115 C CA . GLU C 1 201 ? 51.136 -2.552 136.099 1.00 46.24 189 GLU C CA 1
ATOM 5116 C C . GLU C 1 201 ? 50.961 -1.214 135.348 1.00 42.38 189 GLU C C 1
ATOM 5117 O O . GLU C 1 201 ? 50.095 -1.084 134.525 1.00 36.60 189 GLU C O 1
ATOM 5123 N N . ILE C 1 202 ? 51.808 -0.252 135.593 1.00 42.78 190 ILE C N 1
ATOM 5124 C CA . ILE C 1 202 ? 51.724 1.026 134.908 1.00 44.50 190 ILE C CA 1
ATOM 5125 C C . ILE C 1 202 ? 51.971 0.906 133.373 1.00 41.85 190 ILE C C 1
ATOM 5126 O O . ILE C 1 202 ? 51.534 1.829 132.638 1.00 38.89 190 ILE C O 1
ATOM 5131 N N . TRP C 1 203 ? 52.757 -0.157 132.966 1.00 40.09 191 TRP C N 1
ATOM 5132 C CA . TRP C 1 203 ? 53.113 -0.444 131.537 1.00 40.40 191 TRP C CA 1
ATOM 5133 C C . TRP C 1 203 ? 51.896 -1.244 130.816 1.00 40.87 191 TRP C C 1
ATOM 5134 O O . TRP C 1 203 ? 51.921 -1.427 129.646 1.00 39.82 191 TRP C O 1
ATOM 5145 N N . MET C 1 204 ? 50.823 -1.583 131.520 1.00 37.85 192 MET C N 1
ATOM 5146 C CA . MET C 1 204 ? 49.741 -2.410 130.960 1.00 40.10 192 MET C CA 1
ATOM 5147 C C . MET C 1 204 ? 48.606 -1.610 130.363 1.00 40.61 192 MET C C 1
ATOM 5148 O O . MET C 1 204 ? 48.380 -0.457 130.696 1.00 36.40 192 MET C O 1
ATOM 5153 N N . PRO C 1 205 ? 48.052 -2.121 129.288 1.00 38.00 193 PRO C N 1
ATOM 5154 C CA . PRO C 1 205 ? 47.222 -1.203 128.389 1.00 35.86 193 PRO C CA 1
ATOM 5155 C C . PRO C 1 205 ? 45.915 -0.976 129.119 1.00 36.17 193 PRO C C 1
ATOM 5156 O O . PRO C 1 205 ? 45.587 -1.737 130.033 1.00 34.68 193 PRO C O 1
ATOM 5160 N N . ARG C 1 206 ? 45.304 0.116 128.866 1.00 32.41 194 ARG C N 1
ATOM 5161 C CA . ARG C 1 206 ? 44.131 0.457 129.514 1.00 32.93 194 ARG C CA 1
ATOM 5162 C C . ARG C 1 206 ? 43.063 0.533 128.483 1.00 30.23 194 ARG C C 1
ATOM 5163 O O . ARG C 1 206 ? 43.280 1.135 127.470 1.00 32.97 194 ARG C O 1
ATOM 5171 N N . VAL C 1 207 ? 41.885 0.060 128.831 1.00 28.60 195 VAL C N 1
ATOM 5172 C CA . VAL C 1 207 ? 40.708 0.055 127.875 1.00 27.99 195 VAL C CA 1
ATOM 5173 C C . VAL C 1 207 ? 39.592 0.866 128.486 1.00 26.06 195 VAL C C 1
ATOM 5174 O O . VAL C 1 207 ? 39.054 0.499 129.511 1.00 25.37 195 VAL C O 1
ATOM 5178 N N . THR C 1 208 ? 39.211 1.918 127.776 1.00 25.66 196 THR C N 1
ATOM 5179 C CA . THR C 1 208 ? 38.077 2.733 128.080 1.00 25.13 196 THR C CA 1
ATOM 5180 C C . THR C 1 208 ? 36.840 2.264 127.333 1.00 25.50 196 THR C C 1
ATOM 5181 O O . THR C 1 208 ? 36.875 2.056 126.141 1.00 27.55 196 THR C O 1
ATOM 5185 N N . VAL C 1 209 ? 35.738 2.084 128.051 1.00 25.92 197 VAL C N 1
ATOM 5186 C CA . VAL C 1 209 ? 34.574 1.328 127.568 1.00 26.85 197 VAL C CA 1
ATOM 5187 C C . VAL C 1 209 ? 33.266 2.135 127.693 1.00 27.23 197 VAL C C 1
ATOM 5188 O O . VAL C 1 209 ? 32.585 2.091 128.700 1.00 26.73 197 VAL C O 1
ATOM 5192 N N . PRO C 1 210 ? 32.961 2.952 126.706 1.00 27.13 198 PRO C N 1
ATOM 5193 C CA . PRO C 1 210 ? 31.744 3.642 126.752 1.00 26.39 198 PRO C CA 1
ATOM 5194 C C . PRO C 1 210 ? 30.598 2.667 126.603 1.00 27.65 198 PRO C C 1
ATOM 5195 O O . PRO C 1 210 ? 30.746 1.592 126.015 1.00 26.63 198 PRO C O 1
ATOM 5199 N N . LEU C 1 211 ? 29.473 3.062 127.144 1.00 27.67 199 LEU C N 1
ATOM 5200 C CA . LEU C 1 211 ? 28.330 2.120 127.306 1.00 28.13 199 LEU C CA 1
ATOM 5201 C C . LEU C 1 211 ? 27.067 2.838 126.883 1.00 26.97 199 LEU C C 1
ATOM 5202 O O . LEU C 1 211 ? 26.811 3.965 127.308 1.00 26.10 199 LEU C O 1
ATOM 5207 N N . ARG C 1 212 ? 26.283 2.174 126.108 1.00 28.54 200 ARG C N 1
ATOM 5208 C CA . ARG C 1 212 ? 24.863 2.665 125.873 1.00 31.24 200 ARG C CA 1
ATOM 5209 C C . ARG C 1 212 ? 23.981 2.339 127.032 1.00 28.67 200 ARG C C 1
ATOM 5210 O O . ARG C 1 212 ? 24.201 1.364 127.773 1.00 27.10 200 ARG C O 1
ATOM 5218 N N . ALA C 1 213 ? 22.849 3.084 127.148 1.00 31.59 201 ALA C N 1
ATOM 5219 C CA . ALA C 1 213 ? 21.857 2.750 128.136 1.00 28.72 201 ALA C CA 1
ATOM 5220 C C . ALA C 1 213 ? 21.580 1.292 127.971 1.00 27.96 201 ALA C C 1
ATOM 5221 O O . ALA C 1 213 ? 21.215 0.837 126.892 1.00 28.73 201 ALA C O 1
ATOM 5223 N N . GLY C 1 214 ? 21.466 0.603 129.087 1.00 27.66 202 GLY C N 1
ATOM 5224 C CA . GLY C 1 214 ? 20.964 -0.807 129.135 1.00 28.14 202 GLY C CA 1
ATOM 5225 C C . GLY C 1 214 ? 22.067 -1.800 128.951 1.00 27.91 202 GLY C C 1
ATOM 5226 O O . GLY C 1 214 ? 21.861 -2.990 129.149 1.00 27.75 202 GLY C O 1
ATOM 5227 N N . ASP C 1 215 ? 23.261 -1.306 128.609 1.00 28.79 203 ASP C N 1
ATOM 5228 C CA . ASP C 1 215 ? 24.477 -2.088 128.617 1.00 30.99 203 ASP C CA 1
ATOM 5229 C C . ASP C 1 215 ? 25.016 -2.233 130.088 1.00 29.75 203 ASP C C 1
ATOM 5230 O O . ASP C 1 215 ? 24.733 -1.443 130.962 1.00 28.69 203 ASP C O 1
ATOM 5235 N N . CYS C 1 216 ? 25.797 -3.284 130.300 1.00 30.89 204 CYS C N 1
ATOM 5236 C CA . CYS C 1 216 ? 26.578 -3.380 131.515 1.00 30.95 204 CYS C CA 1
ATOM 5237 C C . CYS C 1 216 ? 28.021 -3.818 131.217 1.00 30.08 204 CYS C C 1
ATOM 5238 O O . CYS C 1 216 ? 28.347 -4.360 130.155 1.00 32.11 204 CYS C O 1
ATOM 5241 N N . THR C 1 217 ? 28.832 -3.630 132.233 1.00 28.93 205 THR C N 1
ATOM 5242 C CA . THR C 1 217 ? 30.148 -4.334 132.379 1.00 29.02 205 THR C CA 1
ATOM 5243 C C . THR C 1 217 ? 30.126 -5.206 133.620 1.00 30.18 205 THR C C 1
ATOM 5244 O O . THR C 1 217 ? 29.252 -4.980 134.514 1.00 28.99 205 THR C O 1
ATOM 5248 N N . PHE C 1 218 ? 30.854 -6.317 133.534 1.00 28.50 206 PHE C N 1
ATOM 5249 C CA . PHE C 1 218 ? 31.192 -7.112 134.665 1.00 30.22 206 PHE C CA 1
ATOM 5250 C C . PHE C 1 218 ? 32.681 -6.905 134.871 1.00 30.06 206 PHE C C 1
ATOM 5251 O O . PHE C 1 218 ? 33.463 -7.008 133.876 1.00 29.29 206 PHE C O 1
ATOM 5259 N N . HIS C 1 219 ? 33.087 -6.661 136.108 1.00 28.61 207 HIS C N 1
ATOM 5260 C CA . HIS C 1 219 ? 34.522 -6.694 136.434 1.00 29.93 207 HIS C CA 1
ATOM 5261 C C . HIS C 1 219 ? 34.891 -7.374 137.730 1.00 30.94 207 HIS C C 1
ATOM 5262 O O . HIS C 1 219 ? 34.226 -7.298 138.752 1.00 31.64 207 HIS C O 1
ATOM 5269 N N . HIS C 1 220 ? 35.971 -8.126 137.623 1.00 32.79 208 HIS C N 1
ATOM 5270 C CA . HIS C 1 220 ? 36.543 -8.905 138.702 1.00 31.87 208 HIS C CA 1
ATOM 5271 C C . HIS C 1 220 ? 37.020 -7.958 139.801 1.00 32.12 208 HIS C C 1
ATOM 5272 O O . HIS C 1 220 ? 37.508 -6.858 139.555 1.00 28.21 208 HIS C O 1
ATOM 5279 N N . ALA C 1 221 ? 36.913 -8.445 141.046 1.00 33.46 209 ALA C N 1
ATOM 5280 C CA . ALA C 1 221 ? 37.330 -7.695 142.244 1.00 34.75 209 ALA C CA 1
ATOM 5281 C C . ALA C 1 221 ? 38.821 -7.331 142.307 1.00 33.99 209 ALA C C 1
ATOM 5282 O O . ALA C 1 221 ? 39.204 -6.438 143.064 1.00 32.46 209 ALA C O 1
ATOM 5284 N N . ARG C 1 222 ? 39.628 -8.018 141.509 1.00 35.39 210 ARG C N 1
ATOM 5285 C CA . ARG C 1 222 ? 41.077 -7.675 141.387 1.00 39.49 210 ARG C CA 1
ATOM 5286 C C . ARG C 1 222 ? 41.456 -6.799 140.155 1.00 36.39 210 ARG C C 1
ATOM 5287 O O . ARG C 1 222 ? 42.583 -6.406 140.005 1.00 35.81 210 ARG C O 1
ATOM 5295 N N . THR C 1 223 ? 40.492 -6.479 139.311 1.00 33.65 211 THR C N 1
ATOM 5296 C CA . THR C 1 223 ? 40.767 -5.713 138.095 1.00 29.94 211 THR C CA 1
ATOM 5297 C C . THR C 1 223 ? 40.888 -4.275 138.419 1.00 29.61 211 THR C C 1
ATOM 5298 O O . THR C 1 223 ? 39.980 -3.711 139.070 1.00 28.92 211 THR C O 1
ATOM 5302 N N . VAL C 1 224 ? 41.995 -3.655 138.009 1.00 28.20 212 VAL C N 1
ATOM 5303 C CA . VAL C 1 224 ? 42.149 -2.207 138.210 1.00 27.36 212 VAL C CA 1
ATOM 5304 C C . VAL C 1 224 ? 41.231 -1.460 137.272 1.00 27.57 212 VAL C C 1
ATOM 5305 O O . VAL C 1 224 ? 41.158 -1.788 136.101 1.00 24.91 212 VAL C O 1
ATOM 5309 N N . HIS C 1 225 ? 40.496 -0.480 137.832 1.00 28.72 213 HIS C N 1
ATOM 5310 C CA . HIS C 1 225 ? 39.536 0.306 137.063 1.00 27.18 213 HIS C CA 1
ATOM 5311 C C . HIS C 1 225 ? 39.398 1.673 137.626 1.00 26.01 213 HIS C C 1
ATOM 5312 O O . HIS C 1 225 ? 39.735 1.955 138.772 1.00 26.99 213 HIS C O 1
ATOM 5319 N N . SER C 1 226 ? 38.878 2.523 136.771 1.00 25.51 214 SER C N 1
ATOM 5320 C CA . SER C 1 226 ? 38.720 3.925 137.100 1.00 26.15 214 SER C CA 1
ATOM 5321 C C . SER C 1 226 ? 37.619 4.498 136.260 1.00 25.90 214 SER C C 1
ATOM 5322 O O . SER C 1 226 ? 37.033 3.794 135.473 1.00 27.23 214 SER C O 1
ATOM 5325 N N . ALA C 1 227 ? 37.275 5.783 136.482 1.00 26.11 215 ALA C N 1
ATOM 5326 C CA . ALA C 1 227 ? 36.259 6.423 135.711 1.00 26.68 215 ALA C CA 1
ATOM 5327 C C . ALA C 1 227 ? 36.510 7.875 135.547 1.00 26.87 215 ALA C C 1
ATOM 5328 O O . ALA C 1 227 ? 37.107 8.524 136.411 1.00 29.46 215 ALA C O 1
ATOM 5330 N N . GLY C 1 228 ? 36.111 8.387 134.383 1.00 27.26 216 GLY C N 1
ATOM 5331 C CA . GLY C 1 228 ? 36.317 9.819 134.096 1.00 28.70 216 GLY C CA 1
ATOM 5332 C C . GLY C 1 228 ? 35.381 10.683 134.936 1.00 30.34 216 GLY C C 1
ATOM 5333 O O . GLY C 1 228 ? 34.424 10.211 135.524 1.00 29.67 216 GLY C O 1
ATOM 5334 N N . ALA C 1 229 ? 35.651 11.960 134.903 1.00 32.19 217 ALA C N 1
ATOM 5335 C CA . ALA C 1 229 ? 34.721 12.955 135.306 1.00 35.00 217 ALA C CA 1
ATOM 5336 C C . ALA C 1 229 ? 33.567 12.991 134.316 1.00 35.48 217 ALA C C 1
ATOM 5337 O O . ALA C 1 229 ? 33.688 12.665 133.158 1.00 35.50 217 ALA C O 1
ATOM 5339 N N . ASN C 1 230 ? 32.415 13.402 134.796 1.00 38.04 218 ASN C N 1
ATOM 5340 C CA . ASN C 1 230 ? 31.323 13.766 133.891 1.00 36.67 218 ASN C CA 1
ATOM 5341 C C . ASN C 1 230 ? 31.539 15.218 133.473 1.00 39.65 218 ASN C C 1
ATOM 5342 O O . ASN C 1 230 ? 31.323 16.124 134.270 1.00 39.19 218 ASN C O 1
ATOM 5347 N N . SER C 1 231 ? 31.942 15.425 132.221 1.00 39.23 219 SER C N 1
ATOM 5348 C CA . SER C 1 231 ? 32.079 16.789 131.751 1.00 43.13 219 SER C CA 1
ATOM 5349 C C . SER C 1 231 ? 30.912 17.209 130.911 1.00 44.20 219 SER C C 1
ATOM 5350 O O . SER C 1 231 ? 30.989 18.233 130.273 1.00 47.86 219 SER C O 1
ATOM 5353 N N . THR C 1 232 ? 29.811 16.477 130.921 1.00 41.97 220 THR C N 1
ATOM 5354 C CA . THR C 1 232 ? 28.592 16.919 130.167 1.00 42.45 220 THR C CA 1
ATOM 5355 C C . THR C 1 232 ? 27.558 17.521 131.113 1.00 44.33 220 THR C C 1
ATOM 5356 O O . THR C 1 232 ? 27.682 17.424 132.347 1.00 42.00 220 THR C O 1
ATOM 5360 N N . ASP C 1 233 ? 26.526 18.090 130.499 1.00 48.87 221 ASP C N 1
ATOM 5361 C CA . ASP C 1 233 ? 25.318 18.589 131.183 1.00 54.32 221 ASP C CA 1
ATOM 5362 C C . ASP C 1 233 ? 24.300 17.579 131.603 1.00 52.70 221 ASP C C 1
ATOM 5363 O O . ASP C 1 233 ? 23.319 17.963 132.154 1.00 54.40 221 ASP C O 1
ATOM 5368 N N . GLU C 1 234 ? 24.480 16.330 131.259 1.00 51.32 222 GLU C N 1
ATOM 5369 C CA . GLU C 1 234 ? 23.512 15.287 131.548 1.00 49.16 222 GLU C CA 1
ATOM 5370 C C . GLU C 1 234 ? 24.136 14.353 132.620 1.00 45.80 222 GLU C C 1
ATOM 5371 O O . GLU C 1 234 ? 25.269 13.900 132.511 1.00 42.60 222 GLU C O 1
ATOM 5377 N N . PRO C 1 235 ? 23.368 13.999 133.628 1.00 44.03 223 PRO C N 1
ATOM 5378 C CA . PRO C 1 235 ? 23.941 13.237 134.676 1.00 40.74 223 PRO C CA 1
ATOM 5379 C C . PRO C 1 235 ? 24.295 11.823 134.244 1.00 36.59 223 PRO C C 1
ATOM 5380 O O . PRO C 1 235 ? 23.657 11.252 133.398 1.00 34.03 223 PRO C O 1
ATOM 5384 N N . ARG C 1 236 ? 25.310 11.277 134.876 1.00 33.52 224 ARG C N 1
ATOM 5385 C CA . ARG C 1 236 ? 25.658 9.904 134.669 1.00 32.30 224 ARG C CA 1
ATOM 5386 C C . ARG C 1 236 ? 24.931 9.104 135.758 1.00 31.52 224 ARG C C 1
ATOM 5387 O O . ARG C 1 236 ? 25.158 9.311 136.955 1.00 31.20 224 ARG C O 1
ATOM 5395 N N . LEU C 1 237 ? 24.099 8.163 135.335 1.00 30.82 225 LEU C N 1
ATOM 5396 C CA . LEU C 1 237 ? 23.303 7.350 136.278 1.00 32.24 225 LEU C CA 1
ATOM 5397 C C . LEU C 1 237 ? 23.461 5.892 135.923 1.00 30.59 225 LEU C C 1
ATOM 5398 O O . LEU C 1 237 ? 23.369 5.504 134.743 1.00 29.84 225 LEU C O 1
ATOM 5403 N N . SER C 1 238 ? 23.708 5.114 136.973 1.00 31.66 226 SER C N 1
ATOM 5404 C CA . SER C 1 238 ? 23.992 3.706 136.835 1.00 31.01 226 SER C CA 1
ATOM 5405 C C . SER C 1 238 ? 23.773 3.055 138.154 1.00 31.22 226 SER C C 1
ATOM 5406 O O . SER C 1 238 ? 23.655 3.701 139.197 1.00 31.47 226 SER C O 1
ATOM 5409 N N . THR C 1 239 ? 23.766 1.741 138.110 1.00 31.63 227 THR C N 1
ATOM 5410 C CA . THR C 1 239 ? 23.854 0.992 139.326 1.00 31.40 227 THR C CA 1
ATOM 5411 C C . THR C 1 239 ? 25.098 0.107 139.302 1.00 31.22 227 THR C C 1
ATOM 5412 O O . THR C 1 239 ? 25.514 -0.386 138.259 1.00 30.46 227 THR C O 1
ATOM 5416 N N . SER C 1 240 ? 25.601 -0.173 140.499 1.00 31.67 228 SER C N 1
ATOM 5417 C CA . SER C 1 240 ? 26.713 -1.102 140.686 1.00 32.59 228 SER C CA 1
ATOM 5418 C C . SER C 1 240 ? 26.403 -2.155 141.728 1.00 33.10 228 SER C C 1
ATOM 5419 O O . SER C 1 240 ? 26.137 -1.831 142.877 1.00 36.49 228 SER C O 1
ATOM 5422 N N . ALA C 1 241 ? 26.440 -3.412 141.328 1.00 32.27 229 ALA C N 1
ATOM 5423 C CA . ALA C 1 241 ? 26.127 -4.516 142.226 1.00 33.94 229 ALA C CA 1
ATOM 5424 C C . ALA C 1 241 ? 27.288 -5.472 142.399 1.00 33.64 229 ALA C C 1
ATOM 5425 O O . ALA C 1 241 ? 27.866 -5.925 141.400 1.00 34.24 229 ALA C O 1
ATOM 5427 N N . VAL C 1 242 ? 27.564 -5.827 143.655 1.00 33.34 230 VAL C N 1
ATOM 5428 C CA . VAL C 1 242 ? 28.627 -6.768 143.973 1.00 33.50 230 VAL C CA 1
ATOM 5429 C C . VAL C 1 242 ? 28.023 -8.118 144.244 1.00 35.64 230 VAL C C 1
ATOM 5430 O O . VAL C 1 242 ? 27.140 -8.234 145.045 1.00 35.77 230 VAL C O 1
ATOM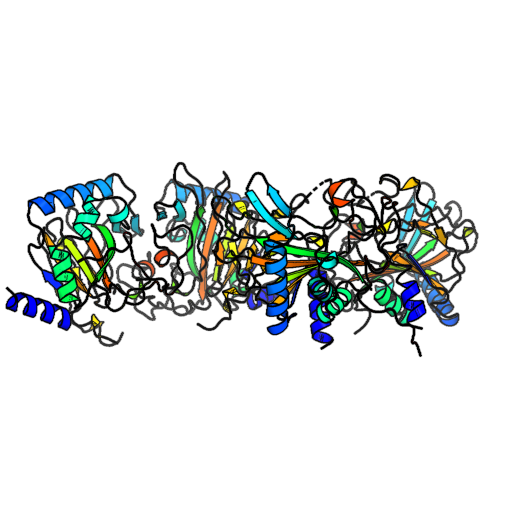 5434 N N . TYR C 1 243 ? 28.542 -9.102 143.524 1.00 35.01 231 TYR C N 1
ATOM 5435 C CA . TYR C 1 243 ? 28.246 -10.486 143.715 1.00 37.14 231 TYR C CA 1
ATOM 5436 C C . TYR C 1 243 ? 29.461 -11.279 144.268 1.00 38.62 231 TYR C C 1
ATOM 5437 O O . TYR C 1 243 ? 30.611 -11.029 143.910 1.00 36.88 231 TYR C O 1
ATOM 5446 N N . MET C 1 244 ? 29.156 -12.261 145.111 1.00 41.00 232 MET C N 1
ATOM 5447 C CA . MET C 1 244 ? 30.145 -13.015 145.846 1.00 43.51 232 MET C CA 1
ATOM 5448 C C . MET C 1 244 ? 29.835 -14.476 145.819 1.00 46.14 232 MET C C 1
ATOM 5449 O O . MET C 1 244 ? 28.683 -14.854 145.635 1.00 46.37 232 MET C O 1
ATOM 5454 N N . ASP C 1 245 ? 30.881 -15.275 145.977 1.00 47.04 233 ASP C N 1
ATOM 5455 C CA . ASP C 1 245 ? 30.750 -16.713 146.037 1.00 51.21 233 ASP C CA 1
ATOM 5456 C C . ASP C 1 245 ? 29.660 -17.059 147.072 1.00 53.36 233 ASP C C 1
ATOM 5457 O O . ASP C 1 245 ? 29.616 -16.477 148.153 1.00 52.90 233 ASP C O 1
ATOM 5462 N N . ALA C 1 246 ? 28.810 -18.013 146.740 1.00 53.79 234 ALA C N 1
ATOM 5463 C CA . ALA C 1 246 ? 27.770 -18.454 147.655 1.00 56.93 234 ALA C CA 1
ATOM 5464 C C . ALA C 1 246 ? 28.308 -19.002 149.011 1.00 58.98 234 ALA C C 1
ATOM 5465 O O . ALA C 1 246 ? 27.581 -19.062 149.969 1.00 59.60 234 ALA C O 1
ATOM 5467 N N . THR C 1 247 ? 29.576 -19.403 149.079 1.00 59.48 235 THR C N 1
ATOM 5468 C CA . THR C 1 247 ? 30.169 -19.886 150.371 1.00 61.36 235 THR C CA 1
ATOM 5469 C C . THR C 1 247 ? 30.807 -18.739 151.159 1.00 58.79 235 THR C C 1
ATOM 5470 O O . THR C 1 247 ? 31.527 -18.978 152.091 1.00 57.78 235 THR C O 1
ATOM 5474 N N . ALA C 1 248 ? 30.675 -17.501 150.676 1.00 55.60 236 ALA C N 1
ATOM 5475 C CA . ALA C 1 248 ? 31.305 -16.336 151.321 1.00 54.29 236 ALA C CA 1
ATOM 5476 C C . ALA C 1 248 ? 30.967 -16.257 152.795 1.00 55.32 236 ALA C C 1
ATOM 5477 O O . ALA C 1 248 ? 29.844 -16.431 153.211 1.00 60.20 236 ALA C O 1
ATOM 5479 N N . ALA C 1 249 ? 31.995 -16.060 153.561 1.00 55.82 237 ALA C N 1
ATOM 5480 C CA . ALA C 1 249 ? 31.922 -15.810 154.999 1.00 57.85 237 ALA C CA 1
ATOM 5481 C C . ALA C 1 249 ? 32.497 -14.436 155.393 1.00 55.98 237 ALA C C 1
ATOM 5482 O O . ALA C 1 249 ? 33.395 -13.911 154.737 1.00 52.11 237 ALA C O 1
ATOM 5484 N N . TYR C 1 250 ? 31.992 -13.927 156.534 1.00 57.27 238 TYR C N 1
ATOM 5485 C CA . TYR C 1 250 ? 32.381 -12.604 157.030 1.00 55.96 238 TYR C CA 1
ATOM 5486 C C . TYR C 1 250 ? 33.833 -12.565 157.372 1.00 55.81 238 TYR C C 1
ATOM 5487 O O . TYR C 1 250 ? 34.356 -13.458 158.023 1.00 59.40 238 TYR C O 1
ATOM 5496 N N . ARG C 1 251 ? 34.481 -11.534 156.884 1.00 53.25 239 ARG C N 1
ATOM 5497 C CA . ARG C 1 251 ? 35.893 -11.317 157.153 1.00 54.54 239 ARG C CA 1
ATOM 5498 C C . ARG C 1 251 ? 36.195 -9.824 157.224 1.00 51.01 239 ARG C C 1
ATOM 5499 O O . ARG C 1 251 ? 36.318 -9.171 156.213 1.00 48.26 239 ARG C O 1
ATOM 5507 N N . PRO C 1 252 ? 36.384 -9.290 158.416 1.00 51.70 240 PRO C N 1
ATOM 5508 C CA . PRO C 1 252 ? 36.672 -7.858 158.498 1.00 49.70 240 PRO C CA 1
ATOM 5509 C C . PRO C 1 252 ? 37.898 -7.402 157.702 1.00 47.38 240 PRO C C 1
ATOM 5510 O O . PRO C 1 252 ? 38.874 -8.074 157.646 1.00 46.58 240 PRO C O 1
ATOM 5514 N N . THR C 1 253 ? 37.790 -6.246 157.072 1.00 46.82 241 THR C N 1
ATOM 5515 C CA . THR C 1 253 ? 38.911 -5.544 156.465 1.00 46.25 241 THR C CA 1
ATOM 5516 C C . THR C 1 253 ? 39.741 -4.848 157.510 1.00 47.73 241 THR C C 1
ATOM 5517 O O . THR C 1 253 ? 40.866 -4.513 157.271 1.00 49.56 241 THR C O 1
ATOM 5521 N N . GLY C 1 254 ? 39.154 -4.557 158.653 1.00 49.96 242 GLY C N 1
ATOM 5522 C CA . GLY C 1 254 ? 39.798 -3.700 159.702 1.00 51.58 242 GLY C CA 1
ATOM 5523 C C . GLY C 1 254 ? 39.555 -2.199 159.476 1.00 50.50 242 GLY C C 1
ATOM 5524 O O . GLY C 1 254 ? 39.970 -1.369 160.311 1.00 50.21 242 GLY C O 1
ATOM 5525 N N . ILE C 1 255 ? 38.843 -1.867 158.403 1.00 47.72 243 ILE C N 1
ATOM 5526 C CA . ILE C 1 255 ? 38.274 -0.535 158.217 1.00 49.61 243 ILE C CA 1
ATOM 5527 C C . ILE C 1 255 ? 36.821 -0.519 158.740 1.00 50.24 243 ILE C C 1
ATOM 5528 O O . ILE C 1 255 ? 35.934 -1.115 158.156 1.00 48.52 243 ILE C O 1
ATOM 5533 N N . ALA C 1 256 ? 36.593 0.208 159.819 1.00 53.76 244 ALA C N 1
ATOM 5534 C CA . ALA C 1 256 ? 35.292 0.226 160.554 1.00 55.09 244 ALA C CA 1
ATOM 5535 C C . ALA C 1 256 ? 34.108 0.472 159.631 1.00 53.44 244 ALA C C 1
ATOM 5536 O O . ALA C 1 256 ? 33.136 -0.258 159.611 1.00 52.96 244 ALA C O 1
ATOM 5538 N N . PHE C 1 257 ? 34.251 1.495 158.813 1.00 55.00 245 PHE C N 1
ATOM 5539 C CA . PHE C 1 257 ? 33.204 1.873 157.847 1.00 56.62 245 PHE C CA 1
ATOM 5540 C C . PHE C 1 257 ? 32.752 0.726 156.885 1.00 53.62 245 PHE C C 1
ATOM 5541 O O . PHE C 1 257 ? 31.619 0.593 156.504 1.00 50.97 245 PHE C O 1
ATOM 5549 N N . LEU C 1 258 ? 33.710 -0.039 156.418 1.00 51.74 246 LEU C N 1
ATOM 5550 C CA . LEU C 1 258 ? 33.445 -1.164 155.530 1.00 47.86 246 LEU C CA 1
ATOM 5551 C C . LEU C 1 258 ? 33.003 -2.412 156.229 1.00 47.65 246 LEU C C 1
ATOM 5552 O O . LEU C 1 258 ? 32.343 -3.259 155.673 1.00 47.06 246 LEU C O 1
ATOM 5557 N N . ASP C 1 259 ? 33.390 -2.551 157.461 1.00 49.44 247 ASP C N 1
ATOM 5558 C CA . ASP C 1 259 ? 33.092 -3.782 158.203 1.00 53.43 247 ASP C CA 1
ATOM 5559 C C . ASP C 1 259 ? 31.677 -3.810 158.817 1.00 58.57 247 ASP C C 1
ATOM 5560 O O . ASP C 1 259 ? 31.160 -4.884 159.111 1.00 59.51 247 ASP C O 1
ATOM 5565 N N . ASP C 1 260 ? 31.088 -2.625 158.957 1.00 59.63 248 ASP C N 1
ATOM 5566 C CA . ASP C 1 260 ? 29.734 -2.398 159.502 1.00 64.34 248 ASP C CA 1
ATOM 5567 C C . ASP C 1 260 ? 28.638 -2.632 158.461 1.00 60.95 248 ASP C C 1
ATOM 5568 O O . ASP C 1 260 ? 28.309 -1.764 157.673 1.00 63.57 248 ASP C O 1
ATOM 5573 N N . LEU C 1 261 ? 28.135 -3.830 158.386 1.00 58.82 249 LEU C N 1
ATOM 5574 C CA . LEU C 1 261 ? 27.195 -4.155 157.353 1.00 58.30 249 LEU C CA 1
ATOM 5575 C C . LEU C 1 261 ? 25.765 -3.838 157.833 1.00 61.58 249 LEU C C 1
ATOM 5576 O O . LEU C 1 261 ? 25.304 -4.470 158.762 1.00 62.08 249 LEU C O 1
ATOM 5581 N N . PRO C 1 262 ? 25.054 -2.922 157.134 1.00 62.41 250 PRO C N 1
ATOM 5582 C CA . PRO C 1 262 ? 23.674 -2.729 157.521 1.00 63.37 250 PRO C CA 1
ATOM 5583 C C . PRO C 1 262 ? 22.757 -3.906 157.187 1.00 62.79 250 PRO C C 1
ATOM 5584 O O . PRO C 1 262 ? 23.036 -4.694 156.277 1.00 59.27 250 PRO C O 1
ATOM 5588 N N . GLY C 1 263 ? 21.681 -3.986 157.950 1.00 65.19 251 GLY C N 1
ATOM 5589 C CA . GLY C 1 263 ? 20.639 -4.954 157.718 1.00 66.96 251 GLY C CA 1
ATOM 5590 C C . GLY C 1 263 ? 21.058 -6.361 158.081 1.00 68.86 251 GLY C C 1
ATOM 5591 O O . GLY C 1 263 ? 20.480 -7.324 157.560 1.00 72.12 251 GLY C O 1
ATOM 5592 N N . THR C 1 264 ? 21.994 -6.484 159.028 1.00 70.45 252 THR C N 1
ATOM 5593 C CA . THR C 1 264 ? 22.519 -7.797 159.470 1.00 72.46 252 THR C CA 1
ATOM 5594 C C . THR C 1 264 ? 22.336 -8.023 160.943 1.00 76.80 252 THR C C 1
ATOM 5595 O O . THR C 1 264 ? 23.035 -8.838 161.496 1.00 77.49 252 THR C O 1
ATOM 5599 N N . GLY C 1 265 ? 21.368 -7.345 161.572 1.00 82.50 253 GLY C N 1
ATOM 5600 C CA . GLY C 1 265 ? 21.142 -7.430 163.042 1.00 85.42 253 GLY C CA 1
ATOM 5601 C C . GLY C 1 265 ? 21.863 -6.382 163.900 1.00 88.26 253 GLY C C 1
ATOM 5602 O O . GLY C 1 265 ? 22.663 -5.588 163.425 1.00 85.22 253 GLY C O 1
ATOM 5603 N N . ALA C 1 266 ? 21.560 -6.390 165.196 1.00 96.04 254 ALA C N 1
ATOM 5604 C CA . ALA C 1 266 ? 22.107 -5.383 166.146 1.00 98.58 254 ALA C CA 1
ATOM 5605 C C . ALA C 1 266 ? 23.615 -5.617 166.392 1.00 99.68 254 ALA C C 1
ATOM 5606 O O . ALA C 1 266 ? 24.409 -4.676 166.389 1.00 93.03 254 ALA C O 1
ATOM 5608 N N . ASP C 1 267 ? 23.966 -6.885 166.624 1.00 105.47 255 ASP C N 1
ATOM 5609 C CA . ASP C 1 267 ? 25.340 -7.318 167.035 1.00 105.79 255 ASP C CA 1
ATOM 5610 C C . ASP C 1 267 ? 26.324 -7.250 165.844 1.00 103.85 255 ASP C C 1
ATOM 5611 O O . ASP C 1 267 ? 25.919 -7.633 164.732 1.00 100.75 255 ASP C O 1
ATOM 5616 N N . PRO C 1 268 ? 27.607 -6.779 166.053 1.00 103.25 256 PRO C N 1
ATOM 5617 C CA . PRO C 1 268 ? 28.539 -6.907 164.901 1.00 97.58 256 PRO C CA 1
ATOM 5618 C C . PRO C 1 268 ? 28.726 -8.405 164.510 1.00 95.85 256 PRO C C 1
ATOM 5619 O O . PRO C 1 268 ? 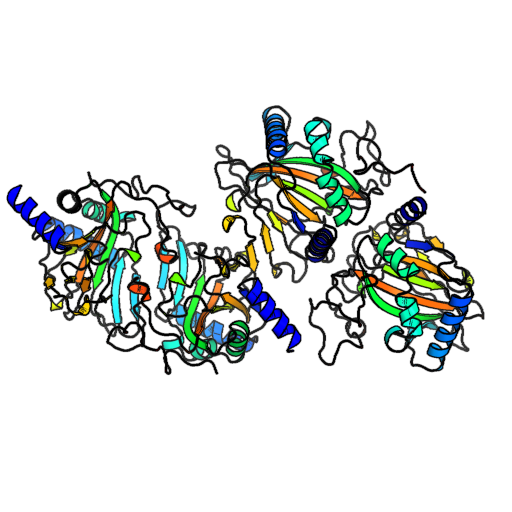28.388 -9.345 165.285 1.00 102.85 256 PRO C O 1
ATOM 5623 N N . LEU C 1 269 ? 29.172 -8.640 163.289 1.00 87.80 257 LEU C N 1
ATOM 5624 C CA . LEU C 1 269 ? 29.251 -10.023 162.806 1.00 84.66 257 LEU C CA 1
ATOM 5625 C C . LEU C 1 269 ? 30.557 -10.603 163.247 1.00 81.16 257 LEU C C 1
ATOM 5626 O O . LEU C 1 269 ? 31.560 -9.893 163.383 1.00 74.31 257 LEU C O 1
ATOM 5631 N N . ARG C 1 270 ? 30.541 -11.905 163.447 1.00 82.39 258 ARG C N 1
ATOM 5632 C CA . ARG C 1 270 ? 31.757 -12.614 163.836 1.00 85.34 258 ARG C CA 1
ATOM 5633 C C . ARG C 1 270 ? 32.523 -13.029 162.568 1.00 80.76 258 ARG C C 1
ATOM 5634 O O . ARG C 1 270 ? 31.913 -13.477 161.581 1.00 76.79 258 ARG C O 1
ATOM 5642 N N . GLU C 1 271 ? 33.846 -12.868 162.598 1.00 76.74 259 GLU C N 1
ATOM 5643 C CA . GLU C 1 271 ? 34.704 -13.458 161.581 1.00 75.03 259 GLU C CA 1
ATOM 5644 C C . GLU C 1 271 ? 34.379 -14.959 161.348 1.00 74.63 259 GLU C C 1
ATOM 5645 O O . GLU C 1 271 ? 34.294 -15.736 162.307 1.00 74.89 259 GLU C O 1
ATOM 5651 N N . GLY C 1 272 ? 34.202 -15.327 160.056 1.00 69.73 260 GLY C N 1
ATOM 5652 C CA . GLY C 1 272 ? 33.826 -16.677 159.614 1.00 70.88 260 GLY C CA 1
ATOM 5653 C C . GLY C 1 272 ? 32.320 -16.791 159.441 1.00 72.03 260 GLY C C 1
ATOM 5654 O O . GLY C 1 272 ? 31.934 -17.732 158.823 1.00 71.66 260 GLY C O 1
ATOM 5655 N N . ALA C 1 273 ? 31.490 -15.929 159.832 1.00 72.46 261 ALA C N 1
ATOM 5656 C CA . ALA C 1 273 ? 30.010 -16.160 159.912 1.00 74.26 261 ALA C CA 1
ATOM 5657 C C . ALA C 1 273 ? 29.532 -16.242 158.528 1.00 73.00 261 ALA C C 1
ATOM 5658 O O . ALA C 1 273 ? 29.917 -15.380 157.750 1.00 68.63 261 ALA C O 1
ATOM 5660 N N . PRO C 1 274 ? 28.725 -17.276 158.177 1.00 74.20 262 PRO C N 1
ATOM 5661 C CA . PRO C 1 274 ? 28.318 -17.275 156.768 1.00 71.45 262 PRO C CA 1
ATOM 5662 C C . PRO C 1 274 ? 27.358 -16.140 156.440 1.00 67.36 262 PRO C C 1
ATOM 5663 O O . PRO C 1 274 ? 26.701 -15.595 157.292 1.00 65.63 262 PRO C O 1
ATOM 5667 N N . LEU C 1 275 ? 27.424 -15.711 155.201 1.00 65.72 263 LEU C N 1
ATOM 5668 C CA . LEU C 1 275 ? 26.588 -14.611 154.723 1.00 63.63 263 LEU C CA 1
ATOM 5669 C C . LEU C 1 275 ? 25.527 -15.285 153.878 1.00 64.50 263 LEU C C 1
ATOM 5670 O O . LEU C 1 275 ? 25.781 -15.699 152.735 1.00 65.09 263 LEU C O 1
ATOM 5675 N N . THR C 1 276 ? 24.361 -15.430 154.479 1.00 66.39 264 THR C N 1
ATOM 5676 C CA . THR C 1 276 ? 23.250 -16.206 153.914 1.00 69.19 264 THR C CA 1
ATOM 5677 C C . THR C 1 276 ? 21.912 -15.544 154.238 1.00 70.78 264 THR C C 1
ATOM 5678 O O . THR C 1 276 ? 21.861 -14.514 154.900 1.00 69.99 264 THR C O 1
ATOM 5682 N N . GLY C 1 277 ? 20.849 -16.169 153.733 1.00 71.73 265 GLY C N 1
ATOM 5683 C CA . GLY C 1 277 ? 19.523 -15.662 153.892 1.00 71.26 265 GLY C CA 1
ATOM 5684 C C . GLY C 1 277 ? 19.183 -14.580 152.859 1.00 71.48 265 GLY C C 1
ATOM 5685 O O . GLY C 1 277 ? 19.961 -14.249 151.939 1.00 66.60 265 GLY C O 1
ATOM 5686 N N . ASP C 1 278 ? 18.002 -14.012 153.060 1.00 73.39 266 ASP C N 1
ATOM 5687 C CA . ASP C 1 278 ? 17.412 -12.832 152.339 1.00 72.03 266 ASP C CA 1
ATOM 5688 C C . ASP C 1 278 ? 18.303 -11.612 152.223 1.00 65.00 266 ASP C C 1
ATOM 5689 O O . ASP C 1 278 ? 18.197 -10.888 151.294 1.00 63.17 266 ASP C O 1
ATOM 5694 N N . ARG C 1 279 ? 19.161 -11.395 153.203 1.00 62.24 267 ARG C N 1
ATOM 5695 C CA . ARG C 1 279 ? 20.063 -10.264 153.217 1.00 57.78 267 ARG C CA 1
ATOM 5696 C C . ARG C 1 279 ? 21.201 -10.415 152.167 1.00 56.04 267 ARG C C 1
ATOM 5697 O O . ARG C 1 279 ? 21.725 -9.433 151.670 1.00 50.51 267 ARG C O 1
ATOM 5705 N N . PHE C 1 280 ? 21.553 -11.662 151.884 1.00 56.23 268 PHE C N 1
ATOM 5706 C CA . PHE C 1 280 ? 22.648 -12.020 150.977 1.00 53.87 268 PHE C CA 1
ATOM 5707 C C . PHE C 1 280 ? 22.176 -13.137 150.039 1.00 55.19 268 PHE C C 1
ATOM 5708 O O . PHE C 1 280 ? 22.696 -14.243 150.083 1.00 54.56 268 PHE C O 1
ATOM 5716 N N . PRO C 1 281 ? 21.155 -12.853 149.221 1.00 54.64 269 PRO C N 1
ATOM 5717 C CA . PRO C 1 281 ? 20.418 -13.912 148.597 1.00 57.01 269 PRO C CA 1
ATOM 5718 C C . PRO C 1 281 ? 21.176 -14.608 147.484 1.00 56.44 269 PRO C C 1
ATOM 5719 O O . PRO C 1 281 ? 21.894 -13.993 146.694 1.00 54.26 269 PRO C O 1
ATOM 5723 N N . LEU C 1 282 ? 20.981 -15.907 147.436 1.00 58.79 270 LEU C N 1
ATOM 5724 C CA . LEU C 1 282 ? 21.378 -16.700 146.305 1.00 59.10 270 LEU C CA 1
ATOM 5725 C C . LEU C 1 282 ? 20.792 -16.109 145.029 1.00 59.14 270 LEU C C 1
ATOM 5726 O O . LEU C 1 282 ? 19.664 -15.726 144.988 1.00 57.81 270 LEU C O 1
ATOM 5731 N N . LEU C 1 283 ? 21.612 -16.003 143.993 1.00 60.41 271 LEU C N 1
ATOM 5732 C CA . LEU C 1 283 ? 21.109 -15.540 142.678 1.00 63.31 271 LEU C CA 1
ATOM 5733 C C . LEU C 1 283 ? 20.266 -16.557 141.904 1.00 69.08 271 LEU C C 1
ATOM 5734 O O . LEU C 1 283 ? 19.536 -16.165 141.043 1.00 68.95 271 LEU C O 1
ATOM 5739 N N . ARG C 1 284 ? 20.347 -17.842 142.194 1.00 78.11 272 ARG C N 1
ATOM 5740 C CA . ARG C 1 284 ? 19.437 -18.790 141.476 1.00 86.05 272 ARG C CA 1
ATOM 5741 C C . ARG C 1 284 ? 18.416 -19.526 142.362 1.00 84.39 272 ARG C C 1
ATOM 5742 O O . ARG C 1 284 ? 18.732 -19.895 143.495 1.00 85.71 272 ARG C O 1
ATOM 5750 N N . ASP D 1 29 ? 55.308 19.746 185.328 1.00 94.84 17 ASP D N 1
ATOM 5751 C CA . ASP D 1 29 ? 55.749 18.658 186.277 1.00 93.51 17 ASP D CA 1
ATOM 5752 C C . ASP D 1 29 ? 56.288 17.460 185.464 1.00 87.57 17 ASP D C 1
ATOM 5753 O O . ASP D 1 29 ? 55.501 16.599 185.055 1.00 79.24 17 ASP D O 1
ATOM 5758 N N . PRO D 1 30 ? 57.622 17.412 185.234 1.00 87.14 18 PRO D N 1
ATOM 5759 C CA . PRO D 1 30 ? 58.166 16.308 184.423 1.00 84.33 18 PRO D CA 1
ATOM 5760 C C . PRO D 1 30 ? 57.838 14.853 184.935 1.00 78.59 18 PRO D C 1
ATOM 5761 O O . PRO D 1 30 ? 57.655 13.951 184.104 1.00 75.23 18 PRO D O 1
ATOM 5765 N N . ALA D 1 31 ? 57.777 14.656 186.260 1.00 75.79 19 ALA D N 1
ATOM 5766 C CA . ALA D 1 31 ? 57.411 13.343 186.929 1.00 72.18 19 ALA D CA 1
ATOM 5767 C C . ALA D 1 31 ? 56.030 12.803 186.523 1.00 68.10 19 ALA D C 1
ATOM 5768 O O . ALA D 1 31 ? 55.879 11.646 186.118 1.00 65.65 19 ALA D O 1
ATOM 5770 N N . ALA D 1 32 ? 55.026 13.662 186.662 1.00 65.05 20 ALA D N 1
ATOM 5771 C CA . ALA D 1 32 ? 53.655 13.341 186.270 1.00 61.94 20 ALA D CA 1
ATOM 5772 C C . ALA D 1 32 ? 53.504 13.122 184.729 1.00 60.38 20 ALA D C 1
ATOM 5773 O O . ALA D 1 32 ? 52.695 12.310 184.277 1.00 55.93 20 ALA D O 1
ATOM 5775 N N . LEU D 1 33 ? 54.263 13.889 183.951 1.00 62.25 21 LEU D N 1
ATOM 5776 C CA . LEU D 1 33 ? 54.298 13.733 182.463 1.00 60.59 21 LEU D CA 1
ATOM 5777 C C . LEU D 1 33 ? 54.953 12.372 182.093 1.00 58.98 21 LEU D C 1
ATOM 5778 O O . LEU D 1 33 ? 54.499 11.667 181.222 1.00 56.79 21 LEU D O 1
ATOM 5783 N N . GLU D 1 34 ? 55.979 11.989 182.823 1.00 62.03 22 GLU D N 1
ATOM 5784 C CA . GLU D 1 34 ? 56.608 10.674 182.621 1.00 63.25 22 GLU D CA 1
ATOM 5785 C C . GLU D 1 34 ? 55.626 9.540 182.945 1.00 60.88 22 GLU D C 1
ATOM 5786 O O . GLU D 1 34 ? 55.580 8.537 182.246 1.00 57.65 22 GLU D O 1
ATOM 5792 N N . ARG D 1 35 ? 54.884 9.714 184.029 1.00 60.00 23 ARG D N 1
ATOM 5793 C CA . ARG D 1 35 ? 53.890 8.727 184.465 1.00 61.50 23 ARG D CA 1
ATOM 5794 C C . ARG D 1 35 ? 52.780 8.599 183.418 1.00 58.23 23 ARG D C 1
ATOM 5795 O O . ARG D 1 35 ? 52.351 7.513 183.064 1.00 57.17 23 ARG D O 1
ATOM 5803 N N . LEU D 1 36 ? 52.382 9.737 182.904 1.00 56.37 24 LEU D N 1
ATOM 5804 C CA . LEU D 1 36 ? 51.406 9.815 181.831 1.00 56.50 24 LEU D CA 1
ATOM 5805 C C . LEU D 1 36 ? 51.828 9.087 180.496 1.00 53.94 24 LEU D C 1
ATOM 5806 O O . LEU D 1 36 ? 51.091 8.311 179.935 1.00 46.33 24 LEU D O 1
ATOM 5811 N N . ALA D 1 37 ? 53.070 9.343 180.082 1.00 53.21 25 ALA D N 1
ATOM 5812 C CA . ALA D 1 37 ? 53.681 8.665 178.954 1.00 51.11 25 ALA D CA 1
ATOM 5813 C C . ALA D 1 37 ? 53.827 7.162 179.177 1.00 50.30 25 ALA D C 1
ATOM 5814 O O . ALA D 1 37 ? 53.638 6.356 178.272 1.00 50.22 25 ALA D O 1
ATOM 5816 N N . ALA D 1 38 ? 54.187 6.785 180.385 1.00 50.52 26 ALA D N 1
ATOM 5817 C CA . ALA D 1 38 ? 54.337 5.343 180.742 1.00 50.91 26 ALA D CA 1
ATOM 5818 C C . ALA D 1 38 ? 52.976 4.607 180.691 1.00 47.91 26 ALA D C 1
ATOM 5819 O O . ALA D 1 38 ? 52.870 3.515 180.154 1.00 47.39 26 ALA D O 1
ATOM 5821 N N . ARG D 1 39 ? 51.946 5.282 181.155 1.00 48.01 27 ARG D N 1
ATOM 5822 C CA . ARG D 1 39 ? 50.579 4.774 180.980 1.00 49.02 27 ARG D CA 1
ATOM 5823 C C . ARG D 1 39 ? 50.243 4.625 179.493 1.00 46.87 27 ARG D C 1
ATOM 5824 O O . ARG D 1 39 ? 49.683 3.633 179.074 1.00 46.40 27 ARG D O 1
ATOM 5832 N N . TYR D 1 40 ? 50.522 5.648 178.726 1.00 45.09 28 TYR D N 1
ATOM 5833 C CA . TYR D 1 40 ? 50.243 5.588 177.273 1.00 45.46 28 TYR D CA 1
ATOM 5834 C C . TYR D 1 40 ? 50.940 4.387 176.603 1.00 44.38 28 TYR D C 1
ATOM 5835 O O . TYR D 1 40 ? 50.358 3.694 175.795 1.00 41.03 28 TYR D O 1
ATOM 5844 N N . ARG D 1 41 ? 52.176 4.155 176.988 1.00 45.89 29 ARG D N 1
ATOM 5845 C CA . ARG D 1 41 ? 52.958 3.077 176.398 1.00 47.98 29 ARG D CA 1
ATOM 5846 C C . ARG D 1 41 ? 52.399 1.705 176.753 1.00 47.12 29 ARG D C 1
ATOM 5847 O O . ARG D 1 41 ? 52.282 0.869 175.905 1.00 45.24 29 ARG D O 1
ATOM 5855 N N . ARG D 1 42 ? 52.114 1.518 178.027 1.00 46.45 30 ARG D N 1
ATOM 5856 C CA . ARG D 1 42 ? 51.526 0.307 178.507 1.00 47.32 30 ARG D CA 1
ATOM 5857 C C . ARG D 1 42 ? 50.103 0.078 177.939 1.00 45.43 30 ARG D C 1
ATOM 5858 O O . ARG D 1 42 ? 49.779 -0.999 177.521 1.00 43.13 30 ARG D O 1
ATOM 5866 N N . ASP D 1 43 ? 49.247 1.080 178.035 1.00 41.70 31 ASP D N 1
ATOM 5867 C CA . ASP D 1 43 ? 47.809 0.869 177.762 1.00 41.31 31 ASP D CA 1
ATOM 5868 C C . ASP D 1 43 ? 47.354 1.179 176.311 1.00 40.03 31 ASP D C 1
ATOM 5869 O O . ASP D 1 43 ? 46.369 0.644 175.864 1.00 35.98 31 ASP D O 1
ATOM 5874 N N . GLY D 1 44 ? 48.069 2.084 175.647 1.00 38.97 32 GLY D N 1
ATOM 5875 C CA . GLY D 1 44 ? 47.754 2.456 174.287 1.00 39.62 32 GLY D CA 1
ATOM 5876 C C . GLY D 1 44 ? 46.770 3.613 174.208 1.00 38.07 32 GLY D C 1
ATOM 5877 O O . GLY D 1 44 ? 46.289 3.956 173.135 1.00 37.86 32 GLY D O 1
ATOM 5878 N N . TYR D 1 45 ? 46.419 4.137 175.362 1.00 38.14 33 TYR D N 1
ATOM 5879 C CA . TYR D 1 45 ? 45.604 5.361 175.441 1.00 37.86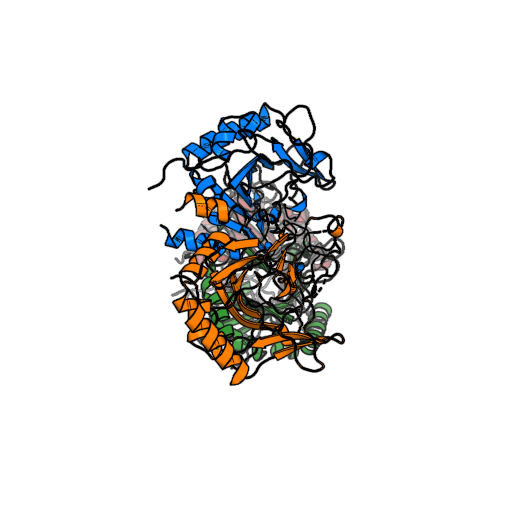 33 TYR D CA 1
ATOM 5880 C C . TYR D 1 45 ? 45.886 6.018 176.736 1.00 38.31 33 TYR D C 1
ATOM 5881 O O . TYR D 1 45 ? 46.392 5.397 177.656 1.00 39.15 33 TYR D O 1
ATOM 5890 N N . VAL D 1 46 ? 45.481 7.263 176.827 1.00 40.78 34 VAL D N 1
ATOM 5891 C CA . VAL D 1 46 ? 45.508 7.982 178.089 1.00 42.12 34 VAL D CA 1
ATOM 5892 C C . VAL D 1 46 ? 44.467 9.131 178.102 1.00 41.37 34 VAL D C 1
ATOM 5893 O O . VAL D 1 46 ? 44.169 9.735 177.078 1.00 41.70 34 VAL D O 1
ATOM 5897 N N . HIS D 1 47 ? 43.960 9.436 179.306 1.00 40.97 35 HIS D N 1
ATOM 5898 C CA . HIS D 1 47 ? 43.009 10.482 179.574 1.00 41.47 35 HIS D CA 1
ATOM 5899 C C . HIS D 1 47 ? 43.750 11.647 180.169 1.00 42.70 35 HIS D C 1
ATOM 5900 O O . HIS D 1 47 ? 44.466 11.474 181.115 1.00 46.04 35 HIS D O 1
ATOM 5907 N N . VAL D 1 48 ? 43.557 12.834 179.601 1.00 43.57 36 VAL D N 1
ATOM 5908 C CA . VAL D 1 48 ? 44.126 14.074 180.132 1.00 45.50 36 VAL D CA 1
ATOM 5909 C C . VAL D 1 48 ? 43.026 15.099 180.401 1.00 47.19 36 VAL D C 1
ATOM 5910 O O . VAL D 1 48 ? 42.439 15.640 179.470 1.00 45.03 36 VAL D O 1
ATOM 5914 N N . PRO D 1 49 ? 42.736 15.366 181.666 1.00 48.82 37 PRO D N 1
ATOM 5915 C CA . PRO D 1 49 ? 41.683 16.299 181.947 1.00 50.00 37 PRO D CA 1
ATOM 5916 C C . PRO D 1 49 ? 42.087 17.725 181.716 1.00 51.21 37 PRO D C 1
ATOM 5917 O O . PRO D 1 49 ? 43.219 18.083 181.821 1.00 51.99 37 PRO D O 1
ATOM 5921 N N . GLY D 1 50 ? 41.116 18.554 181.381 1.00 53.35 38 GLY D N 1
ATOM 5922 C CA . GLY D 1 50 ? 41.311 20.041 181.334 1.00 56.06 38 GLY D CA 1
ATOM 5923 C C . GLY D 1 50 ? 42.412 20.505 180.393 1.00 56.74 38 GLY D C 1
ATOM 5924 O O . GLY D 1 50 ? 43.184 21.338 180.676 1.00 56.43 38 GLY D O 1
ATOM 5925 N N . VAL D 1 51 ? 42.489 19.901 179.245 1.00 58.54 39 VAL D N 1
ATOM 5926 C CA . VAL D 1 51 ? 43.491 20.295 178.267 1.00 58.44 39 VAL D CA 1
ATOM 5927 C C . VAL D 1 51 ? 43.104 21.654 177.609 1.00 59.04 39 VAL D C 1
ATOM 5928 O O . VAL D 1 51 ? 43.962 22.426 177.252 1.00 63.04 39 VAL D O 1
ATOM 5932 N N . LEU D 1 52 ? 41.810 21.916 177.468 1.00 57.30 40 LEU D N 1
ATOM 5933 C CA . LEU D 1 52 ? 41.250 23.215 177.087 1.00 58.30 40 LEU D CA 1
ATOM 5934 C C . LEU D 1 52 ? 40.628 23.882 178.296 1.00 59.74 40 LEU D C 1
ATOM 5935 O O . LEU D 1 52 ? 39.990 23.246 179.099 1.00 59.65 40 LEU D O 1
ATOM 5940 N N . ASP D 1 53 ? 40.795 25.172 178.416 1.00 61.70 41 ASP D N 1
ATOM 5941 C CA . ASP D 1 53 ? 40.075 25.906 179.474 1.00 63.42 41 ASP D CA 1
ATOM 5942 C C . ASP D 1 53 ? 38.616 26.160 179.023 1.00 63.66 41 ASP D C 1
ATOM 5943 O O . ASP D 1 53 ? 38.250 25.843 177.882 1.00 63.10 41 ASP D O 1
ATOM 5948 N N . ALA D 1 54 ? 37.818 26.800 179.873 1.00 64.52 42 ALA D N 1
ATOM 5949 C CA . ALA D 1 54 ? 36.362 27.016 179.600 1.00 63.96 42 ALA D CA 1
ATOM 5950 C C . ALA D 1 54 ? 36.086 27.928 178.383 1.00 64.81 42 ALA D C 1
ATOM 5951 O O . ALA D 1 54 ? 35.191 27.682 177.580 1.00 64.46 42 ALA D O 1
ATOM 5953 N N . GLY D 1 55 ? 36.863 28.993 178.257 1.00 66.79 43 GLY D N 1
ATOM 5954 C CA . GLY D 1 55 ? 36.747 29.937 177.105 1.00 68.75 43 GLY D CA 1
ATOM 5955 C C . GLY D 1 55 ? 37.076 29.301 175.752 1.00 66.10 43 GLY D C 1
ATOM 5956 O O . GLY D 1 55 ? 36.420 29.504 174.724 1.00 65.23 43 GLY D O 1
ATOM 5957 N N . GLU D 1 56 ? 38.110 28.491 175.778 1.00 64.68 44 GLU D N 1
ATOM 5958 C CA . GLU D 1 56 ? 38.521 27.726 174.593 1.00 63.39 44 GLU D CA 1
ATOM 5959 C C . GLU D 1 56 ? 37.437 26.738 174.187 1.00 60.13 44 GLU D C 1
ATOM 5960 O O . GLU D 1 56 ? 37.120 26.595 173.013 1.00 57.76 44 GLU D O 1
ATOM 5966 N N . VAL D 1 57 ? 36.918 26.039 175.178 1.00 58.30 45 VAL D N 1
ATOM 5967 C CA . VAL D 1 57 ? 35.830 25.097 174.911 1.00 57.96 45 VAL D CA 1
ATOM 5968 C C . VAL D 1 57 ? 34.656 25.854 174.228 1.00 60.47 45 VAL D C 1
ATOM 5969 O O . VAL D 1 57 ? 34.145 25.461 173.195 1.00 59.30 45 VAL D O 1
ATOM 5973 N N . ALA D 1 58 ? 34.264 26.975 174.805 1.00 63.62 46 ALA D N 1
ATOM 5974 C CA . ALA D 1 58 ? 33.134 27.752 174.249 1.00 65.79 46 ALA D CA 1
ATOM 5975 C C . ALA D 1 58 ? 33.407 28.174 172.806 1.00 66.12 46 ALA D C 1
ATOM 5976 O O . ALA D 1 58 ? 32.524 28.137 171.941 1.00 66.83 46 ALA D O 1
ATOM 5978 N N . GLU D 1 59 ? 34.626 28.613 172.563 1.00 66.77 47 GLU D N 1
ATOM 5979 C CA . GLU D 1 59 ? 35.046 28.993 171.207 1.00 66.72 47 GLU D CA 1
ATOM 5980 C C . GLU D 1 59 ? 34.967 27.815 170.190 1.00 63.18 47 GLU D C 1
ATOM 5981 O O . GLU D 1 59 ? 34.350 27.917 169.104 1.00 63.13 47 GLU D O 1
ATOM 5987 N N . TYR D 1 60 ? 35.624 26.724 170.545 1.00 58.81 48 TYR D N 1
ATOM 5988 C CA . TYR D 1 60 ? 35.681 25.564 169.646 1.00 56.09 48 TYR D CA 1
ATOM 5989 C C . TYR D 1 60 ? 34.300 24.928 169.502 1.00 55.78 48 TYR D C 1
ATOM 5990 O O . TYR D 1 60 ? 33.917 24.486 168.420 1.00 54.40 48 TYR D O 1
ATOM 5999 N N . LEU D 1 61 ? 33.530 24.962 170.570 1.00 56.34 49 LEU D N 1
ATOM 6000 C CA . LEU D 1 61 ? 32.181 24.397 170.528 1.00 57.16 49 LEU D CA 1
ATOM 6001 C C . LEU D 1 61 ? 31.305 25.173 169.512 1.00 58.60 49 LEU D C 1
ATOM 6002 O O . LEU D 1 61 ? 30.650 24.568 168.674 1.00 58.49 49 LEU D O 1
ATOM 6007 N N . ALA D 1 62 ? 31.351 26.498 169.565 1.00 60.14 50 ALA D N 1
ATOM 6008 C CA . ALA D 1 62 ? 30.532 27.313 168.663 1.00 61.64 50 ALA D CA 1
ATOM 6009 C C . ALA D 1 62 ? 30.917 27.054 167.245 1.00 61.52 50 ALA D C 1
ATOM 6010 O O . ALA D 1 62 ? 30.103 27.026 166.360 1.00 62.63 50 ALA D O 1
ATOM 6012 N N . GLU D 1 63 ? 32.202 26.944 167.017 1.00 61.71 51 GLU D N 1
ATOM 6013 C CA . GLU D 1 63 ? 32.688 26.701 165.655 1.00 62.82 51 GLU D CA 1
ATOM 6014 C C . GLU D 1 63 ? 32.309 25.278 165.175 1.00 60.84 51 GLU D C 1
ATOM 6015 O O . GLU D 1 63 ? 31.903 25.094 164.019 1.00 61.68 51 GLU D O 1
ATOM 6021 N N . ALA D 1 64 ? 32.431 24.279 166.058 1.00 56.98 52 ALA D N 1
ATOM 6022 C CA . ALA D 1 64 ? 31.937 22.919 165.714 1.00 53.69 52 ALA D CA 1
ATOM 6023 C C . ALA D 1 64 ? 30.486 22.974 165.257 1.00 53.85 52 ALA D C 1
ATOM 6024 O O . ALA D 1 64 ? 30.120 22.400 164.257 1.00 51.65 52 ALA D O 1
ATOM 6026 N N . ARG D 1 65 ? 29.670 23.699 166.008 1.00 57.72 53 ARG D N 1
ATOM 6027 C CA . ARG D 1 65 ? 28.220 23.763 165.695 1.00 60.72 53 ARG D CA 1
ATOM 6028 C C . ARG D 1 65 ? 27.969 24.423 164.354 1.00 62.41 53 ARG D C 1
ATOM 6029 O O . ARG D 1 65 ? 27.083 24.031 163.605 1.00 62.20 53 ARG D O 1
ATOM 6037 N N . ARG D 1 66 ? 28.711 25.493 164.133 1.00 64.46 54 ARG D N 1
ATOM 6038 C CA . ARG D 1 66 ? 28.568 26.308 162.934 1.00 68.16 54 ARG D CA 1
ATOM 6039 C C . ARG D 1 66 ? 28.921 25.465 161.713 1.00 67.36 54 ARG D C 1
ATOM 6040 O O . ARG D 1 66 ? 28.232 25.480 160.721 1.00 67.67 54 ARG D O 1
ATOM 6048 N N . LEU D 1 67 ? 30.009 24.728 161.815 1.00 64.49 55 LEU D N 1
ATOM 6049 C CA . LEU D 1 67 ? 30.420 23.867 160.711 1.00 64.76 55 LEU D CA 1
ATOM 6050 C C . LEU D 1 67 ? 29.376 22.768 160.423 1.00 64.39 55 LEU D C 1
ATOM 6051 O O . LEU D 1 67 ? 29.020 22.510 159.279 1.00 64.26 55 LEU D O 1
ATOM 6056 N N . LEU D 1 68 ? 28.915 22.112 161.477 1.00 62.99 56 LEU D N 1
ATOM 6057 C CA . LEU D 1 68 ? 27.893 21.056 161.330 1.00 63.07 56 LEU D CA 1
ATOM 6058 C C . LEU D 1 68 ? 26.610 21.583 160.686 1.00 66.17 56 LEU D C 1
ATOM 6059 O O . LEU D 1 68 ? 25.992 20.909 159.888 1.00 65.53 56 LEU D O 1
ATOM 6064 N N . ALA D 1 69 ? 26.240 22.792 161.042 1.00 69.88 57 ALA D N 1
ATOM 6065 C CA . ALA D 1 69 ? 24.980 23.353 160.563 1.00 76.33 57 ALA D CA 1
ATOM 6066 C C . ALA D 1 69 ? 25.097 23.960 159.175 1.00 80.94 57 ALA D C 1
ATOM 6067 O O . ALA D 1 69 ? 24.181 23.874 158.399 1.00 82.23 57 ALA D O 1
ATOM 6069 N N . HIS D 1 70 ? 26.215 24.601 158.891 1.00 85.38 58 HIS D N 1
ATOM 6070 C CA . HIS D 1 70 ? 26.339 25.510 157.719 1.00 90.97 58 HIS D CA 1
ATOM 6071 C C . HIS D 1 70 ? 27.236 24.956 156.611 1.00 87.47 58 HIS D C 1
ATOM 6072 O O . HIS D 1 70 ? 27.123 25.358 155.475 1.00 91.09 58 HIS D O 1
ATOM 6079 N N . GLU D 1 71 ? 28.097 24.022 156.942 1.00 83.92 59 GLU D N 1
ATOM 6080 C CA . GLU D 1 71 ? 29.011 23.402 155.960 1.00 83.72 59 GLU D CA 1
ATOM 6081 C C . GLU D 1 71 ? 28.646 21.944 155.693 1.00 81.08 59 GLU D C 1
ATOM 6082 O O . GLU D 1 71 ? 27.748 21.347 156.336 1.00 79.30 59 GLU D O 1
ATOM 6088 N N . GLU D 1 72 ? 29.377 21.375 154.737 1.00 77.38 60 GLU D N 1
ATOM 6089 C CA . GLU D 1 72 ? 29.181 19.977 154.375 1.00 75.59 60 GLU D CA 1
ATOM 6090 C C . GLU D 1 72 ? 29.686 19.019 155.393 1.00 67.42 60 GLU D C 1
ATOM 6091 O O . GLU D 1 72 ? 30.814 19.105 155.808 1.00 62.98 60 GLU D O 1
ATOM 6097 N N . SER D 1 73 ? 28.752 18.192 155.856 1.00 65.15 61 SER D N 1
ATOM 6098 C CA . SER D 1 73 ? 29.018 17.123 156.791 1.00 60.20 61 SER D CA 1
ATOM 6099 C C . SER D 1 73 ? 28.598 15.842 156.158 1.00 58.16 61 SER D C 1
ATOM 6100 O O . SER D 1 73 ? 27.929 15.815 155.129 1.00 59.93 61 SER D O 1
ATOM 6103 N N . VAL D 1 74 ? 29.054 14.781 156.769 1.00 53.81 62 VAL D N 1
ATOM 6104 C CA . VAL D 1 74 ? 28.829 13.461 156.252 1.00 54.21 62 VAL D CA 1
ATOM 6105 C C . VAL D 1 74 ? 28.153 12.604 157.329 1.00 50.58 62 VAL D C 1
ATOM 6106 O O . VAL D 1 74 ? 28.607 12.578 158.464 1.00 48.68 62 VAL D O 1
ATOM 6110 N N . ARG D 1 75 ? 27.109 11.907 156.921 1.00 49.18 63 ARG D N 1
ATOM 6111 C CA . ARG D 1 75 ? 26.440 10.922 157.723 1.00 49.26 63 ARG D CA 1
ATOM 6112 C C . ARG D 1 75 ? 26.936 9.496 157.486 1.00 48.90 63 ARG D C 1
ATOM 6113 O O . ARG D 1 75 ? 26.921 8.945 156.381 1.00 49.85 63 ARG D O 1
ATOM 6121 N N . TRP D 1 76 ? 27.475 8.957 158.563 1.00 48.26 64 TRP D N 1
ATOM 6122 C CA . TRP D 1 76 ? 27.863 7.552 158.648 1.00 46.84 64 TRP D CA 1
ATOM 6123 C C . TRP D 1 76 ? 26.665 6.892 159.368 1.00 46.22 64 TRP D C 1
ATOM 6124 O O . TRP D 1 76 ? 26.570 6.989 160.579 1.00 44.42 64 TRP D O 1
ATOM 6135 N N . GLY D 1 77 ? 25.860 6.188 158.602 1.00 46.45 65 GLY D N 1
ATOM 6136 C CA . GLY D 1 77 ? 24.740 5.429 159.148 1.00 50.78 65 GLY D CA 1
ATOM 6137 C C . GLY D 1 77 ? 24.015 4.443 158.230 1.00 54.08 65 GLY D C 1
ATOM 6138 O O . GLY D 1 77 ? 24.501 4.145 157.146 1.00 55.78 65 GLY D O 1
ATOM 6139 N N . SER D 1 78 ? 22.815 4.004 158.610 1.00 54.51 66 SER D N 1
ATOM 6140 C CA . SER D 1 78 ? 22.053 2.941 157.889 1.00 56.07 66 SER D CA 1
ATOM 6141 C C . SER D 1 78 ? 20.575 3.122 158.236 1.00 57.75 66 SER D C 1
ATOM 6142 O O . SER D 1 78 ? 20.235 4.100 158.855 1.00 55.59 66 SER D O 1
ATOM 6145 N N . GLY D 1 79 ? 19.721 2.198 157.794 1.00 60.66 67 GLY D N 1
ATOM 6146 C CA . GLY D 1 79 ? 18.319 2.101 158.272 1.00 62.06 67 GLY D CA 1
ATOM 6147 C C . GLY D 1 79 ? 18.207 2.050 159.794 1.00 62.89 67 GLY D C 1
ATOM 6148 O O . GLY D 1 79 ? 17.364 2.734 160.370 1.00 64.46 67 GLY D O 1
ATOM 6149 N N . ALA D 1 80 ? 19.120 1.302 160.447 1.00 60.23 68 ALA D N 1
ATOM 6150 C CA . ALA D 1 80 ? 19.218 1.173 161.966 1.00 59.80 68 ALA D CA 1
ATOM 6151 C C . ALA D 1 80 ? 19.400 2.503 162.755 1.00 57.46 68 ALA D C 1
ATOM 6152 O O . ALA D 1 80 ? 19.005 2.635 163.904 1.00 57.61 68 ALA D O 1
ATOM 6154 N N . GLY D 1 81 ? 20.005 3.460 162.076 1.00 56.16 69 GLY D N 1
ATOM 6155 C CA . GLY D 1 81 ? 20.318 4.787 162.587 1.00 52.17 69 GLY D CA 1
ATOM 6156 C C . GLY D 1 81 ? 21.759 5.210 162.284 1.00 48.57 69 GLY D C 1
ATOM 6157 O O . GLY D 1 81 ? 22.498 4.634 161.453 1.00 47.37 69 GLY D O 1
ATOM 6158 N N . THR D 1 82 ? 22.178 6.199 163.021 1.00 46.27 70 THR D N 1
ATOM 6159 C CA . THR D 1 82 ? 23.370 6.956 162.668 1.00 46.62 70 THR D CA 1
ATOM 6160 C C . THR D 1 82 ? 24.564 6.684 163.626 1.00 43.77 70 THR D C 1
ATOM 6161 O O . THR D 1 82 ? 24.466 6.883 164.807 1.00 44.48 70 THR D O 1
ATOM 6165 N N . VAL D 1 83 ? 25.679 6.247 163.107 1.00 43.77 71 VAL D N 1
ATOM 6166 C CA . VAL D 1 83 ? 26.920 6.079 163.884 1.00 40.94 71 VAL D CA 1
ATOM 6167 C C . VAL D 1 83 ? 27.434 7.453 164.276 1.00 39.61 71 VAL D C 1
ATOM 6168 O O . VAL D 1 83 ? 27.730 7.727 165.431 1.00 37.64 71 VAL D O 1
ATOM 6172 N N . MET D 1 84 ? 27.552 8.314 163.284 1.00 42.17 72 MET D N 1
ATOM 6173 C CA . MET D 1 84 ? 27.894 9.719 163.523 1.00 44.00 72 MET D CA 1
ATOM 6174 C C . MET D 1 84 ? 27.684 10.577 162.316 1.00 44.79 72 MET D C 1
ATOM 6175 O O . MET D 1 84 ? 27.594 10.097 161.166 1.00 45.37 72 MET D O 1
ATOM 6180 N N . ASP D 1 85 ? 27.656 11.870 162.579 1.00 45.30 73 ASP D N 1
ATOM 6181 C CA . ASP D 1 85 ? 27.827 12.887 161.523 1.00 48.19 73 ASP D CA 1
ATOM 6182 C C . ASP D 1 85 ? 29.159 13.561 161.786 1.00 47.18 73 ASP D C 1
ATOM 6183 O O . ASP D 1 85 ? 29.565 13.716 162.913 1.00 45.29 73 ASP D O 1
ATOM 6188 N N . TYR D 1 86 ? 29.875 13.854 160.717 1.00 49.77 74 TYR D N 1
ATOM 6189 C CA . TYR D 1 86 ? 31.204 14.460 160.837 1.00 50.18 74 TYR D CA 1
ATOM 6190 C C . TYR D 1 86 ? 31.521 15.415 159.705 1.00 52.75 74 TYR D C 1
ATOM 6191 O O . TYR D 1 86 ? 31.034 15.286 158.567 1.00 52.22 74 TYR D O 1
ATOM 6200 N N . VAL D 1 87 ? 32.310 16.401 160.084 1.00 52.42 75 VAL D N 1
ATOM 6201 C CA . VAL D 1 87 ? 32.886 17.331 159.139 1.00 52.78 75 VAL D CA 1
ATOM 6202 C C . VAL D 1 87 ? 34.307 16.848 158.863 1.00 50.25 75 VAL D C 1
ATOM 6203 O O . VAL D 1 87 ? 35.146 16.803 159.774 1.00 49.44 75 VAL D O 1
ATOM 6207 N N . ALA D 1 88 ? 34.541 16.470 157.628 1.00 49.28 76 ALA D N 1
ATOM 6208 C CA . ALA D 1 88 ? 35.799 15.866 157.205 1.00 49.70 76 ALA D CA 1
ATOM 6209 C C . ALA D 1 88 ? 36.847 16.965 156.987 1.00 51.78 76 ALA D C 1
ATOM 6210 O O . ALA D 1 88 ? 36.524 18.048 156.481 1.00 51.68 76 ALA D O 1
ATOM 6212 N N . ASP D 1 89 ? 38.094 16.688 157.368 1.00 52.12 77 ASP D N 1
ATOM 6213 C CA . ASP D 1 89 ? 39.205 17.624 157.083 1.00 54.45 77 ASP D CA 1
ATOM 6214 C C . ASP D 1 89 ? 38.854 19.069 157.470 1.00 54.08 77 ASP D C 1
ATOM 6215 O O . ASP D 1 89 ? 39.086 20.008 156.750 1.00 54.75 77 ASP D O 1
ATOM 6220 N N . ALA D 1 90 ? 38.274 19.197 158.652 1.00 53.21 78 ALA D N 1
ATOM 6221 C CA . ALA D 1 90 ? 37.661 20.447 159.094 1.00 53.32 78 ALA D CA 1
ATOM 6222 C C . ALA D 1 90 ? 38.673 21.586 159.199 1.00 53.88 78 ALA D C 1
ATOM 6223 O O . ALA D 1 90 ? 38.329 22.760 158.979 1.00 55.21 78 ALA D O 1
ATOM 6225 N N . GLN D 1 91 ? 39.912 21.227 159.489 1.00 51.81 79 GLN D N 1
ATOM 6226 C CA . GLN D 1 91 ? 40.993 22.214 159.564 1.00 53.81 79 GLN D CA 1
ATOM 6227 C C . GLN D 1 91 ? 41.292 22.921 158.245 1.00 57.07 79 GLN D C 1
ATOM 6228 O O . GLN D 1 91 ? 41.871 23.961 158.265 1.00 58.72 79 GLN D O 1
ATOM 6234 N N . LEU D 1 92 ? 40.958 22.317 157.100 1.00 59.22 80 LEU D N 1
ATOM 6235 C CA . LEU D 1 92 ? 41.222 22.933 155.779 1.00 61.31 80 LEU D CA 1
ATOM 6236 C C . LEU D 1 92 ? 40.335 24.141 155.540 1.00 64.81 80 LEU D C 1
ATOM 6237 O O . LEU D 1 92 ? 40.789 25.087 154.967 1.00 68.40 80 LEU D O 1
ATOM 6242 N N . GLY D 1 93 ? 39.074 24.082 155.935 1.00 64.83 81 GLY D N 1
ATOM 6243 C CA . GLY D 1 93 ? 38.143 25.208 155.706 1.00 67.56 81 GLY D CA 1
ATOM 6244 C C . GLY D 1 93 ? 38.056 26.187 156.863 1.00 69.07 81 GLY D C 1
ATOM 6245 O O . GLY D 1 93 ? 37.591 27.270 156.723 1.00 72.57 81 GLY D O 1
ATOM 6246 N N . SER D 1 94 ? 38.488 25.784 158.039 1.00 67.93 82 SER D N 1
ATOM 6247 C CA . SER D 1 94 ? 38.258 26.563 159.262 1.00 67.45 82 SER D CA 1
ATOM 6248 C C . SER D 1 94 ? 39.554 26.847 159.996 1.00 68.65 82 SER D C 1
ATOM 6249 O O . SER D 1 94 ? 40.161 25.937 160.536 1.00 66.10 82 SER D O 1
ATOM 6252 N N . ASP D 1 95 ? 39.959 28.100 160.027 1.00 72.10 83 ASP D N 1
ATOM 6253 C CA . ASP D 1 95 ? 41.151 28.511 160.799 1.00 74.90 83 ASP D CA 1
ATOM 6254 C C . ASP D 1 95 ? 40.995 28.182 162.273 1.00 73.56 83 ASP D C 1
ATOM 6255 O O . ASP D 1 95 ? 41.949 27.727 162.951 1.00 74.82 83 ASP D O 1
ATOM 6260 N N . THR D 1 96 ? 39.791 28.383 162.781 1.00 71.30 84 THR D N 1
ATOM 6261 C CA . THR D 1 96 ? 39.506 28.061 164.170 1.00 69.10 84 THR D CA 1
ATOM 6262 C C . THR D 1 96 ? 39.824 26.563 164.479 1.00 65.85 84 THR D C 1
ATOM 6263 O O . THR D 1 96 ? 40.560 26.217 165.420 1.00 63.45 84 THR D O 1
ATOM 6267 N N . MET D 1 97 ? 39.325 25.687 163.632 1.00 64.08 85 MET D N 1
ATOM 6268 C CA . MET D 1 97 ? 39.622 24.268 163.785 1.00 63.08 85 MET D CA 1
ATOM 6269 C C . MET D 1 97 ? 41.093 23.942 163.561 1.00 62.92 85 MET D C 1
ATOM 6270 O O . MET D 1 97 ? 41.665 23.098 164.245 1.00 62.12 85 MET D O 1
ATOM 6275 N N . ARG D 1 98 ? 41.737 24.653 162.660 1.00 65.78 86 ARG D N 1
ATOM 6276 C CA . ARG D 1 98 ? 43.187 24.484 162.526 1.00 65.56 86 ARG D CA 1
ATOM 6277 C C . ARG D 1 98 ? 43.928 24.900 163.802 1.00 64.10 86 ARG D C 1
ATOM 6278 O O . ARG D 1 98 ? 44.921 24.278 164.139 1.00 63.66 86 ARG D O 1
ATOM 6286 N N . ARG D 1 99 ? 43.468 25.950 164.497 1.00 63.59 87 ARG D N 1
ATOM 6287 C CA . ARG D 1 99 ? 44.097 26.335 165.812 1.00 63.19 87 ARG D CA 1
ATOM 6288 C C . ARG D 1 99 ? 43.916 25.241 166.862 1.00 59.58 87 ARG D C 1
ATOM 6289 O O . ARG D 1 99 ? 44.807 24.945 167.621 1.00 58.31 87 ARG D O 1
ATOM 6297 N N . LEU D 1 100 ? 42.760 24.610 166.872 1.00 56.33 88 LEU D N 1
ATOM 6298 C CA . LEU D 1 100 ? 42.570 23.468 167.765 1.00 53.07 88 LEU D CA 1
ATOM 6299 C C . LEU D 1 100 ? 43.426 22.230 167.408 1.00 51.21 88 LEU D C 1
ATOM 6300 O O . LEU D 1 100 ? 44.035 21.586 168.246 1.00 48.92 88 LEU D O 1
ATOM 6305 N N . ALA D 1 101 ? 43.462 21.917 166.126 1.00 53.16 89 ALA D N 1
ATOM 6306 C CA . ALA D 1 101 ? 44.343 20.844 165.562 1.00 52.55 89 ALA D CA 1
ATOM 6307 C C . ALA D 1 101 ? 45.829 21.005 165.923 1.00 53.00 89 ALA D C 1
ATOM 6308 O O . ALA D 1 101 ? 46.519 20.032 166.156 1.00 50.54 89 ALA D O 1
ATOM 6310 N N . THR D 1 102 ? 46.285 22.254 165.946 1.00 54.81 90 THR D N 1
ATOM 6311 C CA . THR D 1 102 ? 47.677 22.598 166.286 1.00 57.18 90 THR D CA 1
ATOM 6312 C C . THR D 1 102 ? 47.832 23.254 167.667 1.00 58.67 90 THR D C 1
ATOM 6313 O O . THR D 1 102 ? 48.869 23.791 168.008 1.00 58.75 90 THR D O 1
ATOM 6317 N N . HIS D 1 103 ? 46.795 23.154 168.482 1.00 60.13 91 HIS D N 1
ATOM 6318 C CA . HIS D 1 103 ? 46.835 23.681 169.858 1.00 61.87 91 HIS D CA 1
ATOM 6319 C C . HIS D 1 103 ? 48.156 23.359 170.579 1.00 62.49 91 HIS D C 1
ATOM 6320 O O . HIS D 1 103 ? 48.569 22.214 170.622 1.00 59.78 91 HIS D O 1
ATOM 6327 N N . PRO D 1 104 ? 48.820 24.364 171.161 1.00 66.40 92 PRO D N 1
ATOM 6328 C CA . PRO D 1 104 ? 50.191 24.099 171.680 1.00 68.07 92 PRO D CA 1
ATOM 6329 C C . PRO D 1 104 ? 50.279 23.055 172.785 1.00 65.60 92 PRO D C 1
ATOM 6330 O O . PRO D 1 104 ? 51.225 22.302 172.856 1.00 64.64 92 PRO D O 1
ATOM 6334 N N . ARG D 1 105 ? 49.292 23.032 173.642 1.00 64.39 93 ARG D N 1
ATOM 6335 C CA . ARG D 1 105 ? 49.283 22.081 174.753 1.00 64.44 93 ARG D CA 1
ATOM 6336 C C . ARG D 1 105 ? 48.978 20.641 174.301 1.00 58.80 93 ARG D C 1
ATOM 6337 O O . ARG D 1 105 ? 49.602 19.688 174.714 1.00 55.31 93 ARG D O 1
ATOM 6345 N N . ILE D 1 106 ? 48.008 20.500 173.432 1.00 56.08 94 ILE D N 1
ATOM 6346 C CA . ILE D 1 106 ? 47.657 19.191 172.849 1.00 53.79 94 ILE D CA 1
ATOM 6347 C C . ILE D 1 106 ? 48.840 18.654 172.054 1.00 53.28 94 ILE D C 1
ATOM 6348 O O . ILE D 1 106 ? 49.205 17.474 172.142 1.00 50.92 94 ILE D O 1
ATOM 6353 N N . ALA D 1 107 ? 49.424 19.550 171.273 1.00 53.31 95 ALA D N 1
ATOM 6354 C CA . ALA D 1 107 ? 50.551 19.214 170.391 1.00 54.84 95 ALA D CA 1
ATOM 6355 C C . ALA D 1 107 ? 51.771 18.756 171.217 1.00 56.00 95 ALA D C 1
ATOM 6356 O O . ALA D 1 107 ? 52.391 17.770 170.886 1.00 55.65 95 ALA D O 1
ATOM 6358 N N . ALA D 1 108 ? 52.086 19.485 172.286 1.00 55.70 96 ALA D N 1
ATOM 6359 C CA . ALA D 1 108 ? 53.208 19.104 173.157 1.00 56.27 96 ALA D CA 1
ATOM 6360 C C . ALA D 1 108 ? 52.993 17.784 173.855 1.00 54.39 96 ALA D C 1
ATOM 6361 O O . ALA D 1 108 ? 53.894 16.984 173.935 1.00 53.32 96 ALA D O 1
ATOM 6363 N N . LEU D 1 109 ? 51.774 17.542 174.320 1.00 52.66 97 LEU D N 1
ATOM 6364 C CA . LEU D 1 109 ? 51.430 16.248 174.885 1.00 51.75 97 LEU D CA 1
ATOM 6365 C C . LEU D 1 109 ? 51.576 15.145 173.861 1.00 51.16 97 LEU D C 1
ATOM 6366 O O . LEU D 1 109 ? 52.174 14.129 174.144 1.00 52.02 97 LEU D O 1
ATOM 6371 N N . ALA D 1 110 ? 50.995 15.331 172.681 1.00 50.30 98 ALA D N 1
ATOM 6372 C CA . ALA D 1 110 ? 51.080 14.307 171.602 1.00 49.82 98 ALA D CA 1
ATOM 6373 C C . ALA D 1 110 ? 52.536 13.938 171.291 1.00 50.50 98 ALA D C 1
ATOM 6374 O O . ALA D 1 110 ? 52.889 12.764 171.174 1.00 49.76 98 ALA D O 1
ATOM 6376 N N . GLU D 1 111 ? 53.378 14.953 171.150 1.00 51.66 99 GLU D N 1
ATOM 6377 C CA . GLU D 1 111 ? 54.769 14.690 170.811 1.00 53.67 99 GLU D CA 1
ATOM 6378 C C . GLU D 1 111 ? 55.498 13.964 171.954 1.00 53.93 99 GLU D C 1
ATOM 6379 O O . GLU D 1 111 ? 56.312 13.096 171.703 1.00 51.88 99 GLU D O 1
ATOM 6385 N N . TYR D 1 112 ? 55.184 14.326 173.205 1.00 54.54 100 TYR D N 1
ATOM 6386 C CA . TYR D 1 112 ? 55.801 13.650 174.354 1.00 53.74 100 TYR D CA 1
ATOM 6387 C C . TYR D 1 112 ? 55.341 12.195 174.402 1.00 50.79 100 TYR D C 1
ATOM 6388 O O . TYR D 1 112 ? 56.125 11.303 174.571 1.00 48.58 100 TYR D O 1
ATOM 6397 N N . LEU D 1 113 ? 54.055 11.963 174.174 1.00 48.15 101 LEU D N 1
ATOM 6398 C CA . LEU D 1 113 ? 53.522 10.600 174.206 1.00 45.85 101 LEU D CA 1
ATOM 6399 C C . LEU D 1 113 ? 54.031 9.742 173.071 1.00 45.90 101 LEU D C 1
ATOM 6400 O O . LEU D 1 113 ? 54.384 8.597 173.243 1.00 43.63 101 LEU D O 1
ATOM 6405 N N . ALA D 1 114 ? 54.084 10.330 171.886 1.00 48.13 102 ALA D N 1
ATOM 6406 C CA . ALA D 1 114 ? 54.569 9.596 170.706 1.00 48.78 102 ALA D CA 1
ATOM 6407 C C . ALA D 1 114 ? 56.077 9.367 170.795 1.00 51.45 102 ALA D C 1
ATOM 6408 O O . ALA D 1 114 ? 56.577 8.447 170.203 1.00 54.41 102 ALA D O 1
ATOM 6410 N N . GLY D 1 115 ? 56.795 10.245 171.464 1.00 51.83 103 GLY D N 1
ATOM 6411 C CA . GLY D 1 115 ? 58.268 10.122 171.518 1.00 54.96 103 GLY D CA 1
ATOM 6412 C C . GLY D 1 115 ? 59.017 10.623 170.291 1.00 56.64 103 GLY D C 1
ATOM 6413 O O . GLY D 1 115 ? 60.186 10.400 170.182 1.00 58.82 103 GLY D O 1
ATOM 6414 N N . SER D 1 116 ? 58.345 11.368 169.404 1.00 57.53 104 SER D N 1
ATOM 6415 C CA . SER D 1 116 ? 58.967 12.049 168.230 1.00 60.67 104 SER D CA 1
ATOM 6416 C C . SER D 1 116 ? 58.285 13.307 167.781 1.00 59.07 104 SER D C 1
ATOM 6417 O O . SER D 1 116 ? 57.146 13.510 168.121 1.00 57.45 104 SER D O 1
ATOM 6420 N N . PRO D 1 117 ? 58.921 14.036 166.842 1.00 59.38 105 PRO D N 1
ATOM 6421 C CA . PRO D 1 117 ? 58.233 15.106 166.174 1.00 58.29 105 PRO D CA 1
ATOM 6422 C C . PRO D 1 117 ? 57.098 14.556 165.327 1.00 55.27 105 PRO D C 1
ATOM 6423 O O . PRO D 1 117 ? 57.179 13.464 164.773 1.00 53.75 105 PRO D O 1
ATOM 6427 N N . LEU D 1 118 ? 56.045 15.347 165.281 1.00 53.86 106 LEU D N 1
ATOM 6428 C CA . LEU D 1 118 ? 54.794 14.965 164.630 1.00 51.99 106 LEU D CA 1
ATOM 6429 C C . LEU D 1 118 ? 54.316 16.027 163.678 1.00 52.43 106 LEU D C 1
ATOM 6430 O O . LEU D 1 118 ? 54.700 17.200 163.765 1.00 54.56 106 LEU D O 1
ATOM 6435 N N . ARG D 1 119 ? 53.473 15.561 162.772 1.00 51.88 107 ARG D N 1
ATOM 6436 C CA . ARG D 1 119 ? 52.683 16.399 161.874 1.00 53.09 107 ARG D CA 1
ATOM 6437 C C . ARG D 1 119 ? 51.182 16.121 162.058 1.00 52.10 107 ARG D C 1
ATOM 6438 O O . ARG D 1 119 ? 50.789 15.048 162.487 1.00 50.32 107 ARG D O 1
ATOM 6446 N N . LEU D 1 120 ? 50.377 17.120 161.745 1.00 52.37 108 LEU D N 1
ATOM 6447 C CA . LEU D 1 120 ? 48.927 16.965 161.684 1.00 50.70 108 LEU D CA 1
ATOM 6448 C C . LEU D 1 120 ? 48.555 16.309 160.362 1.00 51.32 108 LEU D C 1
ATOM 6449 O O . LEU D 1 120 ? 49.080 16.708 159.305 1.00 50.44 108 LEU D O 1
ATOM 6454 N N . PHE D 1 121 ? 47.726 15.269 160.435 1.00 48.08 109 PHE D N 1
ATOM 6455 C CA . PHE D 1 121 ? 47.202 14.559 159.213 1.00 48.71 109 PHE D CA 1
ATOM 6456 C C . PHE D 1 121 ? 45.808 15.056 158.903 1.00 49.09 109 PHE D C 1
ATOM 6457 O O . PHE D 1 121 ? 45.501 15.406 157.770 1.00 49.53 109 PHE D O 1
ATOM 6465 N N . LYS D 1 122 ? 44.972 15.109 159.945 1.00 48.41 110 LYS D N 1
ATOM 6466 C CA . LYS D 1 122 ? 43.648 15.704 159.826 1.00 49.25 110 LYS D CA 1
ATOM 6467 C C . LYS D 1 122 ? 42.987 15.952 161.154 1.00 48.15 110 LYS D C 1
ATOM 6468 O O . LYS D 1 122 ? 43.290 15.314 162.145 1.00 47.13 110 LYS D O 1
ATOM 6474 N N . LEU D 1 123 ? 42.012 16.831 161.115 1.00 48.91 111 LEU D N 1
ATOM 6475 C CA . LEU D 1 123 ? 41.056 16.983 162.178 1.00 48.29 111 LEU D CA 1
ATOM 6476 C C . LEU D 1 123 ? 39.634 16.793 161.638 1.00 48.95 111 LEU D C 1
ATOM 6477 O O . LEU D 1 123 ? 39.268 17.373 160.655 1.00 49.41 111 LEU D O 1
ATOM 6482 N N . GLU D 1 124 ? 38.839 15.998 162.367 1.00 49.18 112 GLU D N 1
ATOM 6483 C CA . GLU D 1 124 ? 37.401 15.877 162.102 1.00 49.08 112 GLU D CA 1
ATOM 6484 C C . GLU D 1 124 ? 36.524 16.412 163.274 1.00 46.50 112 GLU D C 1
ATOM 6485 O O . GLU D 1 124 ? 36.908 16.337 164.415 1.00 43.66 112 GLU D O 1
ATOM 6491 N N . VAL D 1 125 ? 35.350 16.972 162.941 1.00 46.69 113 VAL D N 1
ATOM 6492 C CA . VAL D 1 125 ? 34.405 17.422 163.952 1.00 44.44 113 VAL D CA 1
ATOM 6493 C C . VAL D 1 125 ? 33.392 16.312 164.024 1.00 44.38 113 VAL D C 1
ATOM 6494 O O . VAL D 1 125 ? 32.789 15.987 163.018 1.00 44.14 113 VAL D O 1
ATOM 6498 N N . LEU D 1 126 ? 33.155 15.769 165.217 1.00 43.56 114 LEU D N 1
ATOM 6499 C CA . LEU D 1 126 ? 32.268 14.595 165.361 1.00 43.69 114 LEU D CA 1
ATOM 6500 C C . LEU D 1 126 ? 31.004 14.924 166.120 1.00 43.26 114 LEU D C 1
ATOM 6501 O O . LEU D 1 126 ? 31.024 15.608 167.120 1.00 44.57 114 LEU D O 1
ATOM 6506 N N . LEU D 1 127 ? 29.907 14.379 165.642 1.00 44.16 115 LEU D N 1
ATOM 6507 C CA . LEU D 1 127 ? 28.563 14.563 166.248 1.00 44.37 115 LEU D CA 1
ATOM 6508 C C . LEU D 1 127 ? 27.859 13.210 166.363 1.00 43.59 115 LEU D C 1
ATOM 6509 O O . LEU D 1 127 ? 27.629 12.560 165.353 1.00 41.68 115 LEU D O 1
ATOM 6514 N N . LYS D 1 128 ? 27.433 12.876 167.582 1.00 42.64 116 LYS D N 1
ATOM 6515 C CA . LYS D 1 128 ? 26.414 11.842 167.799 1.00 43.74 116 LYS D CA 1
ATOM 6516 C C . LYS D 1 128 ? 25.196 12.476 168.467 1.00 46.05 116 LYS D C 1
ATOM 6517 O O . LYS D 1 128 ? 25.330 13.061 169.534 1.00 45.63 116 LYS D O 1
ATOM 6523 N N . GLU D 1 129 ? 24.018 12.293 167.879 1.00 47.95 117 GLU D N 1
ATOM 6524 C CA . GLU D 1 129 ? 22.798 12.772 168.512 1.00 50.13 117 GLU D CA 1
ATOM 6525 C C . GLU D 1 129 ? 21.638 11.954 168.001 1.00 52.98 117 GLU D C 1
ATOM 6526 O O . GLU D 1 129 ? 21.717 11.350 166.910 1.00 51.82 117 GLU D O 1
ATOM 6532 N N . ASN D 1 130 ? 20.568 11.976 168.783 1.00 52.66 118 ASN D N 1
ATOM 6533 C CA . ASN D 1 130 ? 19.276 11.451 168.367 1.00 55.43 118 ASN D CA 1
ATOM 6534 C C . ASN D 1 130 ? 18.430 12.481 167.625 1.00 58.21 118 ASN D C 1
ATOM 6535 O O . ASN D 1 130 ? 18.242 13.583 168.100 1.00 60.69 118 ASN D O 1
ATOM 6540 N N . LYS D 1 131 ? 17.914 12.094 166.470 1.00 60.50 119 LYS D N 1
ATOM 6541 C CA . LYS D 1 131 ? 16.937 12.881 165.734 1.00 64.11 119 LYS D CA 1
ATOM 6542 C C . LYS D 1 131 ? 15.692 12.025 165.651 1.00 67.21 119 LYS D C 1
ATOM 6543 O O . LYS D 1 131 ? 15.678 10.832 166.060 1.00 65.18 119 LYS D O 1
ATOM 6549 N N . GLU D 1 132 ? 14.624 12.652 165.150 1.00 69.92 120 GLU D N 1
ATOM 6550 C CA . GLU D 1 132 ? 13.372 11.940 164.890 1.00 73.86 120 GLU D CA 1
ATOM 6551 C C . GLU D 1 132 ? 13.581 10.859 163.788 1.00 72.93 120 GLU D C 1
ATOM 6552 O O . GLU D 1 132 ? 14.148 11.110 162.695 1.00 71.60 120 GLU D O 1
ATOM 6558 N N . LYS D 1 133 ? 13.218 9.623 164.140 1.00 71.01 121 LYS D N 1
ATOM 6559 C CA . LYS D 1 133 ? 13.384 8.432 163.243 1.00 69.44 121 LYS D CA 1
ATOM 6560 C C . LYS D 1 133 ? 14.823 8.039 162.925 1.00 67.10 121 LYS D C 1
ATOM 6561 O O . LYS D 1 133 ? 15.058 7.188 162.063 1.00 66.80 121 LYS D O 1
ATOM 6567 N N . ASP D 1 134 ? 15.773 8.657 163.621 1.00 63.47 122 ASP D N 1
ATOM 6568 C CA . ASP D 1 134 ? 17.167 8.433 163.362 1.00 59.14 122 ASP D CA 1
ATOM 6569 C C . ASP D 1 134 ? 17.919 8.449 164.691 1.00 54.70 122 ASP D C 1
ATOM 6570 O O . ASP D 1 134 ? 18.475 9.457 165.126 1.00 50.97 122 ASP D O 1
ATOM 6575 N N . ALA D 1 135 ? 17.929 7.286 165.318 1.00 53.09 123 ALA D N 1
ATOM 6576 C CA . ALA D 1 135 ? 18.589 7.125 166.614 1.00 52.49 123 ALA D CA 1
ATOM 6577 C C . ALA D 1 135 ? 20.102 6.989 166.429 1.00 50.25 123 ALA D C 1
ATOM 6578 O O . ALA D 1 135 ? 20.562 6.419 165.481 1.00 51.74 123 ALA D O 1
ATOM 6580 N N . SER D 1 136 ? 20.820 7.596 167.341 1.00 48.89 124 SER D N 1
ATOM 6581 C CA . SER D 1 136 ? 22.226 7.375 167.572 1.00 46.98 124 SER D CA 1
ATOM 6582 C C . SER D 1 136 ? 22.530 5.911 167.927 1.00 45.69 124 SER D C 1
ATOM 6583 O O . SER D 1 136 ? 21.778 5.303 168.630 1.00 44.13 124 SER D O 1
ATOM 6586 N N . VAL D 1 137 ? 23.581 5.371 167.302 1.00 42.77 125 VAL D N 1
ATOM 6587 C CA . VAL D 1 137 ? 23.987 4.001 167.450 1.00 42.54 125 VAL D CA 1
ATOM 6588 C C . VAL D 1 137 ? 25.506 4.016 167.793 1.00 41.06 125 VAL D C 1
ATOM 6589 O O . VAL D 1 137 ? 26.161 5.057 167.670 1.00 39.74 125 VAL D O 1
ATOM 6593 N N . PRO D 1 138 ? 26.016 2.892 168.325 1.00 39.64 126 PRO D N 1
ATOM 6594 C CA . PRO D 1 138 ? 27.421 2.881 168.745 1.00 39.30 126 PRO D CA 1
ATOM 6595 C C . PRO D 1 138 ? 28.421 2.949 167.579 1.00 37.92 126 PRO D C 1
ATOM 6596 O O . PRO D 1 138 ? 28.078 2.684 166.453 1.00 39.06 126 PRO D O 1
ATOM 6600 N N . THR D 1 139 ? 29.601 3.401 167.875 1.00 36.91 127 THR D N 1
ATOM 6601 C CA . THR D 1 139 ? 30.752 3.228 167.011 1.00 35.08 127 THR D CA 1
ATOM 6602 C C . THR D 1 139 ? 31.385 1.859 167.279 1.00 35.16 127 THR D C 1
ATOM 6603 O O . THR D 1 139 ? 31.865 1.612 168.388 1.00 34.05 127 THR D O 1
ATOM 6607 N N . ALA D 1 140 ? 31.358 0.977 166.304 1.00 34.88 128 ALA D N 1
ATOM 6608 C CA . ALA D 1 140 ? 31.827 -0.380 166.493 1.00 38.23 128 ALA D CA 1
ATOM 6609 C C . ALA D 1 140 ? 33.371 -0.450 166.791 1.00 39.50 128 ALA D C 1
ATOM 6610 O O . ALA D 1 140 ? 34.119 0.428 166.358 1.00 37.32 128 ALA D O 1
ATOM 6612 N N . PRO D 1 141 ? 33.805 -1.454 167.573 1.00 39.20 129 PRO D N 1
ATOM 6613 C CA . PRO D 1 141 ? 35.217 -1.570 167.877 1.00 38.67 129 PRO D CA 1
ATOM 6614 C C . PRO D 1 141 ? 36.099 -1.614 166.606 1.00 39.80 129 PRO D C 1
ATOM 6615 O O . PRO D 1 141 ? 35.811 -2.302 165.666 1.00 38.97 129 PRO D O 1
ATOM 6619 N N . HIS D 1 142 ? 37.176 -0.888 166.627 1.00 38.04 130 HIS D N 1
ATOM 6620 C CA . HIS D 1 142 ? 38.123 -0.928 165.545 1.00 39.87 130 HIS D CA 1
ATOM 6621 C C . HIS D 1 142 ? 39.472 -0.419 166.042 1.00 38.48 130 HIS D C 1
ATOM 6622 O O . HIS D 1 142 ? 39.575 0.131 167.125 1.00 37.13 130 HIS D O 1
ATOM 6629 N N . HIS D 1 143 ? 40.482 -0.592 165.214 1.00 40.32 131 HIS D N 1
ATOM 6630 C CA . HIS D 1 143 ? 41.692 0.235 165.341 1.00 42.42 131 HIS D CA 1
ATOM 6631 C C . HIS D 1 143 ? 41.893 1.100 164.170 1.00 39.02 131 HIS D C 1
ATOM 6632 O O . HIS D 1 143 ? 41.366 0.821 163.120 1.00 37.70 131 HIS D O 1
ATOM 6639 N N . ASP D 1 144 ? 42.570 2.215 164.364 1.00 35.82 132 ASP D N 1
ATOM 6640 C CA . ASP D 1 144 ? 42.578 3.225 163.318 1.00 36.24 132 ASP D CA 1
ATOM 6641 C C . ASP D 1 144 ? 43.556 2.970 162.152 1.00 37.11 132 ASP D C 1
ATOM 6642 O O . ASP D 1 144 ? 43.370 3.478 161.026 1.00 37.28 132 ASP D O 1
ATOM 6647 N N . ALA D 1 145 ? 44.610 2.214 162.429 1.00 37.90 133 ALA D N 1
ATOM 6648 C CA . ALA D 1 145 ? 45.835 2.222 161.554 1.00 39.38 133 ALA D CA 1
ATOM 6649 C C . ALA D 1 145 ? 45.578 1.830 160.098 1.00 41.72 133 ALA D C 1
ATOM 6650 O O . ALA D 1 145 ? 46.188 2.367 159.207 1.00 41.17 133 ALA D O 1
ATOM 6652 N N . PHE D 1 146 ? 44.686 0.880 159.904 1.00 43.92 134 PHE D N 1
ATOM 6653 C CA . PHE D 1 146 ? 44.436 0.236 158.630 1.00 47.80 134 PHE D CA 1
ATOM 6654 C C . PHE D 1 146 ? 43.808 1.206 157.695 1.00 46.20 134 PHE D C 1
ATOM 6655 O O . PHE D 1 146 ? 43.939 1.054 156.514 1.00 46.97 134 PHE D O 1
ATOM 6663 N N . ALA D 1 147 ? 43.231 2.286 158.207 1.00 43.76 135 ALA D N 1
ATOM 6664 C CA . ALA D 1 147 ? 42.635 3.309 157.337 1.00 44.44 135 ALA D CA 1
ATOM 6665 C C . ALA D 1 147 ? 43.559 4.466 156.923 1.00 44.47 135 ALA D C 1
ATOM 6666 O O . ALA D 1 147 ? 43.116 5.419 156.277 1.00 47.23 135 ALA D O 1
ATOM 6668 N N . PHE D 1 148 ? 44.757 4.458 157.455 1.00 42.32 136 PHE D N 1
ATOM 6669 C CA . PHE D 1 148 ? 45.667 5.580 157.360 1.00 43.79 136 PHE D CA 1
ATOM 6670 C C . PHE D 1 148 ? 46.625 5.328 156.173 1.00 45.06 136 PHE D C 1
ATOM 6671 O O . PHE D 1 148 ? 47.412 4.388 156.201 1.00 46.12 136 PHE D O 1
ATOM 6679 N N . PRO D 1 149 ? 46.513 6.135 155.117 1.00 45.11 137 PRO D N 1
ATOM 6680 C CA . PRO D 1 149 ? 47.315 5.909 153.929 1.00 48.31 137 PRO D CA 1
ATOM 6681 C C . PRO D 1 149 ? 48.743 6.535 154.031 1.00 48.16 137 PRO D C 1
ATOM 6682 O O . PRO D 1 149 ? 49.150 7.379 153.216 1.00 50.55 137 PRO D O 1
ATOM 6686 N N . PHE D 1 150 ? 49.456 6.183 155.087 1.00 48.18 138 PHE D N 1
ATOM 6687 C CA . PHE D 1 150 ? 50.824 6.694 155.282 1.00 48.28 138 PHE D CA 1
ATOM 6688 C C . PHE D 1 150 ? 51.676 5.667 155.997 1.00 47.88 138 PHE D C 1
ATOM 6689 O O . PHE D 1 150 ? 51.176 4.777 156.654 1.00 46.54 138 PHE D O 1
ATOM 6697 N N . SER D 1 151 ? 52.973 5.821 155.757 1.00 48.57 139 SER D N 1
ATOM 6698 C CA . SER D 1 151 ? 54.018 4.842 156.039 1.00 49.28 139 SER D CA 1
ATOM 6699 C C . SER D 1 151 ? 54.129 4.567 157.532 1.00 48.33 139 SER D C 1
ATOM 6700 O O . SER D 1 151 ? 54.399 3.449 157.931 1.00 47.56 139 SER D O 1
ATOM 6703 N N . THR D 1 152 ? 53.805 5.551 158.367 1.00 47.13 140 THR D N 1
ATOM 6704 C CA . THR D 1 152 ? 53.933 5.382 159.844 1.00 45.95 140 THR D CA 1
ATOM 6705 C C . THR D 1 152 ? 52.579 5.216 160.533 1.00 45.38 140 THR D C 1
ATOM 6706 O O . THR D 1 152 ? 52.403 5.556 161.699 1.00 42.08 140 THR D O 1
ATOM 6710 N N . ALA D 1 153 ? 51.611 4.724 159.767 1.00 45.78 141 ALA D N 1
ATOM 6711 C CA . ALA D 1 153 ? 50.231 4.490 160.251 1.00 44.83 141 ALA D CA 1
ATOM 6712 C C . ALA D 1 153 ? 50.190 3.755 161.586 1.00 42.87 141 ALA D C 1
ATOM 6713 O O . ALA D 1 153 ? 49.431 4.104 162.502 1.00 41.35 141 ALA D O 1
ATOM 6715 N N . GLY D 1 154 ? 51.049 2.741 161.666 1.00 43.36 142 GLY D N 1
ATOM 6716 C CA . GLY D 1 154 ? 51.192 1.904 162.853 1.00 46.11 142 GLY D CA 1
ATOM 6717 C C . GLY D 1 154 ? 51.571 2.577 164.178 1.00 45.28 142 GLY D C 1
ATOM 6718 O O . GLY D 1 154 ? 51.500 1.983 165.207 1.00 45.45 142 GLY D O 1
ATOM 6719 N N . THR D 1 155 ? 52.087 3.781 164.107 1.00 45.46 143 THR D N 1
ATOM 6720 C CA . THR D 1 155 ? 52.491 4.517 165.299 1.00 44.51 143 THR D CA 1
ATOM 6721 C C . THR D 1 155 ? 51.788 5.869 165.418 1.00 43.83 143 THR D C 1
ATOM 6722 O O . THR D 1 155 ? 52.086 6.647 166.329 1.00 44.11 143 THR D O 1
ATOM 6726 N N . ALA D 1 156 ? 50.834 6.130 164.543 1.00 40.91 144 ALA D N 1
ATOM 6727 C CA . ALA D 1 156 ? 50.096 7.330 164.645 1.00 39.52 144 ALA D CA 1
ATOM 6728 C C . ALA D 1 156 ? 49.291 7.389 165.971 1.00 38.84 144 ALA D C 1
ATOM 6729 O O . ALA D 1 156 ? 49.107 6.402 166.687 1.00 37.37 144 ALA D O 1
ATOM 6731 N N . LEU D 1 157 ? 48.799 8.558 166.286 1.00 38.42 145 LEU D N 1
ATOM 6732 C CA . LEU D 1 157 ? 47.917 8.717 167.417 1.00 40.18 145 LEU D CA 1
ATOM 6733 C C . LEU D 1 157 ? 46.858 9.776 167.169 1.00 39.64 145 LEU D C 1
ATOM 6734 O O . LEU D 1 157 ? 47.038 10.752 166.421 1.00 37.72 145 LEU D O 1
ATOM 6739 N N . THR D 1 158 ? 45.778 9.597 167.920 1.00 38.61 146 THR D N 1
ATOM 6740 C CA . THR D 1 158 ? 44.595 10.454 167.787 1.00 37.85 146 THR D CA 1
ATOM 6741 C C . THR D 1 158 ? 44.325 11.184 169.116 1.00 37.13 146 THR D C 1
ATOM 6742 O O . THR D 1 158 ? 44.169 10.560 170.151 1.00 37.99 146 THR D O 1
ATOM 6746 N N . ALA D 1 159 ? 44.138 12.499 169.048 1.00 37.98 147 ALA D N 1
ATOM 6747 C CA . ALA D 1 159 ? 43.559 13.283 170.151 1.00 37.90 147 ALA D CA 1
ATOM 6748 C C . ALA D 1 159 ? 42.044 13.482 169.955 1.00 38.66 147 ALA D C 1
ATOM 6749 O O . ALA D 1 159 ? 41.604 14.111 169.010 1.00 38.64 147 ALA D O 1
ATOM 6751 N N . TRP D 1 160 ? 41.260 12.995 170.894 1.00 39.36 148 TRP D N 1
ATOM 6752 C CA . TRP D 1 160 ? 39.796 13.173 170.895 1.00 39.12 148 TRP D CA 1
ATOM 6753 C C . TRP D 1 160 ? 39.448 14.155 172.024 1.00 38.90 148 TRP D C 1
ATOM 6754 O O . TRP D 1 160 ? 39.627 13.846 173.194 1.00 42.21 148 TRP D O 1
ATOM 6765 N N . VAL D 1 161 ? 38.947 15.312 171.650 1.00 39.92 149 VAL D N 1
ATOM 6766 C CA . VAL D 1 161 ? 38.726 16.417 172.569 1.00 42.16 149 VAL D CA 1
ATOM 6767 C C . VAL D 1 161 ? 37.239 16.642 172.776 1.00 43.96 149 VAL D C 1
ATOM 6768 O O . VAL D 1 161 ? 36.478 16.837 171.812 1.00 42.79 149 VAL D O 1
ATOM 6772 N N . ALA D 1 162 ? 36.813 16.553 174.035 1.00 44.06 150 ALA D N 1
ATOM 6773 C CA . ALA D 1 162 ? 35.398 16.693 174.343 1.00 43.82 150 ALA D CA 1
ATOM 6774 C C . ALA D 1 162 ? 35.076 18.182 174.328 1.00 45.63 150 ALA D C 1
ATOM 6775 O O . ALA D 1 162 ? 35.703 18.937 175.070 1.00 47.04 150 ALA D O 1
ATOM 6777 N N . LEU D 1 163 ? 34.049 18.561 173.575 1.00 44.50 151 LEU D N 1
ATOM 6778 C CA . LEU D 1 163 ? 33.583 19.967 173.582 1.00 47.55 151 LEU D CA 1
ATOM 6779 C C . LEU D 1 163 ? 32.352 20.232 174.479 1.00 47.36 151 LEU D C 1
ATOM 6780 O O . LEU D 1 163 ? 31.942 21.338 174.655 1.00 48.30 151 LEU D O 1
ATOM 6785 N N . VAL D 1 164 ? 31.770 19.159 174.961 1.00 45.56 152 VAL D N 1
ATOM 6786 C CA . VAL D 1 164 ? 30.726 19.162 175.970 1.00 46.70 152 VAL D CA 1
ATOM 6787 C C . VAL D 1 164 ? 31.048 18.013 176.933 1.00 44.88 152 VAL D C 1
ATOM 6788 O O . VAL D 1 164 ? 31.915 17.175 176.679 1.00 42.91 152 VAL D O 1
ATOM 6792 N N . ASP D 1 165 ? 30.248 17.923 177.985 1.00 46.25 153 ASP D N 1
ATOM 6793 C CA . ASP D 1 165 ? 30.332 16.802 178.931 1.00 44.73 153 ASP D CA 1
ATOM 6794 C C . ASP D 1 165 ? 29.930 15.505 178.220 1.00 42.48 153 ASP D C 1
ATOM 6795 O O . ASP D 1 165 ? 28.950 15.456 177.508 1.00 41.53 153 ASP D O 1
ATOM 6800 N N . VAL D 1 166 ? 30.724 14.465 178.381 1.00 41.05 154 VAL D N 1
ATOM 6801 C CA . VAL D 1 166 ? 30.468 13.180 177.724 1.00 39.55 154 VAL D CA 1
ATOM 6802 C C . VAL D 1 166 ? 30.468 12.093 178.802 1.00 39.59 154 VAL D C 1
ATOM 6803 O O . VAL D 1 166 ? 31.408 11.330 178.912 1.00 38.01 154 VAL D O 1
ATOM 6807 N N . PRO D 1 167 ? 29.381 12.002 179.582 1.00 41.83 155 PRO D N 1
ATOM 6808 C CA . PRO D 1 167 ? 29.237 10.826 180.422 1.00 42.01 155 PRO D CA 1
ATOM 6809 C C . PRO D 1 167 ? 28.963 9.602 179.560 1.00 40.41 155 PRO D C 1
ATOM 6810 O O . PRO D 1 167 ? 28.815 9.691 178.338 1.00 41.76 155 PRO D O 1
ATOM 6814 N N . VAL D 1 168 ? 29.053 8.454 180.204 1.00 41.20 156 VAL D N 1
ATOM 6815 C CA . VAL D 1 168 ? 28.941 7.161 179.518 1.00 42.09 156 VAL D CA 1
ATOM 6816 C C . VAL D 1 168 ? 27.738 7.166 178.553 1.00 43.08 156 VAL D C 1
ATOM 6817 O O . VAL D 1 168 ? 27.843 6.800 177.379 1.00 43.95 156 VAL D O 1
ATOM 6821 N N . GLU D 1 169 ? 26.595 7.577 179.058 1.00 43.28 157 GLU D N 1
ATOM 6822 C CA . GLU D 1 169 ? 25.350 7.465 178.293 1.00 44.68 157 GLU D CA 1
ATOM 6823 C C . GLU D 1 169 ? 25.287 8.438 177.077 1.00 43.51 157 GLU D C 1
ATOM 6824 O O . GLU D 1 169 ? 24.401 8.315 176.237 1.00 42.94 157 GLU D O 1
ATOM 6830 N N . ARG D 1 170 ? 26.214 9.393 177.013 1.00 41.86 158 ARG D N 1
ATOM 6831 C CA . ARG D 1 170 ? 26.279 10.321 175.894 1.00 42.36 158 ARG D CA 1
ATOM 6832 C C . ARG D 1 170 ? 27.207 9.809 174.757 1.00 42.00 158 ARG D C 1
ATOM 6833 O O . ARG D 1 170 ? 27.389 10.467 173.754 1.00 43.10 158 ARG D O 1
ATOM 6841 N N . GLY D 1 171 ? 27.778 8.621 174.940 1.00 39.81 159 GLY D N 1
ATOM 6842 C CA . GLY D 1 171 ? 28.566 7.971 173.932 1.00 38.40 159 GLY D CA 1
ATOM 6843 C C . GLY D 1 171 ? 30.073 8.210 174.071 1.00 38.99 159 GLY D C 1
ATOM 6844 O O . GLY D 1 171 ? 30.777 8.348 173.076 1.00 38.78 159 GLY D O 1
ATOM 6845 N N . CYS D 1 172 ? 30.592 8.188 175.301 1.00 38.91 160 CYS D N 1
ATOM 6846 C CA . CYS D 1 172 ? 32.032 8.226 175.506 1.00 37.55 160 CYS D CA 1
ATOM 6847 C C . CYS D 1 172 ? 32.669 6.972 174.917 1.00 37.76 160 CYS D C 1
ATOM 6848 O O . CYS D 1 172 ? 31.983 5.968 174.540 1.00 36.78 160 CYS D O 1
ATOM 6851 N N . MET D 1 173 ? 33.989 7.007 174.888 1.00 38.19 161 MET D N 1
ATOM 6852 C CA . MET D 1 173 ? 34.801 5.887 174.318 1.00 38.27 161 MET D CA 1
ATOM 6853 C C . MET D 1 173 ? 35.203 4.802 175.321 1.00 36.59 161 MET D C 1
ATOM 6854 O O . MET D 1 173 ? 35.248 5.023 176.503 1.00 35.32 161 MET D O 1
ATOM 6859 N N . THR D 1 174 ? 35.427 3.628 174.767 1.00 34.96 162 THR D N 1
ATOM 6860 C CA . THR D 1 174 ? 35.946 2.475 175.437 1.00 32.45 162 THR D CA 1
ATOM 6861 C C . THR D 1 174 ? 37.223 2.032 174.685 1.00 32.33 162 THR D C 1
ATOM 6862 O O . THR D 1 174 ? 37.250 1.983 173.461 1.00 31.45 162 THR D O 1
ATOM 6866 N N . PHE D 1 175 ? 38.266 1.728 175.443 1.00 32.32 163 PHE D N 1
ATOM 6867 C CA . PHE D 1 175 ? 39.577 1.281 174.932 1.00 32.00 163 PHE D CA 1
ATOM 6868 C C . PHE D 1 175 ? 39.932 -0.107 175.445 1.00 34.01 163 PHE D C 1
ATOM 6869 O O . PHE D 1 175 ? 39.505 -0.482 176.532 1.00 34.46 163 PHE D O 1
ATOM 6877 N N . VAL D 1 176 ? 40.689 -0.894 174.666 1.00 33.76 164 VAL D N 1
ATOM 6878 C CA . VAL D 1 176 ? 41.200 -2.188 175.140 1.00 33.70 164 VAL D CA 1
ATOM 6879 C C . VAL D 1 176 ? 42.683 -1.994 175.475 1.00 36.27 164 VAL D C 1
ATOM 6880 O O . VAL D 1 176 ? 43.528 -1.994 174.553 1.00 33.50 164 VAL D O 1
ATOM 6884 N N . PRO D 1 177 ? 43.009 -1.793 176.768 1.00 36.22 165 PRO D N 1
ATOM 6885 C CA . PRO D 1 177 ? 44.412 -1.564 177.083 1.00 37.33 165 PRO D CA 1
ATOM 6886 C C . PRO D 1 177 ? 45.345 -2.683 176.630 1.00 36.39 165 PRO D C 1
ATOM 6887 O O . PRO D 1 177 ? 45.040 -3.876 176.773 1.00 35.61 165 PRO D O 1
ATOM 6891 N N . GLY D 1 178 ? 46.496 -2.274 176.116 1.00 35.86 166 GLY D N 1
ATOM 6892 C CA . GLY D 1 178 ? 47.504 -3.268 175.653 1.00 37.95 166 GLY D CA 1
ATOM 6893 C C . GLY D 1 178 ? 47.247 -3.840 174.232 1.00 37.72 166 GLY D C 1
ATOM 6894 O O . GLY D 1 178 ? 48.137 -4.491 173.664 1.00 39.86 166 GLY D O 1
ATOM 6895 N N . SER D 1 179 ? 46.098 -3.544 173.637 1.00 35.48 167 SER D N 1
ATOM 6896 C CA . SER D 1 179 ? 45.709 -4.112 172.347 1.00 36.58 167 SER D CA 1
ATOM 6897 C C . SER D 1 179 ? 46.643 -3.566 171.194 1.00 38.64 167 SER D C 1
ATOM 6898 O O . SER D 1 179 ? 46.808 -4.187 170.205 1.00 39.20 167 SER D O 1
ATOM 6901 N N . HIS D 1 180 ? 47.221 -2.385 171.400 1.00 40.00 168 HIS D N 1
ATOM 6902 C CA . HIS D 1 180 ? 48.188 -1.794 170.518 1.00 41.42 168 HIS D CA 1
ATOM 6903 C C . HIS D 1 180 ? 49.521 -2.526 170.377 1.00 45.41 168 HIS D C 1
ATOM 6904 O O . HIS D 1 180 ? 50.248 -2.282 169.456 1.00 45.14 168 HIS D O 1
ATOM 6911 N N . LEU D 1 181 ? 49.831 -3.423 171.293 1.00 50.55 169 LEU D N 1
ATOM 6912 C CA . LEU D 1 181 ? 51.067 -4.275 171.248 1.00 55.99 169 LEU D CA 1
ATOM 6913 C C . LEU D 1 181 ? 50.862 -5.642 170.639 1.00 61.99 169 LEU D C 1
ATOM 6914 O O . LEU D 1 181 ? 51.755 -6.424 170.588 1.00 65.15 169 LEU D O 1
ATOM 6919 N N . LEU D 1 182 ? 49.632 -5.974 170.315 1.00 70.02 170 LEU D N 1
ATOM 6920 C CA . LEU D 1 182 ? 49.303 -7.304 169.784 1.00 79.78 170 LEU D CA 1
ATOM 6921 C C . LEU D 1 182 ? 49.958 -7.395 168.370 1.00 87.70 170 LEU D C 1
ATOM 6922 O O . LEU D 1 182 ? 50.025 -6.368 167.685 1.00 88.66 170 LEU D O 1
ATOM 6927 N N . PRO D 1 183 ? 50.480 -8.583 167.957 1.00 95.32 171 PRO D N 1
ATOM 6928 C CA . PRO D 1 183 ? 51.183 -8.675 166.624 1.00 98.96 171 PRO D CA 1
ATOM 6929 C C . PRO D 1 183 ? 50.380 -8.504 165.264 1.00 92.92 171 PRO D C 1
ATOM 6930 O O . PRO D 1 183 ? 49.175 -8.771 165.160 1.00 90.47 171 PRO D O 1
ATOM 6934 N N . ARG D 1 198 ? 41.556 -11.964 165.750 1.00 90.20 186 ARG D N 1
ATOM 6935 C CA . ARG D 1 198 ? 42.800 -12.060 166.565 1.00 96.87 186 ARG D CA 1
ATOM 6936 C C . ARG D 1 198 ? 42.764 -12.700 167.976 1.00 97.10 186 ARG D C 1
ATOM 6937 O O . ARG D 1 198 ? 42.101 -12.159 168.897 1.00 84.86 186 ARG D O 1
ATOM 6945 N N . PRO D 1 199 ? 43.575 -13.793 168.164 1.00 101.57 187 PRO D N 1
ATOM 6946 C CA . PRO D 1 199 ? 43.320 -14.659 169.330 1.00 101.84 187 PRO D CA 1
ATOM 6947 C C . PRO D 1 199 ? 43.672 -13.978 170.668 1.00 95.58 187 PRO D C 1
ATOM 6948 O O . PRO D 1 199 ? 44.667 -13.233 170.770 1.00 92.97 187 PRO D O 1
ATOM 6952 N N . GLY D 1 200 ? 42.794 -14.158 171.643 1.00 83.27 188 GLY D N 1
ATOM 6953 C CA . GLY D 1 200 ? 43.002 -13.551 172.954 1.00 75.99 188 GLY D CA 1
ATOM 6954 C C . GLY D 1 200 ? 42.403 -12.151 173.111 1.00 68.86 188 GLY D C 1
ATOM 6955 O O . GLY D 1 200 ? 42.004 -11.819 174.196 1.00 62.88 188 GLY D O 1
ATOM 6956 N N . GLU D 1 201 ? 42.243 -11.365 172.036 1.00 63.35 189 GLU D N 1
ATOM 6957 C CA . GLU D 1 201 ? 41.693 -10.004 172.165 1.00 61.50 189 GLU D CA 1
ATOM 6958 C C . GLU D 1 201 ? 40.283 -9.825 172.815 1.00 58.32 189 GLU D C 1
ATOM 6959 O O . GLU D 1 201 ? 40.092 -8.942 173.609 1.00 54.11 189 GLU D O 1
ATOM 6965 N N . ILE D 1 202 ? 39.345 -10.730 172.527 1.00 56.91 190 ILE D N 1
ATOM 6966 C CA . ILE D 1 202 ? 38.022 -10.683 173.122 1.00 54.39 190 ILE D CA 1
ATOM 6967 C C . ILE D 1 202 ? 38.031 -10.922 174.659 1.00 50.24 190 ILE D C 1
ATOM 6968 O O . ILE D 1 202 ? 37.089 -10.501 175.334 1.00 46.92 190 ILE D O 1
ATOM 6973 N N . TRP D 1 203 ? 39.099 -11.559 175.149 1.00 46.50 191 TRP D N 1
ATOM 6974 C CA . TRP D 1 203 ? 39.322 -11.822 176.591 1.00 46.04 191 TRP D CA 1
ATOM 6975 C C . TRP D 1 203 ? 40.065 -10.713 177.365 1.00 43.93 191 TRP D C 1
ATOM 6976 O O . TRP D 1 203 ? 40.180 -10.762 178.557 1.00 44.84 191 TRP D O 1
ATOM 6987 N N . MET D 1 204 ? 40.455 -9.668 176.683 1.00 41.68 192 MET D N 1
ATOM 6988 C CA . MET D 1 204 ? 41.121 -8.575 177.321 1.00 42.97 192 MET D CA 1
ATOM 6989 C C . MET D 1 204 ? 40.153 -7.511 177.942 1.00 42.57 192 MET D C 1
ATOM 6990 O O . MET D 1 204 ? 39.062 -7.239 177.430 1.00 41.25 192 MET D O 1
ATOM 6995 N N . PRO D 1 205 ? 40.579 -6.846 179.024 1.00 43.32 193 PRO D N 1
ATOM 6996 C CA . PRO D 1 205 ? 39.595 -6.005 179.711 1.00 42.99 193 PRO D CA 1
ATOM 6997 C C . PRO D 1 205 ? 39.362 -4.797 178.875 1.00 42.54 193 PRO D C 1
ATOM 6998 O O . PRO D 1 205 ? 40.208 -4.449 178.035 1.00 42.21 193 PRO D O 1
ATOM 7002 N N . ARG D 1 206 ? 38.225 -4.163 179.051 1.00 39.53 194 ARG D N 1
ATOM 7003 C CA . ARG D 1 206 ? 37.917 -2.960 178.349 1.00 40.49 194 ARG D CA 1
ATOM 7004 C C . ARG D 1 206 ? 37.681 -1.843 179.326 1.00 40.01 194 ARG D C 1
ATOM 7005 O O . ARG D 1 206 ? 36.999 -2.057 180.309 1.00 39.01 194 ARG D O 1
ATOM 7013 N N . VAL D 1 207 ? 38.157 -0.640 179.013 1.00 37.50 195 VAL D N 1
ATOM 7014 C CA . VAL D 1 207 ? 38.026 0.504 179.919 1.00 37.39 195 VAL D CA 1
ATOM 7015 C C . VAL D 1 207 ? 37.177 1.577 179.224 1.00 36.97 195 VAL D C 1
ATOM 7016 O O . VAL D 1 207 ? 37.584 2.108 178.190 1.00 35.29 195 VAL D O 1
ATOM 7020 N N . THR D 1 208 ? 36.058 1.915 179.837 1.00 35.73 196 THR D N 1
ATOM 7021 C CA . THR D 1 208 ? 35.181 2.995 179.417 1.00 34.86 196 THR D CA 1
ATOM 7022 C C . THR D 1 208 ? 35.570 4.290 180.154 1.00 34.78 196 THR D C 1
ATOM 7023 O O . THR D 1 208 ? 35.668 4.322 181.368 1.00 37.01 196 THR D O 1
ATOM 7027 N N . VAL D 1 209 ? 35.734 5.346 179.392 1.00 34.18 197 VAL D N 1
ATOM 7028 C CA . VAL D 1 209 ? 36.304 6.588 179.849 1.00 35.85 197 VAL D CA 1
ATOM 7029 C C . VAL D 1 209 ? 35.395 7.817 179.617 1.00 36.34 197 VAL D C 1
ATOM 7030 O O . VAL D 1 209 ? 35.533 8.510 178.630 1.00 35.89 197 VAL D O 1
ATOM 7034 N N . PRO D 1 210 ? 34.451 8.090 180.532 1.00 36.30 198 PRO D N 1
ATOM 7035 C CA . PRO D 1 210 ? 33.761 9.318 180.444 1.00 38.13 198 PRO D CA 1
ATOM 7036 C C . PRO D 1 210 ? 34.665 10.545 180.608 1.00 40.18 198 PRO D C 1
ATOM 7037 O O . PRO D 1 210 ? 35.702 10.481 181.248 1.00 42.81 198 PRO D O 1
ATOM 7041 N N . LEU D 1 211 ? 34.247 11.652 180.018 1.00 41.74 199 LEU D N 1
ATOM 7042 C CA . LEU D 1 211 ? 35.107 12.869 179.860 1.00 43.98 199 LEU D CA 1
ATOM 7043 C C . LEU D 1 211 ? 34.280 14.101 180.102 1.00 45.44 199 LEU D C 1
ATOM 7044 O O . LEU D 1 211 ? 33.163 14.205 179.593 1.00 45.94 199 LEU D O 1
ATOM 7049 N N . ARG D 1 212 ? 34.834 15.039 180.823 1.00 44.81 200 ARG D N 1
ATOM 7050 C CA . ARG D 1 212 ? 34.234 16.330 180.935 1.00 49.19 200 ARG D CA 1
ATOM 7051 C C . ARG D 1 212 ? 34.618 17.195 179.733 1.00 49.69 200 ARG D C 1
ATOM 7052 O O . ARG D 1 212 ? 35.643 16.994 179.120 1.00 47.48 200 ARG D O 1
ATOM 7060 N N . ALA D 1 213 ? 33.800 18.195 179.462 1.00 50.37 201 ALA D N 1
ATOM 7061 C CA . ALA D 1 213 ? 34.133 19.231 178.489 1.00 49.38 201 ALA D CA 1
ATOM 7062 C C . ALA D 1 213 ? 35.548 19.726 178.739 1.00 48.75 201 ALA D C 1
ATOM 7063 O O . ALA D 1 213 ? 35.910 20.052 179.864 1.00 48.02 201 ALA D O 1
ATOM 7065 N N . GLY D 1 214 ? 36.317 19.797 177.666 1.00 47.37 202 GLY D N 1
ATOM 7066 C CA . GLY D 1 214 ? 37.693 20.279 177.718 1.00 48.13 202 GLY D CA 1
ATOM 7067 C C . GLY D 1 214 ? 38.746 19.203 178.023 1.00 47.27 202 GLY D C 1
ATOM 7068 O O . GLY D 1 214 ? 39.927 19.503 178.014 1.00 47.21 202 GLY D O 1
ATOM 7069 N N . ASP D 1 215 ? 38.316 18.003 178.380 1.00 44.65 203 ASP D N 1
ATOM 7070 C CA . ASP D 1 215 ? 39.202 16.883 178.545 1.00 43.85 203 ASP D CA 1
ATOM 7071 C C . ASP D 1 215 ? 39.486 16.332 177.179 1.00 44.34 203 ASP D C 1
ATOM 7072 O O . ASP D 1 215 ? 38.716 16.486 176.230 1.00 44.95 203 ASP D O 1
ATOM 7077 N N . CYS D 1 216 ? 40.560 15.581 177.098 1.00 44.18 204 CYS D N 1
ATOM 7078 C CA . CYS D 1 216 ? 40.808 14.756 175.934 1.00 43.41 204 CYS D CA 1
ATOM 7079 C C . CYS D 1 216 ? 41.401 13.386 176.276 1.00 41.65 204 CYS D C 1
ATOM 7080 O O . CYS D 1 216 ? 41.794 13.084 177.429 1.00 43.51 204 CYS D O 1
ATOM 7083 N N . THR D 1 217 ? 41.298 12.522 175.294 1.00 39.74 205 THR D N 1
ATOM 7084 C CA . THR D 1 217 ? 42.023 11.288 175.294 1.00 39.64 205 THR D CA 1
ATOM 7085 C C . THR D 1 217 ? 42.979 11.332 174.156 1.00 39.57 205 THR D C 1
ATOM 7086 O O . THR D 1 217 ? 42.777 12.042 173.166 1.00 38.66 205 THR D O 1
ATOM 7090 N N . PHE D 1 218 ? 44.069 10.616 174.370 1.00 38.84 206 PHE D N 1
ATOM 7091 C CA . PHE D 1 218 ? 44.963 10.227 173.281 1.00 38.81 206 PHE D CA 1
ATOM 7092 C C . PHE D 1 218 ? 44.921 8.752 173.128 1.00 37.25 206 PHE D C 1
ATOM 7093 O O . PHE D 1 218 ? 44.980 8.012 174.142 1.00 36.33 2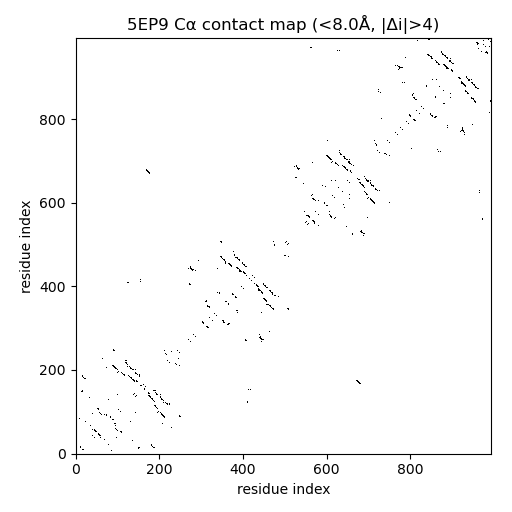06 PHE D O 1
ATOM 7101 N N . HIS D 1 219 ? 44.882 8.308 171.873 1.00 35.76 207 HIS D N 1
ATOM 7102 C CA . HIS D 1 219 ? 44.993 6.850 171.590 1.00 35.72 207 HIS D CA 1
ATOM 7103 C C . HIS D 1 219 ? 45.795 6.476 170.368 1.00 35.82 207 HIS D C 1
ATOM 7104 O O . HIS D 1 219 ? 45.722 7.066 169.307 1.00 36.57 207 HIS D O 1
ATOM 7111 N N . HIS D 1 220 ? 46.566 5.445 170.582 1.00 36.95 208 HIS D N 1
ATOM 7112 C CA . HIS D 1 220 ? 47.415 4.873 169.576 1.00 37.46 208 HIS D CA 1
ATOM 7113 C C . HIS D 1 220 ? 46.591 4.296 168.423 1.00 36.57 208 HIS D C 1
ATOM 7114 O O . HIS D 1 220 ? 45.553 3.729 168.617 1.00 36.02 208 HIS D O 1
ATOM 7121 N N . ALA D 1 221 ? 47.135 4.394 167.222 1.00 37.49 209 ALA D N 1
ATOM 7122 C CA . ALA D 1 221 ? 46.523 3.867 165.992 1.00 36.72 209 ALA D CA 1
ATOM 7123 C C . ALA D 1 221 ? 46.246 2.357 165.982 1.00 37.64 209 ALA D C 1
ATOM 7124 O O . ALA D 1 221 ? 45.466 1.871 165.147 1.00 35.09 209 ALA D O 1
ATOM 7126 N N . ARG D 1 222 ? 46.955 1.594 166.797 1.00 38.05 210 ARG D N 1
ATOM 7127 C CA A ARG D 1 222 ? 46.701 0.132 166.940 0.50 38.81 210 ARG D CA 1
ATOM 7128 C CA B ARG D 1 222 ? 46.670 0.129 166.908 0.50 39.11 210 ARG D CA 1
ATOM 7129 C C . ARG D 1 222 ? 45.766 -0.221 168.121 1.00 36.86 210 ARG D C 1
ATOM 7130 O O . ARG D 1 222 ? 45.439 -1.381 168.331 1.00 38.88 210 ARG D O 1
ATOM 7145 N N . THR D 1 223 ? 45.374 0.773 168.894 1.00 34.49 211 THR D N 1
ATOM 7146 C CA . THR D 1 223 ? 44.539 0.508 170.112 1.00 34.98 211 THR D CA 1
ATOM 7147 C C . THR D 1 223 ? 43.120 0.261 169.658 1.00 33.64 211 THR D C 1
ATOM 7148 O O . THR D 1 223 ? 42.546 1.079 168.991 1.00 33.27 211 THR D O 1
ATOM 7152 N N . VAL D 1 224 ? 42.585 -0.888 170.014 1.00 34.58 212 VAL D N 1
ATOM 7153 C CA . VAL D 1 224 ? 41.131 -1.160 169.780 1.00 33.54 212 VAL D CA 1
ATOM 7154 C C . VAL D 1 224 ? 40.276 -0.248 170.645 1.00 34.17 212 VAL D C 1
ATOM 7155 O O . VAL D 1 224 ? 40.499 -0.108 171.870 1.00 34.59 212 VAL D O 1
ATOM 7159 N N . HIS D 1 225 ? 39.279 0.382 170.017 1.00 34.27 213 HIS D N 1
ATOM 7160 C CA . HIS D 1 225 ? 38.405 1.328 170.711 1.00 33.78 213 HIS D CA 1
ATOM 7161 C C . HIS D 1 225 ? 37.044 1.394 170.044 1.00 35.11 213 HIS D C 1
ATOM 7162 O O . HIS D 1 225 ? 36.855 0.982 168.905 1.00 36.03 213 HIS D O 1
ATOM 7169 N N . SER D 1 226 ? 36.087 1.889 170.818 1.00 36.33 214 SER D N 1
ATOM 7170 C CA . SER D 1 226 ? 34.677 1.929 170.410 1.00 35.71 214 SER D CA 1
ATOM 7171 C C . SER D 1 226 ? 34.020 3.086 171.120 1.00 35.77 214 SER D C 1
ATOM 7172 O O . SER D 1 226 ? 34.661 3.713 171.942 1.00 35.10 214 SER D O 1
ATOM 7175 N N . ALA D 1 227 ? 32.736 3.347 170.799 1.00 36.33 215 ALA D N 1
ATOM 7176 C CA . ALA D 1 227 ? 31.979 4.364 171.506 1.00 35.55 215 ALA D CA 1
ATOM 7177 C C . ALA D 1 227 ? 30.522 4.013 171.537 1.00 36.30 215 ALA D C 1
ATOM 7178 O O . ALA D 1 227 ? 30.024 3.250 170.709 1.00 35.86 215 ALA D O 1
ATOM 7180 N N . GLY D 1 228 ? 29.912 4.381 172.648 1.00 37.69 216 GLY D N 1
ATOM 7181 C CA . GLY D 1 228 ? 28.479 4.070 172.905 1.00 38.45 216 GLY D CA 1
ATOM 7182 C C . GLY D 1 228 ? 27.628 4.932 171.971 1.00 38.60 216 GLY D C 1
ATOM 7183 O O . GLY D 1 228 ? 28.102 5.859 171.347 1.00 38.26 216 GLY D O 1
ATOM 7184 N N . ALA D 1 229 ? 26.395 4.544 171.861 1.00 39.88 217 ALA D N 1
ATOM 7185 C CA . ALA D 1 229 ? 25.338 5.394 171.383 1.00 39.74 217 ALA D CA 1
ATOM 7186 C C . ALA D 1 229 ? 25.139 6.555 172.313 1.00 39.37 217 ALA D C 1
ATOM 7187 O O . ALA D 1 229 ? 25.414 6.507 173.508 1.00 40.51 217 ALA D O 1
ATOM 7189 N N . ASN D 1 230 ? 24.744 7.661 171.754 1.00 40.64 218 ASN D N 1
ATOM 7190 C CA . ASN D 1 230 ? 24.263 8.765 172.584 1.00 42.44 218 ASN D CA 1
ATOM 7191 C C . ASN D 1 230 ? 22.807 8.473 172.889 1.00 44.54 218 ASN D C 1
ATOM 7192 O O . ASN D 1 230 ? 21.932 8.583 172.009 1.00 47.07 218 ASN D O 1
ATOM 7197 N N . SER D 1 231 ? 22.537 8.059 174.115 1.00 45.14 219 SER D N 1
ATOM 7198 C CA . SER D 1 231 ? 21.160 7.844 174.512 1.00 47.51 219 SER D CA 1
ATOM 7199 C C . SER D 1 231 ? 20.566 9.029 175.269 1.00 48.56 219 SER D C 1
ATOM 7200 O O . SER D 1 231 ? 19.506 8.887 175.846 1.00 50.20 219 SER D O 1
ATOM 7203 N N . THR D 1 232 ? 21.181 10.199 175.213 1.00 48.10 220 THR D N 1
ATOM 7204 C CA . THR D 1 232 ? 20.609 11.410 175.864 1.00 50.21 220 THR D CA 1
ATOM 7205 C C . THR D 1 232 ? 20.024 12.324 174.803 1.00 52.61 220 THR D C 1
ATOM 7206 O O . THR D 1 232 ? 20.254 12.152 173.624 1.00 53.28 220 THR D O 1
ATOM 7210 N N . ASP D 1 233 ? 19.322 13.338 175.237 1.00 56.28 221 ASP D N 1
ATOM 7211 C CA . ASP D 1 233 ? 18.825 14.351 174.318 1.00 59.52 221 ASP D CA 1
ATOM 7212 C C . ASP D 1 233 ? 19.782 15.535 174.174 1.00 57.43 221 ASP D C 1
ATOM 7213 O O . ASP D 1 233 ? 19.383 16.518 173.631 1.00 60.03 221 ASP D O 1
ATOM 7218 N N . GLU D 1 234 ? 21.029 15.449 174.632 1.00 54.62 222 GLU D N 1
ATOM 7219 C CA . GLU D 1 234 ? 22.043 16.512 174.415 1.00 55.82 222 GLU D CA 1
ATOM 7220 C C . GLU D 1 234 ? 23.100 15.956 173.452 1.00 54.08 222 GLU D C 1
ATOM 7221 O O . GLU D 1 234 ? 23.607 14.821 173.628 1.00 49.46 222 GLU D O 1
ATOM 7227 N N . PRO D 1 235 ? 23.435 16.718 172.395 1.00 53.29 223 PRO D N 1
ATOM 7228 C CA . PRO D 1 235 ? 24.342 16.131 171.410 1.00 51.30 223 PRO D CA 1
ATOM 7229 C C . PRO D 1 235 ? 25.743 15.872 171.967 1.00 48.80 223 PRO D C 1
ATOM 7230 O O . PRO D 1 235 ? 26.193 16.577 172.832 1.00 50.40 223 PRO D O 1
ATOM 7234 N N . ARG D 1 236 ? 26.392 14.847 171.456 1.00 44.48 224 ARG D N 1
ATOM 7235 C CA . ARG D 1 236 ? 27.787 14.611 171.749 1.00 41.99 224 ARG D CA 1
ATOM 7236 C C . ARG D 1 236 ? 28.610 15.327 170.692 1.00 41.60 224 ARG D C 1
ATOM 7237 O O . ARG D 1 236 ? 28.499 15.038 169.481 1.00 40.29 224 ARG D O 1
ATOM 7245 N N . LEU D 1 237 ? 29.419 16.253 171.140 1.00 41.58 225 LEU D N 1
ATOM 7246 C CA . LEU D 1 237 ? 30.230 17.051 170.242 1.00 42.91 225 LEU D CA 1
ATOM 7247 C C . LEU D 1 237 ? 31.660 16.998 170.690 1.00 42.88 225 LEU D C 1
ATOM 7248 O O . LEU D 1 237 ? 31.979 17.214 171.887 1.00 43.89 225 LEU D O 1
ATOM 7253 N N . SER D 1 238 ? 32.517 16.708 169.720 1.00 41.44 226 SER D N 1
ATOM 7254 C CA . SER D 1 238 ? 33.941 16.571 169.963 1.00 42.38 226 SER D CA 1
ATOM 7255 C C . SER D 1 238 ? 34.724 16.787 168.682 1.00 44.88 226 SER D C 1
ATOM 7256 O O . SER D 1 238 ? 34.154 16.824 167.571 1.00 45.79 226 SER D O 1
ATOM 7259 N N . THR D 1 239 ? 36.029 16.881 168.832 1.00 44.43 227 THR D N 1
ATOM 7260 C CA . THR D 1 239 ? 36.912 16.784 167.673 1.00 45.75 227 THR D CA 1
ATOM 7261 C C . THR D 1 239 ? 37.882 15.622 167.833 1.00 44.53 227 THR D C 1
ATOM 7262 O O . THR D 1 239 ? 38.273 15.293 168.930 1.00 44.30 227 THR D O 1
ATOM 7266 N N . SER D 1 240 ? 38.287 15.085 166.698 1.00 44.42 228 SER D N 1
ATOM 7267 C CA . SER D 1 240 ? 39.249 13.991 166.605 1.00 42.58 228 SER D CA 1
ATOM 7268 C C . SER D 1 240 ? 40.338 14.370 165.583 1.00 46.13 228 SER D C 1
ATOM 7269 O O . SER D 1 240 ? 40.082 14.561 164.412 1.00 45.62 228 SER D O 1
ATOM 7272 N N . ALA D 1 241 ? 41.553 14.507 166.082 1.00 47.81 229 ALA D N 1
ATOM 7273 C CA . ALA D 1 241 ? 42.731 14.860 165.277 1.00 47.79 229 ALA D CA 1
ATOM 7274 C C . ALA D 1 241 ? 43.784 13.740 165.247 1.00 45.21 229 ALA D C 1
ATOM 7275 O O . ALA D 1 241 ? 44.160 13.203 166.272 1.00 42.08 229 ALA D O 1
ATOM 7277 N N . VAL D 1 242 ? 44.159 13.372 164.039 1.00 44.40 230 VAL D N 1
ATOM 7278 C CA . VAL D 1 242 ? 45.168 12.347 163.794 1.00 43.93 230 VAL D CA 1
ATOM 7279 C C . VAL D 1 242 ? 46.492 13.044 163.593 1.00 43.82 230 VAL D C 1
ATOM 7280 O O . VAL D 1 242 ? 46.626 13.920 162.758 1.00 45.37 230 VAL D O 1
ATOM 7284 N N . TYR D 1 243 ? 47.459 12.634 164.411 1.00 44.51 231 TYR D N 1
ATOM 7285 C CA . TYR D 1 243 ? 48.871 13.041 164.311 1.00 44.54 231 TYR D CA 1
ATOM 7286 C C . TYR D 1 243 ? 49.741 11.879 163.858 1.00 44.70 231 TYR D C 1
ATOM 7287 O O . TYR D 1 243 ? 49.563 10.717 164.261 1.00 42.22 231 TYR D O 1
ATOM 7296 N N . MET D 1 244 ? 50.720 12.218 163.031 1.00 44.66 232 MET D N 1
ATOM 7297 C CA . MET D 1 244 ? 51.579 11.249 162.449 1.00 45.86 232 MET D CA 1
ATOM 7298 C C . MET D 1 244 ? 53.027 11.688 162.593 1.00 47.60 232 MET D C 1
ATOM 7299 O O . MET D 1 244 ? 53.350 12.869 162.717 1.00 46.38 232 MET D O 1
ATOM 7304 N N . ASP D 1 245 ? 53.890 10.709 162.555 1.00 47.29 233 ASP D N 1
ATOM 7305 C CA . ASP D 1 245 ? 55.304 10.975 162.542 1.00 50.91 233 ASP D CA 1
ATOM 7306 C C . ASP D 1 245 ? 55.627 12.044 161.492 1.00 50.44 233 ASP D C 1
ATOM 7307 O O . ASP D 1 245 ? 55.208 11.945 160.361 1.00 50.49 233 ASP D O 1
ATOM 7312 N N . ALA D 1 246 ? 56.487 12.977 161.842 1.00 51.18 234 ALA D N 1
ATOM 7313 C CA . ALA D 1 246 ? 57.002 13.981 160.887 1.00 53.09 234 ALA D CA 1
ATOM 7314 C C . ALA D 1 246 ? 57.700 13.427 159.634 1.00 53.81 234 ALA D C 1
ATOM 7315 O O . ALA D 1 246 ? 57.789 14.095 158.650 1.00 53.48 234 ALA D O 1
ATOM 7317 N N . THR D 1 247 ? 58.202 12.209 159.675 1.00 54.42 235 THR D N 1
ATOM 7318 C CA . THR D 1 247 ? 58.777 11.590 158.465 1.00 56.10 235 THR D CA 1
ATOM 7319 C C . THR D 1 247 ? 57.756 10.782 157.630 1.00 53.95 235 THR D C 1
ATOM 7320 O O . THR D 1 247 ? 58.108 10.044 156.736 1.00 54.47 235 THR D O 1
ATOM 7324 N N . ALA D 1 248 ? 56.501 10.818 158.012 1.00 51.96 236 ALA D N 1
ATOM 7325 C CA . ALA D 1 248 ? 55.438 10.092 157.282 1.00 49.71 236 ALA D CA 1
ATOM 7326 C C . ALA D 1 248 ? 55.414 10.346 155.790 1.00 50.00 236 ALA D C 1
ATOM 7327 O O . ALA D 1 248 ? 55.553 11.474 155.319 1.00 51.57 236 ALA D O 1
ATOM 7329 N N . ALA D 1 249 ? 55.346 9.251 155.059 1.00 50.07 237 ALA D N 1
ATOM 7330 C CA . ALA D 1 249 ? 55.218 9.268 153.577 1.00 52.45 237 ALA D CA 1
ATOM 7331 C C . ALA D 1 249 ? 53.955 8.584 153.112 1.00 51.74 237 ALA D C 1
ATOM 7332 O O . ALA D 1 249 ? 53.438 7.677 153.783 1.00 50.43 237 ALA D O 1
ATOM 7334 N N . TYR D 1 250 ? 53.507 9.003 151.935 1.00 53.92 238 TYR D N 1
ATOM 7335 C CA . TYR D 1 250 ? 52.253 8.498 151.384 1.00 53.95 238 TYR D CA 1
ATOM 7336 C C . TYR D 1 250 ? 52.369 6.997 151.139 1.00 53.04 238 TYR D C 1
ATOM 7337 O O . TYR D 1 250 ? 53.305 6.539 150.525 1.00 50.80 238 TYR D O 1
ATOM 7346 N N . ARG D 1 251 ? 51.353 6.274 151.630 1.00 51.30 239 ARG D N 1
ATOM 7347 C CA . ARG D 1 251 ? 51.279 4.812 151.380 1.00 52.23 239 ARG D CA 1
ATOM 7348 C C . ARG D 1 251 ? 49.808 4.385 151.151 1.00 50.53 239 ARG D C 1
ATOM 7349 O O . ARG D 1 251 ? 49.064 4.314 152.099 1.00 47.56 239 ARG D O 1
ATOM 7357 N N . PRO D 1 252 ? 49.394 4.108 149.898 1.00 51.18 240 PRO D N 1
ATOM 7358 C CA . PRO D 1 252 ? 47.980 3.785 149.701 1.00 50.95 240 PRO D CA 1
ATOM 7359 C C . PRO D 1 252 ? 47.517 2.549 150.508 1.00 47.83 240 PRO D C 1
ATOM 7360 O O . PRO D 1 252 ? 48.233 1.591 150.627 1.00 48.44 240 PRO D O 1
ATOM 7364 N N . THR D 1 253 ? 46.347 2.620 151.051 1.00 45.45 241 THR D N 1
ATOM 7365 C CA . THR D 1 253 ? 45.676 1.460 151.663 1.00 45.08 241 THR D CA 1
ATOM 7366 C C . THR D 1 253 ? 45.116 0.511 150.592 1.00 47.57 241 THR D C 1
ATOM 7367 O O . THR D 1 253 ? 44.788 -0.620 150.861 1.00 50.03 241 THR D O 1
ATOM 7371 N N . GLY D 1 254 ? 44.897 1.029 149.411 1.00 49.36 242 GLY D N 1
ATOM 7372 C CA . GLY D 1 254 ? 44.163 0.311 148.343 1.00 51.06 242 GLY D CA 1
ATOM 7373 C C . GLY D 1 254 ? 42.624 0.475 148.409 1.00 50.19 242 GLY D C 1
ATOM 7374 O O . GLY D 1 254 ? 41.915 -0.047 147.570 1.00 51.46 242 GLY D O 1
ATOM 7375 N N . ILE D 1 255 ? 42.146 1.209 149.394 1.00 49.86 243 ILE D N 1
ATOM 7376 C CA . ILE D 1 255 ? 40.762 1.673 149.471 1.00 49.32 243 ILE D CA 1
ATOM 7377 C C . ILE D 1 255 ? 40.678 3.090 148.888 1.00 48.85 243 ILE D C 1
ATOM 7378 O O . ILE D 1 255 ? 41.167 4.040 149.495 1.00 47.11 243 ILE D O 1
ATOM 7383 N N . ALA D 1 256 ? 40.051 3.208 147.725 1.00 51.53 244 ALA D N 1
ATOM 7384 C CA . ALA D 1 256 ? 39.952 4.465 146.943 1.00 52.74 244 ALA D CA 1
ATOM 7385 C C . ALA D 1 256 ? 39.543 5.683 147.771 1.00 53.12 244 ALA D C 1
ATOM 7386 O O . ALA D 1 256 ? 40.208 6.713 147.825 1.00 51.10 244 ALA D O 1
ATOM 7388 N N . PHE D 1 257 ? 38.483 5.483 148.540 1.00 55.70 245 PHE D N 1
ATOM 7389 C CA . PHE D 1 257 ? 37.984 6.531 149.446 1.00 57.07 245 PHE D CA 1
ATOM 7390 C C . PHE D 1 257 ? 39.046 7.107 150.455 1.00 53.87 245 PHE D C 1
ATOM 7391 O O . PHE D 1 257 ? 39.040 8.279 150.800 1.00 54.76 245 PHE D O 1
ATOM 7399 N N . LEU D 1 258 ? 39.841 6.222 151.027 1.00 51.56 246 LEU D N 1
ATOM 7400 C CA . LEU D 1 258 ? 40.879 6.579 152.022 1.00 49.59 246 LEU D CA 1
ATOM 7401 C C . LEU D 1 258 ? 42.156 7.108 151.406 1.00 50.99 246 LEU D C 1
ATOM 7402 O O . LEU D 1 258 ? 42.866 7.909 151.968 1.00 51.82 246 LEU D O 1
ATOM 7407 N N . ASP D 1 259 ? 42.411 6.683 150.215 1.00 53.53 247 ASP D N 1
ATOM 7408 C CA . ASP D 1 259 ? 43.628 7.069 149.531 1.00 57.32 247 ASP D CA 1
ATOM 7409 C C . ASP D 1 259 ? 43.600 8.449 148.857 1.00 60.10 247 ASP D C 1
ATOM 7410 O O . ASP D 1 259 ? 44.645 9.024 148.594 1.00 57.61 247 ASP D O 1
ATOM 7415 N N . ASP D 1 260 ? 42.388 8.953 148.652 1.00 61.75 248 ASP D N 1
ATOM 7416 C CA . ASP D 1 260 ? 42.117 10.289 148.102 1.00 65.66 248 ASP D CA 1
ATOM 7417 C C . ASP D 1 260 ? 42.215 11.381 149.147 1.00 62.87 248 ASP D C 1
ATOM 7418 O O . ASP D 1 260 ? 41.259 11.644 149.868 1.00 65.91 248 ASP D O 1
ATOM 7423 N N . LEU D 1 261 ? 43.343 12.040 149.223 1.00 60.52 249 LEU D N 1
ATOM 7424 C CA . LEU D 1 261 ? 43.532 13.075 150.210 1.00 60.89 249 LEU D CA 1
ATOM 7425 C C . LEU D 1 261 ? 43.202 14.440 149.678 1.00 62.59 249 LEU D C 1
ATOM 7426 O O . LEU D 1 261 ? 43.830 14.900 148.736 1.00 66.44 249 LEU D O 1
ATOM 7431 N N . PRO D 1 262 ? 42.235 15.125 150.296 1.00 61.30 250 PRO D N 1
ATOM 7432 C CA . PRO D 1 262 ? 41.968 16.458 149.752 1.00 63.40 250 PRO D CA 1
ATOM 7433 C C . PRO D 1 262 ? 43.033 17.469 150.098 1.00 63.42 250 PRO D C 1
ATOM 7434 O O . PRO D 1 262 ? 43.718 17.312 151.080 1.00 63.37 250 PRO D O 1
ATOM 7438 N N . GLY D 1 263 ? 43.086 18.521 149.299 1.00 66.97 251 GLY D N 1
ATOM 7439 C CA . GLY D 1 263 ? 43.947 19.675 149.520 1.00 69.63 251 GLY D CA 1
ATOM 7440 C C . GLY D 1 263 ? 45.403 19.360 149.256 1.00 72.34 251 GLY D C 1
ATOM 7441 O O . GLY D 1 263 ? 46.271 19.990 149.841 1.00 71.59 251 GLY D O 1
ATOM 7442 N N . THR D 1 264 ? 45.655 18.368 148.403 1.00 74.85 252 THR D N 1
ATOM 7443 C CA . THR D 1 264 ? 47.026 17.888 148.102 1.00 78.75 252 THR D CA 1
ATOM 7444 C C . THR D 1 264 ? 47.380 18.001 146.631 1.00 86.90 252 THR D C 1
ATOM 7445 O O . THR D 1 264 ? 48.274 17.312 146.195 1.00 90.52 252 THR D O 1
ATOM 7449 N N . GLY D 1 265 ? 46.715 18.888 145.887 1.00 94.34 253 GLY D N 1
ATOM 7450 C CA . GLY D 1 265 ? 47.006 19.101 144.443 1.00 99.05 253 GLY D CA 1
ATOM 7451 C C . GLY D 1 265 ? 46.125 18.325 143.473 1.00 103.16 253 GLY D C 1
ATOM 7452 O O . GLY D 1 265 ? 45.307 17.493 143.860 1.00 95.35 253 GLY D O 1
ATOM 7453 N N . ALA D 1 266 ? 46.323 18.610 142.185 1.00 115.17 254 ALA D N 1
ATOM 7454 C CA . ALA D 1 266 ? 45.492 18.004 141.108 1.00 119.74 254 ALA D CA 1
ATOM 7455 C C . ALA D 1 266 ? 45.804 16.501 140.918 1.00 122.12 254 ALA D C 1
ATOM 7456 O O . ALA D 1 266 ? 44.882 15.669 140.858 1.00 111.04 254 ALA D O 1
ATOM 7458 N N . ASP D 1 267 ? 47.108 16.195 140.825 1.00 124.41 255 ASP D N 1
ATOM 7459 C CA . ASP D 1 267 ? 47.626 14.816 140.534 1.00 122.26 255 ASP D CA 1
ATOM 7460 C C . ASP D 1 267 ? 47.471 13.891 141.753 1.00 118.66 255 ASP D C 1
ATOM 7461 O O . ASP D 1 267 ? 47.706 14.375 142.881 1.00 116.13 255 ASP D O 1
ATOM 7466 N N . PRO D 1 268 ? 47.073 12.583 141.558 1.00 113.34 256 PRO D N 1
ATOM 7467 C CA . PRO D 1 268 ? 47.084 11.725 142.763 1.00 105.39 256 PRO D CA 1
ATOM 7468 C C . PRO D 1 268 ? 48.524 11.600 143.322 1.00 100.81 256 PRO D C 1
ATOM 7469 O O . PRO D 1 268 ? 49.518 11.963 142.645 1.00 97.78 256 PRO D O 1
ATOM 7473 N N . LEU D 1 269 ? 48.630 11.226 144.599 1.00 90.53 257 LEU D N 1
ATOM 7474 C CA . LEU D 1 269 ? 49.946 11.224 145.245 1.00 86.31 257 LEU D CA 1
ATOM 7475 C C . LEU D 1 269 ? 50.627 9.923 144.907 1.00 80.79 257 LEU D C 1
ATOM 7476 O O . LEU D 1 269 ? 49.980 8.893 144.764 1.00 73.10 257 LEU D O 1
ATOM 7481 N N . ARG D 1 270 ? 51.938 10.004 144.814 1.00 79.51 258 ARG D N 1
ATOM 7482 C CA . ARG D 1 270 ? 52.744 8.845 144.532 1.00 80.17 258 ARG D CA 1
ATOM 7483 C C . ARG D 1 270 ? 53.062 8.158 145.901 1.00 72.74 258 ARG D C 1
ATOM 7484 O O . ARG D 1 270 ? 53.433 8.842 146.842 1.00 68.67 258 ARG D O 1
ATOM 7492 N N . GLU D 1 271 ? 52.978 6.828 145.940 1.00 68.17 259 GLU D N 1
ATOM 7493 C CA . GLU D 1 271 ? 53.589 6.055 146.989 1.00 66.47 259 GLU D CA 1
ATOM 7494 C C . GLU D 1 271 ? 55.054 6.477 147.322 1.00 68.79 259 GLU D C 1
ATOM 7495 O O . GLU D 1 271 ? 55.918 6.600 146.404 1.00 71.78 259 GLU D O 1
ATOM 7501 N N . GLY D 1 272 ? 55.297 6.761 148.610 1.00 63.78 260 GLY D N 1
ATOM 7502 C CA . GLY D 1 272 ? 56.561 7.283 149.099 1.00 67.76 260 GLY D CA 1
ATOM 7503 C C . GLY D 1 272 ? 56.591 8.798 149.356 1.00 69.53 260 GLY D C 1
ATOM 7504 O O . GLY D 1 272 ? 57.452 9.282 149.977 1.00 73.92 260 GLY D O 1
ATOM 7505 N N . ALA D 1 273 ? 55.749 9.538 148.647 1.00 70.92 261 ALA D N 1
ATOM 7506 C CA . ALA D 1 273 ? 55.850 11.012 148.577 1.00 72.56 261 ALA D CA 1
ATOM 7507 C C . ALA D 1 273 ? 55.753 11.549 149.970 1.00 69.60 261 ALA D C 1
ATOM 7508 O O . ALA D 1 273 ? 54.883 11.123 150.707 1.00 69.28 261 ALA D O 1
ATOM 7510 N N . PRO D 1 274 ? 56.631 12.482 150.362 1.00 71.00 262 PRO D N 1
ATOM 7511 C CA . PRO D 1 274 ? 56.531 12.891 151.768 1.00 69.73 262 PRO D CA 1
ATOM 7512 C C . PRO D 1 274 ? 55.324 13.764 151.976 1.00 67.22 262 PRO D C 1
ATOM 7513 O O . PRO D 1 274 ? 54.824 14.369 151.043 1.00 65.71 262 PRO D O 1
ATOM 7517 N N . LEU D 1 275 ? 54.822 13.734 153.194 1.00 66.22 263 LEU D N 1
ATOM 7518 C CA . LEU D 1 275 ? 53.644 14.519 153.557 1.00 65.51 263 LEU D CA 1
ATOM 7519 C C . LEU D 1 275 ? 54.186 15.661 154.383 1.00 66.21 263 LEU D C 1
ATOM 7520 O O . LEU D 1 275 ? 54.510 15.500 155.561 1.00 69.32 263 LEU D O 1
ATOM 7525 N N . THR D 1 276 ? 54.331 16.801 153.720 1.00 67.45 264 THR D N 1
ATOM 7526 C CA . THR D 1 276 ? 54.960 17.996 154.289 1.00 69.18 264 THR D CA 1
ATOM 7527 C C . THR D 1 276 ? 54.226 19.267 153.883 1.00 69.36 264 THR D C 1
ATOM 7528 O O . THR D 1 276 ? 53.244 19.234 153.143 1.00 69.92 264 THR D O 1
ATOM 7532 N N . GLY D 1 277 ? 54.718 20.384 154.404 1.00 70.94 265 GLY D N 1
ATOM 7533 C CA . GLY D 1 277 ? 54.123 21.680 154.158 1.00 72.51 265 GLY D CA 1
ATOM 7534 C C . GLY D 1 277 ? 52.930 21.990 155.059 1.00 70.95 265 GLY D C 1
ATOM 7535 O O . GLY D 1 277 ? 52.601 21.237 155.981 1.00 67.27 265 GLY D O 1
ATOM 7536 N N . ASP D 1 278 ? 52.308 23.123 154.743 1.00 73.21 266 ASP D N 1
ATOM 7537 C CA . ASP D 1 278 ? 51.065 23.666 155.341 1.00 74.52 266 ASP D CA 1
ATOM 7538 C C . ASP D 1 278 ? 49.910 22.684 155.437 1.00 69.88 266 ASP D C 1
ATOM 7539 O O . ASP D 1 278 ? 49.101 22.785 156.313 1.00 67.53 266 ASP D O 1
ATOM 7544 N N . ARG D 1 279 ? 49.825 21.785 154.473 1.00 69.00 267 ARG D N 1
ATOM 7545 C CA . ARG D 1 279 ? 48.759 20.800 154.414 1.00 65.91 267 ARG D CA 1
ATOM 7546 C C . ARG D 1 279 ? 48.915 19.735 155.512 1.00 61.46 267 ARG D C 1
ATOM 7547 O O . ARG D 1 279 ? 47.960 19.138 155.943 1.00 60.71 267 ARG D O 1
ATOM 7555 N N . PHE D 1 280 ? 50.153 19.493 155.914 1.00 60.66 268 PHE D N 1
ATOM 7556 C CA . PHE D 1 280 ? 50.500 18.449 156.913 1.00 57.58 268 PHE D CA 1
ATOM 7557 C C . PHE D 1 280 ? 51.480 19.022 157.921 1.00 58.02 268 PHE D C 1
ATOM 7558 O O . PHE D 1 280 ? 52.638 18.595 157.968 1.00 61.02 268 PHE D O 1
ATOM 7566 N N . PRO D 1 281 ? 51.066 20.058 158.660 1.00 58.56 269 PRO D N 1
ATOM 7567 C CA . PRO D 1 281 ? 52.025 20.901 159.328 1.00 61.02 269 PRO D CA 1
ATOM 7568 C C . PRO D 1 281 ? 52.702 20.281 160.537 1.00 61.35 269 PRO D C 1
ATOM 7569 O O . PRO D 1 281 ? 52.098 19.509 161.296 1.00 59.85 269 PRO D O 1
ATOM 7573 N N . LEU D 1 282 ? 53.971 20.609 160.680 1.00 62.47 270 LEU D N 1
ATOM 7574 C CA . LEU D 1 282 ? 54.705 20.273 161.867 1.00 62.91 270 LEU D CA 1
ATOM 7575 C C . LEU D 1 282 ? 53.972 20.858 163.069 1.00 63.74 270 LEU D C 1
ATOM 7576 O O . LEU D 1 282 ? 53.514 21.952 163.028 1.00 64.59 270 LEU D O 1
ATOM 7581 N N . LEU D 1 283 ? 53.837 20.080 164.122 1.00 65.33 271 LEU D N 1
ATOM 7582 C CA . LEU D 1 283 ? 53.258 20.593 165.396 1.00 68.18 271 LEU D CA 1
ATOM 7583 C C . LEU D 1 283 ? 54.168 21.536 166.209 1.00 73.48 271 LEU D C 1
ATOM 7584 O O . LEU D 1 283 ? 53.680 22.284 166.992 1.00 72.88 271 LEU D O 1
ATOM 7589 N N . ARG D 1 284 ? 55.477 21.470 166.016 1.00 79.27 272 ARG D N 1
ATOM 7590 C CA . ARG D 1 284 ? 56.455 22.256 166.802 1.00 84.57 272 ARG D CA 1
ATOM 7591 C C . ARG D 1 284 ? 57.051 23.403 165.986 1.00 82.25 272 ARG D C 1
ATOM 7592 O O . ARG D 1 284 ? 57.413 23.197 164.847 1.00 77.99 272 ARG D O 1
#

B-factor: mean 48.49, std 17.97, range [22.57, 130.78]

Secondary structure (DSSP, 8-state):
-HHHHHHHHHHHHHHSEEEETTSS-HHHHHHHHHHHHHHHHHS--EEEE-SS-EEEEEETTHHHH-HHHHHHHT-HHHHHHHHHHHTS-EEEEEEEEEEE--BTTB-B--EEEE-SGGG--BTTGGG-EEEEEESS-B-GGGT-EEE-TTGGGSPPP---TT-STTGGGS-EEEE-B-TT-EEEEETTS-EEE----SSS-EEEEEEEEEETT-BB---S-HHHH--TTS-SSPPPTT-B--STTS-BSSPPP----/-HHHHHHHHHHHHHHSEEEETTSS-HHHHHHHHHHHHHHHHHS--EEEEETTEEEEEEETTHHHH-HHHHHHHT-HHHHHHHHHHHTS-EEEEEEEEEEE--BTTB-B-PEEEE-SGGG--BTTGGG-EEEEEESS-B-GGGT-EEE-TTGGGSPPPTT----TT-STTGGGS--EEE-B-TT-EEEEETTS-EEE----SSS-EEEEEEEEEETT-BB---S-HHHH--TTS-SSPPPTT-B--STTS-BS--/-HHHHHHHHHHHHHHSEEEETTSS-HHHHHHHHHHHHHHHHHS--EEEEETTEEEEEEETTHHHH-HHHHHHHT-HHHHHHHHHHHTS-EEEEEEEEEEE--BTTB-B--EEEE-SGGG--BTTGGG-EEEEEESS-B-GGGT-EEE-TTGGG----GGGS-EEEE-B-TT-EEEEETTS-EEE----SSS-EEEEEEEEEETT-BB---S-HHHH--TTS-SSPPPTT-B--STTS-B--/-HHHHHHHHHHHHHHSEEEETTSS-HHHHHHHHHHHHHHHHHS--EEEEETTEEEEEEETTHHHH-HHHHHHHT-HHHHHHHHHHHTS-EEEEEEEEEEE--BTTB-B--EEEE-SGGG--BTTGGG-EEEEEESS-B-GGGT-EEE-TTGGG---TTGGGS--EEE-B-TT-EEEEETTS-EEE----SSS-EEEEEEEEEETT-BB---S-HHHH--TTS-SSPPPTT-B--STTS-B--

Solvent-accessible surface area: 43650 Å² total; per-residue (Å²): 134,112,54,37,60,72,144,18,2,19,106,10,35,122,34,0,21,3,51,10,87,38,3,6,91,88,51,46,17,61,80,10,26,60,22,0,123,98,8,29,76,143,95,156,45,57,138,107,26,59,90,88,16,4,7,13,17,25,10,42,27,4,6,80,74,5,115,23,0,78,115,2,0,36,16,107,119,1,5,65,17,0,15,90,6,36,22,15,21,3,22,1,9,44,2,31,0,10,20,2,49,63,88,164,217,37,66,10,19,76,9,69,62,52,19,21,4,99,41,14,2,0,20,6,2,31,73,0,0,4,1,8,3,0,1,26,44,0,10,59,89,30,0,4,16,28,0,3,29,17,0,15,42,32,69,22,5,131,119,48,24,45,79,15,131,35,1,70,43,38,59,33,15,19,8,1,5,116,42,0,10,0,1,0,4,27,0,18,0,1,9,23,5,30,32,2,62,22,136,96,43,2,4,0,1,15,4,7,1,0,11,19,38,1,19,13,72,58,45,66,96,84,151,54,20,113,21,60,56,32,68,112,114,130,52,211,126,46,29,99,2,74,46,126,30,7,16,62,22,137,181,85,130,97,178,75,184,127,81,34,37,60,52,142,20,0,28,104,10,36,130,15,0,22,5,61,10,85,39,3,7,92,88,52,46,16,60,75,10,25,60,20,0,124,106,6,35,82,140,94,161,43,65,134,113,31,60,92,81,8,3,9,15,24,28,9,42,30,4,6,78,76,4,108,25,0,77,119,2,0,37,17,109,118,2,5,64,15,0,14,87,5,35,24,12,20,3,24,0,8,42,1,32,0,10,20,2,48,64,80,158,203,29,54,10,16,77,9,67,62,57,24,22,4,50,38,14,2,0,19,4,2,19,67,0,0,5,1,9,3,0,1,27,52,0,44,83,97,28,0,4,16,29,0,3,28,16,0,14,49,45,76,29,5,129,75,36,108,155,39,24,48,81,21,129,45,1,93,204,40,96,112,55,60,12,65,10,163,39,0,10,0,2,0,4,25,0,64,0,1,10,24,8,32,30,1,86,23,134,91,44,2,4,0,1,15,4,7,1,0,12,19,20,1,18,14,68,59,20,66,71,83,154,45,20,101,20,55,57,31,68,112,78,126,53,138,124,45,6,70,2,75,44,127,30,8,16,86,22,123,258,71,110,60,12,60,78,91,20,1,43,95,10,134,150,14,0,21,3,57,11,85,39,3,6,90,88,52,47,16,62,80,12,25,60,23,0,122,101,7,28,76,138,91,106,43,34,60,34,34,32,86,88,2,5,7,18,16,28,8,43,27,4,7,80,74,4,112,23,0,82,119,3,0,35,16,108,118,1,4,64,17,0,19,92,6,38,67,34,68,2,24,1,9,44,1,34,0,11,18,1,43,66,99,160,206,21,54,10,33,77,10,40,90,34,46,22,14,92,25,10,2,0,51,30,4,22,74,0,0,4,1,8,4,0,1,26,63,0,10,47,95,29,0,4,14,27,0,5,24,15,5,6,119,72,128,182,89,71,102,48,40,57,42,14,21,7,2,4,114,42,0,8,0,1,0,4,20,0,89,0,9,9,24,7,32,31,1,86,22,140,95,43,2,4,0,1,16,4,7,1,0,33,22,108,1,19,10,95,55,31,20,13,17,99,37,21,64,18,28,55,28,69,112,112,96,49,192,116,45,28,102,3,73,46,127,31,8,15,96,20,196,134,112,56,37,59,76,139,21,0,44,98,10,135,151,18,0,21,5,62,10,84,40,4,7,90,87,51,49,16,62,80,11,26,61,22,0,124,100,7,28,76,144,93,112,43,38,52,34,31,33,88,86,2,3,6,18,16,31,8,45,29,4,8,80,74,4,110,24,0,80,117,2,0,35,17,107,121,2,5,64,18,0,19,87,6,36,64,38,64,4,23,1,10,44,1,33,0,10,18,1,47,62,86,148,189,24,54,9,33,78,10,31,83,34,28,22,4,99,26,13,2,0,48,31,2,16,85,0,0,4,1,8,3,0,1,28,77,0,42,81,95,28,0,3,13,26,0,5,26,16,0,14,122,43,164,111,128,41,29,121,205,42,97,113,55,63,14,65,11,183,41,0,8,0,1,0,4,28,0,89,0,10,9,23,6,30,29,1,85,23,131,93,42,2,4,0,1,15,4,8,1,0,33,22,109,1,19,12,105,59,34,21,15,16,101,36,24,66,20,27,57,31,69,112,90,110,52,189,123,45,27,100,3,74,46,128,32,7,15,94,21,197

CATH classification: 2.60.120.620

Organism: Streptomyces nogalater (NCBI:txid38314)

Sequence (994 aa):
DPAALERLAARYRRDGYVHVPGVLDAGEVAEYLAEARRLLAHEESVRWGSGAGTVMDYVADAQLGSDTMRRLATHPRIAALAEYLAGSPLRLFKLEVLLKENKEKDASVPTAPHHDAFAFPFSTAGTALTAWVALVDVPVERGCMTFVPGSHLLPDPDTGAFTRPGEIWMPRVTVPLRAGDCTFHHARRTVHSAGANSTDEPRLSTSAVYMDATAAYRPTGIAFLDDLPGTGADPLREGAPLTGDRFPLLRRPQTRQPDPAALERLAAARYRRRDGYVHVPGVLDAGEVAEYLAEARRLLAHEESVRWGSGAGTVMDYVADAQLGSDTMRRLATHPRIAALAEYLAGSPLRLFKLEVLLKENKEKDASVPTAPHHDAFAFPFSTAGTALTAWVALVDVPVERGCMTFVPGSHLLPDPDTGDEGAFTRPGEIWMPRVTVPLRRAGDCTFHHARTVHSAGANSTDEPRLSTSAVYMDATAAYRPTGIAFLDDLPGTGADPLREGAPLTGDRFPLLRRDPAALERLAARYRRDGYVHVPGVLDAGEVAEYLAEARRLLAHEESVRWGSGAGTVMDYVADAQLGSDTMRRLATHPRIAALAEYLAGSPLRLFKLEVLLKENKEKDASVPTAPHHDAFAFPFSTAGTALTAWVALVDVPVERGCMTFVPGSHLLPDGEIWMPRVTVPLRAGDCTFHHARTVHSAGANSTDEPRLSTSAVYMDATAAYRPTGIAFLDDLPGTGADPLREGAPLTGDRFPLLRDPAALERLAARYRRDGYVHVPGVLDAGEVAEYLAEARRLLAHEESVRWGSGAGTVMDYVADAQLGSDTMRRLATHPRIAALAEYLAGSPLRLFKLEVLLKENKEKDASVPTAPHHDAFAFPFSTAGTALTAWVALVDVPVERGCMTFVPGSHLLPRPGEIWMPRVTVPLRAGDCTFHHARRTVHSAGANSTDEPRLSTSAVYMDATAAYRPTGIAFLDDLPGTGADPLREGAPLTGDRFPLLR

Radius of gyration: 35.64 Å; Cα contacts (8 Å, |Δi|>4): 2364; chains: 4; bounding box: 61×61×116 Å

Foldseek 3Di:
DVVVLVVQLVQCVQFQKGKFAQLDPPVLLVQVVVVLVCCVVPHDWAFPADPQFTQWIKDWQVVVVDVSVVCVLLPQSVLVSQCSNLVAWKWWQGKMKIKAADDVVGFFFKFDKDFAQLLAQKDQSLSKKKKKAWSAWFDQQQKFKKWQTPQSVDDDQPVDQPRDPCRVVTDMDTDTGHHNMIMMGGRRIIMMIGHNPDRDMGIIMMIMMGHQFMWGHDSPDPVSQQRPPPDDDRDDGRHGDDDPNTYTSDDDDPDDD/DVVVLVVQLVQCVQFQKGKFAQLDPPVLLVLVVVVLVCCVPPHDWDFDADPQATQWIKDWQVVVVDVSVVCVLLPLSVLVSQCSNLVAWKWWQGKMKIKAADDVVGFFFKFDKDFAQLLAQKDQSLFKKKKKAWSAWFDQLQKFKKWFTPQSVDDDDPVPRPDQPRDPCRVVTDMDTDTGHHNMIMMGGRRIIMMIGHNPDRDMTIIMMIMMGHQFMDGHDSPDPVSNDGPPPDDDRDDGRHGDDDPNTYTSDD/DVVVLVVQLVQCVQFQKGKFAQLDPPVLLVQVVVVLVCCQVPHDWDFDDDLQATQWIKDWQSVVVDVSVVCVLLPLSVLVSQCSNLVAWKWWQGKMKIKAADDVSHFFFKFDKDFQLLLAFKDQSLSKKKKKAWSAWFDQLQKFKKWFTPQSVDDVVRVVTDIDGDTGHHNMIMMGGRRIIMMIGGNPDHDMTIIMMIMMGHQQMWGHDSPPPVSQDDPPPDDDRDDGRHGDDDPNTYTSD/DVVVLVVQLVQCVQFQKGKFAQLDPPVLLVQVVVVLVCCQVPHDWDFDDDLQATQWIKDWQVVVVDVSVVCVLLPLSVLVSQCSNLVAWKWWQGKMKIKAADDVSHFFFKFDKDFQLLLAQKDQSLSKKKKKAWSAWFDQLQKFKKWFTPQSVCPPPPSVVTDIDGDTGHHNMIMMGGRRIIMMIGGNPDRDMTIIMMIMMGHQFMFGHDSPPPVSQDDPPPDDDRDDGRHGDDDPNTYTSD

Nearest PDB structures (foldseek):
  5ep9-assembly2_B  TM=1.004E+00  e=1.547E-58  Streptomyces nogalater
  5ep9-assembly1_A  TM=1.002E+00  e=3.618E-57  Streptomyces nogalater
  5equ-assembly3_C  TM=9.961E-01  e=8.333E-55  Streptomyces nogalater
  5ep9-assembly4_D  TM=1.000E+00  e=8.864E-55  Streptomyces nogalater
  4q5o-assembly1_B  TM=7.763E-01  e=2.485E-13  Sphingopyxis alaskensis RB2256

InterPro domains:
  IPR008775 Phytanoyl-CoA dioxygenase-like [PF05721] (3-35)